Protein AF-A0A937R742-F1 (afdb_monomer_lite)

pLDDT: mean 76.21, std 18.95, range [26.08, 96.06]

Radius of gyration: 34.23 Å; chains: 1; bounding box: 95×90×106 Å

Structure (mmCIF, N/CA/C/O backbone):
data_AF-A0A937R742-F1
#
_entry.id   AF-A0A937R742-F1
#
loop_
_atom_site.group_PDB
_atom_site.id
_atom_site.type_symbol
_atom_site.label_atom_id
_atom_site.label_alt_id
_atom_site.label_comp_id
_atom_site.label_asym_id
_atom_site.label_entity_id
_atom_site.label_seq_id
_atom_site.pdbx_PDB_ins_code
_atom_site.Cartn_x
_atom_site.Cartn_y
_atom_site.Cartn_z
_atom_site.occupancy
_atom_site.B_iso_or_equiv
_atom_site.auth_seq_id
_atom_site.auth_comp_id
_atom_site.auth_asym_id
_atom_site.auth_atom_id
_atom_site.pdbx_PDB_model_num
ATOM 1 N N . MET A 1 1 ? -9.918 13.976 -41.987 1.00 37.66 1 MET A N 1
ATOM 2 C CA . MET A 1 1 ? -10.717 15.186 -41.681 1.00 37.66 1 MET A CA 1
ATOM 3 C C . MET A 1 1 ? -12.105 15.243 -42.333 1.00 37.66 1 MET A C 1
ATOM 5 O O . MET A 1 1 ? -12.996 15.773 -41.698 1.00 37.66 1 MET A O 1
ATOM 9 N N . ARG A 1 2 ? -12.382 14.630 -43.497 1.00 26.80 2 ARG A N 1
ATOM 10 C CA . ARG A 1 2 ? -13.751 14.606 -44.082 1.00 26.80 2 ARG A CA 1
ATOM 11 C C . ARG A 1 2 ? -14.716 13.515 -43.561 1.00 26.80 2 ARG A C 1
ATOM 13 O O . ARG A 1 2 ? -15.845 13.448 -44.015 1.00 26.80 2 ARG A O 1
ATOM 20 N N . ARG A 1 3 ? -14.312 12.686 -42.587 1.00 28.09 3 ARG A N 1
ATOM 21 C CA . ARG A 1 3 ? -15.181 11.678 -41.927 1.00 28.09 3 ARG A CA 1
ATOM 22 C C . ARG A 1 3 ? -15.670 12.070 -40.521 1.00 28.09 3 ARG A C 1
ATOM 24 O O . ARG A 1 3 ? -16.435 11.325 -39.934 1.00 28.09 3 ARG A O 1
ATOM 31 N N . TRP A 1 4 ? -15.267 13.237 -40.007 1.00 27.22 4 TRP A N 1
ATOM 32 C CA . TRP A 1 4 ? -15.706 13.757 -38.699 1.00 27.22 4 TRP A CA 1
ATOM 33 C C . TRP A 1 4 ? -16.820 14.815 -38.794 1.00 27.22 4 TRP A C 1
ATOM 35 O O . TRP A 1 4 ? -17.465 15.107 -37.797 1.00 27.22 4 TRP A O 1
ATOM 45 N N . LEU A 1 5 ? -17.112 15.333 -39.993 1.00 29.02 5 LEU A N 1
ATOM 46 C CA . LEU A 1 5 ? -18.201 16.296 -40.221 1.00 29.02 5 LEU A CA 1
ATOM 47 C C . LEU A 1 5 ? -19.585 15.644 -40.401 1.00 29.02 5 LEU A C 1
ATOM 49 O O . LEU A 1 5 ? -20.592 16.334 -40.327 1.00 29.02 5 LEU A O 1
ATOM 53 N N . LEU A 1 6 ? -19.658 14.323 -40.589 1.00 27.22 6 LEU A N 1
ATOM 54 C CA . LEU A 1 6 ? -20.922 13.611 -40.834 1.00 27.22 6 LEU A CA 1
ATOM 55 C C . LEU A 1 6 ? -21.632 13.131 -39.556 1.00 27.22 6 LEU A C 1
ATOM 57 O O . LEU A 1 6 ? -22.800 12.772 -39.619 1.00 27.22 6 LEU A O 1
ATOM 61 N N . VAL A 1 7 ? -20.963 13.162 -38.398 1.00 31.94 7 VAL A N 1
ATOM 62 C CA . VAL A 1 7 ? -21.567 12.776 -37.105 1.00 31.94 7 VAL A CA 1
ATOM 63 C C . VAL A 1 7 ? -22.202 13.980 -36.393 1.00 31.94 7 VAL A C 1
ATOM 65 O O . VAL A 1 7 ? -23.193 13.821 -35.693 1.00 31.94 7 VAL A O 1
ATOM 68 N N . LEU A 1 8 ? -21.714 15.201 -36.640 1.00 28.89 8 LEU A N 1
ATOM 69 C CA . LEU A 1 8 ? -22.290 16.437 -36.086 1.00 28.89 8 LEU A CA 1
ATOM 70 C C . LEU A 1 8 ? -23.495 16.975 -36.881 1.00 28.89 8 LEU A C 1
ATOM 72 O O . LEU A 1 8 ? -24.247 17.788 -36.359 1.00 28.89 8 LEU A O 1
ATOM 76 N N . ALA A 1 9 ? -23.731 16.485 -38.102 1.00 28.53 9 ALA A N 1
ATOM 77 C CA . ALA A 1 9 ? -24.897 16.860 -38.908 1.00 28.53 9 ALA A CA 1
ATOM 78 C C . ALA A 1 9 ? -26.170 16.042 -38.590 1.00 28.53 9 ALA A C 1
ATOM 80 O O . ALA A 1 9 ? -27.233 16.353 -39.112 1.00 28.53 9 ALA A O 1
ATOM 81 N N . LEU A 1 10 ? -26.086 15.018 -37.728 1.00 26.80 10 LEU A N 1
ATOM 82 C CA . LEU A 1 10 ? -27.216 14.140 -37.377 1.00 26.80 10 LEU A CA 1
ATOM 83 C C . LEU A 1 10 ? -27.915 14.494 -36.050 1.00 26.80 10 LEU A C 1
ATOM 85 O O . LEU A 1 10 ? -28.899 13.852 -35.704 1.00 26.80 10 LEU A O 1
ATOM 89 N N . VAL A 1 11 ? -27.461 15.528 -35.329 1.00 32.56 11 VAL A N 1
ATOM 90 C CA . VAL A 1 11 ? -28.091 15.995 -34.070 1.00 32.56 11 VAL A CA 1
ATOM 91 C C . VAL A 1 11 ? -28.817 17.344 -34.243 1.00 32.56 11 VAL A C 1
ATOM 93 O O . VAL A 1 11 ? -29.517 17.800 -33.348 1.00 32.56 11 VAL A O 1
ATOM 96 N N . GLY A 1 12 ? -28.734 17.970 -35.421 1.00 29.66 12 GLY A N 1
ATOM 97 C CA . GLY A 1 12 ? -29.291 19.300 -35.686 1.00 29.66 12 GLY A CA 1
ATOM 98 C C . GLY A 1 12 ? -30.338 19.348 -36.798 1.00 29.66 12 GLY A C 1
ATOM 99 O O . GLY A 1 12 ? -30.166 20.142 -37.711 1.00 29.66 12 GLY A O 1
ATOM 100 N N . ALA A 1 13 ? -31.378 18.507 -36.766 1.00 28.59 13 ALA A N 1
ATOM 101 C CA . ALA A 1 13 ? -32.622 18.717 -37.529 1.00 28.59 13 ALA A CA 1
ATOM 102 C C . ALA A 1 13 ? -33.703 17.698 -37.120 1.00 28.59 13 ALA A C 1
ATOM 104 O O . ALA A 1 13 ? -33.840 16.643 -37.732 1.00 28.59 13 ALA A O 1
ATOM 105 N N . ALA A 1 14 ? -34.495 18.014 -36.095 1.00 28.28 14 ALA A N 1
ATOM 106 C CA . ALA A 1 14 ? -35.741 17.302 -35.803 1.00 28.28 14 ALA A CA 1
ATOM 107 C C . ALA A 1 14 ? -36.816 18.288 -35.320 1.00 28.28 14 ALA A C 1
ATOM 109 O O . ALA A 1 14 ? -37.217 18.281 -34.163 1.00 28.28 14 ALA A O 1
ATOM 110 N N . CYS A 1 15 ? -37.256 19.164 -36.224 1.00 30.73 15 CYS A N 1
ATOM 111 C CA . CYS A 1 15 ? -38.536 19.871 -36.168 1.00 30.73 15 CYS A CA 1
ATOM 112 C C . CYS A 1 15 ? -38.937 20.199 -37.612 1.00 30.73 15 CYS A C 1
ATOM 114 O O . CYS A 1 15 ? -38.324 21.070 -38.217 1.00 30.73 15 CYS A O 1
ATOM 116 N N . VAL A 1 16 ? -39.899 19.442 -38.150 1.00 31.03 16 VAL A N 1
ATOM 117 C CA . VAL A 1 16 ? -40.893 19.742 -39.211 1.00 31.03 16 VAL A CA 1
ATOM 118 C C . VAL A 1 16 ? -41.292 18.397 -39.836 1.00 31.03 16 VAL A C 1
ATOM 120 O O . VAL A 1 16 ? -40.445 17.613 -40.254 1.00 31.03 16 VAL A O 1
ATOM 123 N N . GLY A 1 17 ? -42.590 18.094 -39.798 1.00 30.52 17 GLY A N 1
ATOM 124 C CA . GLY A 1 17 ? -43.136 16.777 -40.117 1.00 30.52 17 GLY A CA 1
ATOM 125 C C . GLY A 1 17 ? -43.253 16.460 -41.608 1.00 30.52 17 GLY A C 1
ATOM 126 O O . GLY A 1 17 ? -43.447 17.347 -42.431 1.00 30.52 17 GLY A O 1
ATOM 127 N N . ALA A 1 18 ? -43.213 15.164 -41.919 1.00 26.92 18 ALA A N 1
ATOM 128 C CA . ALA A 1 18 ? -43.940 14.514 -43.009 1.00 26.92 18 ALA A CA 1
ATOM 129 C C . ALA A 1 18 ? -43.877 12.988 -42.806 1.00 26.92 18 ALA A C 1
ATOM 131 O O . ALA A 1 18 ? -42.857 12.448 -42.383 1.00 26.92 18 ALA A O 1
ATOM 132 N N . ALA A 1 19 ? -44.993 12.310 -43.065 1.00 30.44 19 ALA A N 1
ATOM 133 C CA . ALA A 1 19 ? -45.182 10.871 -42.903 1.00 30.44 19 ALA A CA 1
ATOM 134 C C . ALA A 1 19 ? -44.621 10.043 -44.082 1.00 30.44 19 ALA A C 1
ATOM 136 O O . ALA A 1 19 ? -44.631 10.536 -45.207 1.00 30.44 19 ALA A O 1
ATOM 137 N N . ALA A 1 20 ? -44.240 8.780 -43.794 1.00 26.09 20 ALA A N 1
ATOM 138 C CA . ALA A 1 20 ? -44.189 7.544 -44.628 1.00 26.09 20 ALA A CA 1
ATOM 139 C C . ALA A 1 20 ? -42.884 6.710 -44.388 1.00 26.09 20 ALA A C 1
ATOM 141 O O . ALA A 1 20 ? -41.939 7.241 -43.812 1.00 26.09 20 ALA A O 1
ATOM 142 N N . PRO A 1 21 ? -42.824 5.389 -44.691 1.00 33.28 21 PRO A N 1
ATOM 143 C CA . PRO A 1 21 ? -42.993 4.328 -43.692 1.00 33.28 21 PRO A CA 1
ATOM 144 C C . PRO A 1 21 ? -41.783 3.375 -43.529 1.00 33.28 21 PRO A C 1
ATOM 146 O O . PRO A 1 21 ? -40.788 3.423 -44.244 1.00 33.28 21 PRO A O 1
ATOM 149 N N . ALA A 1 22 ? -41.922 2.491 -42.539 1.00 38.88 22 ALA A N 1
ATOM 150 C CA . ALA A 1 22 ? -40.945 1.570 -41.969 1.00 38.88 22 ALA A CA 1
ATOM 151 C C . ALA A 1 22 ? -40.401 0.458 -42.885 1.00 38.88 22 ALA A C 1
ATOM 153 O O . ALA A 1 22 ? -41.186 -0.324 -43.404 1.00 38.88 22 ALA A O 1
ATOM 154 N N . TRP A 1 23 ? -39.069 0.308 -42.905 1.00 29.38 23 TRP A N 1
ATOM 155 C CA . TRP A 1 23 ? -38.256 -0.925 -43.020 1.00 29.38 23 TRP A CA 1
ATOM 156 C C . TRP A 1 23 ? -36.959 -0.603 -42.240 1.00 29.38 23 TRP A C 1
ATOM 158 O O . TRP A 1 23 ? -36.432 0.488 -42.408 1.00 29.38 23 TRP A O 1
ATOM 168 N N . GLY A 1 24 ? -36.343 -1.364 -41.339 1.00 28.34 24 GLY A N 1
ATOM 169 C CA . GLY A 1 24 ? -36.371 -2.761 -40.933 1.00 28.34 24 GLY A CA 1
ATOM 170 C C . GLY A 1 24 ? -34.975 -3.034 -40.331 1.00 28.34 24 GLY A C 1
ATOM 171 O O . GLY A 1 24 ? -33.977 -2.796 -40.999 1.00 28.34 24 GLY A O 1
ATOM 172 N N . MET A 1 25 ? -34.912 -3.489 -39.073 1.00 33.88 25 MET A N 1
ATOM 173 C CA . MET A 1 25 ? -33.708 -3.923 -38.327 1.00 33.88 25 MET A CA 1
ATOM 174 C C . MET A 1 25 ? -32.633 -2.861 -38.003 1.00 33.88 25 MET A C 1
ATOM 176 O O . MET A 1 25 ? -31.505 -2.912 -38.487 1.00 33.88 25 MET A O 1
ATOM 180 N N . GLY A 1 26 ? -32.944 -1.955 -37.073 1.00 26.08 26 GLY A N 1
ATOM 181 C CA . GLY A 1 26 ? -31.935 -1.263 -36.264 1.00 26.08 26 GLY A CA 1
ATOM 182 C C . GLY A 1 26 ? -31.900 -1.878 -34.867 1.00 26.08 26 GLY A C 1
ATOM 183 O O . GLY A 1 26 ? -32.935 -1.935 -34.207 1.00 26.08 26 GLY A O 1
ATOM 184 N N . ALA A 1 27 ? -30.739 -2.363 -34.419 1.00 33.19 27 ALA A N 1
ATOM 185 C CA . ALA A 1 27 ? -30.536 -2.716 -33.016 1.00 33.19 27 ALA A CA 1
ATOM 186 C C . ALA A 1 27 ? -30.941 -1.517 -32.142 1.00 33.19 27 ALA A C 1
ATOM 188 O O . ALA A 1 27 ? -30.514 -0.395 -32.421 1.00 33.19 27 ALA A O 1
ATOM 189 N N . ALA A 1 28 ? -31.788 -1.744 -31.133 1.00 31.45 28 ALA A N 1
ATOM 190 C CA . ALA A 1 28 ? -32.217 -0.691 -30.219 1.00 31.45 28 ALA A CA 1
ATOM 191 C C . ALA A 1 28 ? -30.983 0.050 -29.663 1.00 31.45 28 ALA A C 1
ATOM 193 O O . ALA A 1 28 ? -29.990 -0.612 -29.332 1.00 31.45 28 ALA A O 1
ATOM 194 N N . PRO A 1 29 ? -30.999 1.396 -29.581 1.00 41.56 29 PRO A N 1
ATOM 195 C CA . PRO A 1 29 ? -29.907 2.130 -28.957 1.00 41.56 29 PRO A CA 1
ATOM 196 C C . PRO A 1 29 ? -29.682 1.577 -27.540 1.00 41.56 29 PRO A C 1
ATOM 198 O O . PRO A 1 29 ? -30.660 1.256 -26.859 1.00 41.56 29 PRO A O 1
ATOM 201 N N . PRO A 1 30 ? -28.423 1.400 -27.098 1.00 49.69 30 PRO A N 1
ATOM 202 C CA . PRO A 1 30 ? -28.147 0.867 -25.771 1.00 49.69 30 PRO A CA 1
ATOM 203 C C . PRO A 1 30 ? -28.841 1.730 -24.714 1.00 49.69 30 PRO A C 1
ATOM 205 O O . PRO A 1 30 ? -28.742 2.956 -24.750 1.00 49.69 30 PRO A O 1
ATOM 208 N N . ASP A 1 31 ? -29.543 1.073 -23.790 1.00 66.12 31 ASP A N 1
ATOM 209 C CA . ASP A 1 31 ? -30.261 1.720 -22.695 1.00 66.12 31 ASP A CA 1
ATOM 210 C C . ASP A 1 31 ? -29.327 2.684 -21.940 1.00 66.12 31 ASP A C 1
ATOM 212 O O . ASP A 1 31 ? -28.230 2.319 -21.499 1.00 66.12 31 ASP A O 1
ATOM 216 N N . ARG A 1 32 ? -29.753 3.941 -21.804 1.00 63.38 32 ARG A N 1
ATOM 217 C CA . ARG A 1 32 ? -28.995 5.015 -21.154 1.00 63.38 32 ARG A CA 1
ATOM 218 C C . ARG A 1 32 ? -28.602 4.645 -19.722 1.00 63.38 32 ARG A C 1
ATOM 220 O O . ARG A 1 32 ? -27.481 4.936 -19.299 1.00 63.38 32 ARG A O 1
ATOM 227 N N . ALA A 1 33 ? -29.475 3.941 -18.999 1.00 60.88 33 ALA A N 1
ATOM 228 C CA . ALA A 1 33 ? -29.186 3.452 -17.652 1.00 60.88 33 ALA A CA 1
ATOM 229 C C . ALA A 1 33 ? -28.018 2.448 -17.642 1.00 60.88 33 ALA A C 1
ATOM 231 O O . ALA A 1 33 ? -27.174 2.465 -16.737 1.00 60.88 33 ALA A O 1
ATOM 232 N N . ALA A 1 34 ? -27.907 1.621 -18.685 1.00 64.88 34 ALA A N 1
ATOM 233 C CA . ALA A 1 34 ? -26.808 0.674 -18.845 1.00 64.88 34 ALA A CA 1
ATOM 234 C C . ALA A 1 34 ? -25.476 1.382 -19.147 1.00 64.88 34 ALA A C 1
ATOM 236 O O . ALA A 1 34 ? -24.439 0.983 -18.611 1.00 64.88 34 ALA A O 1
ATOM 237 N N . LEU A 1 35 ? -25.492 2.462 -19.938 1.00 66.00 35 LEU A N 1
ATOM 238 C CA . LEU A 1 35 ? -24.303 3.285 -20.208 1.00 66.00 35 LEU A CA 1
ATOM 239 C C . LEU A 1 35 ? -23.790 3.993 -18.946 1.00 66.00 35 LEU A C 1
ATOM 241 O O . LEU A 1 35 ? -22.591 3.947 -18.669 1.00 66.00 35 LEU A O 1
ATOM 245 N N . VAL A 1 36 ? -24.686 4.577 -18.143 1.00 64.56 36 VAL A N 1
ATOM 246 C CA . VAL A 1 36 ? -24.331 5.219 -16.863 1.00 64.56 36 VAL A CA 1
ATOM 247 C C . VAL A 1 36 ? -23.769 4.194 -15.877 1.00 64.56 36 VAL A C 1
ATOM 249 O O . VAL A 1 36 ? -22.709 4.418 -15.296 1.00 64.56 36 VAL A O 1
ATOM 252 N N . THR A 1 37 ? -24.418 3.035 -15.737 1.00 66.25 37 THR A N 1
ATOM 253 C CA . THR A 1 37 ? -23.949 1.939 -14.867 1.00 66.25 37 THR A CA 1
ATOM 254 C C . THR A 1 37 ? -22.572 1.425 -15.288 1.00 66.25 37 THR A C 1
ATOM 256 O O . THR A 1 37 ? -21.715 1.150 -14.445 1.00 66.25 37 THR A O 1
ATOM 259 N N . ARG A 1 38 ? -22.329 1.329 -16.599 1.00 68.38 38 ARG A N 1
ATOM 260 C CA . ARG A 1 38 ? -21.024 0.961 -17.148 1.00 68.38 38 ARG A CA 1
ATOM 261 C C . ARG A 1 38 ? -19.962 2.017 -16.837 1.00 68.38 38 ARG A C 1
ATOM 263 O O . ARG A 1 38 ? -18.897 1.651 -16.353 1.00 68.38 38 ARG A O 1
ATOM 270 N N . ALA A 1 39 ? -20.253 3.299 -17.046 1.00 64.12 39 ALA A N 1
ATOM 271 C CA . ALA A 1 39 ? -19.323 4.386 -16.740 1.00 64.12 39 ALA A CA 1
ATOM 272 C C . ALA A 1 39 ? -18.992 4.473 -15.239 1.00 64.12 39 ALA A C 1
ATOM 274 O O . ALA A 1 39 ? -17.840 4.690 -14.878 1.00 64.12 39 ALA A O 1
ATOM 275 N N . LEU A 1 40 ? -19.977 4.238 -14.368 1.00 64.50 40 LEU A N 1
ATOM 276 C CA . LEU A 1 40 ? -19.817 4.098 -12.916 1.00 64.50 40 LEU A CA 1
ATOM 277 C C . LEU A 1 40 ? -18.870 2.965 -12.536 1.00 64.50 40 LEU A C 1
ATOM 279 O O . LEU A 1 40 ? -17.970 3.156 -11.718 1.00 64.50 40 LEU A O 1
ATOM 283 N N . ARG A 1 41 ? -19.081 1.789 -13.133 1.00 66.06 41 ARG A N 1
ATOM 284 C CA . ARG A 1 41 ? -18.238 0.614 -12.922 1.00 66.06 41 ARG A CA 1
ATOM 285 C C . ARG A 1 41 ? -16.810 0.892 -13.378 1.00 66.06 41 ARG A C 1
ATOM 287 O O . ARG A 1 41 ? -15.897 0.758 -12.576 1.00 66.06 41 ARG A O 1
ATOM 294 N N . GLU A 1 42 ? -16.635 1.373 -14.606 1.00 63.66 42 GLU A N 1
ATOM 295 C CA . GLU A 1 42 ? -15.324 1.716 -15.170 1.00 63.66 42 GLU A CA 1
ATOM 296 C C . GLU A 1 42 ? -14.625 2.840 -14.382 1.00 63.66 42 GLU A C 1
ATOM 298 O O . GLU A 1 42 ? -13.402 2.847 -14.256 1.00 63.66 42 GLU A O 1
ATOM 303 N N . ALA A 1 43 ? -15.371 3.807 -13.840 1.00 59.06 43 ALA A N 1
ATOM 304 C CA . ALA A 1 43 ? -14.817 4.863 -13.001 1.00 59.06 43 ALA A CA 1
ATOM 305 C C . ALA A 1 43 ? -14.335 4.305 -11.658 1.00 59.06 43 ALA A C 1
ATOM 307 O O . ALA A 1 43 ? -13.176 4.521 -11.314 1.00 59.06 43 ALA A O 1
ATOM 308 N N . LEU A 1 44 ? -15.163 3.530 -10.952 1.00 59.28 44 LEU A N 1
ATOM 309 C CA . LEU A 1 44 ? -14.781 2.858 -9.706 1.00 59.28 44 LEU A CA 1
ATOM 310 C C . LEU A 1 44 ? -13.608 1.884 -9.897 1.00 59.28 44 LEU A C 1
ATOM 312 O O . LEU A 1 44 ? -12.706 1.872 -9.064 1.00 59.28 44 LEU A O 1
ATOM 316 N N . GLU A 1 45 ? -13.574 1.151 -11.011 1.00 57.50 45 GLU A N 1
ATOM 317 C CA . GLU A 1 45 ? -12.460 0.280 -11.427 1.00 57.50 45 GLU A CA 1
ATOM 318 C C . GLU A 1 45 ? -11.201 1.054 -11.853 1.00 57.50 45 GLU A C 1
ATOM 320 O O . GLU A 1 45 ? -10.110 0.492 -11.881 1.00 57.50 45 GLU A O 1
ATOM 325 N N . SER A 1 46 ? -11.329 2.340 -12.200 1.00 49.75 46 SER A N 1
ATOM 326 C CA . SER A 1 46 ? -10.192 3.218 -12.519 1.00 49.75 46 SER A CA 1
ATOM 327 C C . SER A 1 46 ? -9.673 4.026 -11.325 1.00 49.75 46 SER A C 1
ATOM 329 O O . SER A 1 46 ? -8.615 4.636 -11.429 1.00 49.75 46 SER A O 1
ATOM 331 N N . ILE A 1 47 ? -10.437 4.064 -10.230 1.00 51.22 47 ILE A N 1
ATOM 332 C CA . ILE A 1 47 ? -10.170 4.817 -8.990 1.00 51.22 47 ILE A CA 1
ATOM 333 C C . ILE A 1 47 ? -9.599 3.903 -7.907 1.00 51.22 47 ILE A C 1
ATOM 335 O O . ILE A 1 47 ? -8.799 4.310 -7.072 1.00 51.22 47 ILE A O 1
ATOM 339 N N . VAL A 1 48 ? -10.054 2.661 -7.916 1.00 45.62 48 VAL A N 1
ATOM 340 C CA . VAL A 1 48 ? -9.433 1.546 -7.231 1.00 45.62 48 VAL A CA 1
ATOM 341 C C . VAL A 1 48 ? -9.053 0.634 -8.378 1.00 45.62 48 VAL A C 1
ATOM 343 O O . VAL A 1 48 ? -9.975 0.205 -9.076 1.00 45.62 48 VAL A O 1
ATOM 346 N N . PRO A 1 49 ? -7.772 0.304 -8.612 1.00 40.09 49 PRO A N 1
ATOM 347 C CA . PRO A 1 49 ? -7.490 -0.935 -9.300 1.00 40.09 49 PRO A CA 1
ATOM 348 C C . PRO A 1 49 ? -8.101 -2.010 -8.407 1.00 40.09 49 PRO A C 1
ATOM 350 O O . PRO A 1 49 ? -7.502 -2.474 -7.442 1.00 40.09 49 PRO A O 1
ATOM 353 N N . VAL A 1 50 ? -9.367 -2.346 -8.668 1.00 38.44 50 VAL A N 1
ATOM 354 C CA . VAL A 1 50 ? -9.998 -3.510 -8.076 1.00 38.44 50 VAL A CA 1
ATOM 355 C C . VAL A 1 50 ? -9.008 -4.629 -8.346 1.00 38.44 50 VAL A C 1
ATOM 357 O O . VAL A 1 50 ? -8.404 -4.683 -9.423 1.00 38.44 50 VAL A O 1
ATOM 360 N N . ALA A 1 51 ? -8.896 -5.549 -7.402 1.00 36.34 51 ALA A N 1
ATOM 361 C CA . ALA A 1 51 ? -8.294 -6.866 -7.567 1.00 36.34 51 ALA A CA 1
ATOM 362 C C . ALA A 1 51 ? -8.601 -7.574 -8.912 1.00 36.34 51 ALA A C 1
ATOM 364 O O . ALA A 1 51 ? -8.050 -8.622 -9.184 1.00 36.34 51 ALA A O 1
ATOM 365 N N . SER A 1 52 ? -9.494 -7.036 -9.748 1.00 36.19 52 SER A N 1
ATOM 366 C CA . SER A 1 52 ? -9.805 -7.440 -11.112 1.00 36.19 52 SER A CA 1
ATOM 367 C C . SER A 1 52 ? -8.820 -6.959 -12.195 1.00 36.19 52 SER A C 1
ATOM 369 O O . SER A 1 52 ? -8.794 -7.576 -13.257 1.00 36.19 52 SER A O 1
ATOM 371 N N . ALA A 1 53 ? -8.057 -5.870 -12.014 1.00 34.94 53 ALA A N 1
ATOM 372 C CA . ALA A 1 53 ? -7.088 -5.410 -13.030 1.00 34.94 53 ALA A CA 1
ATOM 373 C C . ALA A 1 53 ? -5.760 -6.185 -12.958 1.00 34.94 53 ALA A C 1
ATOM 375 O O . ALA A 1 53 ? -5.057 -6.353 -13.958 1.00 34.94 53 ALA A O 1
ATOM 376 N N . LEU A 1 54 ? -5.439 -6.680 -11.765 1.00 43.34 54 LEU A N 1
ATOM 377 C CA . LEU A 1 54 ? -4.406 -7.670 -11.522 1.00 43.34 54 LEU A CA 1
ATOM 378 C C . LEU A 1 54 ? -5.085 -9.028 -11.541 1.00 43.34 54 LEU A C 1
ATOM 380 O O . LEU A 1 54 ? -5.886 -9.301 -10.665 1.00 43.34 54 LEU A O 1
ATOM 384 N N . ALA A 1 55 ? -4.806 -9.881 -12.527 1.00 46.75 55 ALA A N 1
ATOM 385 C CA . ALA A 1 55 ? -5.249 -11.265 -12.411 1.00 46.75 55 ALA A CA 1
ATOM 386 C C . ALA A 1 55 ? -4.653 -11.822 -11.103 1.00 46.75 55 ALA A C 1
ATOM 388 O O . ALA A 1 55 ? -3.421 -11.820 -10.995 1.00 46.75 55 ALA A O 1
ATOM 389 N N . PRO A 1 56 ? -5.477 -12.223 -10.113 1.00 57.62 56 PRO A N 1
ATOM 390 C CA . PRO A 1 56 ? -4.961 -12.687 -8.837 1.00 57.62 56 PRO A CA 1
ATOM 391 C C . PRO A 1 56 ? -3.996 -13.834 -9.101 1.00 57.62 56 PRO A C 1
ATOM 393 O O . PRO A 1 56 ? -4.273 -14.732 -9.909 1.00 57.62 56 PRO A O 1
ATOM 396 N N . GLN A 1 57 ? -2.826 -13.772 -8.470 1.00 65.31 57 GLN A N 1
ATOM 397 C CA . GLN A 1 57 ? -1.867 -14.855 -8.583 1.00 65.31 57 GLN A CA 1
ATOM 398 C C . GLN A 1 57 ? -2.513 -16.140 -8.052 1.00 65.31 57 GLN A C 1
ATOM 400 O O . GLN A 1 57 ? -3.200 -16.119 -7.033 1.00 65.31 57 GLN A O 1
ATOM 405 N N . SER A 1 58 ? -2.290 -17.268 -8.735 1.00 57.59 58 SER A N 1
ATOM 406 C CA . SER A 1 58 ? -2.754 -18.568 -8.248 1.00 57.59 58 SER A CA 1
ATOM 407 C C . SER A 1 58 ? -2.243 -18.789 -6.827 1.00 57.59 58 SER A C 1
ATOM 409 O O . SER A 1 58 ? -1.025 -18.777 -6.609 1.00 57.59 58 SER A O 1
ATOM 411 N N . GLU A 1 59 ? -3.165 -18.976 -5.882 1.00 62.31 59 GLU A N 1
ATOM 412 C CA . GLU A 1 59 ? -2.796 -19.182 -4.489 1.00 62.31 59 GLU A CA 1
ATOM 413 C C . GLU A 1 59 ? -1.895 -20.424 -4.358 1.00 62.31 59 GLU A C 1
ATOM 415 O O . GLU A 1 59 ? -2.128 -21.438 -5.023 1.00 62.31 59 GLU A O 1
ATOM 420 N N . PRO A 1 60 ? -0.842 -20.369 -3.529 1.00 62.12 60 PRO A N 1
ATOM 421 C CA . PRO A 1 60 ? 0.072 -21.489 -3.369 1.00 62.12 60 PRO A CA 1
ATOM 422 C C . PRO A 1 60 ? -0.640 -22.646 -2.670 1.00 62.12 60 PRO A C 1
ATOM 424 O O . PRO A 1 60 ? -1.220 -22.466 -1.597 1.00 62.12 60 PRO A O 1
ATOM 427 N N . THR A 1 61 ? -0.539 -23.842 -3.243 1.00 54.94 61 THR A N 1
ATOM 428 C CA . THR A 1 61 ? -0.994 -25.087 -2.615 1.00 54.94 61 THR A CA 1
ATOM 429 C C . THR A 1 61 ? -0.031 -25.486 -1.495 1.00 54.94 61 THR A C 1
ATOM 431 O O . THR A 1 61 ? 1.162 -25.649 -1.753 1.00 54.94 61 THR A O 1
ATOM 434 N N . GLY A 1 62 ? -0.528 -25.647 -0.269 1.00 56.03 62 GLY A N 1
ATOM 435 C CA . GLY A 1 62 ? 0.250 -26.096 0.890 1.00 56.03 62 GLY A CA 1
ATOM 436 C C . GLY A 1 62 ? -0.564 -26.028 2.182 1.00 56.03 62 GLY A C 1
ATOM 437 O O . GLY A 1 62 ? -1.617 -25.389 2.204 1.00 56.03 62 GLY A O 1
ATOM 438 N N . ASP A 1 63 ? -0.071 -26.680 3.234 1.00 55.75 63 ASP A N 1
ATOM 439 C CA . ASP A 1 63 ? -0.713 -26.672 4.550 1.00 55.75 63 ASP A CA 1
ATOM 440 C C . ASP A 1 63 ? -0.717 -25.259 5.149 1.00 55.75 63 ASP A C 1
ATOM 442 O O . ASP A 1 63 ? 0.278 -24.530 5.094 1.00 55.75 63 ASP A O 1
ATOM 446 N N . VAL A 1 64 ? -1.855 -24.878 5.723 1.00 64.81 64 VAL A N 1
ATOM 447 C CA . VAL A 1 64 ? -2.044 -23.628 6.468 1.00 64.81 64 VAL A CA 1
ATOM 448 C C . VAL A 1 64 ? -1.932 -23.918 7.962 1.00 64.81 64 VAL A C 1
ATOM 450 O O . VAL A 1 64 ? -2.361 -24.970 8.425 1.00 64.81 64 VAL A O 1
ATOM 453 N N . SER A 1 65 ? -1.344 -22.998 8.731 1.00 61.97 65 SER A N 1
ATOM 454 C CA . SER A 1 65 ? -1.160 -23.179 10.180 1.00 61.97 65 SER A CA 1
ATOM 455 C C . SER A 1 65 ? -2.475 -23.160 10.963 1.00 61.97 65 SER A C 1
ATOM 457 O O . SER A 1 65 ? -2.534 -23.734 12.048 1.00 61.97 65 SER A O 1
ATOM 459 N N . VAL A 1 66 ? -3.499 -22.496 10.420 1.00 72.06 66 VAL A N 1
ATOM 460 C CA . VAL A 1 66 ? -4.836 -22.352 10.999 1.00 72.06 66 VAL A CA 1
ATOM 461 C C . VAL A 1 66 ? -5.867 -22.731 9.938 1.00 72.06 66 VAL A C 1
ATOM 463 O O . VAL A 1 66 ? -5.905 -22.130 8.857 1.00 72.06 66 VAL A O 1
ATOM 466 N N . ASP A 1 67 ? -6.707 -23.715 10.256 1.00 74.75 67 ASP A N 1
ATOM 467 C CA . ASP A 1 67 ? -7.884 -24.065 9.464 1.00 74.75 67 ASP A CA 1
ATOM 468 C C . ASP A 1 67 ? -9.157 -23.846 10.282 1.00 74.75 67 ASP A C 1
ATOM 470 O O . ASP A 1 67 ? -9.420 -24.543 11.258 1.00 74.75 67 ASP A O 1
ATOM 474 N N . TYR A 1 68 ? -9.953 -22.855 9.881 1.00 78.81 68 TYR A N 1
ATOM 475 C CA . TYR A 1 68 ? -11.241 -22.570 10.515 1.00 78.81 68 TYR A CA 1
ATOM 476 C C . TYR A 1 68 ? -12.348 -23.539 10.085 1.00 78.81 68 TYR A C 1
ATOM 478 O O . TYR A 1 68 ? -13.449 -23.473 10.627 1.00 78.81 68 TYR A O 1
ATOM 486 N N . ALA A 1 69 ? -12.093 -24.393 9.088 1.00 69.69 69 ALA A N 1
ATOM 487 C CA . ALA A 1 69 ? -13.112 -25.224 8.461 1.00 69.69 69 ALA A CA 1
ATOM 488 C C . ALA A 1 69 ? -13.234 -26.647 9.044 1.00 69.69 69 ALA A C 1
ATOM 490 O O . ALA A 1 69 ? -14.089 -27.417 8.606 1.00 69.69 69 ALA A O 1
ATOM 491 N N . GLU A 1 70 ? -12.415 -27.034 10.022 1.00 68.75 70 GLU A N 1
ATOM 492 C CA . GLU A 1 70 ? -12.464 -28.390 10.578 1.00 68.75 70 GLU A CA 1
ATOM 493 C C . GLU A 1 70 ? -13.614 -28.582 11.586 1.00 68.75 70 GLU A C 1
ATOM 495 O O . GLU A 1 70 ? -13.819 -27.786 12.499 1.00 68.75 70 GLU A O 1
ATOM 500 N N . GLY A 1 71 ? -14.369 -29.681 11.448 1.00 66.81 71 GLY A N 1
ATOM 501 C CA . GLY A 1 71 ? -15.309 -30.162 12.475 1.00 66.81 71 GLY A CA 1
ATOM 502 C C . GLY A 1 71 ? -16.636 -29.399 12.627 1.00 66.81 71 GLY A C 1
ATOM 503 O O . GLY A 1 71 ? -17.406 -29.700 13.542 1.00 66.81 71 GLY A O 1
ATOM 504 N N . SER A 1 72 ? -16.947 -28.443 11.748 1.00 79.56 72 SER A N 1
ATOM 505 C CA . SER A 1 72 ? -18.176 -27.642 11.840 1.00 79.56 72 SER A CA 1
ATOM 506 C C . SER A 1 72 ? -19.417 -28.330 11.249 1.00 79.56 72 SER A C 1
ATOM 508 O O . SER A 1 72 ? -19.442 -28.750 10.091 1.00 79.56 72 SER A O 1
ATOM 510 N N . LYS A 1 73 ? -20.517 -28.333 12.018 1.00 84.94 73 LYS A N 1
ATOM 511 C CA . LYS A 1 73 ? -21.850 -28.742 11.535 1.00 84.94 73 LYS A CA 1
ATOM 512 C C . LYS A 1 73 ? -22.426 -27.773 10.497 1.00 84.94 73 LYS A C 1
ATOM 514 O O . LYS A 1 73 ? -23.125 -28.215 9.590 1.00 84.94 73 LYS A O 1
ATOM 519 N N . ALA A 1 74 ? -22.147 -26.473 10.615 1.00 86.88 74 ALA A N 1
ATOM 520 C CA . ALA A 1 74 ? -22.631 -25.470 9.667 1.00 86.88 74 ALA A CA 1
ATOM 521 C C . ALA A 1 74 ? -22.009 -25.672 8.278 1.00 86.88 74 ALA A C 1
ATOM 523 O O . ALA A 1 74 ? -22.676 -25.481 7.263 1.00 86.88 74 ALA A O 1
ATOM 524 N N . LEU A 1 75 ? -20.761 -26.141 8.220 1.00 87.12 75 LEU A N 1
ATOM 525 C CA . LEU A 1 75 ? -20.092 -26.441 6.955 1.00 87.12 75 LEU A CA 1
ATOM 526 C C . LEU A 1 75 ? -20.678 -27.665 6.249 1.00 87.12 75 LEU A C 1
ATOM 528 O O . LEU A 1 75 ? -20.814 -27.638 5.032 1.00 87.12 75 LEU A O 1
ATOM 532 N N . ALA A 1 76 ? -21.147 -28.677 6.985 1.00 89.25 76 ALA A N 1
ATOM 533 C CA . ALA A 1 76 ? -21.885 -29.789 6.379 1.00 89.25 76 ALA A CA 1
ATOM 534 C C . ALA A 1 76 ? -23.198 -29.321 5.717 1.00 89.25 76 ALA A C 1
ATOM 536 O O . ALA A 1 76 ? -23.555 -29.780 4.632 1.00 89.25 76 ALA A O 1
ATOM 537 N N . VAL A 1 77 ? -23.902 -28.370 6.343 1.00 92.56 77 VAL A N 1
ATOM 538 C CA . VAL A 1 77 ? -25.096 -27.735 5.755 1.00 92.56 77 VAL A CA 1
ATOM 539 C C . VAL A 1 77 ? -24.719 -26.885 4.537 1.00 92.56 77 VAL A C 1
ATOM 541 O O . VAL A 1 77 ? -25.443 -26.889 3.542 1.00 92.56 77 VAL A O 1
ATOM 544 N N . LEU A 1 78 ? -23.580 -26.187 4.579 1.00 93.12 78 LEU A N 1
ATOM 545 C CA . LEU A 1 78 ? -23.062 -25.415 3.447 1.00 93.12 78 LEU A CA 1
ATOM 546 C C . LEU A 1 78 ? -22.713 -26.315 2.253 1.00 93.12 78 LEU A C 1
ATOM 548 O O . LEU A 1 78 ? -23.042 -25.974 1.117 1.00 93.12 78 LEU A O 1
ATOM 552 N N . ASP A 1 79 ? -22.104 -27.473 2.503 1.00 92.19 79 ASP A N 1
ATOM 553 C CA . ASP A 1 79 ? -21.795 -28.473 1.480 1.00 92.19 79 ASP A CA 1
ATOM 554 C C . ASP A 1 79 ? -23.060 -29.025 0.819 1.00 92.19 79 ASP A C 1
ATOM 556 O O . ASP A 1 79 ? -23.108 -29.156 -0.409 1.00 92.19 79 ASP A O 1
ATOM 560 N N . GLU A 1 80 ? -24.109 -29.286 1.603 1.00 95.12 80 GLU A N 1
ATOM 561 C CA . GLU A 1 80 ? -25.410 -29.686 1.062 1.00 95.12 80 GLU A CA 1
ATOM 562 C C . GLU A 1 80 ? -26.070 -28.546 0.269 1.00 95.12 80 GLU A C 1
ATOM 564 O O . GLU A 1 80 ? -26.583 -28.780 -0.824 1.00 95.12 80 GLU A O 1
ATOM 569 N N . ALA A 1 81 ? -25.989 -27.295 0.737 1.00 94.94 81 ALA A N 1
ATOM 570 C CA . ALA A 1 81 ? -26.487 -26.135 -0.008 1.00 94.94 81 ALA A CA 1
ATOM 571 C C . ALA A 1 81 ? -25.803 -26.005 -1.381 1.00 94.94 81 ALA A C 1
ATOM 573 O O . ALA A 1 81 ? -26.468 -25.819 -2.403 1.00 94.94 81 ALA A O 1
ATOM 574 N N . MET A 1 82 ? -24.476 -26.176 -1.419 1.00 94.25 82 MET A N 1
ATOM 575 C CA . MET A 1 82 ? -23.695 -26.178 -2.660 1.00 94.25 82 MET A CA 1
ATOM 576 C C . MET A 1 82 ? -24.023 -27.371 -3.563 1.00 94.25 82 MET A C 1
ATOM 578 O O . MET A 1 82 ? -23.972 -27.245 -4.788 1.00 94.25 82 MET A O 1
ATOM 582 N N . ARG A 1 83 ? -24.350 -28.534 -2.992 1.00 95.88 83 ARG A N 1
ATOM 583 C CA . ARG A 1 83 ? -24.804 -29.703 -3.755 1.00 95.88 83 ARG A CA 1
ATOM 584 C C . ARG A 1 83 ? -26.146 -29.424 -4.432 1.00 95.88 83 ARG A C 1
ATOM 586 O O . ARG A 1 83 ? -26.235 -29.578 -5.648 1.00 95.88 83 ARG A O 1
ATOM 593 N N . CYS A 1 84 ? -27.129 -28.916 -3.685 1.00 95.44 84 CYS A N 1
ATOM 594 C CA . CYS A 1 84 ? -28.425 -28.487 -4.221 1.00 95.44 84 CYS A CA 1
ATOM 595 C C . CYS A 1 84 ? -28.270 -27.451 -5.346 1.00 95.44 84 CYS A C 1
ATOM 597 O O . CYS A 1 84 ? -28.943 -27.552 -6.372 1.00 95.44 84 CYS A O 1
ATOM 599 N N . GLU A 1 85 ? -27.354 -26.486 -5.190 1.00 94.69 85 GLU A N 1
ATOM 600 C CA . GLU A 1 85 ? -27.035 -25.496 -6.228 1.00 94.69 85 GLU A CA 1
ATOM 601 C C . GLU A 1 85 ? -26.532 -26.167 -7.519 1.00 94.69 85 GLU A C 1
ATOM 603 O O . GLU A 1 85 ? -27.028 -25.870 -8.606 1.00 94.69 85 GLU A O 1
ATOM 608 N N . ARG A 1 86 ? -25.578 -27.106 -7.414 1.00 94.25 86 ARG A N 1
ATOM 609 C CA . ARG A 1 86 ? -25.014 -27.831 -8.572 1.00 94.25 86 ARG A CA 1
ATOM 610 C C . ARG A 1 86 ? -26.043 -28.713 -9.278 1.00 94.25 86 ARG A C 1
ATOM 612 O O . ARG A 1 86 ? -25.954 -28.895 -10.488 1.00 94.25 86 ARG A O 1
ATOM 619 N N . GLU A 1 87 ? -27.007 -29.240 -8.532 1.00 95.06 87 GLU A N 1
ATOM 620 C CA . GLU A 1 87 ? -28.117 -30.050 -9.049 1.00 95.06 87 GLU A CA 1
ATOM 621 C C . GLU A 1 87 ? -29.264 -29.204 -9.631 1.00 95.06 87 GLU A C 1
ATOM 623 O O . GLU A 1 87 ? -30.208 -29.751 -10.198 1.00 95.06 87 GLU A O 1
ATOM 628 N N . GLY A 1 88 ? -29.208 -27.872 -9.505 1.00 92.94 88 GLY A N 1
ATOM 629 C CA . GLY A 1 88 ? -30.257 -26.966 -9.978 1.00 92.94 88 GLY A CA 1
ATOM 630 C C . GLY A 1 88 ? -31.511 -26.929 -9.095 1.00 92.94 88 GLY A C 1
ATOM 631 O O . GLY A 1 88 ? -32.547 -26.420 -9.527 1.00 92.94 88 GLY A O 1
ATOM 632 N N . ARG A 1 89 ? -31.435 -27.436 -7.856 1.00 95.75 89 ARG A N 1
ATOM 633 C CA . ARG A 1 89 ? -32.502 -27.358 -6.841 1.00 95.75 89 ARG A CA 1
ATOM 634 C C . ARG A 1 89 ? -32.449 -26.008 -6.116 1.00 95.75 89 ARG A C 1
ATOM 636 O O . ARG A 1 89 ? -32.101 -25.925 -4.938 1.00 95.75 89 ARG A O 1
ATOM 643 N N . TRP A 1 90 ? -32.765 -24.932 -6.840 1.00 93.88 90 TRP A N 1
ATOM 644 C CA . TRP A 1 90 ? -32.566 -23.551 -6.375 1.00 93.88 90 TRP A CA 1
ATOM 645 C C . TRP A 1 90 ? -33.315 -23.220 -5.080 1.00 93.88 90 TRP A C 1
ATOM 647 O O . TRP A 1 90 ? -32.719 -22.630 -4.184 1.00 93.88 90 TRP A O 1
ATOM 657 N N . GLY A 1 91 ? -34.578 -23.630 -4.943 1.00 93.25 91 GLY A N 1
ATOM 658 C CA . GLY A 1 91 ? -35.369 -23.402 -3.735 1.00 93.25 91 GLY A CA 1
ATOM 659 C C . GLY A 1 91 ? -34.803 -24.080 -2.484 1.00 93.25 91 GLY A C 1
ATOM 660 O O . GLY A 1 91 ? -34.816 -23.473 -1.413 1.00 93.25 91 GLY A O 1
ATOM 661 N N . ASP A 1 92 ? -34.261 -25.296 -2.607 1.00 95.00 92 ASP A N 1
ATOM 662 C CA . ASP A 1 92 ? -33.586 -26.002 -1.506 1.00 95.00 92 ASP A CA 1
ATOM 663 C C . ASP A 1 92 ? -32.277 -25.303 -1.135 1.00 95.00 92 ASP A C 1
ATOM 665 O O . ASP A 1 92 ? -32.037 -25.015 0.038 1.00 95.00 92 ASP A O 1
ATOM 669 N N . ALA A 1 93 ? -31.463 -24.965 -2.141 1.00 95.88 93 ALA A N 1
ATOM 670 C CA . ALA A 1 93 ? -30.212 -24.243 -1.940 1.00 95.88 93 ALA A CA 1
ATOM 671 C C . ALA A 1 93 ? -30.453 -22.884 -1.258 1.00 95.88 93 ALA A C 1
ATOM 673 O O . ALA A 1 93 ? -29.782 -22.558 -0.281 1.00 95.88 93 ALA A O 1
ATOM 674 N N . ALA A 1 94 ? -31.451 -22.121 -1.718 1.00 94.12 94 ALA A N 1
ATOM 675 C CA . ALA A 1 94 ? -31.849 -20.839 -1.140 1.00 94.12 94 ALA A CA 1
ATOM 676 C C . ALA A 1 94 ? -32.257 -20.965 0.337 1.00 94.12 94 ALA A C 1
ATOM 678 O O . ALA A 1 94 ? -31.789 -20.177 1.161 1.00 94.12 94 ALA A O 1
ATOM 679 N N . ARG A 1 95 ? -33.057 -21.987 0.682 1.00 95.69 95 ARG A N 1
ATOM 680 C CA . ARG A 1 95 ? -33.464 -22.263 2.071 1.00 95.69 95 ARG A CA 1
ATOM 681 C C . ARG A 1 95 ? -32.271 -22.566 2.966 1.00 95.69 95 ARG A C 1
ATOM 683 O O . ARG A 1 95 ? -32.178 -22.011 4.057 1.00 95.69 95 ARG A O 1
ATOM 690 N N . LEU A 1 96 ? -31.355 -23.418 2.507 1.00 96.00 96 LEU A N 1
ATOM 691 C CA . LEU A 1 96 ? -30.167 -23.792 3.277 1.00 96.00 96 LEU A CA 1
ATOM 692 C C . LEU A 1 96 ? -29.210 -22.605 3.451 1.00 96.00 96 LEU A C 1
ATOM 694 O O . LEU A 1 96 ? -28.725 -22.373 4.557 1.00 96.00 96 LEU A O 1
ATOM 698 N N . TYR A 1 97 ? -28.991 -21.803 2.404 1.00 95.12 97 TYR A N 1
ATOM 699 C CA . TYR A 1 97 ? -28.197 -20.577 2.512 1.00 95.12 97 TYR A CA 1
ATOM 700 C C . TYR A 1 97 ? -28.820 -19.561 3.476 1.00 95.12 97 TYR A C 1
ATOM 702 O O . TYR A 1 97 ? -28.097 -18.985 4.285 1.00 95.12 97 TYR A O 1
ATOM 710 N N . GLN A 1 98 ? -30.141 -19.358 3.439 1.00 94.94 98 GLN A N 1
ATOM 711 C CA . GLN A 1 98 ? -30.813 -18.451 4.374 1.00 94.94 98 GLN A CA 1
ATOM 712 C C . GLN A 1 98 ? -30.772 -18.979 5.815 1.00 94.94 98 GLN A C 1
ATOM 714 O O . GLN A 1 98 ? -30.497 -18.212 6.731 1.00 94.94 98 GLN A O 1
ATOM 719 N N . HIS A 1 99 ? -30.958 -20.286 6.021 1.00 94.69 99 HIS A N 1
ATOM 720 C CA . HIS A 1 99 ? -30.821 -20.915 7.337 1.00 94.69 99 HIS A CA 1
ATOM 721 C C . HIS A 1 99 ? -29.421 -20.699 7.930 1.00 94.69 99 HIS A C 1
ATOM 723 O O . HIS A 1 99 ? -29.279 -20.349 9.098 1.00 94.69 99 HIS A O 1
ATOM 729 N N . LEU A 1 100 ? -28.381 -20.830 7.106 1.00 93.94 100 LEU A N 1
ATOM 730 C CA . LEU A 1 100 ? -27.005 -20.548 7.506 1.00 93.94 100 LEU A CA 1
ATOM 731 C C . LEU A 1 100 ? -26.768 -19.073 7.863 1.00 93.94 100 LEU A C 1
ATOM 733 O O . LEU A 1 100 ? -26.046 -18.784 8.820 1.00 93.94 100 LEU A O 1
ATOM 737 N N . ILE A 1 101 ? -27.373 -18.145 7.114 1.00 92.75 101 ILE A N 1
ATOM 738 C CA . ILE A 1 101 ? -27.337 -16.705 7.412 1.00 92.75 101 ILE A CA 1
ATOM 739 C C . ILE A 1 101 ? -28.024 -16.405 8.752 1.00 92.75 101 ILE A C 1
ATOM 741 O O . ILE A 1 101 ? -27.551 -15.541 9.489 1.00 92.75 101 ILE A O 1
ATOM 745 N N . ASP A 1 102 ? -29.100 -17.115 9.077 1.00 91.81 102 ASP A N 1
ATOM 746 C CA . ASP A 1 102 ? -29.871 -16.893 10.299 1.00 91.81 102 ASP A CA 1
ATOM 747 C C . ASP A 1 102 ? -29.184 -17.493 11.540 1.00 91.81 102 ASP A C 1
ATOM 749 O O . ASP A 1 102 ? -29.067 -16.821 12.564 1.00 91.81 102 ASP A O 1
ATOM 753 N N . GLU A 1 103 ? -28.675 -18.725 11.447 1.00 91.62 103 GLU A N 1
ATOM 754 C CA . GLU A 1 103 ? -28.158 -19.469 12.606 1.00 91.62 103 GLU A CA 1
ATOM 755 C C . GLU A 1 103 ? -26.668 -19.230 12.890 1.00 91.62 103 GLU A C 1
ATOM 757 O O . GLU A 1 103 ? -26.246 -19.159 14.047 1.00 91.62 103 GLU A O 1
ATOM 762 N N . ARG A 1 104 ? -25.831 -19.158 11.843 1.00 90.44 104 ARG A N 1
ATOM 763 C CA . ARG A 1 104 ? -24.358 -19.129 11.965 1.00 90.44 104 ARG A CA 1
ATOM 764 C C . ARG A 1 104 ? -23.693 -18.128 11.000 1.00 90.44 104 ARG A C 1
ATOM 766 O O . ARG A 1 104 ? -22.711 -18.467 10.339 1.00 90.44 104 ARG A O 1
ATOM 773 N N . PRO A 1 105 ? -24.134 -16.854 10.937 1.00 88.81 105 PRO A N 1
ATOM 774 C CA . PRO A 1 105 ? -23.665 -15.900 9.924 1.00 88.81 105 PRO A CA 1
ATOM 775 C C . PRO A 1 105 ? -22.173 -15.548 9.997 1.00 88.81 105 PRO A C 1
ATOM 777 O O . PRO A 1 105 ? -21.594 -15.134 8.989 1.00 88.81 105 PRO A O 1
ATOM 780 N N . ASN A 1 106 ? -21.576 -15.634 11.188 1.00 88.19 106 ASN A N 1
ATOM 781 C CA . ASN A 1 106 ? -20.207 -15.185 11.461 1.00 88.19 106 ASN A CA 1
ATOM 782 C C . ASN A 1 106 ? -19.195 -16.335 11.535 1.00 88.19 106 ASN A C 1
ATOM 784 O O . ASN A 1 106 ? -18.005 -16.077 11.694 1.00 88.19 106 ASN A O 1
ATOM 788 N N . GLU A 1 107 ? -19.655 -17.582 11.442 1.00 89.75 107 GLU A N 1
ATOM 789 C CA . GLU A 1 107 ? -18.764 -18.735 11.368 1.00 89.75 107 GLU A CA 1
ATOM 790 C C . GLU A 1 107 ? -17.987 -18.686 10.049 1.00 89.75 107 GLU A C 1
ATOM 792 O O . GLU A 1 107 ? -18.528 -18.268 9.024 1.00 89.75 107 GLU A O 1
ATOM 797 N N . LEU A 1 108 ? -16.700 -19.022 10.078 1.00 90.50 108 LEU A N 1
ATOM 798 C CA . LEU A 1 108 ? -15.836 -18.915 8.908 1.00 90.50 108 LEU A CA 1
ATOM 799 C C . LEU A 1 108 ? -15.908 -20.183 8.063 1.00 90.50 108 LEU A C 1
ATOM 801 O O . LEU A 1 108 ? -15.920 -21.297 8.573 1.00 90.50 108 LEU A O 1
ATOM 805 N N . CYS A 1 109 ? -15.901 -19.998 6.750 1.00 90.25 109 CYS A N 1
ATOM 806 C CA . CYS A 1 109 ? -15.811 -21.066 5.770 1.00 90.25 109 CYS A CA 1
ATOM 807 C C . CYS A 1 109 ? -14.674 -20.783 4.790 1.00 90.25 109 CYS A C 1
ATOM 809 O O . CYS A 1 109 ? -14.302 -19.632 4.536 1.00 90.25 109 CYS A O 1
ATOM 811 N N . ARG A 1 110 ? -14.109 -21.854 4.241 1.00 88.62 110 ARG A N 1
ATOM 812 C CA . ARG A 1 110 ? -13.015 -21.786 3.277 1.00 88.62 110 ARG A CA 1
ATOM 813 C C . ARG A 1 110 ? -13.558 -21.335 1.912 1.00 88.62 110 ARG A C 1
ATOM 815 O O . ARG A 1 110 ? -14.391 -22.016 1.321 1.00 88.62 110 ARG A O 1
ATOM 822 N N . HIS A 1 111 ? -13.089 -20.190 1.409 1.00 88.06 111 HIS A N 1
ATOM 823 C CA . HIS A 1 111 ? -13.429 -19.668 0.073 1.00 88.06 111 HIS A CA 1
ATOM 824 C C . HIS A 1 111 ? -12.355 -20.007 -0.967 1.00 88.06 111 HIS A C 1
ATOM 826 O O . HIS A 1 111 ? -12.687 -20.371 -2.095 1.00 88.06 111 HIS A O 1
ATOM 832 N N . GLY A 1 112 ? -11.081 -19.970 -0.562 1.00 82.88 112 GLY A N 1
ATOM 833 C CA . GLY A 1 112 ? -9.923 -20.379 -1.363 1.00 82.88 112 GLY A CA 1
ATOM 834 C C . GLY A 1 112 ? -8.927 -21.227 -0.560 1.00 82.88 112 GLY A C 1
ATOM 835 O O . GLY A 1 112 ? -9.191 -21.562 0.597 1.00 82.88 112 GLY A O 1
ATOM 836 N N . PRO A 1 113 ? -7.768 -21.592 -1.138 1.00 80.94 113 PRO A N 1
ATOM 837 C CA . PRO A 1 113 ? -6.695 -22.271 -0.406 1.00 80.94 113 PRO A CA 1
ATOM 838 C C . PRO A 1 113 ? -6.287 -21.575 0.898 1.00 80.94 113 PRO A C 1
ATOM 840 O O . PRO A 1 113 ? -5.923 -22.256 1.857 1.00 80.94 113 PRO A O 1
ATOM 843 N N . ARG A 1 114 ? -6.355 -20.240 0.948 1.00 84.75 114 ARG A N 1
ATOM 844 C CA . ARG A 1 114 ? -5.929 -19.442 2.110 1.00 84.75 114 ARG A CA 1
ATOM 845 C C . ARG A 1 114 ? -6.937 -18.404 2.579 1.00 84.75 114 ARG A C 1
ATOM 847 O O . ARG A 1 114 ? -6.779 -17.879 3.677 1.00 84.75 114 ARG A O 1
ATOM 854 N N . LEU A 1 115 ? -7.945 -18.098 1.770 1.00 91.00 115 LEU A N 1
ATOM 855 C CA . LEU A 1 115 ? -8.987 -17.135 2.105 1.00 91.00 115 LEU A CA 1
ATOM 856 C C . LEU A 1 115 ? -10.163 -17.812 2.817 1.00 91.00 115 LEU A C 1
ATOM 858 O O . LEU A 1 115 ? -10.783 -18.736 2.282 1.00 91.00 115 LEU A O 1
ATOM 862 N N . TYR A 1 116 ? -10.512 -17.279 3.983 1.00 92.19 116 TYR A N 1
ATOM 863 C CA . TYR A 1 116 ? -11.696 -17.624 4.756 1.00 92.19 116 TYR A CA 1
ATOM 864 C C . TYR A 1 116 ? -12.646 -16.433 4.821 1.00 92.19 116 TYR A C 1
ATOM 866 O O . TYR A 1 116 ? -12.237 -15.301 5.095 1.00 92.19 116 TYR A O 1
ATOM 874 N N . LEU A 1 117 ? -13.929 -16.704 4.605 1.00 93.06 117 LEU A N 1
ATOM 875 C CA . LEU A 1 117 ? -15.000 -15.715 4.672 1.00 93.06 117 LEU A CA 1
ATOM 876 C C . LEU A 1 117 ? -16.055 -16.155 5.690 1.00 93.06 117 LEU A C 1
ATOM 878 O O . LEU A 1 117 ? -16.297 -17.355 5.831 1.00 93.06 117 LEU A O 1
ATOM 882 N N . PRO A 1 118 ? -16.747 -15.216 6.356 1.00 92.75 118 PRO A N 1
ATOM 883 C CA . PRO A 1 118 ? -17.957 -15.538 7.098 1.00 92.75 118 PRO A CA 1
ATOM 884 C C . PRO A 1 118 ? -18.973 -16.227 6.185 1.00 92.75 118 PRO A C 1
ATOM 886 O O . PRO A 1 118 ? -19.175 -15.784 5.048 1.00 92.75 118 PRO A O 1
ATOM 889 N N . ILE A 1 119 ? -19.661 -17.251 6.691 1.00 92.50 119 ILE A N 1
ATOM 890 C CA . ILE A 1 119 ? -20.680 -18.008 5.953 1.00 92.50 119 ILE A CA 1
ATOM 891 C C . ILE A 1 119 ? -21.709 -17.068 5.326 1.00 92.50 119 ILE A C 1
ATOM 893 O O . ILE A 1 119 ? -22.078 -17.265 4.172 1.00 92.50 119 ILE A O 1
ATOM 897 N N . ARG A 1 120 ? -22.113 -15.992 6.018 1.00 91.25 120 ARG A N 1
ATOM 898 C CA . ARG A 1 120 ? -23.009 -14.979 5.442 1.00 91.25 120 ARG A CA 1
ATOM 899 C C . ARG A 1 120 ? -22.450 -14.380 4.152 1.00 91.25 120 ARG A C 1
ATOM 901 O O . ARG A 1 120 ? -23.168 -14.284 3.165 1.00 91.25 120 ARG A O 1
ATOM 908 N N . ALA A 1 121 ? -21.189 -13.950 4.152 1.00 88.44 121 ALA A N 1
ATOM 909 C CA . ALA A 1 121 ? -20.574 -13.339 2.976 1.00 88.44 121 ALA A CA 1
ATOM 910 C C . ALA A 1 121 ? -20.482 -14.345 1.819 1.00 88.44 121 ALA A C 1
ATOM 912 O O . ALA A 1 121 ? -20.839 -14.008 0.690 1.00 88.44 121 ALA A O 1
ATOM 913 N N . TYR A 1 122 ? -20.094 -15.587 2.125 1.00 90.38 122 TYR A N 1
ATOM 914 C CA . TYR A 1 122 ? -20.037 -16.675 1.154 1.00 90.38 122 TYR A CA 1
ATOM 915 C C . TYR A 1 122 ? -21.420 -16.982 0.562 1.00 90.38 122 TYR A C 1
ATOM 917 O O . TYR A 1 122 ? -21.594 -16.944 -0.652 1.00 90.38 122 TYR A O 1
ATOM 925 N N . ALA A 1 123 ? -22.428 -17.214 1.406 1.00 91.81 123 ALA A N 1
ATOM 926 C CA . ALA A 1 123 ? -23.798 -17.519 0.998 1.00 91.81 123 ALA A CA 1
ATOM 927 C C . ALA A 1 123 ? -24.397 -16.408 0.126 1.00 91.81 123 ALA A C 1
ATOM 929 O O . ALA A 1 123 ? -24.986 -16.693 -0.913 1.00 91.81 123 ALA A O 1
ATOM 930 N N . VAL A 1 124 ? -24.186 -15.140 0.488 1.00 88.62 124 VAL A N 1
ATOM 931 C CA . VAL A 1 124 ? -24.639 -13.994 -0.317 1.00 88.62 124 VAL A CA 1
ATOM 932 C C . VAL A 1 124 ? -23.946 -13.951 -1.677 1.00 88.62 124 VAL A C 1
ATOM 934 O O . VAL A 1 124 ? -24.605 -13.681 -2.679 1.00 88.62 124 VAL A O 1
ATOM 937 N N . GLU A 1 125 ? -22.645 -14.247 -1.746 1.00 86.50 125 GLU A N 1
ATOM 938 C CA . GLU A 1 125 ? -21.927 -14.346 -3.022 1.00 86.50 125 GLU A CA 1
ATOM 939 C C . GLU A 1 125 ? -22.501 -15.460 -3.912 1.00 86.50 125 GLU A C 1
ATOM 941 O O . GLU A 1 125 ? -22.648 -15.264 -5.121 1.00 86.50 125 GLU A O 1
ATOM 946 N N . ARG A 1 126 ? -22.852 -16.617 -3.330 1.00 90.69 126 ARG A N 1
ATOM 947 C CA . ARG A 1 126 ? -23.480 -17.737 -4.053 1.00 90.69 126 ARG A CA 1
ATOM 948 C C . ARG A 1 126 ? -24.884 -17.383 -4.535 1.00 90.69 126 ARG A C 1
ATOM 950 O O . ARG A 1 126 ? -25.161 -17.518 -5.723 1.00 90.69 126 ARG A O 1
ATOM 957 N N . LEU A 1 127 ? -25.733 -16.861 -3.648 1.00 89.12 127 LEU A N 1
ATOM 958 C CA . LEU A 1 127 ? -27.096 -16.431 -3.975 1.00 89.12 127 LEU A CA 1
ATOM 959 C C . LEU A 1 127 ? -27.101 -15.373 -5.086 1.00 89.12 127 LEU A C 1
ATOM 961 O O . LEU A 1 127 ? -27.905 -15.456 -6.007 1.00 89.12 127 LEU A O 1
ATOM 965 N N . ALA A 1 128 ? -26.164 -14.420 -5.065 1.00 84.69 128 ALA A N 1
ATOM 966 C CA . ALA A 1 128 ? -26.044 -13.399 -6.108 1.00 84.69 128 ALA A CA 1
ATOM 967 C C . ALA A 1 128 ? -25.677 -13.970 -7.494 1.00 84.69 128 ALA A C 1
ATOM 969 O O . ALA A 1 128 ? -25.902 -13.307 -8.505 1.00 84.69 128 ALA A O 1
ATOM 970 N N . LYS A 1 129 ? -25.112 -15.184 -7.553 1.00 86.56 129 LYS A N 1
ATOM 971 C CA . LYS A 1 129 ? -24.761 -15.894 -8.795 1.00 86.56 129 LYS A CA 1
ATOM 972 C C . LYS A 1 129 ? -25.882 -16.806 -9.305 1.00 86.56 129 LYS A C 1
ATOM 974 O O . LYS A 1 129 ? -25.712 -17.426 -10.355 1.00 86.56 129 LYS A O 1
ATOM 979 N N . PHE A 1 130 ? -27.010 -16.904 -8.595 1.00 88.88 130 PHE A N 1
ATOM 980 C CA . PHE A 1 130 ? -28.144 -17.706 -9.047 1.00 88.88 130 PHE A CA 1
ATOM 981 C C . PHE A 1 130 ? -28.701 -17.175 -10.377 1.00 88.88 130 PHE A C 1
ATOM 983 O O . PHE A 1 130 ? -28.708 -15.964 -10.617 1.00 88.88 130 PHE A O 1
ATOM 990 N N . PRO A 1 131 ? -29.224 -18.058 -11.247 1.00 87.31 131 PRO A N 1
ATOM 991 C CA . PRO A 1 131 ? -29.968 -17.616 -12.417 1.00 87.31 131 PRO A CA 1
ATOM 992 C C . PRO A 1 131 ? -31.243 -16.865 -11.989 1.00 87.31 131 PRO A C 1
ATOM 994 O O . PRO A 1 131 ? -31.735 -17.082 -10.877 1.00 87.31 131 PRO A O 1
ATOM 997 N N . PRO A 1 132 ? -31.857 -16.051 -12.872 1.00 86.00 132 PRO A N 1
ATOM 998 C CA . PRO A 1 132 ? -33.047 -15.260 -12.540 1.00 86.00 132 PRO A CA 1
ATOM 999 C C . PRO A 1 132 ? -34.183 -16.067 -11.893 1.00 86.00 132 PRO A C 1
ATOM 1001 O O . PRO A 1 132 ? -34.820 -15.599 -10.954 1.00 86.00 132 PRO A O 1
ATOM 1004 N N . ARG A 1 133 ? -34.390 -17.315 -12.338 1.00 87.56 133 ARG A N 1
ATOM 1005 C CA . ARG A 1 133 ? -35.362 -18.240 -11.736 1.00 87.56 133 ARG A CA 1
ATOM 1006 C C . ARG A 1 133 ? -35.023 -18.588 -10.281 1.00 87.56 133 ARG A C 1
ATOM 1008 O O . ARG A 1 133 ? -35.911 -18.574 -9.439 1.00 87.56 133 ARG A O 1
ATOM 1015 N N . GLY A 1 134 ? -33.757 -18.874 -9.981 1.00 88.81 134 GLY A N 1
ATOM 1016 C CA . GLY A 1 134 ? -33.322 -19.198 -8.621 1.00 88.81 134 GLY A CA 1
ATOM 1017 C C . GLY A 1 134 ? -33.422 -17.999 -7.676 1.00 88.81 134 GLY A C 1
ATOM 1018 O O . GLY A 1 134 ? -33.858 -18.149 -6.538 1.00 88.81 134 GLY A O 1
ATOM 1019 N N . LEU A 1 135 ? -33.100 -16.794 -8.159 1.00 86.94 135 LEU A N 1
ATOM 1020 C CA . LEU A 1 135 ? -33.308 -15.557 -7.396 1.00 86.94 135 LEU A CA 1
ATOM 1021 C C . LEU A 1 135 ? -34.792 -15.290 -7.110 1.00 86.94 135 LEU A C 1
ATOM 1023 O O . LEU A 1 135 ? -35.123 -14.837 -6.016 1.00 86.94 135 LEU A O 1
ATOM 1027 N N . ALA A 1 136 ? -35.689 -15.590 -8.055 1.00 87.44 136 ALA A N 1
ATOM 1028 C CA . ALA A 1 136 ? -37.129 -15.484 -7.827 1.00 87.44 136 ALA A CA 1
ATOM 1029 C C . ALA A 1 136 ? -37.606 -16.455 -6.732 1.00 87.44 136 ALA A C 1
ATOM 1031 O O . ALA A 1 136 ? -38.362 -16.054 -5.850 1.00 87.44 136 ALA A O 1
ATOM 1032 N N . GLU A 1 137 ? -37.117 -17.700 -6.735 1.00 90.88 137 GLU A N 1
ATOM 1033 C CA . GLU A 1 137 ? -37.413 -18.682 -5.681 1.00 90.88 137 GLU A CA 1
ATOM 1034 C C . GLU A 1 137 ? -36.891 -18.238 -4.305 1.00 90.88 137 GLU A C 1
ATOM 1036 O O . GLU A 1 137 ? -37.599 -18.404 -3.314 1.00 90.88 137 GLU A O 1
ATOM 1041 N N . TYR A 1 138 ? -35.708 -17.617 -4.233 1.00 91.00 138 TYR A N 1
ATOM 1042 C CA . TYR A 1 138 ? -35.201 -17.006 -2.997 1.00 91.00 138 TYR A CA 1
ATOM 1043 C C . TYR A 1 138 ? -36.104 -15.860 -2.512 1.00 91.00 138 TYR A C 1
ATOM 1045 O O . TYR A 1 138 ? -36.528 -15.849 -1.357 1.00 91.00 138 TYR A O 1
ATOM 1053 N N . ARG A 1 139 ? -36.458 -14.919 -3.396 1.00 90.88 139 ARG A N 1
ATOM 1054 C CA . ARG A 1 139 ? -37.307 -13.760 -3.062 1.00 90.88 139 ARG A CA 1
ATOM 1055 C C . ARG A 1 139 ? -38.694 -14.168 -2.569 1.00 90.88 139 ARG A C 1
ATOM 1057 O O . ARG A 1 139 ? -39.173 -13.598 -1.593 1.00 90.88 139 ARG A O 1
ATOM 1064 N N . LEU A 1 140 ? -39.292 -15.211 -3.151 1.00 91.44 140 LEU A N 1
ATOM 1065 C CA . LEU A 1 140 ? -40.561 -15.779 -2.673 1.00 91.44 140 LEU A CA 1
ATOM 1066 C C . LEU A 1 140 ? -40.499 -16.241 -1.208 1.00 91.44 140 LEU A C 1
ATOM 1068 O O . LEU A 1 140 ? -41.518 -16.209 -0.520 1.00 91.44 140 LEU A O 1
ATOM 1072 N N . GLN A 1 141 ? -39.325 -16.660 -0.729 1.00 91.62 141 GLN A N 1
ATOM 1073 C CA . GLN A 1 141 ? -39.137 -17.122 0.647 1.00 91.62 141 GLN A CA 1
ATOM 1074 C C . GLN A 1 141 ? -38.939 -15.962 1.632 1.00 91.62 141 GLN A C 1
ATOM 1076 O O . GLN A 1 141 ? -39.430 -16.044 2.755 1.00 91.62 141 GLN A O 1
ATOM 1081 N N . VAL A 1 142 ? -38.242 -14.890 1.232 1.00 93.50 142 VAL A N 1
ATOM 1082 C CA . VAL A 1 142 ? -37.758 -13.854 2.169 1.00 93.50 142 VAL A CA 1
ATOM 1083 C C . VAL A 1 142 ? -38.471 -12.500 2.080 1.00 93.50 142 VAL A C 1
ATOM 1085 O O . VAL A 1 142 ? -38.483 -11.752 3.059 1.00 93.50 142 VAL A O 1
ATOM 1088 N N . ASP A 1 143 ? -39.091 -12.157 0.944 1.00 91.56 143 ASP A N 1
ATOM 1089 C CA . ASP A 1 143 ? -39.568 -10.786 0.693 1.00 91.56 143 ASP A CA 1
ATOM 1090 C C . ASP A 1 143 ? -40.695 -10.354 1.639 1.00 91.56 143 ASP A C 1
ATOM 1092 O O . ASP A 1 143 ? -40.790 -9.177 1.986 1.00 91.56 143 ASP A O 1
ATOM 1096 N N . LYS A 1 144 ? -41.522 -11.294 2.118 1.00 93.12 144 LYS A N 1
ATOM 1097 C CA . LYS A 1 144 ? -42.585 -10.990 3.088 1.00 93.12 144 LYS A CA 1
ATOM 1098 C C . LYS A 1 144 ? -42.014 -10.432 4.397 1.00 93.12 144 LYS A C 1
ATOM 1100 O O . LYS A 1 144 ? -42.543 -9.455 4.927 1.00 93.12 144 LYS A O 1
ATOM 1105 N N . GLU A 1 145 ? -40.949 -11.042 4.915 1.00 92.88 145 GLU A N 1
ATOM 1106 C CA . GLU A 1 145 ? -40.273 -10.570 6.130 1.00 92.88 145 GLU A CA 1
ATOM 1107 C C . GLU A 1 145 ? -39.471 -9.290 5.864 1.00 92.88 145 GLU A C 1
ATOM 1109 O O . GLU A 1 145 ? -39.522 -8.354 6.666 1.00 92.88 145 GLU A O 1
ATOM 1114 N N . ALA A 1 146 ? -38.784 -9.209 4.720 1.00 90.94 146 ALA A N 1
ATOM 1115 C CA . ALA A 1 146 ? -38.017 -8.025 4.339 1.00 90.94 146 ALA A CA 1
ATOM 1116 C C . ALA A 1 146 ? -38.904 -6.773 4.200 1.00 90.94 146 ALA A C 1
ATOM 1118 O O . ALA A 1 146 ? -38.568 -5.716 4.732 1.00 90.94 146 ALA A O 1
ATOM 1119 N N . GLU A 1 147 ? -40.071 -6.886 3.561 1.00 91.44 147 GLU A N 1
ATOM 1120 C CA . GLU A 1 147 ? -41.035 -5.787 3.422 1.00 91.44 147 GLU A CA 1
ATOM 1121 C C . GLU A 1 147 ? -41.597 -5.344 4.786 1.00 91.44 147 GLU A C 1
ATOM 1123 O O . GLU A 1 147 ? -41.785 -4.149 5.026 1.00 91.44 147 GLU A O 1
ATOM 1128 N N . ALA A 1 148 ? -41.817 -6.278 5.719 1.00 90.25 148 ALA A N 1
ATOM 1129 C CA . ALA A 1 148 ? -42.250 -5.943 7.076 1.00 90.25 148 ALA A CA 1
ATOM 1130 C C . ALA A 1 148 ? -41.182 -5.140 7.843 1.00 90.25 148 ALA A C 1
ATOM 1132 O O . ALA A 1 148 ? -41.507 -4.146 8.501 1.00 90.25 148 ALA A O 1
ATOM 1133 N N . LEU A 1 149 ? -39.906 -5.530 7.726 1.00 90.50 149 LEU A N 1
ATOM 1134 C CA . LEU A 1 149 ? -38.779 -4.786 8.301 1.00 90.50 149 LEU A CA 1
ATOM 1135 C C . LEU A 1 149 ? -38.625 -3.403 7.656 1.00 90.50 149 LEU A C 1
ATOM 1137 O O . LEU A 1 149 ? -38.435 -2.415 8.368 1.00 90.50 149 LEU A O 1
ATOM 1141 N N . TRP A 1 150 ? -38.769 -3.315 6.331 1.00 88.31 150 TRP A N 1
ATOM 1142 C CA . TRP A 1 150 ? -38.718 -2.052 5.597 1.00 88.31 150 TRP A CA 1
ATOM 1143 C C . TRP A 1 150 ? -39.789 -1.074 6.084 1.00 88.31 150 TRP A C 1
ATOM 1145 O O . TRP A 1 150 ? -39.460 0.061 6.416 1.00 88.31 150 TRP A O 1
ATOM 1155 N N . ARG A 1 151 ? -41.046 -1.519 6.222 1.00 87.25 151 ARG A N 1
ATOM 1156 C CA . ARG A 1 151 ? -42.152 -0.661 6.687 1.00 87.25 151 ARG A CA 1
ATOM 1157 C C . ARG A 1 151 ? -41.938 -0.127 8.101 1.00 87.25 151 ARG A C 1
ATOM 1159 O O . ARG A 1 151 ? -42.161 1.060 8.339 1.00 87.25 151 ARG A O 1
ATOM 1166 N N . ARG A 1 152 ? -41.476 -0.978 9.027 1.00 85.56 152 ARG A N 1
ATOM 1167 C CA . ARG A 1 152 ? -41.136 -0.572 10.407 1.00 85.56 152 ARG A CA 1
ATOM 1168 C C . ARG A 1 152 ? -40.041 0.493 10.425 1.00 85.56 152 ARG A C 1
ATOM 1170 O O . ARG A 1 152 ? -40.114 1.458 11.186 1.00 85.56 152 ARG A O 1
ATOM 1177 N N . ALA A 1 153 ? -39.044 0.336 9.562 1.00 82.50 153 ALA A N 1
ATOM 1178 C CA . ALA A 1 153 ? -37.956 1.287 9.433 1.00 82.50 153 ALA A CA 1
ATOM 1179 C C . ALA A 1 153 ? -38.371 2.609 8.774 1.00 82.50 153 ALA A C 1
ATOM 1181 O O . ALA A 1 153 ? -38.049 3.681 9.288 1.00 82.50 153 ALA A O 1
ATOM 1182 N N . SER A 1 154 ? -39.077 2.551 7.642 1.00 73.31 154 SER A N 1
ATOM 1183 C CA . SER A 1 154 ? -39.467 3.728 6.860 1.00 73.31 154 SER A CA 1
ATOM 1184 C C . SER A 1 154 ? -40.492 4.596 7.589 1.00 73.31 154 SER A C 1
ATOM 1186 O O . SER A 1 154 ? -40.505 5.808 7.402 1.00 73.31 154 SER A O 1
ATOM 1188 N N . ALA A 1 155 ? -41.314 3.997 8.457 1.00 76.62 155 ALA A N 1
ATOM 1189 C CA . ALA A 1 155 ? -42.229 4.711 9.347 1.00 76.62 155 ALA A CA 1
ATOM 1190 C C . ALA A 1 155 ? -41.525 5.376 10.552 1.00 76.62 155 ALA A C 1
ATOM 1192 O O . ALA A 1 155 ? -42.189 5.981 11.389 1.00 76.62 155 ALA A O 1
ATOM 1193 N N . GLY A 1 156 ? -40.196 5.245 10.675 1.00 72.81 156 GLY A N 1
ATOM 1194 C CA . GLY A 1 156 ? -39.412 5.798 11.783 1.00 72.81 156 GLY A CA 1
ATOM 1195 C C . GLY A 1 156 ? -39.586 5.066 13.118 1.00 72.81 156 GLY A C 1
ATOM 1196 O O . GLY A 1 156 ? -39.050 5.525 14.122 1.00 72.81 156 GLY A O 1
ATOM 1197 N N . GLN A 1 157 ? -40.308 3.939 13.141 1.00 69.19 157 GLN A N 1
ATOM 1198 C CA . GLN A 1 157 ? -40.626 3.190 14.361 1.00 69.19 157 GLN A CA 1
ATOM 1199 C C . GLN A 1 157 ? -39.432 2.383 14.878 1.00 69.19 157 GLN A C 1
ATOM 1201 O O . GLN A 1 157 ? -39.257 2.250 16.085 1.00 69.19 157 GLN A O 1
ATOM 1206 N N . ASP A 1 158 ? -38.609 1.844 13.973 1.00 77.62 158 ASP A N 1
ATOM 1207 C CA . ASP A 1 158 ? -37.459 1.015 14.336 1.00 77.62 158 ASP A CA 1
ATOM 1208 C C . ASP A 1 158 ? -36.289 1.196 13.352 1.00 77.62 158 ASP A C 1
ATOM 1210 O O . ASP A 1 158 ? -36.216 0.528 12.317 1.00 77.62 158 ASP A O 1
ATOM 1214 N N . PRO A 1 159 ? -35.336 2.091 13.657 1.00 73.12 159 PRO A N 1
ATOM 1215 C CA . PRO A 1 159 ? -34.160 2.295 12.820 1.00 73.12 159 PRO A CA 1
ATOM 1216 C C . PRO A 1 159 ? -33.231 1.072 12.711 1.00 73.12 159 PRO A C 1
ATOM 1218 O O . PRO A 1 159 ? -32.477 0.998 11.741 1.00 73.12 159 PRO A O 1
ATOM 1221 N N . ALA A 1 160 ? -33.263 0.136 13.672 1.00 81.44 160 ALA A N 1
ATOM 1222 C CA . ALA A 1 160 ? -32.430 -1.074 13.669 1.00 81.44 160 ALA A CA 1
ATOM 1223 C C . ALA A 1 160 ? -32.983 -2.166 12.733 1.00 81.44 160 ALA A C 1
ATOM 1225 O O . ALA A 1 160 ? -32.247 -3.062 12.300 1.00 81.44 160 ALA A O 1
ATOM 1226 N N . ALA A 1 161 ? -34.259 -2.060 12.344 1.00 85.62 161 ALA A N 1
ATOM 1227 C CA . ALA A 1 161 ? -34.877 -2.957 11.373 1.00 85.62 161 ALA A CA 1
ATOM 1228 C C . ALA A 1 161 ? -34.171 -2.920 10.002 1.00 85.62 161 ALA A C 1
ATOM 1230 O O . ALA A 1 161 ? -34.121 -3.944 9.325 1.00 85.62 161 ALA A O 1
ATOM 1231 N N . LEU A 1 162 ? -33.554 -1.794 9.614 1.00 84.88 162 LEU A N 1
ATOM 1232 C CA . LEU A 1 162 ? -32.778 -1.698 8.367 1.00 84.88 162 LEU A CA 1
ATOM 1233 C C . LEU A 1 162 ? -31.476 -2.489 8.415 1.00 84.88 162 LEU A C 1
ATOM 1235 O O . LEU A 1 162 ? -31.159 -3.187 7.455 1.00 84.88 162 LEU A O 1
ATOM 1239 N N . ASP A 1 163 ? -30.722 -2.392 9.514 1.00 83.62 163 ASP A N 1
ATOM 1240 C CA . ASP A 1 163 ? -29.493 -3.176 9.688 1.00 83.62 163 ASP A CA 1
ATOM 1241 C C . ASP A 1 163 ? -29.822 -4.678 9.682 1.00 83.62 163 ASP A C 1
ATOM 1243 O O . ASP A 1 163 ? -29.099 -5.476 9.080 1.00 83.62 163 ASP A O 1
ATOM 1247 N N . THR A 1 164 ? -30.955 -5.061 10.281 1.00 88.00 164 THR A N 1
ATOM 1248 C CA . THR A 1 164 ? -31.467 -6.441 10.252 1.00 88.00 164 THR A CA 1
ATOM 1249 C C . THR A 1 164 ? -31.840 -6.871 8.833 1.00 88.00 164 THR A C 1
ATOM 1251 O O . THR A 1 164 ? -31.409 -7.929 8.387 1.00 88.00 164 THR A O 1
ATOM 1254 N N . LEU A 1 165 ? -32.571 -6.041 8.084 1.00 90.38 165 LEU A N 1
ATOM 1255 C CA . LEU A 1 165 ? -32.956 -6.330 6.700 1.00 90.38 165 LEU A CA 1
ATOM 1256 C C . LEU A 1 165 ? -31.721 -6.523 5.811 1.00 90.38 165 LEU A C 1
ATOM 1258 O O . LEU A 1 165 ? -31.611 -7.526 5.113 1.00 90.38 165 LEU A O 1
ATOM 1262 N N . VAL A 1 166 ? -30.753 -5.606 5.878 1.00 87.19 166 VAL A N 1
ATOM 1263 C CA . VAL A 1 166 ? -29.541 -5.657 5.047 1.00 87.19 166 VAL A CA 1
ATOM 1264 C C . VAL A 1 166 ? -28.624 -6.823 5.418 1.00 87.19 166 VAL A C 1
ATOM 1266 O O . VAL A 1 166 ? -27.964 -7.378 4.537 1.00 87.19 166 VAL A O 1
ATOM 1269 N N . SER A 1 167 ? -28.550 -7.191 6.699 1.00 84.75 167 SER A N 1
ATOM 1270 C CA . SER A 1 167 ? -27.711 -8.308 7.150 1.00 84.75 167 SER A CA 1
ATOM 1271 C C . SER A 1 167 ? -28.349 -9.672 6.894 1.00 84.75 167 SER A C 1
ATOM 1273 O O . SER A 1 167 ? -27.640 -10.586 6.475 1.00 84.75 167 SER A O 1
ATOM 1275 N N . ARG A 1 168 ? -29.663 -9.801 7.106 1.00 89.56 168 ARG A N 1
ATOM 1276 C CA . ARG A 1 168 ? -30.395 -11.071 7.035 1.00 89.56 168 ARG A CA 1
ATOM 1277 C C . ARG A 1 168 ? -30.971 -11.355 5.648 1.00 89.56 168 ARG A C 1
ATOM 1279 O O . ARG A 1 168 ? -30.888 -12.487 5.188 1.00 89.56 168 ARG A O 1
ATOM 1286 N N . PHE A 1 169 ? -31.474 -10.333 4.948 1.00 90.44 169 PHE A N 1
ATOM 1287 C CA . PHE A 1 169 ? -32.112 -10.448 3.623 1.00 90.44 169 PHE A CA 1
ATOM 1288 C C . PHE A 1 169 ? -31.471 -9.541 2.552 1.00 90.44 169 PHE A C 1
ATOM 1290 O O . PHE A 1 169 ? -32.158 -8.748 1.894 1.00 90.44 169 PHE A O 1
ATOM 1297 N N . PRO A 1 170 ? -30.147 -9.650 2.339 1.00 81.88 170 PRO A N 1
ATOM 1298 C CA . PRO A 1 170 ? -29.370 -8.730 1.513 1.00 81.88 170 PRO A CA 1
ATOM 1299 C C . PRO A 1 170 ? -29.774 -8.670 0.034 1.00 81.88 170 PRO A C 1
ATOM 1301 O O . PRO A 1 170 ? -29.435 -7.678 -0.602 1.00 81.88 170 PRO A O 1
ATOM 1304 N N . LEU A 1 171 ? -30.414 -9.707 -0.520 1.00 85.31 171 LEU A N 1
ATOM 1305 C CA . LEU A 1 171 ? -30.802 -9.808 -1.942 1.00 85.31 171 LEU A CA 1
ATOM 1306 C C . LEU A 1 171 ? -32.333 -9.817 -2.148 1.00 85.31 171 LEU A C 1
ATOM 1308 O O . LEU A 1 171 ? -32.823 -10.162 -3.228 1.00 85.31 171 LEU A O 1
ATOM 1312 N N . SER A 1 172 ? -33.084 -9.467 -1.098 1.00 88.75 172 SER A N 1
ATOM 1313 C CA . SER A 1 172 ? -34.533 -9.246 -1.175 1.00 88.75 172 SER A CA 1
ATOM 1314 C C . SER A 1 172 ? -34.864 -8.052 -2.070 1.00 88.75 172 SER A C 1
ATOM 1316 O O . SER A 1 172 ? -34.008 -7.202 -2.329 1.00 88.75 172 SER A O 1
ATOM 1318 N N . SER A 1 173 ? -36.125 -7.937 -2.485 1.00 84.69 173 SER A N 1
ATOM 1319 C CA . SER A 1 173 ? -36.586 -6.805 -3.306 1.00 84.69 173 SER A CA 1
ATOM 1320 C C . SER A 1 173 ? -36.436 -5.440 -2.608 1.00 84.69 173 SER A C 1
ATOM 1322 O O . SER A 1 173 ? -36.389 -4.416 -3.273 1.00 84.69 173 SER A O 1
ATOM 1324 N N . ARG A 1 174 ? -36.312 -5.404 -1.271 1.00 86.69 174 ARG A N 1
ATOM 1325 C CA . ARG A 1 174 ? -36.057 -4.180 -0.477 1.00 86.69 174 ARG A CA 1
ATOM 1326 C C . ARG A 1 174 ? -34.623 -4.055 0.044 1.00 86.69 174 ARG A C 1
ATOM 1328 O O . ARG A 1 174 ? -34.302 -3.081 0.726 1.00 86.69 174 ARG A O 1
ATOM 1335 N N . GLY A 1 175 ? -33.762 -5.034 -0.240 1.00 85.06 175 GLY A N 1
ATOM 1336 C CA . GLY A 1 175 ? -32.391 -5.087 0.273 1.00 85.06 175 GLY A CA 1
ATOM 1337 C C . GLY A 1 175 ? -31.552 -3.889 -0.162 1.00 85.06 175 GLY A C 1
ATOM 1338 O O . GLY A 1 175 ? -30.849 -3.285 0.653 1.00 85.06 175 GLY A O 1
ATOM 1339 N N . ASP A 1 176 ? -31.677 -3.513 -1.431 1.00 83.56 176 ASP A N 1
ATOM 1340 C CA . ASP A 1 176 ? -30.901 -2.435 -2.037 1.00 83.56 176 ASP A CA 1
ATOM 1341 C C . ASP A 1 176 ? -31.354 -1.051 -1.562 1.00 83.56 176 ASP A C 1
ATOM 1343 O O . ASP A 1 176 ? -30.514 -0.223 -1.198 1.00 83.56 176 ASP A O 1
ATOM 1347 N N . ASP A 1 177 ? -32.669 -0.832 -1.472 1.00 83.38 177 ASP A N 1
ATOM 1348 C CA . ASP A 1 177 ? -33.267 0.379 -0.900 1.00 83.38 177 ASP A CA 1
ATOM 1349 C C . ASP A 1 177 ? -32.792 0.598 0.545 1.00 83.38 177 ASP A C 1
ATOM 1351 O O . ASP A 1 177 ? -32.345 1.690 0.919 1.00 83.38 177 ASP A O 1
ATOM 1355 N N . ALA A 1 178 ? -32.832 -0.462 1.359 1.00 86.81 178 ALA A N 1
ATOM 1356 C CA . ALA A 1 178 ? -32.375 -0.434 2.743 1.00 86.81 178 ALA A CA 1
ATOM 1357 C C . ALA A 1 178 ? -30.877 -0.139 2.855 1.00 86.81 178 ALA A C 1
ATOM 1359 O O . ALA A 1 178 ? -30.470 0.691 3.676 1.00 86.81 178 ALA A O 1
ATOM 1360 N N . LEU A 1 179 ? -30.056 -0.753 2.000 1.00 86.44 179 LEU A N 1
ATOM 1361 C CA . LEU A 1 179 ? -28.617 -0.512 1.967 1.00 86.44 179 LEU A CA 1
ATOM 1362 C C . LEU A 1 179 ? -28.291 0.927 1.543 1.00 86.44 179 LEU A C 1
ATOM 1364 O O . LEU A 1 179 ? -27.451 1.572 2.174 1.00 86.44 179 LEU A O 1
ATOM 1368 N N . ALA A 1 180 ? -28.974 1.458 0.527 1.00 84.06 180 ALA A N 1
ATOM 1369 C CA . ALA A 1 180 ? -28.804 2.839 0.078 1.00 84.06 180 ALA A CA 1
ATOM 1370 C C . ALA A 1 180 ? -29.234 3.851 1.151 1.00 84.06 180 ALA A C 1
ATOM 1372 O O . ALA A 1 180 ? -28.583 4.889 1.348 1.00 84.06 180 ALA A O 1
ATOM 1373 N N . TYR A 1 181 ? -30.311 3.559 1.880 1.00 85.19 181 TYR A N 1
ATOM 1374 C CA . TYR A 1 181 ? -30.755 4.399 2.986 1.00 85.19 181 TYR A CA 1
ATOM 1375 C C . TYR A 1 181 ? -29.735 4.401 4.136 1.00 85.19 181 TYR A C 1
ATOM 1377 O O . TYR A 1 181 ? -29.325 5.475 4.591 1.00 85.19 181 TYR A O 1
ATOM 1385 N N . LEU A 1 182 ? -29.258 3.225 4.561 1.00 86.00 182 LEU A N 1
ATOM 1386 C CA . LEU A 1 182 ? -28.220 3.105 5.592 1.00 86.00 182 LEU A CA 1
ATOM 1387 C C . LEU A 1 182 ? -26.928 3.818 5.192 1.00 86.00 182 LEU A C 1
ATOM 1389 O O . LEU A 1 182 ? -26.418 4.627 5.965 1.00 86.00 182 LEU A O 1
ATOM 1393 N N . ALA A 1 183 ? -26.447 3.609 3.966 1.00 85.81 183 ALA A N 1
ATOM 1394 C CA . ALA A 1 183 ? -25.236 4.253 3.467 1.00 85.81 183 ALA A CA 1
ATOM 1395 C C . ALA A 1 183 ? -25.348 5.786 3.457 1.00 85.81 183 ALA A C 1
ATOM 1397 O O . ALA A 1 183 ? -24.384 6.492 3.766 1.00 85.81 183 ALA A O 1
ATOM 1398 N N . SER A 1 184 ? -26.542 6.320 3.188 1.00 84.25 184 SER A N 1
ATOM 1399 C CA . SER A 1 184 ? -26.805 7.761 3.283 1.00 84.25 184 SER A CA 1
ATOM 1400 C C . SER A 1 184 ? -26.737 8.264 4.731 1.00 84.25 184 SER A C 1
ATOM 1402 O O . SER A 1 184 ? -26.189 9.338 4.977 1.00 84.25 184 SER A O 1
ATOM 1404 N N . ARG A 1 185 ? -27.234 7.487 5.705 1.00 84.44 185 ARG A N 1
ATOM 1405 C CA . ARG A 1 185 ? -27.119 7.822 7.137 1.00 84.44 185 ARG A CA 1
ATOM 1406 C C . ARG A 1 185 ? -25.687 7.723 7.651 1.00 84.44 185 ARG A C 1
ATOM 1408 O O . ARG A 1 185 ? -25.274 8.593 8.411 1.00 84.44 185 ARG A O 1
ATOM 1415 N N . TRP A 1 186 ? -24.936 6.707 7.232 1.00 84.44 186 TRP A N 1
ATOM 1416 C CA . TRP A 1 186 ? -23.511 6.573 7.548 1.00 84.44 186 TRP A CA 1
ATOM 1417 C C . TRP A 1 186 ? -22.726 7.771 7.012 1.00 84.44 186 TRP A C 1
ATOM 1419 O O . TRP A 1 186 ? -21.992 8.404 7.763 1.00 84.44 186 TRP A O 1
ATOM 1429 N N . THR A 1 187 ? -22.989 8.179 5.767 1.00 82.94 187 THR A N 1
ATOM 1430 C CA . THR A 1 187 ? -22.406 9.401 5.182 1.00 82.94 187 THR A CA 1
ATOM 1431 C C . THR A 1 187 ? -22.719 10.636 6.034 1.00 82.94 187 THR A C 1
ATOM 1433 O O . THR A 1 187 ? -21.821 11.410 6.342 1.00 82.94 187 THR A O 1
ATOM 1436 N N . ALA A 1 188 ? -23.969 10.797 6.484 1.00 81.62 188 ALA A N 1
ATOM 1437 C CA . ALA A 1 188 ? -24.373 11.921 7.336 1.00 81.62 188 ALA A CA 1
ATOM 1438 C C . ALA A 1 188 ? -23.720 11.918 8.735 1.00 81.62 188 ALA A C 1
ATOM 1440 O O . ALA A 1 188 ? -23.663 12.958 9.382 1.00 81.62 188 ALA A O 1
ATOM 1441 N N . ARG A 1 189 ? -23.231 10.764 9.207 1.00 79.75 189 ARG A N 1
ATOM 1442 C CA . ARG A 1 189 ? -22.495 10.613 10.475 1.00 79.75 189 ARG A CA 1
ATOM 1443 C C . ARG A 1 189 ? -20.975 10.740 10.320 1.00 79.75 189 ARG A C 1
ATOM 1445 O O . ARG A 1 189 ? -20.274 10.655 11.323 1.00 79.75 189 ARG A O 1
ATOM 1452 N N . GLY A 1 190 ? -20.473 10.909 9.094 1.00 76.56 190 GLY A N 1
ATOM 1453 C CA . GLY A 1 190 ? -19.039 10.901 8.792 1.00 76.56 190 GLY A CA 1
ATOM 1454 C C . GLY A 1 190 ? -18.430 9.501 8.620 1.00 76.56 190 GLY A C 1
ATOM 1455 O O . GLY A 1 190 ? -17.219 9.368 8.479 1.00 76.56 190 GLY A O 1
ATOM 1456 N N . GLU A 1 191 ? -19.240 8.439 8.584 1.00 78.44 191 GLU A N 1
ATOM 1457 C CA . GLU A 1 191 ? -18.796 7.051 8.372 1.00 78.44 191 GLU A CA 1
ATOM 1458 C C . GLU A 1 191 ? -18.575 6.762 6.866 1.00 78.44 191 GLU A C 1
ATOM 1460 O O . GLU A 1 191 ? -19.166 5.848 6.279 1.00 78.44 191 GLU A O 1
ATOM 1465 N N . TYR A 1 192 ? -17.737 7.567 6.201 1.00 79.88 192 TYR A N 1
ATOM 1466 C CA . TYR A 1 192 ? -17.581 7.554 4.738 1.00 79.88 192 TYR A CA 1
ATOM 1467 C C . TYR A 1 192 ? -17.035 6.235 4.186 1.00 79.88 192 TYR A C 1
ATOM 1469 O O . TYR A 1 192 ? -17.463 5.800 3.120 1.00 79.88 192 TYR A O 1
ATOM 1477 N N . GLY A 1 193 ? -16.137 5.567 4.914 1.00 75.69 193 GLY A N 1
ATOM 1478 C CA . GLY A 1 193 ? -15.591 4.267 4.516 1.00 75.69 193 GLY A CA 1
ATOM 1479 C C . GLY A 1 193 ? -16.652 3.164 4.487 1.00 75.69 193 GLY A C 1
ATOM 1480 O O . GLY A 1 193 ? -16.807 2.447 3.498 1.00 75.69 193 GLY A O 1
ATOM 1481 N N . ARG A 1 194 ? -17.472 3.094 5.542 1.00 79.25 194 ARG A N 1
ATOM 1482 C CA . ARG A 1 194 ? -18.590 2.147 5.631 1.00 79.25 194 ARG A CA 1
ATOM 1483 C C . ARG A 1 194 ? -19.631 2.412 4.542 1.00 79.25 194 ARG A C 1
ATOM 1485 O O . ARG A 1 194 ? -20.074 1.475 3.874 1.00 79.25 194 ARG A O 1
ATOM 1492 N N . ALA A 1 195 ? -19.956 3.685 4.307 1.00 84.06 195 ALA A N 1
ATOM 1493 C CA . ALA A 1 195 ? -20.819 4.103 3.206 1.00 84.06 195 ALA A CA 1
ATOM 1494 C C . ALA A 1 195 ? -20.236 3.721 1.834 1.00 84.06 195 ALA A C 1
ATOM 1496 O O . ALA A 1 195 ? -20.947 3.143 1.015 1.00 84.06 195 ALA A O 1
ATOM 1497 N N . MET A 1 196 ? -18.940 3.955 1.601 1.00 80.19 196 MET A N 1
ATOM 1498 C CA . MET A 1 196 ? -18.239 3.604 0.360 1.00 80.19 196 MET A CA 1
ATOM 1499 C C . MET A 1 196 ? -18.378 2.116 0.023 1.00 80.19 196 MET A C 1
ATOM 1501 O O . MET A 1 196 ? -18.720 1.774 -1.110 1.00 80.19 196 MET A O 1
ATOM 1505 N N . ARG A 1 197 ? -18.188 1.218 1.000 1.00 78.69 197 ARG A N 1
ATOM 1506 C CA . ARG A 1 197 ? -18.354 -0.233 0.782 1.00 78.69 197 ARG A CA 1
ATOM 1507 C C . ARG A 1 197 ? -19.783 -0.600 0.374 1.00 78.69 197 ARG A C 1
ATOM 1509 O O . ARG A 1 197 ? -19.974 -1.434 -0.514 1.00 78.69 197 ARG A O 1
ATOM 1516 N N . ALA A 1 198 ? -20.783 0.038 0.979 1.00 81.38 198 ALA A N 1
ATOM 1517 C CA . ALA A 1 198 ? -22.183 -0.162 0.613 1.00 81.38 198 ALA A CA 1
ATOM 1518 C C . ALA A 1 198 ? -22.502 0.355 -0.793 1.00 81.38 198 ALA A C 1
ATOM 1520 O O . ALA A 1 198 ? -23.115 -0.366 -1.580 1.00 81.38 198 ALA A O 1
ATOM 1521 N N . TRP A 1 199 ? -22.008 1.543 -1.154 1.00 81.75 199 TRP A N 1
ATOM 1522 C CA . TRP A 1 199 ? -22.158 2.077 -2.507 1.00 81.75 199 TRP A CA 1
ATOM 1523 C C . TRP A 1 199 ? -21.493 1.179 -3.554 1.00 81.75 199 TRP A C 1
ATOM 1525 O O . TRP A 1 199 ? -22.115 0.857 -4.565 1.00 81.75 199 TRP A O 1
ATOM 1535 N N . ARG A 1 200 ? -20.277 0.678 -3.292 1.00 77.06 200 ARG A N 1
ATOM 1536 C CA . ARG A 1 200 ? -19.592 -0.290 -4.171 1.00 77.06 200 ARG A CA 1
ATOM 1537 C C . ARG A 1 200 ? -20.394 -1.575 -4.366 1.00 77.06 200 ARG A C 1
ATOM 1539 O O . ARG A 1 200 ? -20.368 -2.157 -5.450 1.00 77.06 200 ARG A O 1
ATOM 1546 N N . ARG A 1 201 ? -21.085 -2.051 -3.327 1.00 75.94 201 ARG A N 1
ATOM 1547 C CA . ARG A 1 201 ? -21.960 -3.225 -3.434 1.00 75.94 201 ARG A CA 1
ATOM 1548 C C . ARG A 1 201 ? -23.145 -2.948 -4.364 1.00 75.94 201 ARG A C 1
ATOM 1550 O O . ARG A 1 201 ? -23.379 -3.758 -5.254 1.00 75.94 201 ARG A O 1
ATOM 1557 N N . LEU A 1 202 ? -23.812 -1.803 -4.221 1.00 76.62 202 LEU A N 1
ATOM 1558 C CA . LEU A 1 202 ? -24.917 -1.407 -5.106 1.00 76.62 202 LEU A CA 1
ATOM 1559 C C . LEU A 1 202 ? -24.465 -1.271 -6.569 1.00 76.62 202 LEU A C 1
ATOM 1561 O O . LEU A 1 202 ? -25.127 -1.779 -7.468 1.00 76.62 202 LEU A O 1
ATOM 1565 N N . VAL A 1 203 ? -23.283 -0.697 -6.827 1.00 71.75 203 VAL A N 1
ATOM 1566 C CA . VAL A 1 203 ? -22.749 -0.618 -8.203 1.00 71.75 203 VAL A CA 1
ATOM 1567 C C . VAL A 1 203 ? -22.466 -2.002 -8.803 1.00 71.75 203 VAL A C 1
ATOM 1569 O O . VAL A 1 203 ? -22.694 -2.209 -9.997 1.00 71.75 203 VAL A O 1
ATOM 1572 N N . ARG A 1 204 ? -21.997 -2.971 -8.001 1.00 66.94 204 ARG A N 1
ATOM 1573 C CA . ARG A 1 204 ? -21.785 -4.354 -8.470 1.00 66.94 204 ARG A CA 1
ATOM 1574 C C . ARG A 1 204 ? -23.089 -5.034 -8.891 1.00 66.94 204 ARG A C 1
ATOM 1576 O O . ARG A 1 204 ? -23.069 -5.792 -9.858 1.00 66.94 204 ARG A O 1
ATOM 1583 N N . LEU A 1 205 ? -24.196 -4.735 -8.211 1.00 63.56 205 LEU A N 1
ATOM 1584 C CA . LEU A 1 205 ? -25.529 -5.246 -8.548 1.00 63.56 205 LEU A CA 1
ATOM 1585 C C . LEU A 1 205 ? -26.086 -4.607 -9.838 1.00 63.56 205 LEU A C 1
ATOM 1587 O O . LEU A 1 205 ? -26.811 -5.258 -10.594 1.00 63.56 205 LEU A O 1
ATOM 1591 N N . GLY A 1 206 ? -25.672 -3.379 -10.167 1.00 61.38 206 GLY A N 1
ATOM 1592 C CA . GLY A 1 206 ? -25.944 -2.742 -11.460 1.00 61.38 206 GLY A CA 1
ATOM 1593 C C . GLY A 1 206 ? -27.441 -2.590 -11.757 1.00 61.38 206 GLY A C 1
ATOM 1594 O O . GLY A 1 206 ? -28.198 -2.170 -10.893 1.00 61.38 206 GLY A O 1
ATOM 1595 N N . ALA A 1 207 ? -27.871 -2.964 -12.970 1.00 49.16 207 ALA A N 1
ATOM 1596 C CA . ALA A 1 207 ? -29.260 -2.842 -13.447 1.00 49.16 207 ALA A CA 1
ATOM 1597 C C . ALA A 1 207 ? -30.292 -3.718 -12.702 1.00 49.16 207 ALA A C 1
ATOM 1599 O O . ALA A 1 207 ? -31.475 -3.654 -13.012 1.00 49.16 207 ALA A O 1
ATOM 1600 N N . SER A 1 208 ? -29.856 -4.554 -11.753 1.00 57.06 208 SER A N 1
ATOM 1601 C CA . SER A 1 208 ? -30.758 -5.313 -10.875 1.00 57.06 208 SER A CA 1
ATOM 1602 C C . SER A 1 208 ? -31.188 -4.541 -9.622 1.00 57.06 208 SER A C 1
ATOM 1604 O O . SER A 1 208 ? -32.017 -5.048 -8.870 1.00 57.06 208 SER A O 1
ATOM 1606 N N . SER A 1 209 ? -30.625 -3.344 -9.413 1.00 67.06 209 SER A N 1
ATOM 1607 C CA . SER A 1 209 ? -30.944 -2.455 -8.301 1.00 67.06 209 SER A CA 1
ATOM 1608 C C . SER A 1 209 ? -31.959 -1.393 -8.714 1.00 67.06 209 SER A C 1
ATOM 1610 O O . SER A 1 209 ? -31.788 -0.742 -9.745 1.00 67.06 209 SER A O 1
ATOM 1612 N N . ASP A 1 210 ? -32.955 -1.150 -7.863 1.00 67.56 210 ASP A N 1
ATOM 1613 C CA . ASP A 1 210 ? -33.956 -0.091 -8.064 1.00 67.56 210 ASP A CA 1
ATOM 1614 C C . ASP A 1 210 ? -33.414 1.314 -7.716 1.00 67.56 210 ASP A C 1
ATOM 1616 O O . ASP A 1 210 ? -34.068 2.334 -7.948 1.00 67.56 210 ASP A O 1
ATOM 1620 N N . VAL A 1 211 ? -32.188 1.398 -7.183 1.00 71.00 211 VAL A N 1
ATOM 1621 C CA . VAL A 1 211 ? -31.544 2.660 -6.805 1.00 71.00 211 VAL A CA 1
ATOM 1622 C C . VAL A 1 211 ? -30.930 3.333 -8.043 1.00 71.00 211 VAL A C 1
ATOM 1624 O O . VAL A 1 211 ? -30.053 2.745 -8.682 1.00 71.00 211 VAL A O 1
ATOM 1627 N N . PRO A 1 212 ? -31.283 4.597 -8.365 1.00 72.25 212 PRO A N 1
ATOM 1628 C CA . PRO A 1 212 ? -30.759 5.273 -9.549 1.00 72.25 212 PRO A CA 1
ATOM 1629 C C . PRO A 1 212 ? -29.228 5.349 -9.561 1.00 72.25 212 PRO A C 1
ATOM 1631 O O . PRO A 1 212 ? -28.607 5.903 -8.647 1.00 72.25 212 PRO A O 1
ATOM 1634 N N . ALA A 1 213 ? -28.620 4.856 -10.641 1.00 70.88 213 ALA A N 1
ATOM 1635 C CA . ALA A 1 213 ? -27.171 4.802 -10.815 1.00 70.88 213 ALA A CA 1
ATOM 1636 C C . ALA A 1 213 ? -26.513 6.190 -10.662 1.00 70.88 213 ALA A C 1
ATOM 1638 O O . ALA A 1 213 ? -25.509 6.325 -9.963 1.00 70.88 213 ALA A O 1
ATOM 1639 N N . THR A 1 214 ? -27.128 7.243 -11.213 1.00 69.81 214 THR A N 1
ATOM 1640 C CA . THR A 1 214 ? -26.690 8.646 -11.067 1.00 69.81 214 THR A CA 1
ATOM 1641 C C . THR A 1 214 ? -26.648 9.102 -9.605 1.00 69.81 214 THR A C 1
ATOM 1643 O O . THR A 1 214 ? -25.693 9.759 -9.186 1.00 69.81 214 THR A O 1
ATOM 1646 N N . SER A 1 215 ? -27.627 8.691 -8.788 1.00 74.62 215 SER A N 1
ATOM 1647 C CA . SER A 1 215 ? -27.636 8.993 -7.355 1.00 74.62 215 SER A CA 1
ATOM 1648 C C . SER A 1 215 ? -26.521 8.270 -6.605 1.00 74.62 215 SER A C 1
ATOM 1650 O O . SER A 1 215 ? -25.964 8.850 -5.672 1.00 74.62 215 SER A O 1
ATOM 1652 N N . VAL A 1 216 ? -26.210 7.021 -6.961 1.00 77.62 216 VAL A N 1
ATOM 1653 C CA . VAL A 1 216 ? -25.091 6.281 -6.353 1.00 77.62 216 VAL A CA 1
ATOM 1654 C C . VAL A 1 216 ? -23.770 6.965 -6.701 1.00 77.62 216 VAL A C 1
ATOM 1656 O O . VAL A 1 216 ? -22.934 7.174 -5.828 1.00 77.62 216 VAL A O 1
ATOM 1659 N N . ALA A 1 217 ? -23.619 7.393 -7.952 1.00 74.31 217 ALA A N 1
ATOM 1660 C CA . ALA A 1 217 ? -22.416 8.021 -8.485 1.00 74.31 217 ALA A CA 1
ATOM 1661 C C . ALA A 1 217 ? -22.015 9.303 -7.739 1.00 74.31 217 ALA A C 1
ATOM 1663 O O . ALA A 1 217 ? -20.879 9.441 -7.287 1.00 74.31 217 ALA A O 1
ATOM 1664 N N . ALA A 1 218 ? -22.972 10.207 -7.531 1.00 75.94 218 ALA A N 1
ATOM 1665 C CA . ALA A 1 218 ? -22.748 11.435 -6.774 1.00 75.94 218 ALA A CA 1
ATOM 1666 C C . ALA A 1 218 ? -22.397 11.163 -5.301 1.00 75.94 218 ALA A C 1
ATOM 1668 O O . ALA A 1 218 ? -21.504 11.801 -4.746 1.00 75.94 218 ALA A O 1
ATOM 1669 N N . LYS A 1 219 ? -23.051 10.183 -4.662 1.00 83.50 219 LYS A N 1
ATOM 1670 C CA . LYS A 1 219 ? -22.750 9.813 -3.268 1.00 83.50 219 LYS A CA 1
ATOM 1671 C C . LYS A 1 219 ? -21.366 9.177 -3.131 1.00 83.50 219 LYS A C 1
ATOM 1673 O O . LYS A 1 219 ? -20.651 9.483 -2.181 1.00 83.50 219 LYS A O 1
ATOM 1678 N N . VAL A 1 220 ? -20.957 8.363 -4.106 1.00 80.69 220 VAL A N 1
ATOM 1679 C CA . VAL A 1 220 ? -19.586 7.845 -4.205 1.00 80.69 220 VAL A CA 1
ATOM 1680 C C . VAL A 1 220 ? -18.587 8.993 -4.329 1.00 80.69 220 VAL A C 1
ATOM 1682 O O . VAL A 1 220 ? -17.599 8.984 -3.605 1.00 80.69 220 VAL A O 1
ATOM 1685 N N . ALA A 1 221 ? -18.841 9.993 -5.178 1.00 79.56 221 ALA A N 1
ATOM 1686 C CA . ALA A 1 221 ? -17.944 11.140 -5.331 1.00 79.56 221 ALA A CA 1
ATOM 1687 C C . ALA A 1 221 ? -17.754 11.913 -4.013 1.00 79.56 221 ALA A C 1
ATOM 1689 O O . ALA A 1 221 ? -16.621 12.219 -3.645 1.00 79.56 221 ALA A O 1
ATOM 1690 N N . VAL A 1 222 ? -18.834 12.144 -3.254 1.00 83.00 222 VAL A N 1
ATOM 1691 C CA . VAL A 1 222 ? -18.758 12.765 -1.917 1.00 83.00 222 VAL A CA 1
ATOM 1692 C C . VAL A 1 222 ? -17.902 11.925 -0.969 1.00 83.00 222 VAL A C 1
ATOM 1694 O O . VAL A 1 222 ? -17.007 12.455 -0.315 1.00 83.00 222 VAL A O 1
ATOM 1697 N N . CYS A 1 223 ? -18.138 10.613 -0.904 1.00 81.62 223 CYS A N 1
ATOM 1698 C CA . CYS A 1 223 ? -17.342 9.739 -0.048 1.00 81.62 223 CYS A CA 1
ATOM 1699 C C . CYS A 1 223 ? -15.867 9.685 -0.486 1.00 81.62 223 CYS A C 1
ATOM 1701 O O . CYS A 1 223 ? -14.998 9.701 0.374 1.00 81.62 223 CYS A O 1
ATOM 1703 N N . LEU A 1 224 ? -15.564 9.654 -1.791 1.00 77.19 224 LEU A N 1
ATOM 1704 C CA . LEU A 1 224 ? -14.188 9.680 -2.306 1.00 77.19 224 LEU A CA 1
ATOM 1705 C C . LEU A 1 224 ? -13.464 10.962 -1.898 1.00 77.19 224 LEU A C 1
ATOM 1707 O O . LEU A 1 224 ? -12.345 10.887 -1.401 1.00 77.19 224 LEU A O 1
ATOM 1711 N N . HIS A 1 225 ? -14.114 12.115 -2.054 1.00 78.88 225 HIS A N 1
ATOM 1712 C CA . HIS A 1 225 ? -13.555 13.397 -1.637 1.00 78.88 225 HIS A CA 1
ATOM 1713 C C . HIS A 1 225 ? -13.239 13.408 -0.136 1.00 78.88 225 HIS A C 1
ATOM 1715 O O . HIS A 1 225 ? -12.134 13.751 0.268 1.00 78.88 225 HIS A O 1
ATOM 1721 N N . GLN A 1 226 ? -14.189 12.972 0.696 1.00 80.50 226 GLN A N 1
ATOM 1722 C CA . GLN A 1 226 ? -14.016 12.937 2.154 1.00 80.50 226 GLN A CA 1
ATOM 1723 C C . GLN A 1 226 ? -12.985 11.900 2.625 1.00 80.50 226 GLN A C 1
ATOM 1725 O O . GLN A 1 226 ? -12.418 12.036 3.702 1.00 80.50 226 GLN A O 1
ATOM 1730 N N . LEU A 1 227 ? -12.713 10.876 1.813 1.00 74.38 227 LEU A N 1
ATOM 1731 C CA . LEU A 1 227 ? -11.647 9.898 2.043 1.00 74.38 227 LEU A CA 1
ATOM 1732 C C . LEU A 1 227 ? -10.282 10.362 1.488 1.00 74.38 227 LEU A C 1
ATOM 1734 O O . LEU A 1 227 ? -9.373 9.542 1.379 1.00 74.38 227 LEU A O 1
ATOM 1738 N N . GLY A 1 228 ? -10.132 11.640 1.107 1.00 72.00 228 GLY A N 1
ATOM 1739 C CA . GLY A 1 228 ? -8.879 12.203 0.583 1.00 72.00 228 GLY A CA 1
ATOM 1740 C C . GLY A 1 228 ? -8.542 11.759 -0.845 1.00 72.00 228 GLY A C 1
ATOM 1741 O O . GLY A 1 228 ? -7.383 11.765 -1.248 1.00 72.00 228 GLY A O 1
ATOM 1742 N N . ARG A 1 229 ? -9.544 11.317 -1.617 1.00 74.06 229 ARG A N 1
ATOM 1743 C CA . ARG A 1 229 ? -9.406 10.886 -3.019 1.00 74.06 229 ARG A CA 1
ATOM 1744 C C . ARG A 1 229 ? -10.094 11.886 -3.954 1.00 74.06 229 ARG A C 1
ATOM 1746 O O . ARG A 1 229 ? -10.955 11.516 -4.757 1.00 74.06 229 ARG A O 1
ATOM 1753 N N . ALA A 1 230 ? -9.739 13.165 -3.838 1.00 72.81 230 ALA A N 1
ATOM 1754 C CA . ALA A 1 230 ? -10.386 14.258 -4.569 1.00 72.81 230 ALA A CA 1
ATOM 1755 C C . ALA A 1 230 ? -10.258 14.128 -6.101 1.00 72.81 230 ALA A C 1
ATOM 1757 O O . ALA A 1 230 ? -11.237 14.321 -6.822 1.00 72.81 230 ALA A O 1
ATOM 1758 N N . ASP A 1 231 ? -9.094 13.716 -6.614 1.00 68.69 231 ASP A N 1
ATOM 1759 C CA . ASP A 1 231 ? -8.880 13.531 -8.061 1.00 68.69 231 ASP A CA 1
ATOM 1760 C C . ASP A 1 231 ? -9.785 12.436 -8.650 1.00 68.69 231 ASP A C 1
ATOM 1762 O O . ASP A 1 231 ? -10.348 12.578 -9.740 1.00 68.69 231 ASP A O 1
ATOM 1766 N N . ALA A 1 232 ? -9.981 11.355 -7.894 1.00 71.50 232 ALA A N 1
ATOM 1767 C CA . ALA A 1 232 ? -10.903 10.286 -8.242 1.00 71.50 232 ALA A CA 1
ATOM 1768 C C . ALA A 1 232 ? -12.362 10.762 -8.243 1.00 71.50 232 ALA A C 1
ATOM 1770 O O . ALA A 1 232 ? -13.118 10.432 -9.160 1.00 71.50 232 ALA A O 1
ATOM 1771 N N . ALA A 1 233 ? -12.746 11.560 -7.242 1.00 76.06 233 ALA A N 1
ATOM 1772 C CA . ALA A 1 233 ? -14.069 12.169 -7.173 1.00 76.06 233 ALA A CA 1
ATOM 1773 C C . ALA A 1 233 ? -14.333 13.074 -8.389 1.00 76.06 233 ALA A C 1
ATOM 1775 O O . ALA A 1 233 ? -15.381 12.943 -9.024 1.00 76.06 233 ALA A O 1
ATOM 1776 N N . ARG A 1 234 ? -13.362 13.919 -8.773 1.00 75.12 234 ARG A N 1
ATOM 1777 C CA . ARG A 1 234 ? -13.465 14.806 -9.944 1.00 75.12 234 ARG A CA 1
ATOM 1778 C C . ARG A 1 234 ? -13.613 14.014 -11.242 1.00 75.12 234 ARG A C 1
ATOM 1780 O O . ARG A 1 234 ? -14.562 14.239 -11.988 1.00 75.12 234 ARG A O 1
ATOM 1787 N N . SER A 1 235 ? -12.742 13.026 -11.477 1.00 73.31 235 SER A N 1
ATOM 1788 C CA . SER A 1 235 ? -12.813 12.200 -12.694 1.00 73.31 235 SER A CA 1
ATOM 1789 C C . SER A 1 235 ? -14.136 11.437 -12.810 1.00 73.31 235 SER A C 1
ATOM 1791 O O . SER A 1 235 ? -14.630 11.228 -13.919 1.00 73.31 235 SER A O 1
ATOM 1793 N N . LEU A 1 236 ? -14.713 11.005 -11.684 1.00 74.88 236 LEU A N 1
ATOM 1794 C CA . LEU A 1 236 ? -16.023 10.359 -11.661 1.00 74.88 236 LEU A CA 1
ATOM 1795 C C . LEU A 1 236 ? -17.129 11.345 -12.071 1.00 74.88 236 LEU A C 1
ATOM 1797 O O . LEU A 1 236 ? -17.929 11.016 -12.948 1.00 74.88 236 LEU A O 1
ATOM 1801 N N . LEU A 1 237 ? -17.147 12.548 -11.490 1.00 74.06 237 LEU A N 1
ATOM 1802 C CA . LEU A 1 237 ? -18.154 13.576 -11.777 1.00 74.06 237 LEU A CA 1
ATOM 1803 C C . LEU A 1 237 ? -18.108 14.064 -13.228 1.00 74.06 237 LEU A C 1
ATOM 1805 O O . LEU A 1 237 ? -19.160 14.149 -13.854 1.00 74.06 237 LEU A O 1
ATOM 1809 N N . GLU A 1 238 ? -16.919 14.289 -13.794 1.00 72.94 238 GLU A N 1
ATOM 1810 C CA . GLU A 1 238 ? -16.755 14.670 -15.208 1.00 72.94 238 GLU A CA 1
ATOM 1811 C C . GLU A 1 238 ? -17.381 13.636 -16.160 1.00 72.94 238 GLU A C 1
ATOM 1813 O O . GLU A 1 238 ? -18.079 13.987 -17.113 1.00 72.94 238 GLU A O 1
ATOM 1818 N N . ARG A 1 239 ? -17.170 12.340 -15.892 1.00 70.25 239 ARG A N 1
ATOM 1819 C CA . ARG A 1 239 ? -17.718 11.255 -16.725 1.00 70.25 239 ARG A CA 1
ATOM 1820 C C . ARG A 1 239 ? -19.232 11.138 -16.607 1.00 70.25 239 ARG A C 1
ATOM 1822 O O . ARG A 1 239 ? -19.883 10.827 -17.599 1.00 70.25 239 ARG A O 1
ATOM 1829 N N . ILE A 1 240 ? -19.782 11.355 -15.412 1.00 68.31 240 ILE A N 1
ATOM 1830 C CA . ILE A 1 240 ? -21.233 11.338 -15.190 1.00 68.31 240 ILE A CA 1
ATOM 1831 C C . ILE A 1 240 ? -21.874 12.553 -15.860 1.00 68.31 240 ILE A C 1
ATOM 1833 O O . ILE A 1 240 ? -22.869 12.386 -16.553 1.00 68.31 240 ILE A O 1
ATOM 1837 N N . GLY A 1 241 ? -21.285 13.744 -15.717 1.00 66.12 241 GLY A N 1
ATOM 1838 C CA . GLY A 1 241 ? -21.784 14.972 -16.342 1.00 66.12 241 GLY A CA 1
ATOM 1839 C C . GLY A 1 241 ? -21.901 14.862 -17.865 1.00 66.12 241 GLY A C 1
ATOM 1840 O O . GLY A 1 241 ? -22.848 15.375 -18.444 1.00 66.12 241 GLY A O 1
ATOM 1841 N N . ALA A 1 242 ? -21.014 14.102 -18.516 1.00 65.81 242 ALA A N 1
ATOM 1842 C CA . ALA A 1 242 ? -21.088 13.834 -19.955 1.00 65.81 242 ALA A CA 1
ATOM 1843 C C . ALA A 1 242 ? -22.237 12.889 -20.386 1.00 65.81 242 ALA A C 1
ATOM 1845 O O . ALA A 1 242 ? -22.469 12.724 -21.583 1.00 65.81 242 ALA A O 1
ATOM 1846 N N . LEU A 1 243 ? -22.925 12.229 -19.446 1.00 62.72 243 LEU A N 1
ATOM 1847 C CA . LEU A 1 243 ? -23.957 11.208 -19.703 1.00 62.72 243 LEU A CA 1
ATOM 1848 C C . LEU A 1 243 ? -25.368 11.632 -19.246 1.00 62.72 243 LEU A C 1
ATOM 1850 O O . LEU A 1 243 ? -26.345 10.896 -19.438 1.00 62.72 243 LEU A O 1
ATOM 1854 N N . VAL A 1 244 ? -25.483 12.798 -18.616 1.00 61.06 244 VAL A N 1
ATOM 1855 C CA . VAL A 1 244 ? -26.627 13.227 -17.805 1.00 61.06 244 VAL A CA 1
ATOM 1856 C C . VAL A 1 244 ? -27.213 14.537 -18.370 1.00 61.06 244 VAL A C 1
ATOM 1858 O O . VAL A 1 244 ? -26.460 15.349 -18.898 1.00 61.06 244 VAL A O 1
ATOM 1861 N N . GLU A 1 245 ? -28.546 14.711 -18.356 1.00 57.16 245 GLU A N 1
ATOM 1862 C CA . GLU A 1 245 ? -29.179 15.950 -18.865 1.00 57.16 245 GLU A CA 1
ATOM 1863 C C . GLU A 1 245 ? -28.998 17.106 -17.859 1.00 57.16 245 GLU A C 1
ATOM 1865 O O . GLU A 1 245 ? -28.857 16.842 -16.664 1.00 57.16 245 GLU A O 1
ATOM 1870 N N . PRO A 1 246 ? -29.084 18.380 -18.285 1.00 53.56 246 PRO A N 1
ATOM 1871 C CA . PRO A 1 246 ? -28.947 19.546 -17.399 1.00 53.56 246 PRO A CA 1
ATOM 1872 C C . PRO A 1 246 ? -29.903 19.584 -16.185 1.00 53.56 246 PRO A C 1
ATOM 1874 O O . PRO A 1 246 ? -29.590 20.227 -15.189 1.00 53.56 246 PRO A O 1
ATOM 1877 N N . ASP A 1 247 ? -31.048 18.892 -16.238 1.00 55.00 247 ASP A N 1
ATOM 1878 C CA . ASP A 1 247 ? -32.073 18.882 -15.172 1.00 55.00 247 ASP A CA 1
ATOM 1879 C C . ASP A 1 247 ? -31.962 17.711 -14.171 1.00 55.00 247 ASP A C 1
ATOM 1881 O O . ASP A 1 247 ? -32.732 17.615 -13.196 1.00 55.00 247 ASP A O 1
ATOM 1885 N N . ASP A 1 248 ? -31.015 16.798 -14.387 1.00 60.38 248 ASP A N 1
ATOM 1886 C CA . ASP A 1 248 ? -30.796 15.658 -13.502 1.00 60.38 248 ASP A CA 1
ATOM 1887 C C . ASP A 1 248 ? -30.091 16.116 -12.213 1.00 60.38 248 ASP A C 1
ATOM 1889 O O . ASP A 1 248 ? -28.940 16.552 -12.193 1.00 60.38 248 ASP A O 1
ATOM 1893 N N . ALA A 1 249 ? -30.797 15.990 -11.088 1.00 64.56 249 ALA A N 1
ATOM 1894 C CA . ALA A 1 249 ? -30.329 16.438 -9.782 1.00 64.56 249 ALA A CA 1
ATOM 1895 C C . ALA A 1 249 ? -30.328 15.294 -8.768 1.00 64.56 249 ALA A C 1
ATOM 1897 O O . ALA A 1 249 ? -31.244 14.469 -8.723 1.00 64.56 249 ALA A O 1
ATOM 1898 N N . VAL A 1 250 ? -29.326 15.279 -7.890 1.00 66.25 250 VAL A N 1
ATOM 1899 C CA . VAL A 1 250 ? -29.175 14.255 -6.853 1.00 66.25 250 VAL A CA 1
ATOM 1900 C C . VAL A 1 250 ? -29.569 14.817 -5.494 1.00 66.25 250 VAL A C 1
ATOM 1902 O O . VAL A 1 250 ? -29.347 15.987 -5.193 1.00 66.25 250 VAL A O 1
ATOM 1905 N N . ARG A 1 251 ? -30.157 13.978 -4.633 1.00 64.62 251 ARG A N 1
ATOM 1906 C CA . ARG A 1 251 ? -30.386 14.343 -3.234 1.00 64.62 251 ARG A CA 1
ATOM 1907 C C . ARG A 1 251 ? -29.113 14.173 -2.403 1.00 64.62 251 ARG A C 1
ATOM 1909 O O . ARG A 1 251 ? -28.729 13.044 -2.092 1.00 64.62 251 ARG A O 1
ATOM 1916 N N . VAL A 1 252 ? -28.517 15.284 -1.980 1.00 61.06 252 VAL A N 1
ATOM 1917 C CA . VAL A 1 252 ? -27.386 15.328 -1.039 1.00 61.06 252 VAL A CA 1
ATOM 1918 C C . VAL A 1 252 ? -27.860 16.002 0.249 1.00 61.06 252 VAL A C 1
ATOM 1920 O O . VAL A 1 252 ? -28.427 17.090 0.215 1.00 61.06 252 VAL A O 1
ATOM 1923 N N . ALA A 1 253 ? -27.707 15.322 1.393 1.00 56.75 253 ALA A N 1
ATOM 1924 C CA . ALA A 1 253 ? -28.212 15.787 2.695 1.00 56.75 253 ALA A CA 1
ATOM 1925 C C . ALA A 1 253 ? -29.702 16.215 2.674 1.00 56.75 253 ALA A C 1
ATOM 1927 O O . ALA A 1 253 ? -30.105 17.188 3.306 1.00 56.75 253 ALA A O 1
ATOM 1928 N N . GLY A 1 254 ? -30.530 15.504 1.900 1.00 59.19 254 GLY A N 1
ATOM 1929 C CA . GLY A 1 254 ? -31.968 15.767 1.773 1.00 59.19 254 GLY A CA 1
ATOM 1930 C C . GLY A 1 254 ? -32.358 16.856 0.763 1.00 59.19 254 GLY A C 1
ATOM 1931 O O . GLY A 1 254 ? -33.533 16.912 0.396 1.00 59.19 254 GLY A O 1
ATOM 1932 N N . LYS A 1 255 ? -31.408 17.652 0.252 1.00 66.38 255 LYS A N 1
ATOM 1933 C CA . LYS A 1 255 ? -31.640 18.706 -0.754 1.00 66.38 255 LYS A CA 1
ATOM 1934 C C . LYS A 1 255 ? -31.381 18.194 -2.168 1.00 66.38 255 LYS A C 1
ATOM 1936 O O . LYS A 1 255 ? -30.438 17.441 -2.374 1.00 66.38 255 LYS A O 1
ATOM 1941 N N . ARG A 1 256 ? -32.216 18.599 -3.129 1.00 75.50 256 ARG A N 1
ATOM 1942 C CA . ARG A 1 256 ? -32.017 18.334 -4.563 1.00 75.50 256 ARG A CA 1
ATOM 1943 C C . ARG A 1 256 ? -30.932 19.288 -5.078 1.00 75.50 256 ARG A C 1
ATOM 1945 O O . ARG A 1 256 ? -31.106 20.495 -4.961 1.00 75.50 256 ARG A O 1
ATOM 1952 N N . THR A 1 257 ? -29.835 18.745 -5.595 1.00 74.00 257 THR A N 1
ATOM 1953 C CA . THR A 1 257 ? -28.656 19.499 -6.044 1.00 74.00 257 THR A CA 1
ATOM 1954 C C . THR A 1 257 ? -28.276 19.048 -7.459 1.00 74.00 257 THR A C 1
ATOM 1956 O O . THR A 1 257 ? -28.077 17.843 -7.653 1.00 74.00 257 THR A O 1
ATOM 1959 N N . PRO A 1 258 ? -28.207 19.963 -8.443 1.00 78.00 258 PRO A N 1
ATOM 1960 C CA . PRO A 1 258 ? -27.656 19.680 -9.771 1.00 78.00 258 PRO A CA 1
ATOM 1961 C C . PRO A 1 258 ? -26.215 19.149 -9.687 1.00 78.00 258 PRO A C 1
ATOM 1963 O O . PRO A 1 258 ? -25.469 19.487 -8.764 1.00 78.00 258 PRO A O 1
ATOM 1966 N N . LEU A 1 259 ? -25.817 18.280 -10.616 1.00 70.00 259 LEU A N 1
ATOM 1967 C CA . LEU A 1 259 ? -24.501 17.614 -10.591 1.00 70.00 259 LEU A CA 1
ATOM 1968 C C . LEU A 1 259 ? -23.324 18.582 -10.781 1.00 70.00 259 LEU A C 1
ATOM 1970 O O . LEU A 1 259 ? -22.271 18.413 -10.171 1.00 70.00 259 LEU A O 1
ATOM 1974 N N . ASP A 1 260 ? -23.527 19.602 -11.596 1.00 71.00 260 ASP A N 1
ATOM 1975 C CA . ASP A 1 260 ? -22.649 20.735 -11.862 1.00 71.00 260 ASP A CA 1
ATOM 1976 C C . ASP A 1 260 ? -22.463 21.622 -10.619 1.00 71.00 260 ASP A C 1
ATOM 1978 O O . ASP A 1 260 ? -21.327 21.947 -10.265 1.00 71.00 260 ASP A O 1
ATOM 1982 N N . GLU A 1 261 ? -23.534 21.904 -9.865 1.00 78.44 261 GLU A N 1
ATOM 1983 C CA . GLU A 1 261 ? -23.417 22.576 -8.560 1.00 78.44 261 GLU A CA 1
ATOM 1984 C C . GLU A 1 261 ? -22.641 21.706 -7.553 1.00 78.44 261 GLU A C 1
ATOM 1986 O O . GLU A 1 261 ? -21.806 22.207 -6.795 1.00 78.44 261 GLU A O 1
ATOM 1991 N N . LEU A 1 262 ? -22.883 20.390 -7.542 1.00 73.81 262 LEU A N 1
ATOM 1992 C CA . LEU A 1 262 ? -22.170 19.456 -6.668 1.00 73.81 262 LEU A CA 1
ATOM 1993 C C . LEU A 1 262 ? -20.668 19.403 -6.987 1.00 73.81 262 LEU A C 1
ATOM 1995 O O . LEU A 1 262 ? -19.856 19.398 -6.060 1.00 73.81 262 LEU A O 1
ATOM 1999 N N . ALA A 1 263 ? -20.300 19.379 -8.270 1.00 70.25 263 ALA A N 1
ATOM 2000 C CA . ALA A 1 263 ? -18.908 19.393 -8.708 1.00 70.25 263 ALA A CA 1
ATOM 2001 C C . ALA A 1 263 ? -18.199 20.682 -8.272 1.00 70.25 263 ALA A C 1
ATOM 2003 O O . ALA A 1 263 ? -17.162 20.605 -7.614 1.00 70.25 263 ALA A O 1
ATOM 2004 N N . ALA A 1 264 ? -18.807 21.847 -8.521 1.00 76.06 264 ALA A N 1
ATOM 2005 C CA . ALA A 1 264 ? -18.256 23.136 -8.100 1.00 76.06 264 ALA A CA 1
ATOM 2006 C C . ALA A 1 264 ? -18.087 23.230 -6.572 1.00 76.06 264 ALA A C 1
ATOM 2008 O O . ALA A 1 264 ? -17.070 23.718 -6.076 1.00 76.06 264 ALA A O 1
ATOM 2009 N N . ARG A 1 265 ? -19.054 22.711 -5.800 1.00 77.81 265 ARG A N 1
ATOM 2010 C CA . ARG A 1 265 ? -18.953 22.654 -4.333 1.00 77.81 265 ARG A CA 1
ATOM 2011 C C . ARG A 1 265 ? -17.813 21.762 -3.861 1.00 77.81 265 ARG A C 1
ATOM 2013 O O . ARG A 1 265 ? -17.095 22.163 -2.950 1.00 77.81 265 ARG A O 1
ATOM 2020 N N . LEU A 1 266 ? -17.640 20.580 -4.450 1.00 72.44 266 LEU A N 1
ATOM 2021 C CA . LEU A 1 266 ? -16.545 19.680 -4.080 1.00 72.44 266 LEU A CA 1
ATOM 2022 C C . LEU A 1 266 ? -15.180 20.289 -4.418 1.00 72.44 266 LEU A C 1
ATOM 2024 O O . LEU A 1 266 ? -14.262 20.160 -3.624 1.00 72.44 266 LEU A O 1
ATOM 2028 N N . GLU A 1 267 ? -15.053 21.020 -5.526 1.00 70.56 267 GLU A N 1
ATOM 2029 C CA . GLU A 1 267 ? -13.807 21.727 -5.860 1.00 70.56 267 GLU A CA 1
ATOM 2030 C C . GLU A 1 267 ? -13.482 22.888 -4.916 1.00 70.56 267 GLU A C 1
ATOM 2032 O O . GLU A 1 267 ? -12.313 23.222 -4.738 1.00 70.56 267 GLU A O 1
ATOM 2037 N N . SER A 1 268 ? -14.500 23.494 -4.300 1.00 73.00 268 SER A N 1
ATOM 2038 C CA . SER A 1 268 ? -14.312 24.568 -3.318 1.00 73.00 268 SER A CA 1
ATOM 2039 C C . SER A 1 268 ? -13.892 24.075 -1.927 1.00 73.00 268 SER A C 1
ATOM 2041 O O . SER A 1 268 ? -13.472 24.883 -1.098 1.00 73.00 268 SER A O 1
ATOM 2043 N N . LEU A 1 269 ? -14.022 22.773 -1.649 1.00 67.69 269 LEU A N 1
ATOM 2044 C CA . LEU A 1 269 ? -13.646 22.203 -0.360 1.00 67.69 269 LEU A CA 1
ATOM 2045 C C . LEU A 1 269 ? -12.135 21.923 -0.317 1.00 67.69 269 LEU A C 1
ATOM 2047 O O . LEU A 1 269 ? -11.573 21.436 -1.299 1.00 67.69 269 LEU A O 1
ATOM 2051 N N . PRO A 1 270 ? -11.464 22.196 0.816 1.00 60.22 270 PRO A N 1
ATOM 2052 C CA . PRO A 1 270 ? -10.078 21.793 0.996 1.00 60.22 270 PRO A CA 1
ATOM 2053 C C . PRO A 1 270 ? -9.957 20.266 0.912 1.00 60.22 270 PRO A C 1
ATOM 2055 O O . PRO A 1 270 ? -10.793 19.525 1.436 1.00 60.22 270 PRO A O 1
ATOM 2058 N N . ASP A 1 271 ? -8.912 19.801 0.229 1.00 57.84 271 ASP A N 1
ATOM 2059 C CA . ASP A 1 271 ? -8.622 18.378 0.100 1.00 57.84 271 ASP A CA 1
ATOM 2060 C C . ASP A 1 271 ? -8.173 17.828 1.459 1.00 57.84 271 ASP A C 1
ATOM 2062 O O . ASP A 1 271 ? -7.124 18.217 1.980 1.00 57.84 271 ASP A O 1
ATOM 2066 N N . ALA A 1 272 ? -8.961 16.913 2.029 1.00 50.81 272 ALA A N 1
ATOM 2067 C CA . ALA A 1 272 ? -8.705 16.333 3.346 1.00 50.81 272 ALA A CA 1
ATOM 2068 C C . ALA A 1 272 ? -7.330 15.640 3.437 1.00 50.81 272 ALA A C 1
ATOM 2070 O O . ALA A 1 272 ? -6.781 15.502 4.531 1.00 50.81 272 ALA A O 1
ATOM 2071 N N . SER A 1 273 ? -6.732 15.236 2.304 1.00 50.09 273 SER A N 1
ATOM 2072 C CA . SER A 1 273 ? -5.384 14.656 2.290 1.00 50.09 273 SER A CA 1
ATOM 2073 C C . SER A 1 273 ? -4.268 15.672 2.566 1.00 50.09 273 SER A C 1
ATOM 2075 O O . SER A 1 273 ? -3.185 15.273 2.987 1.00 50.09 273 SER A O 1
ATOM 2077 N N . GLN A 1 274 ? -4.493 16.973 2.328 1.00 41.31 274 GLN A N 1
ATOM 2078 C CA . GLN A 1 274 ? -3.455 18.000 2.504 1.00 41.31 274 GLN A CA 1
ATOM 2079 C C . GLN A 1 274 ? -3.211 18.378 3.969 1.00 41.31 274 GLN A C 1
ATOM 2081 O O . GLN A 1 274 ? -2.133 18.871 4.290 1.00 41.31 274 GLN A O 1
ATOM 2086 N N . GLU A 1 275 ? -4.165 18.126 4.868 1.00 40.06 275 GLU A N 1
ATOM 2087 C CA . GLU A 1 275 ? -4.060 18.569 6.266 1.00 40.06 275 GLU A CA 1
ATOM 2088 C C . GLU A 1 275 ? -3.112 17.711 7.130 1.00 40.06 275 GLU A C 1
ATOM 2090 O O . GLU A 1 275 ? -2.745 18.139 8.221 1.00 40.06 275 GLU A O 1
ATOM 2095 N N . HIS A 1 276 ? -2.682 16.525 6.667 1.00 48.81 276 HIS A N 1
ATOM 2096 C CA . HIS A 1 276 ? -2.043 15.525 7.542 1.00 48.81 276 HIS A CA 1
ATOM 2097 C C . HIS A 1 276 ? -0.739 14.890 7.026 1.00 48.81 276 HIS A C 1
ATOM 2099 O O . HIS A 1 276 ? -0.178 14.042 7.726 1.00 48.81 276 HIS A O 1
ATOM 2105 N N . GLU A 1 277 ? -0.215 15.249 5.847 1.00 57.19 277 GLU A N 1
ATOM 2106 C CA . GLU A 1 277 ? 1.071 14.681 5.415 1.00 57.19 277 GLU A CA 1
ATOM 2107 C C . GLU A 1 277 ? 2.240 15.273 6.224 1.00 57.19 277 GLU A C 1
ATOM 2109 O O . GLU A 1 277 ? 2.446 16.491 6.213 1.00 57.19 277 GLU A O 1
ATOM 2114 N N . PRO A 1 278 ? 3.043 14.442 6.918 1.00 64.19 278 PRO A N 1
ATOM 2115 C CA . PRO A 1 278 ? 4.199 14.934 7.649 1.00 64.19 278 PRO A CA 1
ATOM 2116 C C . PRO A 1 278 ? 5.199 15.553 6.674 1.00 64.19 278 PRO A C 1
ATOM 2118 O O . PRO A 1 278 ? 5.520 14.972 5.638 1.00 64.19 278 PRO A O 1
ATOM 2121 N N . VAL A 1 279 ? 5.707 16.734 7.014 1.00 76.06 279 VAL A N 1
ATOM 2122 C CA . VAL A 1 279 ? 6.702 17.450 6.209 1.00 76.06 279 VAL A CA 1
ATOM 2123 C C . VAL A 1 279 ? 8.043 16.713 6.278 1.00 76.06 279 VAL A C 1
ATOM 2125 O O . VAL A 1 279 ? 8.398 16.147 7.309 1.00 76.06 279 VAL A O 1
ATOM 2128 N N . ALA A 1 280 ? 8.808 16.712 5.186 1.00 82.81 280 ALA A N 1
ATOM 2129 C CA . ALA A 1 280 ? 10.169 16.183 5.191 1.00 82.81 280 ALA A CA 1
ATOM 2130 C C . ALA A 1 280 ? 11.074 17.023 6.113 1.00 82.81 280 ALA A C 1
ATOM 2132 O O . ALA A 1 280 ? 11.161 18.243 5.948 1.00 82.81 280 ALA A O 1
ATOM 2133 N N . VAL A 1 281 ? 11.786 16.388 7.052 1.00 84.06 281 VAL A N 1
ATOM 2134 C CA . VAL A 1 281 ? 12.655 17.088 8.013 1.00 84.06 281 VAL A CA 1
ATOM 2135 C C . VAL A 1 281 ? 14.082 16.558 7.930 1.00 84.06 281 VAL A C 1
ATOM 2137 O O . VAL A 1 281 ? 14.386 15.425 8.302 1.00 84.06 281 VAL A O 1
ATOM 2140 N N . ARG A 1 282 ? 14.996 17.428 7.497 1.00 85.19 282 ARG A N 1
ATOM 2141 C CA . ARG A 1 282 ? 16.439 17.198 7.609 1.00 85.19 282 ARG A CA 1
ATOM 2142 C C . ARG A 1 282 ? 16.908 17.546 9.030 1.00 85.19 282 ARG A C 1
ATOM 2144 O O . ARG A 1 282 ? 16.563 18.638 9.492 1.00 85.19 282 ARG A O 1
ATOM 2151 N N . PRO A 1 283 ? 17.710 16.688 9.697 1.00 86.44 283 PRO A N 1
ATOM 2152 C CA . PRO A 1 283 ? 18.177 16.940 11.055 1.00 86.44 283 PRO A CA 1
ATOM 2153 C C . PRO A 1 283 ? 19.004 18.220 11.109 1.00 86.44 283 PRO A C 1
ATOM 2155 O O . PRO A 1 283 ? 20.024 18.350 10.428 1.00 86.44 283 PRO A O 1
ATOM 2158 N N . GLY A 1 284 ? 18.530 19.155 11.922 1.00 85.75 284 GLY A N 1
ATOM 2159 C CA . GLY A 1 284 ? 19.223 20.367 12.295 1.00 85.75 284 GLY A CA 1
ATOM 2160 C C . GLY A 1 284 ? 20.016 20.206 13.579 1.00 85.75 284 GLY A C 1
ATOM 2161 O O . GLY A 1 284 ? 20.698 19.199 13.780 1.00 85.75 284 GLY A O 1
ATOM 2162 N N . ARG A 1 285 ? 19.932 21.208 14.452 1.00 86.38 285 ARG A N 1
ATOM 2163 C CA . ARG A 1 285 ? 20.508 21.143 15.794 1.00 86.38 285 ARG A CA 1
ATOM 2164 C C . ARG A 1 285 ? 19.765 20.106 16.644 1.00 86.38 285 ARG A C 1
ATOM 2166 O O . ARG A 1 285 ? 18.547 19.959 16.536 1.00 86.38 285 ARG A O 1
ATOM 2173 N N . LEU A 1 286 ? 20.485 19.422 17.532 1.00 88.25 286 LEU A N 1
ATOM 2174 C CA . LEU A 1 286 ? 19.865 18.618 18.587 1.00 88.25 286 LEU A CA 1
ATOM 2175 C C . LEU A 1 286 ? 19.239 19.564 19.623 1.00 88.25 286 LEU A C 1
ATOM 2177 O O . LEU A 1 286 ? 19.944 20.359 20.248 1.00 88.25 286 LEU A O 1
ATOM 2181 N N . VAL A 1 287 ? 17.918 19.499 19.780 1.00 88.56 287 VAL A N 1
ATOM 2182 C CA . VAL A 1 287 ? 17.156 20.344 20.711 1.00 88.56 287 VAL A CA 1
ATOM 2183 C C . VAL A 1 287 ? 17.326 19.820 22.133 1.00 88.56 287 VAL A C 1
ATOM 2185 O O . VAL A 1 287 ? 17.717 20.564 23.031 1.00 88.56 287 VAL A O 1
ATOM 2188 N N . TRP A 1 288 ? 17.061 18.529 22.330 1.00 89.44 288 TRP A N 1
ATOM 2189 C CA . TRP A 1 288 ? 17.247 17.823 23.594 1.00 89.44 288 TRP A CA 1
ATOM 2190 C C . TRP A 1 288 ? 17.366 16.314 23.352 1.00 89.44 288 TRP A C 1
ATOM 2192 O O . TRP A 1 288 ? 16.972 15.799 22.303 1.00 89.44 288 TRP A O 1
ATOM 2202 N N . SER A 1 289 ? 17.921 15.617 24.341 1.00 86.69 289 SER A N 1
ATOM 2203 C CA . SER A 1 289 ? 18.004 14.160 24.396 1.00 86.69 289 SER A CA 1
ATOM 2204 C C . SER A 1 289 ? 17.510 13.693 25.758 1.00 86.69 289 SER A C 1
ATOM 2206 O O . SER A 1 289 ? 17.753 14.369 26.759 1.00 86.69 289 SER A O 1
ATOM 2208 N N . ASP A 1 290 ? 16.855 12.538 25.801 1.00 83.06 290 ASP A N 1
ATOM 2209 C CA . ASP A 1 290 ? 16.542 11.839 27.047 1.00 83.06 290 ASP A CA 1
ATOM 2210 C C . ASP A 1 290 ? 17.138 10.430 27.020 1.00 83.06 290 ASP A C 1
ATOM 2212 O O . ASP A 1 290 ? 17.192 9.786 25.967 1.00 83.06 290 ASP A O 1
ATOM 2216 N N . SER A 1 291 ? 17.607 9.964 28.172 1.00 76.00 291 SER A N 1
ATOM 2217 C CA . SER A 1 291 ? 18.157 8.619 28.311 1.00 76.00 291 SER A CA 1
ATOM 2218 C C . SER A 1 291 ? 17.011 7.645 28.545 1.00 76.00 291 SER A C 1
ATOM 2220 O O . SER A 1 291 ? 16.250 7.789 29.500 1.00 76.00 291 SER A O 1
ATOM 2222 N N . LEU A 1 292 ? 16.897 6.634 27.690 1.00 71.69 292 LEU A N 1
ATOM 2223 C CA . LEU A 1 292 ? 15.944 5.542 27.819 1.00 71.69 292 LEU A CA 1
ATOM 2224 C C . LEU A 1 292 ? 16.624 4.394 28.597 1.00 71.69 292 LEU A C 1
ATOM 2226 O O . LEU A 1 292 ? 17.584 3.797 28.117 1.00 71.69 292 LEU A O 1
ATOM 2230 N N . PRO A 1 293 ? 16.184 4.078 29.827 1.00 53.44 293 PRO A N 1
ATOM 2231 C CA . PRO A 1 293 ? 16.883 3.170 30.749 1.00 53.44 293 PRO A CA 1
ATOM 2232 C C . PRO A 1 293 ? 16.748 1.663 30.425 1.00 53.44 293 PRO A C 1
ATOM 2234 O O . PRO A 1 293 ? 16.558 0.832 31.322 1.00 53.44 293 PRO A O 1
ATOM 2237 N N . THR A 1 294 ? 16.874 1.269 29.156 1.00 51.88 294 THR A N 1
ATOM 2238 C CA . THR A 1 294 ? 16.826 -0.139 28.712 1.00 51.88 294 THR A CA 1
ATOM 2239 C C . THR A 1 294 ? 18.040 -0.983 29.123 1.00 51.88 294 THR A C 1
ATOM 2241 O O . THR A 1 294 ? 18.026 -2.172 28.839 1.00 51.88 294 THR A O 1
ATOM 2244 N N . SER A 1 295 ? 19.046 -0.473 29.859 1.00 44.81 295 SER A N 1
ATOM 2245 C CA . SER A 1 295 ? 20.004 -1.346 30.568 1.00 44.81 295 SER A CA 1
ATOM 2246 C C . SER A 1 295 ? 20.782 -0.666 31.707 1.00 44.81 295 SER A C 1
ATOM 2248 O O . SER A 1 295 ? 21.645 0.168 31.460 1.00 44.81 295 SER A O 1
ATOM 2250 N N . ALA A 1 296 ? 20.592 -1.123 32.949 1.00 33.50 296 ALA A N 1
ATOM 2251 C CA . ALA A 1 296 ? 21.633 -1.059 33.991 1.00 33.50 296 ALA A CA 1
ATOM 2252 C C . ALA A 1 296 ? 22.396 -2.400 34.122 1.00 33.50 296 ALA A C 1
ATOM 2254 O O . ALA A 1 296 ? 23.241 -2.559 34.997 1.00 33.50 296 ALA A O 1
ATOM 2255 N N . ALA A 1 297 ? 22.117 -3.376 33.246 1.00 36.03 297 ALA A N 1
ATOM 2256 C CA . ALA A 1 297 ? 22.811 -4.666 33.206 1.00 36.03 297 ALA A CA 1
ATOM 2257 C C . ALA A 1 297 ? 24.125 -4.641 32.397 1.00 36.03 297 ALA A C 1
ATOM 2259 O O . ALA A 1 297 ? 24.837 -5.640 32.370 1.00 36.03 297 ALA A O 1
ATOM 2260 N N . VAL A 1 298 ? 24.511 -3.498 31.813 1.00 38.88 298 VAL A N 1
ATOM 2261 C CA . VAL A 1 298 ? 25.880 -3.264 31.315 1.00 38.88 298 VAL A CA 1
ATOM 2262 C C . VAL A 1 298 ? 26.708 -2.597 32.418 1.00 38.88 298 VAL A C 1
ATOM 2264 O O . VAL A 1 298 ? 27.299 -1.539 32.251 1.00 38.88 298 VAL A O 1
ATOM 2267 N N . HIS A 1 299 ? 26.759 -3.228 33.588 1.00 33.59 299 HIS A N 1
ATOM 2268 C CA . HIS A 1 299 ? 27.867 -3.024 34.515 1.00 33.59 299 HIS A CA 1
ATOM 2269 C C . HIS A 1 299 ? 28.684 -4.306 34.560 1.00 33.59 299 HIS A C 1
ATOM 2271 O O . HIS A 1 299 ? 28.511 -5.143 35.442 1.00 33.59 299 HIS A O 1
ATOM 2277 N N . ARG A 1 300 ? 29.551 -4.438 33.552 1.00 28.50 300 ARG A N 1
ATOM 2278 C CA . ARG A 1 300 ? 30.900 -5.021 33.604 1.00 28.50 300 ARG A CA 1
ATOM 2279 C C . ARG A 1 300 ? 31.510 -4.874 32.208 1.00 28.50 300 ARG A C 1
ATOM 2281 O O . ARG A 1 300 ? 31.301 -5.714 31.349 1.00 28.50 300 ARG A O 1
ATOM 2288 N N . SER A 1 301 ? 32.238 -3.772 32.024 1.00 30.75 301 SER A N 1
ATOM 2289 C CA . SER A 1 301 ? 33.409 -3.683 31.142 1.00 30.75 301 SER A CA 1
ATOM 2290 C C . SER A 1 301 ? 33.176 -3.987 29.647 1.00 30.75 301 SER A C 1
ATOM 2292 O O . SER A 1 301 ? 33.182 -5.146 29.258 1.00 30.75 301 SER A O 1
ATOM 2294 N N . HIS A 1 302 ? 33.144 -2.937 28.811 1.00 34.22 302 HIS A N 1
ATOM 2295 C CA . HIS A 1 302 ? 33.083 -2.923 27.327 1.00 34.22 302 HIS A CA 1
ATOM 2296 C C . HIS A 1 302 ? 31.689 -2.807 26.679 1.00 34.22 302 HIS A C 1
ATOM 2298 O O . HIS A 1 302 ? 31.155 -3.774 26.150 1.00 34.22 302 HIS A O 1
ATOM 2304 N N . VAL A 1 303 ? 31.198 -1.573 26.526 1.00 39.12 303 VAL A N 1
ATOM 2305 C CA . VAL A 1 303 ? 30.606 -1.154 25.238 1.00 39.12 303 VAL A CA 1
ATOM 2306 C C . VAL A 1 303 ? 31.408 0.056 24.741 1.00 39.12 303 VAL A C 1
ATOM 2308 O O . VAL A 1 303 ? 31.173 1.173 25.199 1.00 39.12 303 VAL A O 1
ATOM 2311 N N . PRO A 1 304 ? 32.446 -0.167 23.909 1.00 32.25 304 PRO A N 1
ATOM 2312 C CA . PRO A 1 304 ? 33.292 0.889 23.358 1.00 32.25 304 PRO A CA 1
ATOM 2313 C C . PRO A 1 304 ? 32.650 1.630 22.158 1.00 32.25 304 PRO A C 1
ATOM 2315 O O . PRO A 1 304 ? 31.684 1.158 21.564 1.00 32.25 304 PRO A O 1
ATOM 2318 N N . PRO A 1 305 ? 33.215 2.786 21.765 1.00 36.47 305 PRO A N 1
ATOM 2319 C CA . PRO A 1 305 ? 32.513 3.966 21.229 1.00 36.47 305 PRO A CA 1
ATOM 2320 C C . PRO A 1 305 ? 32.114 3.952 19.732 1.00 36.47 305 PRO A C 1
ATOM 2322 O O . PRO A 1 305 ? 31.878 5.003 19.140 1.00 36.47 305 PRO A O 1
ATOM 2325 N N . SER A 1 306 ? 32.021 2.783 19.099 1.00 35.69 306 SER A N 1
ATOM 2326 C CA . SER A 1 306 ? 31.620 2.616 17.683 1.00 35.69 306 SER A CA 1
ATOM 2327 C C . SER A 1 306 ? 31.090 1.205 17.371 1.00 35.69 306 SER A C 1
ATOM 2329 O O . SER A 1 306 ? 31.058 0.772 16.220 1.00 35.69 306 SER A O 1
ATOM 2331 N N . VAL A 1 307 ? 30.693 0.465 18.405 1.00 40.91 307 VAL A N 1
ATOM 2332 C CA . VAL A 1 307 ? 30.632 -1.001 18.423 1.00 40.91 307 VAL A CA 1
ATOM 2333 C C . VAL A 1 307 ? 29.268 -1.433 18.948 1.00 40.91 307 VAL A C 1
ATOM 2335 O O . VAL A 1 307 ? 28.749 -0.869 19.898 1.00 40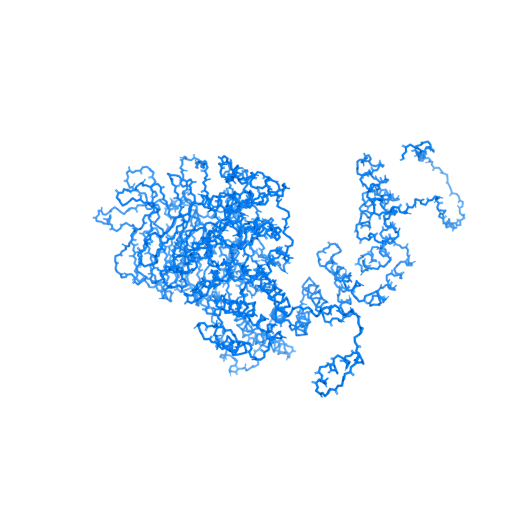.91 307 VAL A O 1
ATOM 2338 N N . SER A 1 308 ? 28.636 -2.472 18.441 1.00 37.28 308 SER A N 1
ATOM 2339 C CA . SER A 1 308 ? 28.917 -3.269 17.258 1.00 37.28 308 SER A CA 1
ATOM 2340 C C . SER A 1 308 ? 27.695 -4.096 17.072 1.00 37.28 308 SER A C 1
ATOM 2342 O O . SER A 1 308 ? 27.293 -4.740 18.030 1.00 37.28 308 SER A O 1
ATOM 2344 N N . LEU A 1 309 ? 27.198 -4.125 15.844 1.00 39.19 309 LEU A N 1
ATOM 2345 C CA . LEU A 1 309 ? 26.260 -5.124 15.375 1.00 39.19 309 LEU A CA 1
ATOM 2346 C C . LEU A 1 309 ? 26.601 -5.677 14.015 1.00 39.19 309 LEU A C 1
ATOM 2348 O O . LEU A 1 309 ? 25.759 -6.056 13.214 1.00 39.19 309 LEU A O 1
ATOM 2352 N N . TRP A 1 310 ? 27.907 -5.770 13.838 1.00 43.28 310 TRP A N 1
ATOM 2353 C CA . TRP A 1 310 ? 28.555 -6.591 12.852 1.00 43.28 310 TRP A CA 1
ATOM 2354 C C . TRP A 1 310 ? 29.693 -7.291 13.583 1.00 43.28 310 TRP A C 1
ATOM 2356 O O . TRP A 1 310 ? 30.830 -6.836 13.591 1.00 43.28 310 TRP A O 1
ATOM 2366 N N . GLN A 1 311 ? 29.351 -8.367 14.285 1.00 33.59 311 GLN A N 1
ATOM 2367 C CA . GLN A 1 311 ? 30.307 -9.424 14.586 1.00 33.59 311 GLN A CA 1
ATOM 2368 C C . GLN A 1 311 ? 29.802 -10.639 13.802 1.00 33.59 311 GLN A C 1
ATOM 2370 O O . GLN A 1 311 ? 28.688 -11.106 14.046 1.00 33.59 311 GLN A O 1
ATOM 2375 N N . ASP A 1 312 ? 30.543 -11.055 12.775 1.00 38.06 312 ASP A N 1
ATOM 2376 C CA . ASP A 1 312 ? 30.185 -12.167 11.879 1.00 38.06 312 ASP A CA 1
ATOM 2377 C C . ASP A 1 312 ? 28.790 -12.047 11.216 1.00 38.06 312 ASP A C 1
ATOM 2379 O O . ASP A 1 312 ? 27.968 -12.965 11.316 1.00 38.06 312 ASP A O 1
ATOM 2383 N N . ASP A 1 313 ? 28.485 -10.908 10.575 1.00 38.28 313 ASP A N 1
ATOM 2384 C CA . ASP A 1 313 ? 27.179 -10.626 9.938 1.00 38.28 313 ASP A CA 1
ATOM 2385 C C . ASP A 1 313 ? 25.963 -10.629 10.896 1.00 38.28 313 ASP A C 1
ATOM 2387 O O . ASP A 1 313 ? 24.830 -10.919 10.495 1.00 38.28 313 ASP A O 1
ATOM 2391 N N . ARG A 1 314 ? 26.153 -10.331 12.194 1.00 35.81 314 ARG A N 1
ATOM 2392 C CA . ARG A 1 314 ? 25.052 -10.317 13.179 1.00 35.81 314 ARG A CA 1
ATOM 2393 C C . ARG A 1 314 ? 24.858 -8.978 13.882 1.00 35.81 314 ARG A C 1
ATOM 2395 O O . ARG A 1 314 ? 25.716 -8.529 14.636 1.00 35.81 314 ARG A O 1
ATOM 2402 N N . VAL A 1 315 ? 23.638 -8.461 13.736 1.00 43.69 315 VAL A N 1
ATOM 2403 C CA . VAL A 1 315 ? 23.027 -7.370 14.501 1.00 43.69 315 VAL A CA 1
ATOM 2404 C C . VAL A 1 315 ? 22.295 -7.903 15.784 1.00 43.69 315 VAL A C 1
ATOM 2406 O O . VAL A 1 315 ? 21.722 -8.982 15.788 1.00 43.69 315 VAL A O 1
ATOM 2409 N N . TYR A 1 316 ? 22.337 -7.215 16.924 1.00 41.84 316 TYR A N 1
ATOM 2410 C CA . TYR A 1 316 ? 21.604 -7.406 18.189 1.00 41.84 316 TYR A CA 1
ATOM 2411 C C . TYR A 1 316 ? 20.777 -6.141 18.335 1.00 41.84 316 TYR A C 1
ATOM 2413 O O . TYR A 1 316 ? 21.133 -5.205 19.050 1.00 41.84 316 TYR A O 1
ATOM 2421 N N . MET A 1 317 ? 19.629 -6.101 17.689 1.00 45.91 317 MET A N 1
ATOM 2422 C CA . MET A 1 317 ? 18.645 -5.157 18.187 1.00 45.91 317 MET A CA 1
ATOM 2423 C C . MET A 1 317 ? 18.287 -5.578 19.623 1.00 45.91 317 MET A C 1
ATOM 2425 O O . MET A 1 317 ? 18.144 -6.784 19.871 1.00 45.91 317 MET A O 1
ATOM 2429 N N . PRO A 1 318 ? 18.215 -4.652 20.588 1.00 46.53 318 PRO A N 1
ATOM 2430 C CA . PRO A 1 318 ? 17.732 -4.961 21.924 1.00 46.53 318 PRO A CA 1
ATOM 2431 C C . PRO A 1 318 ? 16.249 -5.301 21.883 1.00 46.53 318 PRO A C 1
ATOM 2433 O O . PRO A 1 318 ? 15.581 -5.212 20.856 1.00 46.53 318 PRO A O 1
ATOM 2436 N N . THR A 1 319 ? 15.752 -5.838 22.985 1.00 48.19 319 THR A N 1
ATOM 2437 C CA . THR A 1 319 ? 14.547 -6.661 22.977 1.00 48.19 319 THR A CA 1
ATOM 2438 C C . THR A 1 319 ? 13.234 -5.898 22.772 1.00 48.19 319 THR A C 1
ATOM 2440 O O . THR A 1 319 ? 12.304 -6.483 22.224 1.00 48.19 319 THR A O 1
ATOM 2443 N N . VAL A 1 320 ? 13.185 -4.595 23.072 1.00 55.66 320 VAL A N 1
ATOM 2444 C CA . VAL A 1 320 ? 12.003 -3.733 22.888 1.00 55.66 320 VAL A CA 1
ATOM 2445 C C . VAL A 1 320 ? 12.398 -2.361 22.342 1.00 55.66 320 VAL A C 1
ATOM 2447 O O . VAL A 1 320 ? 13.300 -1.728 22.893 1.00 55.66 320 VAL A O 1
ATOM 2450 N N . ASP A 1 321 ? 11.660 -1.884 21.336 1.00 66.88 321 ASP A N 1
ATOM 2451 C CA . ASP A 1 321 ? 11.788 -0.529 20.784 1.00 66.88 321 ASP A CA 1
ATOM 2452 C C . ASP A 1 321 ? 10.713 0.397 21.372 1.00 66.88 321 ASP A C 1
ATOM 2454 O O . ASP A 1 321 ? 9.527 0.053 21.401 1.00 66.88 321 ASP A O 1
ATOM 2458 N N . ILE A 1 322 ? 11.114 1.582 21.841 1.00 76.38 322 ILE A N 1
ATOM 2459 C CA . ILE A 1 322 ? 10.190 2.608 22.343 1.00 76.38 322 ILE A CA 1
ATOM 2460 C C . ILE A 1 322 ? 9.712 3.460 21.173 1.00 76.38 322 ILE A C 1
ATOM 2462 O O . ILE A 1 322 ? 10.501 3.874 20.327 1.00 76.38 322 ILE A O 1
ATOM 2466 N N . ALA A 1 323 ? 8.418 3.762 21.142 1.00 80.19 323 ALA A N 1
ATOM 2467 C CA . ALA A 1 323 ? 7.857 4.677 20.164 1.00 80.19 323 ALA A CA 1
ATOM 2468 C C . ALA A 1 323 ? 7.045 5.802 20.810 1.00 80.19 323 ALA A C 1
ATOM 2470 O O . ALA A 1 323 ? 5.980 5.542 21.381 1.00 80.19 323 ALA A O 1
ATOM 2471 N N . PRO A 1 324 ? 7.530 7.048 20.698 1.00 86.94 324 PRO A N 1
ATOM 2472 C CA . PRO A 1 324 ? 6.815 8.198 21.208 1.00 86.94 324 PRO A CA 1
ATOM 2473 C C . PRO A 1 324 ? 5.531 8.500 20.421 1.00 86.94 324 PRO A C 1
ATOM 2475 O O . PRO A 1 324 ? 5.407 8.230 19.226 1.00 86.94 324 PRO A O 1
ATOM 2478 N N . SER A 1 325 ? 4.591 9.158 21.091 1.00 88.88 325 SER A N 1
ATOM 2479 C CA . SER A 1 325 ? 3.468 9.865 20.476 1.00 88.88 325 SER A CA 1
ATOM 2480 C C . SER A 1 325 ? 3.610 11.369 20.659 1.00 88.88 325 SER A C 1
ATOM 2482 O O . SER A 1 325 ? 4.215 11.834 21.622 1.00 88.88 325 SER A O 1
ATOM 2484 N N . VAL A 1 326 ? 3.018 12.141 19.750 1.00 86.81 326 VAL A N 1
ATOM 2485 C CA . VAL A 1 326 ? 3.039 13.607 19.789 1.00 86.81 326 VAL A CA 1
ATOM 2486 C C . VAL A 1 326 ? 1.609 14.114 19.887 1.00 86.81 326 VAL A C 1
ATOM 2488 O O . VAL A 1 326 ? 0.765 13.708 19.094 1.00 86.81 326 VAL A O 1
ATOM 2491 N N . ALA A 1 327 ? 1.347 15.007 20.838 1.00 83.62 327 ALA A N 1
ATOM 2492 C CA . ALA A 1 327 ? 0.061 15.681 20.985 1.00 83.62 327 ALA A CA 1
ATOM 2493 C C . ALA A 1 327 ? 0.229 17.043 21.659 1.00 83.62 327 ALA A C 1
ATOM 2495 O O . ALA A 1 327 ? 1.023 17.178 22.589 1.00 83.62 327 ALA A O 1
ATOM 2496 N N . ASP A 1 328 ? -0.504 18.053 21.186 1.00 81.31 328 ASP A N 1
ATOM 2497 C CA . ASP A 1 328 ? -0.498 19.421 21.729 1.00 81.31 328 ASP A CA 1
ATOM 2498 C C . ASP A 1 328 ? 0.916 20.002 21.927 1.00 81.31 328 ASP A C 1
ATOM 2500 O O . ASP A 1 328 ? 1.249 20.569 22.970 1.00 81.31 328 ASP A O 1
ATOM 2504 N N . GLY A 1 329 ? 1.799 19.788 20.944 1.00 85.69 329 GLY A N 1
ATOM 2505 C CA . GLY A 1 329 ? 3.196 20.234 21.004 1.00 85.69 329 GLY A CA 1
ATOM 2506 C C . GLY A 1 329 ? 4.055 19.515 22.054 1.00 85.69 329 GLY A C 1
ATOM 2507 O O . GLY A 1 329 ? 5.170 19.957 22.339 1.00 85.69 329 GLY A O 1
ATOM 2508 N N . CYS A 1 330 ? 3.565 18.419 22.634 1.00 89.00 330 CYS A N 1
ATOM 2509 C CA . CYS A 1 330 ? 4.269 17.593 23.608 1.00 89.00 330 CYS A CA 1
ATOM 2510 C C . CYS A 1 330 ? 4.580 16.210 23.042 1.00 89.00 330 CYS A C 1
ATOM 2512 O O . CYS A 1 330 ? 3.767 15.604 22.348 1.00 89.00 330 CYS A O 1
ATOM 2514 N N . MET A 1 331 ? 5.753 15.701 23.394 1.00 91.12 331 MET A N 1
ATOM 2515 C CA . MET A 1 331 ? 6.124 14.308 23.215 1.00 91.12 331 MET A CA 1
ATOM 2516 C C . MET A 1 331 ? 5.669 13.514 24.433 1.00 91.12 331 MET A C 1
ATOM 2518 O O . MET A 1 331 ? 5.929 13.933 25.560 1.00 91.12 331 MET A O 1
ATOM 2522 N N . VAL A 1 332 ? 5.044 12.364 24.214 1.00 91.62 332 VAL A N 1
ATOM 2523 C CA . VAL A 1 332 ? 4.654 11.411 25.253 1.00 91.62 332 VAL A CA 1
ATOM 2524 C C . VAL A 1 332 ? 5.281 10.063 24.935 1.00 91.62 332 VAL A C 1
ATOM 2526 O O . VAL A 1 332 ? 5.151 9.578 23.815 1.00 91.62 332 VAL A O 1
ATOM 2529 N N . TYR A 1 333 ? 5.970 9.453 25.892 1.00 88.38 333 TYR A N 1
ATOM 2530 C CA . TYR A 1 333 ? 6.631 8.165 25.679 1.00 88.38 333 TYR A CA 1
ATOM 2531 C C . TYR A 1 333 ? 6.773 7.374 26.979 1.00 88.38 333 TYR A C 1
ATOM 2533 O O . TYR A 1 333 ? 6.942 7.959 28.055 1.00 88.38 333 TYR A O 1
ATOM 2541 N N . PRO A 1 334 ? 6.698 6.036 26.899 1.00 82.75 334 PRO A N 1
ATOM 2542 C CA . PRO A 1 334 ? 6.977 5.187 28.040 1.00 82.75 334 PRO A CA 1
ATOM 2543 C C . PRO A 1 334 ? 8.479 5.159 28.364 1.00 82.75 334 PRO A C 1
ATOM 2545 O O . PRO A 1 334 ? 9.328 5.106 27.476 1.00 82.75 334 PRO A O 1
ATOM 2548 N N . SER A 1 335 ? 8.802 5.159 29.655 1.00 76.81 335 SER A N 1
ATOM 2549 C CA . SER A 1 335 ? 10.138 4.925 30.212 1.00 76.81 335 SER A CA 1
ATOM 2550 C C . SER A 1 335 ? 10.122 3.694 31.130 1.00 76.81 335 SER A C 1
ATOM 2552 O O . SER A 1 335 ? 9.067 3.126 31.415 1.00 76.81 335 SER A O 1
ATOM 2554 N N . ARG A 1 336 ? 11.282 3.279 31.663 1.00 70.00 336 ARG A N 1
ATOM 2555 C CA . ARG A 1 336 ? 11.354 2.154 32.622 1.00 70.00 336 ARG A CA 1
ATOM 2556 C C . ARG A 1 336 ? 10.594 2.416 33.918 1.00 70.00 336 ARG A C 1
ATOM 2558 O O . ARG A 1 336 ? 10.245 1.459 34.587 1.00 70.00 336 ARG A O 1
ATOM 2565 N N . THR A 1 337 ? 10.399 3.661 34.330 1.00 71.19 337 THR A N 1
ATOM 2566 C CA . THR A 1 337 ? 9.822 3.983 35.649 1.00 71.19 337 THR A CA 1
ATOM 2567 C C . THR A 1 337 ? 8.462 4.653 35.549 1.00 71.19 337 THR A C 1
ATOM 2569 O O . THR A 1 337 ? 7.679 4.598 36.498 1.00 71.19 337 THR A O 1
ATOM 2572 N N . SER A 1 338 ? 8.165 5.253 34.401 1.00 79.56 338 SER A N 1
ATOM 2573 C CA . SER A 1 338 ? 7.012 6.127 34.232 1.00 79.56 338 SER A CA 1
ATOM 2574 C C . SER A 1 338 ? 6.611 6.312 32.772 1.00 79.56 338 SER A C 1
ATOM 2576 O O . SER A 1 338 ? 7.387 6.061 31.853 1.00 79.56 338 SER A O 1
ATOM 2578 N N . LEU A 1 339 ? 5.400 6.811 32.560 1.00 86.19 339 LEU A N 1
ATOM 2579 C CA . LEU A 1 339 ? 4.978 7.456 31.328 1.00 86.19 339 LEU A CA 1
ATOM 2580 C C . LEU A 1 339 ? 5.309 8.949 31.427 1.00 86.19 339 LEU A C 1
ATOM 2582 O O . LEU A 1 339 ? 4.873 9.619 32.366 1.00 86.19 339 LEU A O 1
ATOM 2586 N N . ILE A 1 340 ? 6.095 9.466 30.486 1.00 89.31 340 ILE A N 1
ATOM 2587 C CA . ILE A 1 340 ? 6.647 10.824 30.544 1.00 89.31 340 ILE A CA 1
ATOM 2588 C C . ILE A 1 340 ? 6.030 11.679 29.439 1.00 89.31 340 ILE A C 1
ATOM 2590 O O . ILE A 1 340 ? 5.882 11.213 28.308 1.00 89.31 340 ILE A O 1
ATOM 2594 N N . SER A 1 341 ? 5.730 12.944 29.751 1.00 92.19 341 SER A N 1
ATOM 2595 C CA . SER A 1 341 ? 5.422 13.978 28.762 1.00 92.19 341 SER A CA 1
ATOM 2596 C C . SER A 1 341 ? 6.384 15.161 28.855 1.00 92.19 341 SER A C 1
ATOM 2598 O O . SER A 1 341 ? 6.606 15.714 29.936 1.00 92.19 341 SER A O 1
ATOM 2600 N N . ARG A 1 342 ? 6.936 15.586 27.715 1.00 92.38 342 ARG A N 1
ATOM 2601 C CA . ARG A 1 342 ? 7.841 16.742 27.590 1.00 92.38 342 ARG A CA 1
ATOM 2602 C C . ARG A 1 342 ? 7.411 17.657 26.453 1.00 92.38 342 ARG A C 1
ATOM 2604 O O . ARG A 1 342 ? 6.934 17.192 25.423 1.00 92.38 342 ARG A O 1
ATOM 2611 N N . TRP A 1 343 ? 7.649 18.956 26.596 1.00 91.44 343 TRP A N 1
ATOM 2612 C CA . TRP A 1 343 ? 7.449 19.920 25.513 1.00 91.44 343 TRP A CA 1
ATOM 2613 C C . TRP A 1 343 ? 8.408 19.647 24.358 1.00 91.44 343 TRP A C 1
ATOM 2615 O O . TRP A 1 343 ? 9.623 19.692 24.546 1.00 91.44 343 TRP A O 1
ATOM 2625 N N . LEU A 1 344 ? 7.878 19.428 23.155 1.00 89.88 344 LEU A N 1
ATOM 2626 C CA . LEU A 1 344 ? 8.676 19.072 21.983 1.00 89.88 344 LEU A CA 1
ATOM 2627 C C . LEU A 1 344 ? 9.768 20.116 21.662 1.00 89.88 344 LEU A C 1
ATOM 2629 O O . LEU A 1 344 ? 10.916 19.703 21.504 1.00 89.88 344 LEU A O 1
ATOM 2633 N N . PRO A 1 345 ? 9.497 21.441 21.679 1.00 89.31 345 PRO A N 1
ATOM 2634 C CA . PRO A 1 345 ? 10.505 22.439 21.306 1.00 89.31 345 PRO A CA 1
ATOM 2635 C C . PRO A 1 345 ? 11.581 22.700 22.369 1.00 89.31 345 PRO A C 1
ATOM 2637 O O . PRO A 1 345 ? 12.560 23.379 22.083 1.00 89.31 345 PRO A O 1
ATOM 2640 N N . THR A 1 346 ? 11.395 22.249 23.617 1.00 90.00 346 THR A N 1
ATOM 2641 C CA . THR A 1 346 ? 12.297 22.621 24.732 1.00 90.00 346 THR A CA 1
ATOM 2642 C C . THR A 1 346 ? 12.799 21.449 25.566 1.00 90.00 346 THR A C 1
ATOM 2644 O O . THR A 1 346 ? 13.736 21.621 26.339 1.00 90.00 346 THR A O 1
ATOM 2647 N N . GLY A 1 347 ? 12.158 20.283 25.488 1.00 89.50 347 GLY A N 1
ATOM 2648 C CA . GLY A 1 347 ? 12.450 19.123 26.332 1.00 89.50 347 GLY A CA 1
ATOM 2649 C C . GLY A 1 347 ? 12.031 19.283 27.796 1.00 89.50 347 GLY A C 1
ATOM 2650 O O . GLY A 1 347 ? 12.250 18.375 28.604 1.00 89.50 347 GLY A O 1
ATOM 2651 N N . LYS A 1 348 ? 11.413 20.412 28.175 1.00 92.75 348 LYS A N 1
ATOM 2652 C CA . LYS A 1 348 ? 10.948 20.638 29.549 1.00 92.75 348 LYS A CA 1
ATOM 2653 C C . LYS A 1 348 ? 9.878 19.615 29.920 1.00 92.75 348 LYS A C 1
ATOM 2655 O O . LYS A 1 348 ? 8.923 19.420 29.167 1.00 92.75 348 LYS A O 1
ATOM 2660 N N . LEU A 1 349 ? 10.042 18.988 31.085 1.00 91.81 349 LEU A N 1
ATOM 2661 C CA . LEU A 1 349 ? 9.071 18.051 31.647 1.00 91.81 349 LEU A CA 1
ATOM 2662 C C . LEU A 1 349 ? 7.728 18.758 31.856 1.00 91.81 349 LEU A C 1
ATOM 2664 O O . LEU A 1 349 ? 7.680 19.820 32.476 1.00 91.81 349 LEU A O 1
ATOM 2668 N N . ARG A 1 350 ? 6.655 18.172 31.322 1.00 90.50 350 ARG A N 1
ATOM 2669 C CA . ARG A 1 350 ? 5.277 18.635 31.521 1.00 90.50 350 ARG A CA 1
ATOM 2670 C C . ARG A 1 350 ? 4.627 17.874 32.670 1.00 90.50 350 ARG A C 1
ATOM 2672 O O . ARG A 1 350 ? 4.096 18.494 33.584 1.00 90.50 350 ARG A O 1
ATOM 2679 N N . TRP A 1 351 ? 4.694 16.548 32.621 1.00 90.75 351 TRP A N 1
ATOM 2680 C CA . TRP A 1 351 ? 4.232 15.656 33.679 1.00 90.75 351 TRP A CA 1
ATOM 2681 C C . TRP A 1 351 ? 4.919 14.293 33.558 1.00 90.75 351 TRP A C 1
ATOM 2683 O O . TRP A 1 351 ? 5.437 13.924 32.502 1.00 90.75 351 TRP A O 1
ATOM 2693 N N . GLU A 1 352 ? 4.913 13.545 34.656 1.00 88.56 352 GLU A N 1
ATOM 2694 C CA . GLU A 1 352 ? 5.423 12.181 34.746 1.00 88.56 352 GLU A CA 1
ATOM 2695 C C . GLU A 1 352 ? 4.434 11.343 35.558 1.00 88.56 352 GLU A C 1
ATOM 2697 O O . GLU A 1 352 ? 4.062 11.723 36.670 1.00 88.56 352 GLU A O 1
ATOM 2702 N N . TRP A 1 353 ? 4.016 10.201 35.012 1.00 85.69 353 TRP A N 1
ATOM 2703 C CA . TRP A 1 353 ? 3.130 9.262 35.689 1.00 85.69 353 TRP A CA 1
ATOM 2704 C C . TRP A 1 353 ? 3.866 7.942 35.971 1.00 85.69 353 TRP A C 1
ATOM 2706 O O . TRP A 1 353 ? 4.187 7.223 35.026 1.00 85.69 353 TRP A O 1
ATOM 2716 N N . PRO A 1 354 ? 4.188 7.605 37.232 1.00 80.19 354 PRO A N 1
ATOM 2717 C CA . PRO A 1 354 ? 4.926 6.385 37.553 1.00 80.19 354 PRO A CA 1
ATOM 2718 C C . PRO A 1 354 ? 4.058 5.139 37.345 1.00 80.19 354 PRO A C 1
ATOM 2720 O O . PRO A 1 354 ? 2.889 5.144 37.714 1.00 80.19 354 PRO A O 1
ATOM 2723 N N . TRP A 1 355 ? 4.639 4.044 36.841 1.00 74.62 355 TRP A N 1
ATOM 2724 C CA . TRP A 1 355 ? 3.891 2.799 36.579 1.00 74.62 355 TRP A CA 1
ATOM 2725 C C . TRP A 1 355 ? 3.289 2.153 37.839 1.00 74.62 355 TRP A C 1
ATOM 2727 O O . TRP A 1 355 ? 2.322 1.405 37.743 1.00 74.62 355 TRP A O 1
ATOM 2737 N N . ALA A 1 356 ? 3.845 2.446 39.019 1.00 67.69 356 ALA A N 1
ATOM 2738 C CA . ALA A 1 356 ? 3.380 1.943 40.312 1.00 67.69 356 ALA A CA 1
ATOM 2739 C C . ALA A 1 356 ? 3.304 3.080 41.351 1.00 67.69 356 ALA A C 1
ATOM 2741 O O . ALA A 1 356 ? 4.192 3.209 42.201 1.00 67.69 356 ALA A O 1
ATOM 2742 N N . PRO A 1 357 ? 2.271 3.936 41.283 1.00 60.59 357 PRO A N 1
ATOM 2743 C CA . PRO A 1 357 ? 2.160 5.113 42.143 1.00 60.59 357 PRO A CA 1
ATOM 2744 C C . PRO A 1 357 ? 1.966 4.753 43.626 1.00 60.59 357 PRO A C 1
ATOM 2746 O O . PRO A 1 357 ? 2.463 5.466 44.493 1.00 60.59 357 PRO A O 1
ATOM 2749 N N . GLU A 1 358 ? 1.302 3.631 43.916 1.00 57.09 358 GLU A N 1
ATOM 2750 C CA . GLU A 1 358 ? 0.926 3.198 45.273 1.00 57.09 358 GLU A CA 1
ATOM 2751 C C . GLU A 1 358 ? 2.108 2.650 46.097 1.00 57.09 358 GLU A C 1
ATOM 2753 O O . GLU A 1 358 ? 2.118 2.764 47.316 1.00 57.09 358 GLU A O 1
ATOM 2758 N N . GLN A 1 359 ? 3.146 2.106 45.450 1.00 53.62 359 GLN A N 1
ATOM 2759 C CA . GLN A 1 359 ? 4.297 1.479 46.127 1.00 53.62 359 GLN A CA 1
ATOM 2760 C C . GLN A 1 359 ? 5.448 2.454 46.433 1.00 53.62 359 GLN A C 1
ATOM 2762 O O . GLN A 1 359 ? 6.481 2.058 46.971 1.00 53.62 359 GLN A O 1
ATOM 2767 N N . ARG A 1 360 ? 5.288 3.749 46.118 1.00 47.19 360 ARG A N 1
ATOM 2768 C CA . ARG A 1 360 ? 6.282 4.788 46.446 1.00 47.19 360 ARG A CA 1
ATOM 2769 C C . ARG A 1 360 ? 6.402 5.047 47.956 1.00 47.19 360 ARG A C 1
ATOM 2771 O O . ARG A 1 360 ? 7.420 5.588 48.374 1.00 47.19 360 ARG A O 1
ATOM 2778 N N . ALA A 1 361 ? 5.399 4.658 48.749 1.00 44.00 361 ALA A N 1
ATOM 2779 C CA . ALA A 1 361 ? 5.347 4.897 50.193 1.00 44.00 361 ALA A CA 1
ATOM 2780 C C . ALA A 1 361 ? 6.415 4.122 50.995 1.00 44.00 361 ALA A C 1
ATOM 2782 O O . ALA A 1 361 ? 6.857 4.613 52.029 1.00 44.00 361 ALA A O 1
ATOM 2783 N N . ASP A 1 362 ? 6.901 2.982 50.487 1.00 42.44 362 ASP A N 1
ATOM 2784 C CA . ASP A 1 362 ? 7.782 2.073 51.241 1.00 42.44 362 ASP A CA 1
ATOM 2785 C C . ASP A 1 362 ? 9.268 2.126 50.828 1.00 42.44 362 ASP A C 1
ATOM 2787 O O . ASP A 1 362 ? 10.034 1.220 51.147 1.00 42.44 362 ASP A O 1
ATOM 2791 N N . ASN A 1 363 ? 9.724 3.158 50.102 1.00 41.41 363 ASN A N 1
ATOM 2792 C CA . ASN A 1 363 ? 11.113 3.275 49.603 1.00 41.41 363 ASN A CA 1
ATOM 2793 C C . ASN A 1 363 ? 11.616 2.082 48.748 1.00 41.41 363 ASN A C 1
ATOM 2795 O O . ASN A 1 363 ? 12.808 1.983 48.443 1.00 41.41 363 ASN A O 1
ATOM 2799 N N . VAL A 1 364 ? 10.729 1.189 48.298 1.00 43.22 364 VAL A N 1
ATOM 2800 C CA . VAL A 1 364 ? 11.060 0.045 47.436 1.00 43.22 364 VAL A CA 1
ATOM 2801 C C . VAL A 1 364 ? 10.401 0.247 46.072 1.00 43.22 364 VAL A C 1
ATOM 2803 O O . VAL A 1 364 ? 9.269 -0.161 45.844 1.00 43.22 364 VAL A O 1
ATOM 2806 N N . ALA A 1 365 ? 11.112 0.886 45.138 1.00 42.19 365 ALA A N 1
ATOM 2807 C CA . ALA A 1 365 ? 10.622 1.052 43.770 1.00 42.19 365 ALA A CA 1
ATOM 2808 C C . ALA A 1 365 ? 10.490 -0.320 43.067 1.00 42.19 365 ALA A C 1
ATOM 2810 O O . ALA A 1 365 ? 11.457 -1.095 43.074 1.00 42.19 365 ALA A O 1
ATOM 2811 N N . PRO A 1 366 ? 9.344 -0.645 42.436 1.00 45.03 366 PRO A N 1
ATOM 2812 C CA . PRO A 1 366 ? 9.212 -1.870 41.661 1.00 45.03 366 PRO A CA 1
ATOM 2813 C C . PRO A 1 366 ? 10.224 -1.880 40.520 1.00 45.03 366 PRO A C 1
ATOM 2815 O O . PRO A 1 366 ? 10.404 -0.901 39.792 1.00 45.03 366 PRO A O 1
ATOM 2818 N N . GLN A 1 367 ? 10.903 -3.012 40.360 1.00 49.03 367 GLN A N 1
ATOM 2819 C CA . GLN A 1 367 ? 11.799 -3.208 39.236 1.00 49.03 367 GLN A CA 1
ATOM 2820 C C . GLN A 1 367 ? 10.956 -3.696 38.066 1.00 49.03 367 GLN A C 1
ATOM 2822 O O . GLN A 1 367 ? 10.533 -4.847 38.031 1.00 49.03 367 GLN A O 1
ATOM 2827 N N . ILE A 1 368 ? 10.722 -2.839 37.076 1.00 50.97 368 ILE A N 1
ATOM 2828 C CA . ILE A 1 368 ? 10.297 -3.331 35.766 1.00 50.97 368 ILE A CA 1
ATOM 2829 C C . ILE A 1 368 ? 11.426 -4.243 35.277 1.00 50.97 368 ILE A C 1
ATOM 2831 O O . ILE A 1 368 ? 12.555 -3.792 35.050 1.00 50.97 368 ILE A O 1
ATOM 2835 N N . SER A 1 369 ? 11.154 -5.556 35.244 1.00 47.12 369 SER A N 1
ATOM 2836 C CA . SER A 1 369 ? 12.037 -6.500 34.566 1.00 47.12 369 SER A CA 1
ATOM 2837 C C . SER A 1 369 ? 12.073 -6.018 33.138 1.00 47.12 369 SER A C 1
ATOM 2839 O O . SER A 1 369 ? 11.023 -5.889 32.513 1.00 47.12 369 SER A O 1
ATOM 2841 N N . MET A 1 370 ? 13.267 -5.735 32.632 1.00 46.03 370 MET A N 1
ATOM 2842 C CA . MET A 1 370 ? 13.419 -5.534 31.206 1.00 46.03 370 MET A CA 1
ATOM 2843 C C . MET A 1 370 ? 12.698 -6.665 30.478 1.00 46.03 370 MET A C 1
ATOM 2845 O O . MET A 1 370 ? 12.808 -7.833 30.863 1.00 46.03 370 MET A O 1
ATOM 2849 N N . ALA A 1 371 ? 11.954 -6.292 29.450 1.00 42.72 371 ALA A N 1
ATOM 2850 C CA . ALA A 1 371 ? 12.291 -6.525 28.055 1.00 42.72 371 ALA A CA 1
ATOM 2851 C C . ALA A 1 371 ? 13.127 -7.764 27.674 1.00 42.72 371 ALA A C 1
ATOM 2853 O O . ALA A 1 371 ? 12.979 -8.216 26.556 1.00 42.72 371 ALA A O 1
ATOM 2854 N N . GLU A 1 372 ? 13.995 -8.355 28.501 1.00 40.97 372 GLU A N 1
ATOM 2855 C CA . GLU A 1 372 ? 14.813 -9.530 28.142 1.00 40.97 372 GLU A CA 1
ATOM 2856 C C . GLU A 1 372 ? 13.967 -10.723 27.655 1.00 40.97 372 GLU A C 1
ATOM 2858 O O . GLU A 1 372 ? 14.445 -11.537 26.864 1.00 40.97 372 GLU A O 1
ATOM 2863 N N . ASN A 1 373 ? 12.698 -10.776 28.082 1.00 43.44 373 ASN A N 1
ATOM 2864 C CA . ASN A 1 373 ? 11.716 -11.789 27.701 1.00 43.44 373 ASN A CA 1
ATOM 2865 C C . ASN A 1 373 ? 10.502 -11.225 26.933 1.00 43.44 373 ASN A C 1
ATOM 2867 O O . ASN A 1 373 ? 9.507 -11.931 26.820 1.00 43.44 373 ASN A O 1
ATOM 2871 N N . THR A 1 374 ? 10.534 -9.987 26.432 1.00 49.38 374 THR A N 1
ATOM 2872 C CA . THR A 1 374 ? 9.450 -9.448 25.587 1.00 49.38 374 THR A CA 1
ATOM 2873 C C . THR A 1 374 ? 10.005 -9.015 24.248 1.00 49.38 374 THR A C 1
ATOM 2875 O O . THR A 1 374 ? 11.062 -8.394 24.198 1.00 49.38 374 THR A O 1
ATOM 2878 N N . ASP A 1 375 ? 9.269 -9.294 23.184 1.00 53.03 375 ASP A N 1
ATOM 2879 C CA . ASP A 1 375 ? 9.634 -8.904 21.828 1.00 53.03 375 ASP A CA 1
ATOM 2880 C C . ASP A 1 375 ? 8.618 -7.880 21.314 1.00 53.03 375 ASP A C 1
ATOM 2882 O O . ASP A 1 375 ? 7.420 -8.076 21.498 1.00 53.03 375 ASP A O 1
ATOM 2886 N N . GLY A 1 376 ? 9.077 -6.788 20.692 1.00 62.09 376 GLY A N 1
ATOM 2887 C CA . GLY A 1 376 ? 8.199 -5.865 19.966 1.00 62.09 376 GLY A CA 1
ATOM 2888 C C . GLY A 1 376 ? 8.321 -4.385 20.324 1.00 62.09 376 GLY A C 1
ATOM 2889 O O . GLY A 1 376 ? 9.322 -3.936 20.880 1.00 62.09 376 GLY A O 1
ATOM 2890 N N . ARG A 1 377 ? 7.294 -3.610 19.959 1.00 72.56 377 ARG A N 1
ATOM 2891 C CA . ARG A 1 377 ? 7.283 -2.140 20.047 1.00 72.56 377 ARG A CA 1
ATOM 2892 C C . ARG A 1 377 ? 6.415 -1.666 21.210 1.00 72.56 377 ARG A C 1
ATOM 2894 O O . ARG A 1 377 ? 5.199 -1.845 21.182 1.00 72.56 377 ARG A O 1
ATOM 2901 N N . TRP A 1 378 ? 7.012 -0.984 22.184 1.00 78.62 378 TRP A N 1
ATOM 2902 C CA . TRP A 1 378 ? 6.266 -0.353 23.269 1.00 78.62 378 TRP A CA 1
ATOM 2903 C C . TRP A 1 378 ? 5.971 1.110 22.938 1.00 78.62 378 TRP A C 1
ATOM 2905 O O . TRP A 1 378 ? 6.865 1.948 22.821 1.00 78.62 378 TRP A O 1
ATOM 2915 N N . ALA A 1 379 ? 4.691 1.410 22.756 1.00 82.06 379 ALA A N 1
ATOM 2916 C CA . ALA A 1 379 ? 4.215 2.708 22.308 1.00 82.06 379 ALA A CA 1
ATOM 2917 C C . ALA A 1 379 ? 2.992 3.148 23.115 1.00 82.06 379 ALA A C 1
ATOM 2919 O O . ALA A 1 379 ? 2.310 2.334 23.737 1.00 82.06 379 ALA A O 1
ATOM 2920 N N . CYS A 1 380 ? 2.687 4.436 23.041 1.00 88.12 380 CYS A N 1
ATOM 2921 C CA . CYS A 1 380 ? 1.402 4.991 23.448 1.00 88.12 380 CYS A CA 1
ATOM 2922 C C . CYS A 1 380 ? 0.664 5.546 22.226 1.00 88.12 380 CYS A C 1
ATOM 2924 O O . CYS A 1 380 ? 1.237 5.666 21.144 1.00 88.12 380 CYS A O 1
ATOM 2926 N N . THR A 1 381 ? -0.611 5.879 22.383 1.00 89.12 381 THR A N 1
ATOM 2927 C CA . THR A 1 381 ? -1.402 6.609 21.387 1.00 89.12 381 THR A CA 1
ATOM 2928 C C . THR A 1 381 ? -2.117 7.759 22.067 1.00 89.12 381 THR A C 1
ATOM 2930 O O . THR A 1 381 ? -2.584 7.610 23.194 1.00 89.12 381 THR A O 1
ATOM 2933 N N . VAL A 1 382 ? -2.193 8.909 21.399 1.00 87.88 382 VAL A N 1
ATOM 2934 C CA . VAL A 1 382 ? -3.000 10.036 21.868 1.00 87.88 382 VAL A CA 1
ATOM 2935 C C . VAL A 1 382 ? -4.225 10.180 20.981 1.00 87.88 382 VAL A C 1
ATOM 2937 O O . VAL A 1 382 ? -4.096 10.291 19.765 1.00 87.88 382 VAL A O 1
ATOM 2940 N N . ALA A 1 383 ? -5.406 10.151 21.590 1.00 84.94 383 ALA A N 1
ATOM 2941 C CA . ALA A 1 383 ? -6.685 10.267 20.902 1.00 84.94 383 ALA A CA 1
ATOM 2942 C C . ALA A 1 383 ? -7.709 10.955 21.811 1.00 84.94 383 ALA A C 1
ATOM 2944 O O . ALA A 1 383 ? -7.764 10.654 23.003 1.00 84.94 383 ALA A O 1
ATOM 2945 N N . GLU A 1 384 ? -8.506 11.873 21.250 1.00 80.56 384 GLU A N 1
ATOM 2946 C CA . GLU A 1 384 ? -9.553 12.624 21.973 1.00 80.56 384 GLU A CA 1
ATOM 2947 C C . GLU A 1 384 ? -9.035 13.306 23.258 1.00 80.56 384 GLU A C 1
ATOM 2949 O O . GLU A 1 384 ? -9.674 13.280 24.308 1.00 80.56 384 GLU A O 1
ATOM 2954 N N . GLY A 1 385 ? -7.823 13.872 23.203 1.00 81.69 385 GLY A N 1
ATOM 2955 C CA . GLY A 1 385 ? -7.187 14.522 24.354 1.00 81.69 385 GLY A CA 1
ATOM 2956 C C . GLY A 1 385 ? -6.706 13.561 25.448 1.00 81.69 385 GLY A C 1
ATOM 2957 O O . GLY A 1 385 ? -6.365 14.011 26.538 1.00 81.69 385 GLY A O 1
ATOM 2958 N N . GLN A 1 386 ? -6.649 12.252 25.187 1.00 87.38 386 GLN A N 1
ATOM 2959 C CA . GLN A 1 386 ? -6.199 11.244 26.147 1.00 87.38 386 GLN A CA 1
ATOM 2960 C C . GLN A 1 386 ? -5.029 10.417 25.627 1.00 87.38 386 GLN A C 1
ATOM 2962 O O . GLN A 1 386 ? -4.983 10.046 24.457 1.00 87.38 386 GLN A O 1
ATOM 2967 N N . VAL A 1 387 ? -4.097 10.095 26.519 1.00 90.06 387 VAL A N 1
ATOM 2968 C CA . VAL A 1 387 ? -2.965 9.200 26.290 1.00 90.06 387 VAL A CA 1
ATOM 2969 C C . VAL A 1 387 ? -3.349 7.789 26.716 1.00 90.06 387 VAL A C 1
ATOM 2971 O O . VAL A 1 387 ? -3.702 7.562 27.871 1.00 90.06 387 VAL A O 1
ATOM 2974 N N . TRP A 1 388 ? -3.191 6.842 25.802 1.00 90.12 388 TRP A N 1
ATOM 2975 C CA . TRP A 1 388 ? -3.453 5.421 25.981 1.00 90.12 388 TRP A CA 1
ATOM 2976 C C . TRP A 1 388 ? -2.145 4.649 25.867 1.00 90.12 388 TRP A C 1
ATOM 2978 O O . TRP A 1 388 ? -1.459 4.742 24.847 1.00 90.12 388 TRP A O 1
ATOM 2988 N N . CYS A 1 389 ? -1.772 3.899 26.899 1.00 88.38 389 CYS A N 1
ATOM 2989 C CA . CYS A 1 389 ? -0.521 3.145 26.909 1.00 88.38 389 CYS A CA 1
ATOM 2990 C C . CYS A 1 389 ? -0.703 1.789 27.608 1.00 88.38 389 CYS A C 1
ATOM 2992 O O . CYS A 1 389 ? -1.179 1.759 28.744 1.00 88.38 389 CYS A O 1
ATOM 2994 N N . PRO A 1 390 ? -0.343 0.659 26.977 1.00 84.31 390 PRO A N 1
ATOM 2995 C CA . PRO A 1 390 ? -0.262 -0.624 27.665 1.00 84.31 390 PRO A CA 1
ATOM 2996 C C . PRO A 1 390 ? 0.729 -0.546 28.831 1.00 84.31 390 PRO A C 1
ATOM 2998 O O . PRO A 1 390 ? 1.848 -0.041 28.671 1.00 84.31 390 PRO A O 1
ATOM 3001 N N . VAL A 1 391 ? 0.317 -1.035 30.001 1.00 77.44 391 VAL A N 1
ATOM 3002 C CA . VAL A 1 391 ? 1.183 -1.114 31.180 1.00 77.44 391 VAL A CA 1
ATOM 3003 C C . VAL A 1 391 ? 2.226 -2.216 30.935 1.00 77.44 391 VAL A C 1
ATOM 3005 O O . VAL A 1 391 ? 1.885 -3.284 30.424 1.00 77.44 391 VAL A O 1
ATOM 3008 N N . PRO A 1 392 ? 3.514 -1.974 31.231 1.00 66.50 392 PRO A N 1
ATOM 3009 C CA . PRO A 1 392 ? 4.567 -2.951 30.978 1.00 66.50 392 PRO A CA 1
ATOM 3010 C C . PRO A 1 392 ? 4.520 -4.092 32.004 1.00 66.50 392 PRO A C 1
ATOM 3012 O O . PRO A 1 392 ? 3.916 -3.975 33.069 1.00 66.50 392 PRO A O 1
ATOM 3015 N N . MET A 1 393 ? 5.236 -5.188 31.733 1.00 62.88 393 MET A N 1
ATOM 3016 C CA . MET A 1 393 ? 5.431 -6.245 32.732 1.00 62.88 393 MET A CA 1
ATOM 3017 C C . MET A 1 393 ? 6.144 -5.714 33.981 1.00 62.88 393 MET A C 1
ATOM 3019 O O . MET A 1 393 ? 7.188 -5.061 33.886 1.00 62.88 393 MET A O 1
ATOM 3023 N N . VAL A 1 394 ? 5.650 -6.082 35.165 1.00 55.34 394 VAL A N 1
ATOM 3024 C CA . VAL A 1 394 ? 6.235 -5.660 36.446 1.00 55.34 394 VAL A CA 1
ATOM 3025 C C . VAL A 1 394 ? 6.845 -6.867 37.164 1.00 55.34 394 VAL A C 1
ATOM 3027 O O . VAL A 1 394 ? 6.216 -7.919 37.305 1.00 55.34 394 VAL A O 1
ATOM 3030 N N . ARG A 1 395 ? 8.092 -6.735 37.646 1.00 51.22 395 ARG A N 1
ATOM 3031 C CA . ARG A 1 395 ? 8.707 -7.721 38.547 1.00 51.22 395 ARG A CA 1
ATOM 3032 C C . ARG A 1 395 ? 8.508 -7.263 39.985 1.00 51.22 395 ARG A C 1
ATOM 3034 O O . ARG A 1 395 ? 9.128 -6.304 40.438 1.00 51.22 395 ARG A O 1
ATOM 3041 N N . LEU A 1 396 ? 7.650 -7.969 40.711 1.00 48.91 396 LEU A N 1
ATOM 3042 C CA . LEU A 1 396 ? 7.455 -7.738 42.139 1.00 48.91 396 LEU A CA 1
ATOM 3043 C C . LEU A 1 396 ? 8.567 -8.438 42.936 1.00 48.91 396 LEU A C 1
ATOM 3045 O O . LEU A 1 396 ? 8.901 -9.597 42.678 1.00 48.91 396 LEU A O 1
ATOM 3049 N N . ARG A 1 397 ? 9.164 -7.733 43.904 1.00 40.94 397 ARG A N 1
ATOM 3050 C CA . ARG A 1 397 ? 10.241 -8.266 44.756 1.00 40.94 397 ARG A CA 1
ATOM 3051 C C . ARG A 1 397 ? 9.698 -9.431 45.607 1.00 40.94 397 ARG A C 1
ATOM 3053 O O . ARG A 1 397 ? 8.613 -9.322 46.162 1.00 40.94 397 ARG A O 1
ATOM 3060 N N . GLY A 1 398 ? 10.433 -10.546 45.690 1.00 46.16 398 GLY A N 1
ATOM 3061 C CA . GLY A 1 398 ? 10.025 -11.765 46.421 1.00 46.16 398 GLY A CA 1
ATOM 3062 C C . GLY A 1 398 ? 9.374 -12.859 45.561 1.00 46.16 398 GLY A C 1
ATOM 3063 O O . GLY A 1 398 ? 9.233 -13.990 46.019 1.00 46.16 398 GLY A O 1
ATOM 3064 N N . ARG A 1 399 ? 9.042 -12.571 44.295 1.00 47.44 399 ARG A N 1
ATOM 3065 C CA . ARG A 1 399 ? 8.609 -13.573 43.307 1.00 47.44 399 ARG A CA 1
ATOM 3066 C C . ARG A 1 399 ? 9.707 -13.806 42.269 1.00 47.44 399 ARG A C 1
ATOM 3068 O O . ARG A 1 399 ? 10.310 -12.860 41.769 1.00 47.44 399 ARG A O 1
ATOM 3075 N N . GLN A 1 400 ? 9.969 -15.070 41.929 1.00 47.84 400 GLN A N 1
ATOM 3076 C CA . GLN A 1 400 ? 11.021 -15.415 40.962 1.00 47.84 400 GLN A CA 1
ATOM 3077 C C . GLN A 1 400 ? 10.657 -15.016 39.516 1.00 47.84 400 GLN A C 1
ATOM 3079 O O . GLN A 1 400 ? 11.550 -14.642 38.748 1.00 47.84 400 GLN A O 1
ATOM 3084 N N . SER A 1 401 ? 9.360 -15.004 39.173 1.00 51.34 401 SER A N 1
ATOM 3085 C CA . SER A 1 401 ? 8.863 -14.761 37.809 1.00 51.34 401 SER A CA 1
ATOM 3086 C C . SER A 1 401 ? 8.180 -13.389 37.655 1.00 51.34 401 SER A C 1
ATOM 3088 O O . SER A 1 401 ? 7.378 -13.026 38.521 1.00 51.34 401 SER A O 1
ATOM 3090 N N . PRO A 1 402 ? 8.468 -12.620 36.582 1.00 54.22 402 PRO A N 1
ATOM 3091 C CA . PRO A 1 402 ? 7.708 -11.415 36.242 1.00 54.22 402 PRO A CA 1
ATOM 3092 C C . PRO A 1 402 ? 6.237 -11.760 35.965 1.00 54.22 402 PRO A C 1
ATOM 3094 O O . PRO A 1 402 ? 5.945 -12.843 35.457 1.00 54.22 402 PRO A O 1
ATOM 3097 N N . GLN A 1 403 ? 5.318 -10.849 36.299 1.00 54.62 403 GLN A N 1
ATOM 3098 C CA . GLN A 1 403 ? 3.895 -10.990 35.978 1.00 54.62 403 GLN A CA 1
ATOM 3099 C C . GLN A 1 403 ? 3.496 -9.972 34.908 1.00 54.62 403 GLN A C 1
ATOM 3101 O O . GLN A 1 403 ? 3.938 -8.820 34.926 1.00 54.62 403 GLN A O 1
ATOM 3106 N N . LEU A 1 404 ? 2.680 -10.427 33.958 1.00 56.66 404 LEU A N 1
ATOM 3107 C CA . LEU A 1 404 ? 2.048 -9.573 32.963 1.00 56.66 404 LEU A CA 1
ATOM 3108 C C . LEU A 1 404 ? 0.988 -8.717 33.652 1.00 56.66 404 LEU A C 1
ATOM 3110 O O . LEU A 1 404 ? 0.016 -9.254 34.178 1.00 56.66 404 LEU A O 1
ATOM 3114 N N . ASP A 1 405 ? 1.175 -7.397 33.638 1.00 62.94 405 ASP A N 1
ATOM 3115 C CA . ASP A 1 405 ? 0.097 -6.468 33.952 1.00 62.94 405 ASP A CA 1
ATOM 3116 C C . ASP A 1 405 ? -0.705 -6.255 32.667 1.00 62.94 405 ASP A C 1
ATOM 3118 O O . ASP A 1 405 ? -0.30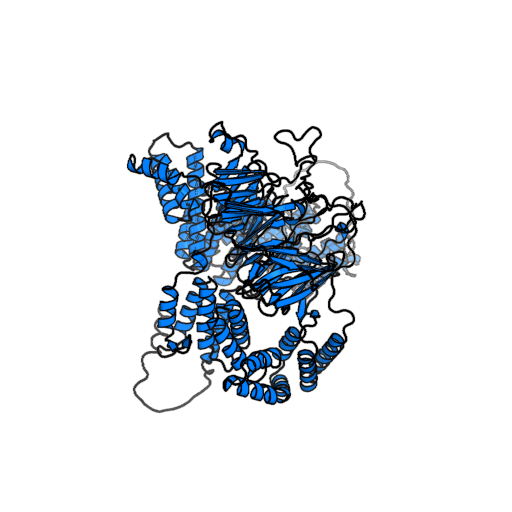5 -5.520 31.770 1.00 62.94 405 ASP A O 1
ATOM 3122 N N . GLY A 1 406 ? -1.820 -6.972 32.547 1.00 71.62 406 GLY A N 1
ATOM 3123 C CA . GLY A 1 406 ? -2.685 -6.935 31.371 1.00 71.62 406 GLY A CA 1
ATOM 3124 C C . GLY A 1 406 ? -3.462 -5.632 31.187 1.00 71.62 406 GLY A C 1
ATOM 3125 O O . GLY A 1 406 ? -4.409 -5.600 30.401 1.00 71.62 406 GLY A O 1
ATOM 3126 N N . ARG A 1 407 ? -3.144 -4.580 31.947 1.00 80.06 407 ARG A N 1
ATOM 3127 C CA . ARG A 1 407 ? -3.902 -3.332 31.947 1.00 80.06 407 ARG A CA 1
ATOM 3128 C C . ARG A 1 407 ? -3.370 -2.336 30.924 1.00 80.06 407 ARG A C 1
ATOM 3130 O O . ARG A 1 407 ? -2.204 -2.336 30.541 1.00 80.06 407 ARG A O 1
ATOM 3137 N N . MET A 1 408 ? -4.243 -1.434 30.510 1.00 86.00 408 MET A N 1
ATOM 3138 C CA . MET A 1 408 ? -3.911 -0.245 29.742 1.00 86.00 408 MET A CA 1
ATOM 3139 C C . MET A 1 408 ? -4.216 0.987 30.583 1.00 86.00 408 MET A C 1
ATOM 3141 O O . MET A 1 408 ? -5.296 1.089 31.169 1.00 86.00 408 MET A O 1
ATOM 3145 N N . VAL A 1 409 ? -3.268 1.921 30.639 1.00 87.19 409 VAL A N 1
ATOM 3146 C CA . VAL A 1 409 ? -3.475 3.214 31.283 1.00 87.19 409 VAL A CA 1
ATOM 3147 C C . VAL A 1 409 ? -4.073 4.204 30.286 1.00 87.19 409 VAL A C 1
ATOM 3149 O O . VAL A 1 409 ? -3.606 4.309 29.152 1.00 87.19 409 VAL A O 1
ATOM 3152 N N . ALA A 1 410 ? -5.106 4.921 30.723 1.00 89.19 410 ALA A N 1
ATOM 3153 C CA . ALA A 1 410 ? -5.702 6.053 30.030 1.00 89.19 410 ALA A CA 1
ATOM 3154 C C . ALA A 1 410 ? -5.588 7.302 30.915 1.00 89.19 410 ALA A C 1
ATOM 3156 O O . ALA A 1 410 ? -6.094 7.327 32.041 1.00 89.19 410 ALA A O 1
ATOM 3157 N N . LEU A 1 411 ? -4.907 8.326 30.410 1.00 87.94 411 LEU A N 1
ATOM 3158 C CA . LEU A 1 411 ? -4.604 9.576 31.110 1.00 87.94 411 LEU A CA 1
ATOM 3159 C C . LEU A 1 411 ? -5.040 10.765 30.264 1.00 87.94 411 LEU A C 1
ATOM 3161 O O . LEU A 1 411 ? -5.000 10.702 29.041 1.00 87.94 411 LEU A O 1
ATOM 3165 N N . ASP A 1 412 ? -5.398 11.870 30.902 1.00 85.31 412 ASP A N 1
ATOM 3166 C CA . ASP A 1 412 ? -5.544 13.148 30.208 1.00 85.31 412 ASP A CA 1
ATOM 3167 C C . ASP A 1 412 ? -4.199 13.583 29.599 1.00 85.31 412 ASP A C 1
ATOM 3169 O O . ASP A 1 412 ? -3.163 13.539 30.269 1.00 85.31 412 ASP A O 1
ATOM 3173 N N . ALA A 1 413 ? -4.194 14.025 28.340 1.00 82.88 413 ALA A N 1
ATOM 3174 C CA . ALA A 1 413 ? -2.973 14.441 27.650 1.00 82.88 413 ALA A CA 1
ATOM 3175 C C . ALA A 1 413 ? -2.337 15.683 28.289 1.00 82.88 413 ALA A C 1
ATOM 3177 O O . ALA A 1 413 ? -1.111 15.847 28.255 1.00 82.88 413 ALA A O 1
ATOM 3178 N N . ALA A 1 414 ? -3.138 16.532 28.945 1.00 80.00 414 ALA A N 1
ATOM 3179 C CA . ALA A 1 414 ? -2.612 17.643 29.724 1.00 80.00 414 ALA A CA 1
ATOM 3180 C C . ALA A 1 414 ? -2.062 17.237 31.100 1.00 80.00 414 ALA A C 1
ATOM 3182 O O . ALA A 1 414 ? -1.453 18.080 31.765 1.00 80.00 414 ALA A O 1
ATOM 3183 N N . GLY A 1 415 ? -2.200 15.965 31.487 1.00 73.19 415 GLY A N 1
ATOM 3184 C CA . GLY A 1 415 ? -1.754 15.424 32.769 1.00 73.19 415 GLY A CA 1
ATOM 3185 C C . GLY A 1 415 ? -2.647 15.830 33.938 1.00 73.19 415 GLY A C 1
ATOM 3186 O O . GLY A 1 415 ? -2.204 15.780 35.085 1.00 73.19 415 GLY A O 1
ATOM 3187 N N . LYS A 1 416 ? -3.879 16.283 33.669 1.00 69.00 416 LYS A N 1
ATOM 3188 C CA . LYS A 1 416 ? -4.834 16.701 34.698 1.00 69.00 416 LYS A CA 1
ATOM 3189 C C . LYS A 1 416 ? -5.825 15.572 34.987 1.00 69.00 416 LYS A C 1
ATOM 3191 O O . LYS A 1 416 ? -6.520 15.101 34.098 1.00 69.00 416 LYS A O 1
ATOM 3196 N N . GLY A 1 417 ? -5.950 15.184 36.255 1.00 69.19 417 GLY A N 1
ATOM 3197 C CA . GLY A 1 417 ? -6.928 14.185 36.703 1.00 69.19 417 GLY A CA 1
ATOM 3198 C C . GLY A 1 417 ? -6.334 12.805 36.991 1.00 69.19 417 GLY A C 1
ATOM 3199 O O . GLY A 1 417 ? -5.131 12.583 36.870 1.00 69.19 417 GLY A O 1
ATOM 3200 N N . ALA A 1 418 ? -7.188 11.885 37.444 1.00 73.88 418 ALA A N 1
ATOM 3201 C CA . ALA A 1 418 ? -6.778 10.542 37.840 1.00 73.88 418 ALA A CA 1
ATOM 3202 C C . ALA A 1 418 ? -6.566 9.631 36.621 1.00 73.88 418 ALA A C 1
ATOM 3204 O O . ALA A 1 418 ? -7.365 9.625 35.683 1.00 73.88 418 ALA A O 1
ATOM 3205 N N . ALA A 1 419 ? -5.504 8.828 36.665 1.00 79.56 419 ALA A N 1
ATOM 3206 C CA . ALA A 1 419 ? -5.263 7.775 35.687 1.00 79.56 419 ALA A CA 1
ATOM 3207 C C . ALA A 1 419 ? -6.356 6.707 35.768 1.00 79.56 419 ALA A C 1
ATOM 3209 O O . ALA A 1 419 ? -6.739 6.287 36.862 1.00 79.56 419 ALA A O 1
ATOM 3210 N N . ARG A 1 420 ? -6.817 6.227 34.615 1.00 83.69 420 ARG A N 1
ATOM 3211 C CA . ARG A 1 420 ? -7.738 5.090 34.530 1.00 83.69 420 ARG A CA 1
ATOM 3212 C C . ARG A 1 420 ? -6.973 3.858 34.085 1.00 83.69 420 ARG A C 1
ATOM 3214 O O . ARG A 1 420 ? -6.182 3.933 33.150 1.00 83.69 420 ARG A O 1
ATOM 3221 N N . LEU A 1 421 ? -7.220 2.733 34.746 1.00 81.25 421 LEU A N 1
ATOM 3222 C CA . LEU A 1 421 ? -6.619 1.447 34.409 1.00 81.25 421 LEU A CA 1
ATOM 3223 C C . LEU A 1 421 ? -7.705 0.516 33.873 1.00 81.25 421 LEU A C 1
ATOM 3225 O O . LEU A 1 421 ? -8.693 0.251 34.553 1.00 81.25 421 LEU A O 1
ATOM 3229 N N . LEU A 1 422 ? -7.515 0.036 32.649 1.00 79.12 422 LEU A N 1
ATOM 3230 C CA . LEU A 1 422 ? -8.466 -0.805 31.925 1.00 79.12 422 LEU A CA 1
ATOM 3231 C C . LEU A 1 422 ? -7.882 -2.203 31.778 1.00 79.12 422 LEU A C 1
ATOM 3233 O O . LEU A 1 422 ? -6.776 -2.336 31.269 1.00 79.12 422 LEU A O 1
ATOM 3237 N N . ALA A 1 423 ? -8.597 -3.239 32.206 1.00 73.12 423 ALA A N 1
ATOM 3238 C CA . ALA A 1 423 ? -8.140 -4.620 32.072 1.00 73.12 423 ALA A CA 1
ATOM 3239 C C . ALA A 1 423 ? -8.364 -5.162 30.647 1.00 73.12 423 ALA A C 1
ATOM 3241 O O . ALA A 1 423 ? -9.375 -4.863 30.012 1.00 73.12 423 ALA A O 1
ATOM 3242 N N . ALA A 1 424 ? -7.429 -5.980 30.153 1.00 63.47 424 ALA A N 1
ATOM 3243 C CA . ALA A 1 424 ? -7.562 -6.684 28.875 1.00 63.47 424 ALA A CA 1
ATOM 3244 C C . ALA A 1 424 ? -8.673 -7.757 28.883 1.00 63.47 424 ALA A C 1
ATOM 3246 O O . ALA A 1 424 ? -9.325 -7.979 27.860 1.00 63.47 424 ALA A O 1
ATOM 3247 N N . ALA A 1 425 ? -8.906 -8.402 30.031 1.00 62.84 425 ALA A N 1
ATOM 3248 C CA . ALA A 1 425 ? -9.950 -9.404 30.252 1.00 62.84 425 ALA A CA 1
ATOM 3249 C C . ALA A 1 425 ? -11.024 -8.892 31.235 1.00 62.84 425 ALA A C 1
ATOM 3251 O O . ALA A 1 425 ? -10.766 -7.983 32.024 1.00 62.84 425 ALA A O 1
ATOM 3252 N N . ASP A 1 426 ? -12.241 -9.446 31.167 1.00 56.03 426 ASP A N 1
ATOM 3253 C CA . ASP A 1 426 ? -13.315 -9.109 32.112 1.00 56.03 426 ASP A CA 1
ATOM 3254 C C . ASP A 1 426 ? -13.064 -9.725 33.478 1.00 56.03 426 ASP A C 1
ATOM 3256 O O . ASP A 1 426 ? -12.911 -10.934 33.588 1.00 56.03 426 ASP A O 1
ATOM 3260 N N . GLY A 1 427 ? -13.075 -8.882 34.506 1.00 46.16 427 GLY A N 1
ATOM 3261 C CA . GLY A 1 427 ? -12.822 -9.279 35.885 1.00 46.16 427 GLY A CA 1
ATOM 3262 C C . GLY A 1 427 ? -12.409 -8.066 36.705 1.00 46.16 427 GLY A C 1
ATOM 3263 O O . GLY A 1 427 ? -11.231 -7.847 36.981 1.00 46.16 427 GLY A O 1
ATOM 3264 N N . LEU A 1 428 ? -13.377 -7.224 37.075 1.00 34.03 428 LEU A N 1
ATOM 3265 C CA . LEU A 1 428 ? -13.167 -6.260 38.155 1.00 34.03 428 LEU A CA 1
ATOM 3266 C C . LEU A 1 428 ? -12.873 -7.077 39.429 1.00 34.03 428 LEU A C 1
ATOM 3268 O O . LEU A 1 428 ? -13.796 -7.670 39.974 1.00 34.03 428 LEU A O 1
ATOM 3272 N N . ALA A 1 429 ? -11.606 -7.084 39.869 1.00 31.62 429 ALA A N 1
ATOM 3273 C CA . ALA A 1 429 ? -11.101 -7.551 41.177 1.00 31.62 429 ALA A CA 1
ATOM 3274 C C . ALA A 1 429 ? -10.267 -8.858 41.280 1.00 31.62 429 ALA A C 1
ATOM 3276 O O . ALA A 1 429 ? -10.244 -9.462 42.351 1.00 31.62 429 ALA A O 1
ATOM 3277 N N . ALA A 1 430 ? -9.460 -9.239 40.278 1.00 31.02 430 ALA A N 1
ATOM 3278 C CA . ALA A 1 430 ? -8.332 -10.162 40.515 1.00 31.02 430 ALA A CA 1
ATOM 3279 C C . ALA A 1 430 ? -7.087 -9.817 39.662 1.00 31.02 430 ALA A C 1
ATOM 3281 O O . ALA A 1 430 ? -7.238 -9.538 38.475 1.00 31.02 430 ALA A O 1
ATOM 3282 N N . PRO A 1 431 ? -5.842 -9.851 40.190 1.00 39.16 431 PRO A N 1
ATOM 3283 C CA . PRO A 1 431 ? -4.651 -9.435 39.432 1.00 39.16 431 PRO A CA 1
ATOM 3284 C C . PRO A 1 431 ? -4.189 -10.398 38.318 1.00 39.16 431 PRO A C 1
ATOM 3286 O O . PRO A 1 431 ? -3.076 -10.229 37.827 1.00 39.16 431 PRO A O 1
ATOM 3289 N N . LEU A 1 432 ? -4.945 -11.448 37.969 1.00 48.69 432 LEU A N 1
ATOM 3290 C CA . LEU A 1 432 ? -4.416 -12.591 37.207 1.00 48.69 432 LEU A CA 1
ATOM 3291 C C . LEU A 1 432 ? -5.417 -13.307 36.274 1.00 48.69 432 LEU A C 1
ATOM 3293 O O . LEU A 1 432 ? -5.170 -14.460 35.933 1.00 48.69 432 LEU A O 1
ATOM 3297 N N . ASP A 1 433 ? -6.473 -12.655 35.779 1.00 46.38 433 ASP A N 1
ATOM 3298 C CA . ASP A 1 433 ? -7.256 -13.217 34.659 1.00 46.38 433 ASP A CA 1
ATOM 3299 C C . ASP A 1 433 ? -6.550 -12.955 33.306 1.00 46.38 433 ASP A C 1
ATOM 3301 O O . ASP A 1 433 ? -6.862 -12.048 32.542 1.00 46.38 433 ASP A O 1
ATOM 3305 N N . GLU A 1 434 ? -5.489 -13.741 33.100 1.00 66.62 434 GLU A N 1
ATOM 3306 C CA . GLU A 1 434 ? -4.920 -14.314 31.868 1.00 66.62 434 GLU A CA 1
ATOM 3307 C C . GLU A 1 434 ? -5.087 -13.568 30.515 1.00 66.62 434 GLU A C 1
ATOM 3309 O O . GLU A 1 434 ? -5.491 -14.169 29.524 1.00 66.62 434 GLU A O 1
ATOM 3314 N N . GLY A 1 435 ? -4.732 -12.283 30.401 1.00 73.69 435 GLY A N 1
ATOM 3315 C CA . GLY A 1 435 ? -4.611 -11.607 29.097 1.00 73.69 435 GLY A CA 1
ATOM 3316 C C . GLY A 1 435 ? -3.893 -10.256 29.156 1.00 73.69 435 GLY A C 1
ATOM 3317 O O . GLY A 1 435 ? -3.739 -9.695 30.235 1.00 73.69 435 GLY A O 1
ATOM 3318 N N . TYR A 1 436 ? -3.432 -9.726 28.018 1.00 78.81 436 TYR A N 1
ATOM 3319 C CA . TYR A 1 436 ? -2.733 -8.435 27.933 1.00 78.81 436 TYR A CA 1
ATOM 3320 C C . TYR A 1 436 ? -2.990 -7.691 26.613 1.00 78.81 436 TYR A C 1
ATOM 3322 O O . TYR A 1 436 ? -3.249 -8.302 25.576 1.00 78.81 436 TYR A O 1
ATOM 3330 N N . PHE A 1 437 ? -2.896 -6.358 26.641 1.00 83.38 437 PHE A N 1
ATOM 3331 C CA . PHE A 1 437 ? -2.904 -5.533 25.429 1.00 83.38 437 PHE A CA 1
ATOM 3332 C C . PHE A 1 437 ? -1.568 -5.672 24.697 1.00 83.38 437 PHE A C 1
ATOM 3334 O O . PHE A 1 437 ? -0.523 -5.306 25.233 1.00 83.38 437 PHE A O 1
ATOM 3341 N N . ALA A 1 438 ? -1.598 -6.186 23.468 1.00 80.00 438 ALA A N 1
ATOM 3342 C CA . ALA A 1 438 ? -0.396 -6.407 22.666 1.00 80.00 438 ALA A CA 1
ATOM 3343 C C . ALA A 1 438 ? 0.105 -5.122 21.984 1.00 80.00 438 ALA A C 1
ATOM 3345 O O . ALA A 1 438 ? 1.247 -5.068 21.544 1.00 80.00 438 ALA A O 1
ATOM 3346 N N . CYS A 1 439 ? -0.722 -4.078 21.910 1.00 84.38 439 CYS A N 1
ATOM 3347 C CA . CYS A 1 439 ? -0.370 -2.783 21.334 1.00 84.38 439 CYS A CA 1
ATOM 3348 C C . CYS A 1 439 ? -1.212 -1.658 21.973 1.00 84.38 439 CYS A C 1
ATOM 3350 O O . CYS A 1 439 ? -2.269 -1.947 22.546 1.00 84.38 439 CYS A O 1
ATOM 3352 N N . PRO A 1 440 ? -0.807 -0.374 21.885 1.00 89.12 440 PRO A N 1
ATOM 3353 C CA . PRO A 1 440 ? -1.729 0.720 22.176 1.00 89.12 440 PRO A CA 1
ATOM 3354 C C . PRO A 1 440 ? -2.883 0.742 21.154 1.00 89.12 440 PRO A C 1
ATOM 3356 O O . PRO A 1 440 ? -2.742 0.212 20.046 1.00 89.12 440 PRO A O 1
ATOM 3359 N N . PRO A 1 441 ? -4.035 1.331 21.507 1.00 91.12 441 PRO A N 1
ATOM 3360 C CA . PRO A 1 441 ? -5.185 1.377 20.624 1.00 91.12 441 PRO A CA 1
ATOM 3361 C C . PRO A 1 441 ? -4.960 2.352 19.473 1.00 91.12 441 PRO A C 1
ATOM 3363 O O . PRO A 1 441 ? -4.374 3.411 19.656 1.00 91.12 441 PRO A O 1
ATOM 3366 N N . VAL A 1 442 ? -5.514 2.038 18.308 1.00 91.00 442 VAL A N 1
ATOM 3367 C CA . VAL A 1 442 ? -5.533 2.907 17.129 1.00 91.00 442 VAL A CA 1
ATOM 3368 C C . VAL A 1 442 ? -6.924 3.516 16.971 1.00 91.00 442 VAL A C 1
ATOM 3370 O O . VAL A 1 442 ? -7.934 2.844 17.192 1.00 91.00 442 VAL A O 1
ATOM 3373 N N . ALA A 1 443 ? -6.994 4.790 16.585 1.00 87.31 443 ALA A N 1
ATOM 3374 C CA . ALA A 1 443 ? -8.263 5.461 16.325 1.00 87.31 443 ALA A CA 1
ATOM 3375 C C . ALA A 1 443 ? -8.950 4.891 15.072 1.00 87.31 443 ALA A C 1
ATOM 3377 O O . ALA A 1 443 ? -8.356 4.818 13.997 1.00 87.31 443 ALA A O 1
ATOM 3378 N N . ALA A 1 444 ? -10.218 4.505 15.214 1.00 83.94 444 ALA A N 1
ATOM 3379 C CA . ALA A 1 444 ? -11.057 3.967 14.154 1.00 83.94 444 ALA A CA 1
ATOM 3380 C C . ALA A 1 444 ? -12.438 4.636 14.175 1.00 83.94 444 ALA A C 1
ATOM 3382 O O . ALA A 1 444 ? -13.376 4.169 14.824 1.00 83.94 444 ALA A O 1
ATOM 3383 N N . GLY A 1 445 ? -12.561 5.767 13.475 1.00 73.44 445 GLY A N 1
ATOM 3384 C CA . GLY A 1 445 ? -13.765 6.594 13.532 1.00 73.44 445 GLY A CA 1
ATOM 3385 C C . GLY A 1 445 ? -13.976 7.133 14.946 1.00 73.44 445 GLY A C 1
ATOM 3386 O O . GLY A 1 445 ? -13.172 7.917 15.432 1.00 73.44 445 GLY A O 1
ATOM 3387 N N . ARG A 1 446 ? -15.044 6.688 15.617 1.00 74.69 446 ARG A N 1
ATOM 3388 C CA . ARG A 1 446 ? -15.391 7.095 16.996 1.00 74.69 446 ARG A CA 1
ATOM 3389 C C . ARG A 1 446 ? -14.882 6.129 18.073 1.00 74.69 446 ARG A C 1
ATOM 3391 O O . ARG A 1 446 ? -15.203 6.290 19.252 1.00 74.69 446 ARG A O 1
ATOM 3398 N N . HIS A 1 447 ? -14.148 5.099 17.667 1.00 84.62 447 HIS A N 1
ATOM 3399 C CA . HIS A 1 447 ? -13.716 3.996 18.516 1.00 84.62 447 HIS A CA 1
ATOM 3400 C C . HIS A 1 447 ? -12.190 3.927 18.590 1.00 84.62 447 HIS A C 1
ATOM 3402 O O . HIS A 1 447 ? -11.486 4.409 17.705 1.00 84.62 447 HIS A O 1
ATOM 3408 N N . LEU A 1 448 ? -11.685 3.294 19.641 1.00 90.94 448 LEU A N 1
ATOM 3409 C CA . LEU A 1 448 ? -10.279 2.954 19.826 1.00 90.94 448 LEU A CA 1
ATOM 3410 C C . LEU A 1 448 ? -10.129 1.442 19.729 1.00 90.94 448 LEU A C 1
ATOM 3412 O O . LEU A 1 448 ? -10.752 0.732 20.510 1.00 90.94 448 LEU A O 1
ATOM 3416 N N . VAL A 1 449 ? -9.329 0.938 18.793 1.00 92.81 449 VAL A N 1
ATOM 3417 C CA . VAL A 1 449 ? -9.193 -0.508 18.562 1.00 92.81 449 VAL A CA 1
ATOM 3418 C C . VAL A 1 449 ? -7.786 -0.979 18.892 1.00 92.81 449 VAL A C 1
ATOM 3420 O O . VAL A 1 449 ? -6.817 -0.440 18.368 1.00 92.81 449 VAL A O 1
ATOM 3423 N N . ALA A 1 450 ? -7.672 -1.995 19.746 1.00 91.38 450 ALA A N 1
ATOM 3424 C CA . ALA A 1 450 ? -6.400 -2.576 20.167 1.00 91.38 450 ALA A CA 1
ATOM 3425 C C . ALA A 1 450 ? -6.371 -4.093 19.948 1.00 91.38 450 ALA A C 1
ATOM 3427 O O . ALA A 1 450 ? -7.403 -4.767 20.004 1.00 91.38 450 ALA A O 1
ATOM 3428 N N . ALA A 1 451 ? -5.168 -4.623 19.741 1.00 89.44 451 ALA A N 1
ATOM 3429 C CA . ALA A 1 451 ? -4.906 -6.052 19.787 1.00 89.44 451 ALA A CA 1
ATOM 3430 C C . ALA A 1 451 ? -4.768 -6.527 21.239 1.00 89.44 451 ALA A C 1
ATOM 3432 O O . ALA A 1 451 ? -4.104 -5.886 22.061 1.00 89.44 451 ALA A O 1
ATOM 3433 N N . VAL A 1 452 ? -5.389 -7.662 21.551 1.00 87.44 452 VAL A N 1
ATOM 3434 C CA . VAL A 1 452 ? -5.384 -8.279 22.878 1.00 87.44 452 VAL A CA 1
ATOM 3435 C C . VAL A 1 452 ? -5.029 -9.751 22.748 1.00 87.44 452 VAL A C 1
ATOM 3437 O O . VAL A 1 452 ? -5.601 -10.473 21.934 1.00 87.44 452 VAL A O 1
ATOM 3440 N N . ARG A 1 453 ? -4.109 -10.198 23.596 1.00 82.56 453 ARG A N 1
ATOM 3441 C CA . ARG A 1 453 ? -3.739 -11.601 23.751 1.00 82.56 453 ARG A CA 1
ATOM 3442 C C . ARG A 1 453 ? -4.404 -12.164 24.994 1.00 82.56 453 ARG A C 1
ATOM 3444 O O . ARG A 1 453 ? -4.318 -11.548 26.053 1.00 82.56 453 ARG A O 1
ATOM 3451 N N . VAL A 1 454 ? -5.072 -13.308 24.872 1.00 80.25 454 VAL A N 1
ATOM 3452 C CA . VAL A 1 454 ? -5.808 -13.950 25.977 1.00 80.25 454 VAL A CA 1
ATOM 3453 C C . VAL A 1 454 ? -5.363 -15.396 26.176 1.00 80.25 454 VAL A C 1
ATOM 3455 O O . VAL A 1 454 ? -4.860 -16.038 25.256 1.00 80.25 454 VAL A O 1
ATOM 3458 N N . GLY A 1 455 ? -5.488 -15.870 27.411 1.00 72.38 455 GLY A N 1
ATOM 3459 C CA . GLY A 1 455 ? -4.918 -17.097 27.944 1.00 72.38 455 GLY A CA 1
ATOM 3460 C C . GLY A 1 455 ? -3.636 -16.826 28.735 1.00 72.38 455 GLY A C 1
ATOM 3461 O O . GLY A 1 455 ? -2.922 -15.847 28.500 1.00 72.38 455 GLY A O 1
ATOM 3462 N N . ARG A 1 456 ? -3.301 -17.742 29.651 1.00 63.94 456 ARG A N 1
ATOM 3463 C CA . ARG A 1 456 ? -2.088 -17.746 30.496 1.00 63.94 456 ARG A CA 1
ATOM 3464 C C . ARG A 1 456 ? -0.797 -17.443 29.727 1.00 63.94 456 ARG A C 1
ATOM 3466 O O . ARG A 1 456 ? 0.172 -16.940 30.292 1.00 63.94 456 ARG A O 1
ATOM 3473 N N . ARG A 1 457 ? -0.794 -17.803 28.441 1.00 64.19 457 ARG A N 1
ATOM 3474 C CA . ARG A 1 457 ? 0.308 -17.703 27.479 1.00 64.19 457 ARG A CA 1
ATOM 3475 C C . ARG A 1 457 ? -0.079 -16.913 26.216 1.00 64.19 457 ARG A C 1
ATOM 3477 O O . ARG A 1 457 ? 0.535 -17.088 25.175 1.00 64.19 457 ARG A O 1
ATOM 3484 N N . GLY A 1 458 ? -1.118 -16.075 26.251 1.00 70.25 458 GLY A N 1
ATOM 3485 C CA . GLY A 1 458 ? -1.552 -15.335 25.055 1.00 70.25 458 GLY A CA 1
ATOM 3486 C C . GLY A 1 458 ? -1.835 -16.254 23.857 1.00 70.25 458 GLY A C 1
ATOM 3487 O O . GLY A 1 458 ? -1.398 -15.995 22.736 1.00 70.25 458 GLY A O 1
ATOM 3488 N N . GLU A 1 459 ? -2.494 -17.379 24.117 1.00 75.50 459 GLU A N 1
ATOM 3489 C CA . GLU A 1 459 ? -2.776 -18.425 23.129 1.00 75.50 459 GLU A CA 1
ATOM 3490 C C . GLU A 1 459 ? -3.795 -17.951 22.094 1.00 75.50 459 GLU A C 1
ATOM 3492 O O . GLU A 1 459 ? -3.807 -18.439 20.971 1.00 75.50 459 GLU A O 1
ATOM 3497 N N . GLU A 1 460 ? -4.612 -16.959 22.434 1.00 83.12 460 GLU A N 1
ATOM 3498 C CA . GLU A 1 460 ? -5.614 -16.399 21.539 1.00 83.12 460 GLU A CA 1
ATOM 3499 C C . GLU A 1 460 ? -5.303 -14.946 21.194 1.00 83.12 460 GLU A C 1
ATOM 3501 O O . GLU A 1 460 ? -5.049 -14.127 22.081 1.00 83.12 460 GLU A O 1
ATOM 3506 N N . PHE A 1 461 ? -5.398 -14.611 19.910 1.00 86.56 461 PHE A N 1
ATOM 3507 C CA . PHE A 1 461 ? -5.340 -13.249 19.398 1.00 86.56 461 PHE A CA 1
ATOM 3508 C C . PHE A 1 461 ? -6.754 -12.714 19.156 1.00 86.56 461 PHE A C 1
ATOM 3510 O O . PHE A 1 461 ? -7.562 -13.304 18.430 1.00 86.56 461 PHE A O 1
ATOM 3517 N N . HIS A 1 462 ? -7.046 -11.566 19.761 1.00 90.50 462 HIS A N 1
ATOM 3518 C CA . HIS A 1 462 ? -8.323 -10.869 19.672 1.00 90.50 462 HIS A CA 1
ATOM 3519 C C . HIS A 1 462 ? -8.112 -9.415 19.261 1.00 90.50 462 HIS A C 1
ATOM 3521 O O . HIS A 1 462 ? -7.112 -8.791 19.612 1.00 90.50 462 HIS A O 1
ATOM 3527 N N . LEU A 1 463 ? -9.110 -8.837 18.598 1.00 92.94 463 LEU A N 1
ATOM 3528 C CA . LEU A 1 463 ? -9.252 -7.386 18.496 1.00 92.94 463 LEU A CA 1
ATOM 3529 C C . LEU A 1 463 ? -10.339 -6.921 19.460 1.00 92.94 463 LEU A C 1
ATOM 3531 O O . LEU A 1 463 ? -11.361 -7.589 19.619 1.00 92.94 463 LEU A O 1
ATOM 3535 N N . THR A 1 464 ? -10.129 -5.773 20.095 1.00 92.44 464 THR A N 1
ATOM 3536 C CA . THR A 1 464 ? -11.102 -5.158 21.001 1.00 92.44 464 THR A CA 1
ATOM 3537 C C . THR A 1 464 ? -11.317 -3.702 20.628 1.00 92.44 464 THR A C 1
ATOM 3539 O O . THR A 1 464 ? -10.343 -2.991 20.376 1.00 92.44 464 THR A O 1
ATOM 3542 N N . ALA A 1 465 ? -12.569 -3.246 20.621 1.00 92.69 465 ALA A N 1
ATOM 3543 C CA . ALA A 1 465 ? -12.880 -1.824 20.544 1.00 92.69 465 ALA A CA 1
ATOM 3544 C C . ALA A 1 465 ? -13.273 -1.273 21.901 1.00 92.69 465 ALA A C 1
ATOM 3546 O O . ALA A 1 465 ? -14.055 -1.866 22.645 1.00 92.69 465 ALA A O 1
ATOM 3547 N N . LEU A 1 466 ? -12.781 -0.077 22.166 1.00 89.81 466 LEU A N 1
ATOM 3548 C CA . LEU A 1 466 ? -13.014 0.705 23.356 1.00 89.81 466 LEU A CA 1
ATOM 3549 C C . LEU A 1 466 ? -13.634 2.035 22.939 1.00 89.81 466 LEU A C 1
ATOM 3551 O O . LEU A 1 466 ? -13.292 2.614 21.903 1.00 89.81 466 LEU A O 1
ATOM 3555 N N . ARG A 1 467 ? -14.547 2.545 23.755 1.00 86.25 467 ARG A N 1
ATOM 3556 C CA . ARG A 1 467 ? -15.048 3.905 23.596 1.00 86.25 467 ARG A CA 1
ATOM 3557 C C . ARG A 1 467 ? -13.968 4.886 24.047 1.00 86.25 467 ARG A C 1
ATOM 3559 O O . ARG A 1 467 ? -13.453 4.776 25.155 1.00 86.25 467 ARG A O 1
ATOM 3566 N N . ALA A 1 468 ? -13.661 5.874 23.210 1.00 80.94 468 ALA A N 1
ATOM 3567 C CA . ALA A 1 468 ? -12.585 6.831 23.472 1.00 80.94 468 ALA A CA 1
ATOM 3568 C C . ALA A 1 468 ? -12.801 7.697 24.730 1.00 80.94 468 ALA A C 1
ATOM 3570 O O . ALA A 1 468 ? -11.846 8.189 25.311 1.00 80.94 468 ALA A O 1
ATOM 3571 N N . THR A 1 469 ? -14.041 7.889 25.186 1.00 79.81 469 THR A N 1
ATOM 3572 C CA . THR A 1 469 ? -14.337 8.766 26.331 1.00 79.81 469 THR A CA 1
ATOM 3573 C C . THR A 1 469 ? -14.037 8.111 27.679 1.00 79.81 469 THR A C 1
ATOM 3575 O O . THR A 1 469 ? -13.469 8.736 28.577 1.00 79.81 469 THR A O 1
ATOM 3578 N N . ASP A 1 470 ? -14.426 6.848 27.847 1.00 77.56 470 ASP A N 1
ATOM 3579 C CA . ASP A 1 470 ? -14.423 6.132 29.129 1.00 77.56 470 ASP A CA 1
ATOM 3580 C C . ASP A 1 470 ? -13.608 4.833 29.122 1.00 77.56 470 ASP A C 1
ATOM 3582 O O . ASP A 1 470 ? -13.342 4.278 30.185 1.00 77.56 470 ASP A O 1
ATOM 3586 N N . GLY A 1 471 ? -13.167 4.371 27.950 1.00 81.44 471 GLY A N 1
ATOM 3587 C CA . GLY A 1 471 ? -12.493 3.087 27.796 1.00 81.44 471 GLY A CA 1
ATOM 3588 C C . GLY A 1 471 ? -13.433 1.887 27.899 1.00 81.44 471 GLY A C 1
ATOM 3589 O O . GLY A 1 471 ? -12.947 0.759 27.953 1.00 81.44 471 GLY A O 1
ATOM 3590 N N . GLN A 1 472 ? -14.759 2.090 27.916 1.00 85.62 472 GLN A N 1
ATOM 3591 C CA . GLN A 1 472 ? -15.718 0.989 27.950 1.00 85.62 472 GLN A CA 1
ATOM 3592 C C . GLN A 1 472 ? -15.537 0.121 26.706 1.00 85.62 472 GLN A C 1
ATOM 3594 O O . GLN A 1 472 ? -15.568 0.620 25.577 1.00 85.62 472 GLN A O 1
ATOM 3599 N N . ARG A 1 473 ? -15.391 -1.190 26.905 1.00 88.81 473 ARG A N 1
ATOM 3600 C CA . ARG A 1 473 ? -15.318 -2.135 25.796 1.00 88.81 473 ARG A CA 1
ATOM 3601 C C . ARG A 1 473 ? -16.662 -2.226 25.079 1.00 88.81 473 ARG A C 1
ATOM 3603 O O . ARG A 1 473 ? -17.692 -2.460 25.705 1.00 88.81 473 ARG A O 1
ATOM 3610 N N . LEU A 1 474 ? -16.626 -2.040 23.766 1.00 90.12 474 LEU A N 1
ATOM 3611 C CA . LEU A 1 474 ? -17.790 -2.070 22.884 1.00 90.12 474 LEU A CA 1
ATOM 3612 C C . LEU A 1 474 ? -17.974 -3.449 22.260 1.00 90.12 474 LEU A C 1
ATOM 3614 O O . LEU A 1 474 ? -19.084 -3.971 22.225 1.00 90.12 474 LEU A O 1
ATOM 3618 N N . TRP A 1 475 ? -16.880 -4.046 21.793 1.00 91.19 475 TRP A N 1
ATOM 3619 C CA . TRP A 1 475 ? -16.864 -5.392 21.237 1.00 91.19 475 TRP A CA 1
ATOM 3620 C C . TRP A 1 475 ? -15.484 -6.023 21.406 1.00 91.19 475 TRP A C 1
ATOM 3622 O O . TRP A 1 475 ? -14.482 -5.330 21.594 1.00 91.19 475 TRP A O 1
ATOM 3632 N N . ARG A 1 476 ? -15.449 -7.354 21.319 1.00 91.50 476 ARG A N 1
ATOM 3633 C CA . ARG A 1 476 ? -14.233 -8.162 21.249 1.00 91.50 476 ARG A CA 1
ATOM 3634 C C . ARG A 1 476 ? -14.442 -9.276 20.232 1.00 91.50 476 ARG A C 1
ATOM 3636 O O . ARG A 1 476 ? -15.458 -9.965 20.285 1.00 91.50 476 ARG A O 1
ATOM 3643 N N . THR A 1 477 ? -13.470 -9.459 19.350 1.00 91.50 477 THR A N 1
ATOM 3644 C CA . THR A 1 477 ? -13.539 -10.421 18.250 1.00 91.50 477 THR A CA 1
ATOM 3645 C C . THR A 1 477 ? -12.338 -11.344 18.298 1.00 91.50 477 THR A C 1
ATOM 3647 O O . THR A 1 477 ? -11.201 -10.883 18.194 1.00 91.50 477 THR A O 1
ATOM 3650 N N . TYR A 1 478 ? -12.606 -12.644 18.423 1.00 90.31 478 TYR A N 1
ATOM 3651 C CA . TYR A 1 478 ? -11.604 -13.690 18.244 1.00 90.31 478 TYR A CA 1
ATOM 3652 C C . TYR A 1 478 ? -11.148 -13.716 16.787 1.00 90.31 478 TYR A C 1
ATOM 3654 O O . TYR A 1 478 ? -11.979 -13.746 15.877 1.00 90.31 478 TYR A O 1
ATOM 3662 N N . ILE A 1 479 ? -9.836 -13.708 16.574 1.00 89.81 479 ILE A N 1
ATOM 3663 C CA . ILE A 1 479 ? -9.247 -13.818 15.242 1.00 89.81 479 ILE A CA 1
ATOM 3664 C C . ILE A 1 479 ? -8.677 -15.215 15.073 1.00 89.81 479 ILE A C 1
ATOM 3666 O O . ILE A 1 479 ? -9.184 -15.971 14.255 1.00 89.81 479 ILE A O 1
ATOM 3670 N N . CYS A 1 480 ? -7.659 -15.581 15.846 1.00 85.25 480 CYS A N 1
ATOM 3671 C CA . CYS A 1 480 ? -7.021 -16.889 15.768 1.00 85.25 480 CYS A CA 1
ATOM 3672 C C . CYS A 1 480 ? -6.487 -17.312 17.133 1.00 85.25 480 CYS A C 1
ATOM 3674 O O . CYS A 1 480 ? -6.293 -16.491 18.029 1.00 85.25 480 CYS A O 1
ATOM 3676 N N . GLY A 1 481 ? -6.233 -18.605 17.274 1.00 75.81 481 GLY A N 1
ATOM 3677 C CA . GLY A 1 481 ? -5.605 -19.195 18.441 1.00 75.81 481 GLY A CA 1
ATOM 3678 C C . GLY A 1 481 ? -4.491 -20.130 18.005 1.00 75.81 481 GLY A C 1
ATOM 3679 O O . GLY A 1 481 ? -4.546 -20.717 16.924 1.00 75.81 481 GLY A O 1
ATOM 3680 N N . ARG A 1 482 ? -3.473 -20.247 18.846 1.00 68.62 482 ARG A N 1
ATOM 3681 C CA . ARG A 1 482 ? -2.303 -21.094 18.633 1.00 68.62 482 ARG A CA 1
ATOM 3682 C C . ARG A 1 482 ? -2.220 -22.161 19.717 1.00 68.62 482 ARG A C 1
ATOM 3684 O O . ARG A 1 482 ? -2.639 -21.945 20.850 1.00 68.62 482 ARG A O 1
ATOM 3691 N N . GLY A 1 483 ? -1.624 -23.303 19.378 1.00 55.41 483 GLY A N 1
ATOM 3692 C CA . GLY A 1 483 ? -1.126 -24.236 20.391 1.00 55.41 483 GLY A CA 1
ATOM 3693 C C . GLY A 1 483 ? 0.008 -23.597 21.211 1.00 55.41 483 GLY A C 1
ATOM 3694 O O . GLY A 1 483 ? 0.577 -22.593 20.779 1.00 55.41 483 GLY A O 1
ATOM 3695 N N . PRO A 1 484 ? 0.368 -24.156 22.377 1.00 50.34 484 PRO A N 1
ATOM 3696 C CA . PRO A 1 484 ? 1.380 -23.565 23.248 1.00 50.34 484 PRO A CA 1
ATOM 3697 C C . PRO A 1 484 ? 2.709 -23.367 22.500 1.00 50.34 484 PRO A C 1
ATOM 3699 O O . PRO A 1 484 ? 3.267 -24.319 21.952 1.00 50.34 484 PRO A O 1
ATOM 3702 N N . GLU A 1 485 ? 3.218 -22.130 22.483 1.00 50.19 485 GLU A N 1
ATOM 3703 C CA . GLU A 1 485 ? 4.544 -21.819 21.939 1.00 50.19 485 GLU A CA 1
ATOM 3704 C C . GLU A 1 485 ? 5.637 -22.635 22.651 1.00 50.19 485 GLU A C 1
ATOM 3706 O O . GLU A 1 485 ? 5.510 -22.929 23.849 1.00 50.19 485 GLU A O 1
ATOM 3711 N N . PRO A 1 486 ? 6.751 -22.962 21.965 1.00 44.69 486 PRO A N 1
ATOM 3712 C CA . PRO A 1 486 ? 7.943 -23.390 22.668 1.00 44.69 486 PRO A CA 1
ATOM 3713 C C . PRO A 1 486 ? 8.382 -22.253 23.593 1.00 44.69 486 PRO A C 1
ATOM 3715 O O . PRO A 1 486 ? 8.662 -21.141 23.151 1.00 44.69 486 PRO A O 1
ATOM 3718 N N . THR A 1 487 ? 8.435 -22.544 24.888 1.00 49.56 487 THR A N 1
ATOM 3719 C CA . THR A 1 487 ? 9.061 -21.674 25.881 1.00 49.56 487 THR A CA 1
ATOM 3720 C C . THR A 1 487 ? 10.492 -21.350 25.465 1.00 49.56 487 THR A C 1
ATOM 3722 O O . THR A 1 487 ? 11.142 -22.155 24.789 1.00 49.56 487 THR A O 1
ATOM 3725 N N . ASP A 1 488 ? 11.026 -20.210 25.904 1.00 48.69 488 ASP A N 1
ATOM 3726 C CA . ASP A 1 488 ? 12.455 -19.959 25.728 1.00 48.69 488 ASP A CA 1
ATOM 3727 C C . ASP A 1 488 ? 13.313 -21.051 26.410 1.00 48.69 488 ASP A C 1
ATOM 3729 O O . ASP A 1 488 ? 12.807 -21.914 27.132 1.00 48.69 488 ASP A O 1
ATOM 3733 N N . LEU A 1 489 ? 14.636 -21.025 26.204 1.00 41.50 489 LEU A N 1
ATOM 3734 C CA . LEU A 1 489 ? 15.572 -21.997 26.804 1.00 41.50 489 LEU A CA 1
ATOM 3735 C C . LEU A 1 489 ? 15.467 -22.110 28.340 1.00 41.50 489 LEU A C 1
ATOM 3737 O O . LEU A 1 489 ? 16.056 -23.018 28.922 1.00 41.50 489 LEU A O 1
ATOM 3741 N N . ARG A 1 490 ? 14.768 -21.179 29.002 1.00 45.53 490 ARG A N 1
ATOM 3742 C CA . ARG A 1 490 ? 14.579 -21.110 30.452 1.00 45.53 490 ARG A CA 1
ATOM 3743 C C . ARG A 1 490 ? 13.143 -21.432 30.887 1.00 45.53 490 ARG A C 1
ATOM 3745 O O . ARG A 1 490 ? 12.839 -21.291 32.068 1.00 45.53 490 ARG A O 1
ATOM 3752 N N . GLY A 1 491 ? 12.273 -21.875 29.977 1.00 47.81 491 GLY A N 1
ATOM 3753 C CA . GLY A 1 491 ? 10.898 -22.259 30.300 1.00 47.81 491 GLY A CA 1
ATOM 3754 C C . GLY A 1 491 ? 9.922 -21.083 30.430 1.00 47.81 491 GLY A C 1
ATOM 3755 O O . GLY A 1 491 ? 8.784 -21.298 30.851 1.00 47.81 491 GLY A O 1
ATOM 3756 N N . TYR A 1 492 ? 10.324 -19.854 30.078 1.00 50.56 492 TYR A N 1
ATOM 3757 C CA . TYR A 1 492 ? 9.457 -18.679 30.185 1.00 50.56 492 TYR A CA 1
ATOM 3758 C C . TYR A 1 492 ? 8.656 -18.442 28.903 1.00 50.56 492 TYR A C 1
ATOM 3760 O O . TYR A 1 492 ? 9.155 -18.592 27.785 1.00 50.56 492 TYR A O 1
ATOM 3768 N N . HIS A 1 493 ? 7.400 -18.033 29.090 1.00 50.91 493 HIS A N 1
ATOM 3769 C CA . HIS A 1 493 ? 6.564 -17.489 28.028 1.00 50.91 493 HIS A CA 1
ATOM 3770 C C . HIS A 1 493 ? 6.974 -16.040 27.738 1.00 50.91 493 HIS A C 1
ATOM 3772 O O . HIS A 1 493 ? 7.160 -15.261 28.677 1.00 50.91 493 HIS A O 1
ATOM 3778 N N . ARG A 1 494 ? 7.094 -15.673 26.458 1.00 54.94 494 ARG A N 1
ATOM 3779 C CA . ARG A 1 494 ? 7.475 -14.322 26.036 1.00 54.94 494 ARG A CA 1
ATOM 3780 C C . ARG A 1 494 ? 6.257 -13.576 25.493 1.00 54.94 494 ARG A C 1
ATOM 3782 O O . ARG A 1 494 ? 5.755 -13.951 24.440 1.00 54.94 494 ARG A O 1
ATOM 3789 N N . PRO A 1 495 ? 5.740 -12.551 26.188 1.00 55.03 495 PRO A N 1
ATOM 3790 C CA . PRO A 1 495 ? 4.693 -11.719 25.622 1.00 55.03 495 PRO A CA 1
ATOM 3791 C C . PRO A 1 495 ? 5.256 -10.921 24.443 1.00 55.03 495 PRO A C 1
ATOM 3793 O O . PRO A 1 495 ? 6.273 -10.232 24.569 1.00 55.03 495 PRO A O 1
ATOM 3796 N N . ALA A 1 496 ? 4.585 -11.032 23.301 1.00 59.91 496 ALA A N 1
ATOM 3797 C CA . ALA A 1 496 ? 4.865 -10.245 22.111 1.00 59.91 496 ALA A CA 1
ATOM 3798 C C . ALA A 1 496 ? 4.044 -8.949 22.153 1.00 59.91 496 ALA A C 1
ATOM 3800 O O . ALA A 1 496 ? 2.812 -8.998 22.214 1.00 59.91 496 ALA A O 1
ATOM 3801 N N . PHE A 1 497 ? 4.724 -7.802 22.135 1.00 62.16 497 PHE A N 1
ATOM 3802 C CA . PHE A 1 497 ? 4.114 -6.538 21.743 1.00 62.16 497 PHE A CA 1
ATOM 3803 C C . PHE A 1 497 ? 4.012 -6.531 20.221 1.00 62.16 497 PHE A C 1
ATOM 3805 O O . PHE A 1 497 ? 5.007 -6.424 19.504 1.00 62.16 497 PHE A O 1
ATOM 3812 N N . GLU A 1 498 ? 2.801 -6.710 19.722 1.00 66.19 498 GLU A N 1
ATOM 3813 C CA . GLU A 1 498 ? 2.561 -6.844 18.297 1.00 66.19 498 GLU A CA 1
ATOM 3814 C C . GLU A 1 498 ? 2.478 -5.492 17.602 1.00 66.19 498 GLU A C 1
ATOM 3816 O O . GLU A 1 498 ? 2.259 -4.434 18.199 1.00 66.19 498 GLU A O 1
ATOM 3821 N N . SER A 1 499 ? 2.671 -5.539 16.293 1.00 71.44 499 SER A N 1
ATOM 3822 C CA . SER A 1 499 ? 2.473 -4.390 15.432 1.00 71.44 499 SER A CA 1
ATOM 3823 C C . SER A 1 499 ? 1.028 -3.882 15.485 1.00 71.44 499 SER A C 1
ATOM 3825 O O . SER A 1 499 ? 0.079 -4.637 15.691 1.00 71.44 499 SER A O 1
ATOM 3827 N N . LEU A 1 500 ? 0.864 -2.575 15.276 1.00 85.25 500 LEU A N 1
ATOM 3828 C CA . LEU A 1 500 ? -0.434 -1.910 15.365 1.00 85.25 500 LEU A CA 1
ATOM 3829 C C . LEU A 1 500 ? -1.403 -2.428 14.285 1.00 85.25 500 LEU A C 1
ATOM 3831 O O . LEU A 1 500 ? -0.973 -2.688 13.157 1.00 85.25 500 LEU A O 1
ATOM 3835 N N . PRO A 1 501 ? -2.715 -2.506 14.569 1.00 91.88 501 PRO A N 1
ATOM 3836 C CA . PRO A 1 501 ? -3.720 -2.631 13.525 1.00 91.88 501 PRO A CA 1
ATOM 3837 C C . PRO A 1 501 ? -3.716 -1.406 12.598 1.00 91.88 501 PRO A C 1
ATOM 3839 O O . PRO A 1 501 ? -3.378 -0.295 13.007 1.00 91.88 501 PRO A O 1
ATOM 3842 N N . ALA A 1 502 ? -4.143 -1.592 11.354 1.00 92.25 502 ALA A N 1
ATOM 3843 C CA . ALA A 1 502 ? -4.330 -0.514 10.390 1.00 92.25 502 ALA A CA 1
ATOM 3844 C C . ALA A 1 502 ? -5.815 -0.274 10.138 1.00 92.25 502 ALA A C 1
ATOM 3846 O O . ALA A 1 502 ? -6.586 -1.224 10.015 1.00 92.25 502 ALA A O 1
ATOM 3847 N N . VAL A 1 503 ? -6.216 0.990 10.028 1.00 89.56 503 VAL A N 1
ATOM 3848 C CA . VAL A 1 503 ? -7.616 1.366 9.821 1.00 89.56 503 VAL A CA 1
ATOM 3849 C C . VAL A 1 503 ? -7.770 2.055 8.474 1.00 89.56 503 VAL A C 1
ATOM 3851 O O . VAL A 1 503 ? -7.056 3.008 8.176 1.00 89.56 503 VAL A O 1
ATOM 3854 N N . SER A 1 504 ? -8.705 1.583 7.654 1.00 85.44 504 SER A N 1
ATOM 3855 C CA . SER A 1 504 ? -9.056 2.229 6.387 1.00 85.44 504 SER A CA 1
ATOM 3856 C C . SER A 1 504 ? -10.448 1.809 5.938 1.00 85.44 504 SER A C 1
ATOM 3858 O O . SER A 1 504 ? -10.873 0.685 6.199 1.00 85.44 504 SER A O 1
ATOM 3860 N N . ASP A 1 505 ? -11.177 2.714 5.284 1.00 77.31 505 ASP A N 1
ATOM 3861 C CA . ASP A 1 505 ? -12.513 2.468 4.730 1.00 77.31 505 ASP A CA 1
ATOM 3862 C C . ASP A 1 505 ? -13.488 1.779 5.724 1.00 77.31 505 ASP A C 1
ATOM 3864 O O . ASP A 1 505 ? -14.343 0.981 5.339 1.00 77.31 505 ASP A O 1
ATOM 3868 N N . GLY A 1 506 ? -13.372 2.080 7.027 1.00 81.81 506 GLY A N 1
ATOM 3869 C CA . GLY A 1 506 ? -14.189 1.497 8.104 1.00 81.81 506 GLY A CA 1
ATOM 3870 C C . GLY A 1 506 ? -13.861 0.036 8.457 1.00 81.81 506 GLY A C 1
ATOM 3871 O O . GLY A 1 506 ? -14.692 -0.647 9.065 1.00 81.81 506 GLY A O 1
ATOM 3872 N N . LEU A 1 507 ? -12.724 -0.491 8.000 1.00 89.50 507 LEU A N 1
ATOM 3873 C CA . LEU A 1 507 ? -12.163 -1.778 8.417 1.00 89.50 507 LEU A CA 1
ATOM 3874 C C . LEU A 1 507 ? -10.943 -1.554 9.299 1.00 89.50 507 LEU A C 1
ATOM 3876 O O . LEU A 1 507 ? -10.163 -0.632 9.068 1.00 89.50 507 LEU A O 1
ATOM 3880 N N . VAL A 1 508 ? -10.773 -2.445 10.268 1.00 94.19 508 VAL A N 1
ATOM 3881 C CA . VAL A 1 508 ? -9.538 -2.615 11.025 1.00 94.19 508 VAL A CA 1
ATOM 3882 C C . VAL A 1 508 ? -8.884 -3.903 10.562 1.00 94.19 508 VAL A C 1
ATOM 3884 O O . VAL A 1 508 ? -9.496 -4.967 10.635 1.00 94.19 508 VAL A O 1
ATOM 3887 N N . VAL A 1 509 ? -7.651 -3.801 10.083 1.00 95.31 509 VAL A N 1
ATOM 3888 C CA . VAL A 1 509 ? -6.846 -4.923 9.608 1.00 95.31 509 VAL A CA 1
ATOM 3889 C C . VAL A 1 509 ? -5.724 -5.186 10.598 1.00 95.31 509 VAL A C 1
ATOM 3891 O O . VAL A 1 509 ? -4.997 -4.264 10.966 1.00 95.31 509 VAL A O 1
ATOM 3894 N N . ALA A 1 510 ? -5.560 -6.438 11.005 1.00 93.19 510 ALA A N 1
ATOM 3895 C CA . ALA A 1 510 ? -4.497 -6.856 11.909 1.00 93.19 510 ALA A CA 1
ATOM 3896 C C . ALA A 1 510 ? -3.742 -8.063 11.348 1.00 93.19 510 ALA A C 1
ATOM 3898 O O . ALA A 1 510 ? -4.337 -8.972 10.765 1.00 93.19 510 ALA A O 1
ATOM 3899 N N . CYS A 1 511 ? -2.426 -8.060 11.545 1.00 90.56 511 CYS A N 1
ATOM 3900 C CA . CYS A 1 511 ? -1.564 -9.212 11.321 1.00 90.56 511 CYS A CA 1
ATOM 3901 C C . CYS A 1 511 ? -1.293 -9.854 12.679 1.00 90.56 511 CYS A C 1
ATOM 3903 O O . CYS A 1 511 ? -0.612 -9.247 13.496 1.00 90.56 511 CYS A O 1
ATOM 3905 N N . ALA A 1 512 ? -1.827 -11.054 12.909 1.00 83.81 512 ALA A N 1
ATOM 3906 C CA . ALA A 1 512 ? -1.785 -11.701 14.220 1.00 83.81 512 ALA A CA 1
ATOM 3907 C C . ALA A 1 512 ? -0.438 -12.376 14.538 1.00 83.81 512 ALA A C 1
ATOM 3909 O O . ALA A 1 512 ? -0.254 -12.891 15.630 1.00 83.81 512 ALA A O 1
ATOM 3910 N N . GLY A 1 513 ? 0.484 -12.483 13.573 1.00 76.62 513 GLY A N 1
ATOM 3911 C CA . GLY A 1 513 ? 1.774 -13.163 13.776 1.00 76.62 513 GLY A CA 1
ATOM 3912 C C . GLY A 1 513 ? 1.695 -14.694 13.913 1.00 76.62 513 GLY A C 1
ATOM 3913 O O . GLY A 1 513 ? 2.724 -15.331 14.103 1.00 76.62 513 GLY A O 1
ATOM 3914 N N . ASP A 1 514 ? 0.500 -15.286 13.789 1.00 75.44 514 ASP A N 1
ATOM 3915 C CA . ASP A 1 514 ? 0.244 -16.733 13.903 1.00 75.44 514 ASP A CA 1
ATOM 3916 C C . ASP A 1 514 ? -0.205 -17.369 12.571 1.00 75.44 514 ASP A C 1
ATOM 3918 O O . ASP A 1 514 ? -0.966 -18.339 12.527 1.00 75.44 514 ASP A O 1
ATOM 3922 N N . GLY A 1 515 ? 0.252 -16.813 11.450 1.00 81.38 515 GLY A N 1
ATOM 3923 C CA . GLY A 1 515 ? -0.129 -17.282 10.117 1.00 81.38 515 GLY A CA 1
ATOM 3924 C C . GLY A 1 515 ? -1.437 -16.696 9.587 1.00 81.38 515 GLY A C 1
ATOM 3925 O O . GLY A 1 515 ? -1.874 -17.124 8.525 1.00 81.38 515 GLY A O 1
ATOM 3926 N N . VAL A 1 516 ? -2.053 -15.726 10.279 1.00 88.56 516 VAL A N 1
ATOM 3927 C CA . VAL A 1 516 ? -3.326 -15.103 9.874 1.00 88.56 516 VAL A CA 1
ATOM 3928 C C . VAL A 1 516 ? -3.233 -13.574 9.794 1.00 88.56 516 VAL A C 1
ATOM 3930 O O . VAL A 1 516 ? -2.745 -12.905 10.707 1.00 88.56 516 VAL A O 1
ATOM 3933 N N . VAL A 1 517 ? -3.770 -13.016 8.706 1.00 93.69 517 VAL A N 1
ATOM 3934 C CA . VAL A 1 517 ? -4.162 -11.603 8.587 1.00 93.69 517 VAL A CA 1
ATOM 3935 C C . VAL A 1 517 ? -5.681 -11.539 8.521 1.00 93.69 517 VAL A C 1
ATOM 3937 O O . VAL A 1 517 ? -6.295 -12.283 7.762 1.00 93.69 517 VAL A O 1
ATOM 3940 N N . ALA A 1 518 ? -6.300 -10.644 9.281 1.00 94.56 518 ALA A N 1
ATOM 3941 C CA . ALA A 1 518 ? -7.752 -10.538 9.345 1.00 94.56 518 ALA A CA 1
ATOM 3942 C C . ALA A 1 518 ? -8.225 -9.090 9.261 1.00 94.56 518 ALA A C 1
ATOM 3944 O O . ALA A 1 518 ? -7.539 -8.180 9.732 1.00 94.56 518 ALA A O 1
ATOM 3945 N N . ALA A 1 519 ? -9.426 -8.894 8.714 1.00 95.44 519 ALA A N 1
ATOM 3946 C CA . ALA A 1 519 ? -10.113 -7.610 8.730 1.00 95.44 519 ALA A CA 1
ATOM 3947 C C . ALA A 1 519 ? -11.467 -7.697 9.428 1.00 95.44 519 ALA A C 1
ATOM 3949 O O . ALA A 1 519 ? -12.301 -8.543 9.099 1.00 95.44 519 ALA A O 1
ATOM 3950 N N . VAL A 1 520 ? -11.711 -6.766 10.346 1.00 94.00 520 VAL A N 1
ATOM 3951 C CA . VAL A 1 520 ? -12.970 -6.618 11.084 1.00 94.00 520 VAL A CA 1
ATOM 3952 C C . VAL A 1 520 ? -13.592 -5.251 10.810 1.00 94.00 520 VAL A C 1
ATOM 3954 O O . VAL A 1 520 ? -12.902 -4.276 10.523 1.00 94.00 520 VAL A O 1
ATOM 3957 N N . GLU A 1 521 ? -14.914 -5.153 10.895 1.00 89.06 521 GLU A N 1
ATOM 3958 C CA . GLU A 1 521 ? -15.609 -3.866 10.837 1.00 89.06 521 GLU A CA 1
ATOM 3959 C C . GLU A 1 521 ? -15.358 -3.066 12.124 1.00 89.06 521 GLU A C 1
ATOM 3961 O O . GLU A 1 521 ? -15.601 -3.571 13.218 1.00 89.06 521 GLU A O 1
ATOM 3966 N N . ALA A 1 522 ? -14.912 -1.811 11.997 1.00 87.81 522 ALA A N 1
ATOM 3967 C CA . ALA A 1 522 ? -14.525 -0.979 13.143 1.00 87.81 522 ALA A CA 1
ATOM 3968 C C . ALA A 1 522 ? -15.661 -0.760 14.161 1.00 87.81 522 ALA A C 1
ATOM 3970 O O . ALA A 1 522 ? -15.421 -0.730 15.366 1.00 87.81 522 ALA A O 1
ATOM 3971 N N . ASP A 1 523 ? -16.903 -0.634 13.688 1.00 83.62 523 ASP A N 1
ATOM 3972 C CA . ASP A 1 523 ? -18.048 -0.311 14.548 1.00 83.62 523 ASP A CA 1
ATOM 3973 C C . ASP A 1 523 ? -18.633 -1.530 15.265 1.00 83.62 523 ASP A C 1
ATOM 3975 O O . ASP A 1 523 ? -19.102 -1.419 16.394 1.00 83.62 523 ASP A O 1
ATOM 3979 N N . SER A 1 524 ? -18.635 -2.693 14.609 1.00 85.19 524 SER A N 1
ATOM 3980 C CA . SER A 1 524 ? -19.339 -3.887 15.101 1.00 85.19 524 SER A CA 1
ATOM 3981 C C . SER A 1 524 ? -18.414 -5.013 15.555 1.00 85.19 524 SER A C 1
ATOM 3983 O O . SER A 1 524 ? -18.886 -5.975 16.156 1.00 85.19 524 SER A O 1
ATOM 3985 N N . GLY A 1 525 ? -17.130 -4.955 15.198 1.00 89.62 525 GLY A N 1
ATOM 3986 C CA . GLY A 1 525 ? -16.183 -6.047 15.397 1.00 89.62 525 GLY A CA 1
ATOM 3987 C C . GLY A 1 525 ? -16.406 -7.238 14.466 1.00 89.62 525 GLY A C 1
ATOM 3988 O O . GLY A 1 525 ? -15.668 -8.217 14.548 1.00 89.62 525 GLY A O 1
ATOM 3989 N N . ARG A 1 526 ? -17.394 -7.200 13.560 1.00 89.56 526 ARG A N 1
ATOM 3990 C CA . ARG A 1 526 ? -17.680 -8.336 12.673 1.00 89.56 526 ARG A CA 1
ATOM 3991 C C . ARG A 1 526 ? -16.518 -8.590 11.721 1.00 89.56 526 ARG A C 1
ATOM 3993 O O . ARG A 1 526 ? -16.191 -7.729 10.900 1.00 89.56 526 ARG A O 1
ATOM 4000 N N . LEU A 1 527 ? -15.968 -9.797 11.793 1.00 92.62 527 LEU A N 1
ATOM 4001 C CA . LEU A 1 527 ? -14.966 -10.303 10.864 1.00 92.62 527 LEU A CA 1
ATOM 4002 C C . LEU A 1 527 ? -15.521 -10.303 9.431 1.00 92.62 527 LEU A C 1
ATOM 4004 O O . LEU A 1 527 ? -16.645 -10.746 9.202 1.00 92.62 527 LEU A O 1
ATOM 4008 N N . GLN A 1 528 ? -14.759 -9.755 8.484 1.00 91.62 528 GLN A N 1
ATOM 4009 C CA . GLN A 1 528 ? -15.116 -9.690 7.061 1.00 91.62 528 GLN A CA 1
ATOM 4010 C C . GLN A 1 528 ? -14.379 -10.746 6.244 1.00 91.62 528 GLN A C 1
ATOM 4012 O O . GLN A 1 528 ? -14.974 -11.357 5.361 1.00 91.62 528 GLN A O 1
ATOM 4017 N N . TRP A 1 529 ? -13.103 -10.962 6.549 1.00 94.12 529 TRP A N 1
ATOM 4018 C CA . TRP A 1 529 ? -12.270 -11.992 5.942 1.00 94.12 529 TRP A CA 1
ATOM 4019 C C . TRP A 1 529 ? -11.081 -12.311 6.853 1.00 94.12 529 TRP A C 1
ATOM 4021 O O . TRP A 1 529 ? -10.652 -11.472 7.652 1.00 94.12 529 TRP A O 1
ATOM 4031 N N . ALA A 1 530 ? -10.544 -13.518 6.698 1.00 93.81 530 ALA A N 1
ATOM 4032 C CA . ALA A 1 530 ? -9.272 -13.945 7.267 1.00 93.81 530 ALA A CA 1
ATOM 4033 C C . ALA A 1 530 ? -8.444 -14.640 6.178 1.00 93.81 530 ALA A C 1
ATOM 4035 O O . ALA A 1 530 ? -8.970 -15.428 5.396 1.00 93.81 530 ALA A O 1
ATOM 4036 N N . VAL A 1 531 ? -7.155 -14.330 6.110 1.00 92.25 531 VAL A N 1
ATOM 4037 C CA . VAL A 1 531 ? -6.221 -14.839 5.104 1.00 92.25 531 VAL A CA 1
ATOM 4038 C C . VAL A 1 531 ? -5.075 -15.535 5.812 1.00 92.25 531 VAL A C 1
ATOM 4040 O O . VAL A 1 531 ? -4.367 -14.915 6.607 1.00 92.25 531 VAL A O 1
ATOM 4043 N N . ALA A 1 532 ? -4.873 -16.809 5.492 1.00 89.19 532 ALA A N 1
ATOM 4044 C CA . ALA A 1 532 ? -3.706 -17.555 5.927 1.00 89.19 532 ALA A CA 1
ATOM 4045 C C . ALA A 1 532 ? -2.473 -17.197 5.075 1.00 89.19 532 ALA A C 1
ATOM 4047 O O . ALA A 1 532 ? -2.560 -17.091 3.849 1.00 89.19 532 ALA A O 1
ATOM 4048 N N . TYR A 1 533 ? -1.306 -17.043 5.695 1.00 86.81 533 TYR A N 1
ATOM 4049 C CA . TYR A 1 533 ? -0.041 -16.776 4.998 1.00 86.81 533 TYR A CA 1
ATOM 4050 C C . TYR A 1 533 ? 1.009 -17.865 5.255 1.00 86.81 533 TYR A C 1
ATOM 4052 O O . TYR A 1 533 ? 0.843 -18.717 6.125 1.00 86.81 533 TYR A O 1
ATOM 4060 N N . ASP A 1 534 ? 2.095 -17.865 4.468 1.00 80.56 534 ASP A N 1
ATOM 4061 C CA . ASP A 1 534 ? 3.182 -18.836 4.634 1.00 80.56 534 ASP A CA 1
ATOM 4062 C C . ASP A 1 534 ? 3.933 -18.573 5.935 1.00 80.56 534 ASP A C 1
ATOM 4064 O O . ASP A 1 534 ? 4.789 -17.684 5.998 1.00 80.56 534 ASP A O 1
ATOM 4068 N N . GLN A 1 535 ? 3.631 -19.363 6.958 1.00 76.94 535 GLN A N 1
ATOM 4069 C CA . GLN A 1 535 ? 4.405 -19.392 8.187 1.00 76.94 535 GLN A CA 1
ATOM 4070 C C . GLN A 1 535 ? 5.603 -20.338 8.016 1.00 76.94 535 GLN A C 1
ATOM 4072 O O . GLN A 1 535 ? 5.467 -21.489 7.596 1.00 76.94 535 GLN A O 1
ATOM 4077 N N . LEU A 1 536 ? 6.806 -19.877 8.353 1.00 67.38 536 LEU A N 1
ATOM 4078 C CA . LEU A 1 536 ? 8.024 -20.677 8.196 1.00 67.38 536 LEU A CA 1
ATOM 4079 C C . LEU A 1 536 ? 8.112 -21.795 9.253 1.00 67.38 536 LEU A C 1
ATOM 4081 O O . LEU A 1 536 ? 8.476 -21.557 10.406 1.00 67.38 536 LEU A O 1
ATOM 4085 N N . ALA A 1 537 ? 7.861 -23.046 8.847 1.00 50.47 537 ALA A N 1
ATOM 4086 C CA . ALA A 1 537 ? 7.885 -24.227 9.725 1.00 50.47 537 ALA A CA 1
ATOM 4087 C C . ALA A 1 537 ? 9.240 -24.465 10.435 1.00 50.47 537 ALA A C 1
ATOM 4089 O O . ALA A 1 537 ? 9.285 -24.924 11.578 1.00 50.47 537 ALA A O 1
ATOM 4090 N N . THR A 1 538 ? 10.360 -24.116 9.793 1.00 44.12 538 THR A N 1
ATOM 4091 C CA . THR A 1 538 ? 11.733 -24.291 10.312 1.00 44.12 538 THR A CA 1
ATOM 4092 C C . THR A 1 538 ? 12.106 -23.328 11.444 1.00 44.12 538 THR A C 1
ATOM 4094 O O . THR A 1 538 ? 13.088 -23.576 12.149 1.00 44.12 538 THR A O 1
ATOM 4097 N N . ARG A 1 539 ? 11.312 -22.275 11.684 1.00 49.84 539 ARG A N 1
ATOM 4098 C CA . ARG A 1 539 ? 11.502 -21.331 12.800 1.00 49.84 539 ARG A CA 1
ATOM 4099 C C . ARG A 1 539 ? 10.980 -21.866 14.142 1.00 49.84 539 ARG A C 1
ATOM 4101 O O . ARG A 1 539 ? 11.378 -21.359 15.182 1.00 49.84 539 ARG A O 1
ATOM 4108 N N . ARG A 1 540 ? 10.192 -22.954 14.145 1.00 45.44 540 ARG A N 1
ATOM 4109 C CA . ARG A 1 540 ? 9.650 -23.590 15.368 1.00 45.44 540 ARG A CA 1
ATOM 4110 C C . ARG A 1 540 ? 10.688 -24.349 16.214 1.00 45.44 540 ARG A C 1
ATOM 4112 O O . ARG A 1 540 ? 10.384 -24.720 17.341 1.00 45.44 540 ARG A O 1
ATOM 4119 N N . ARG A 1 541 ? 11.894 -24.628 15.689 1.00 37.88 541 ARG A N 1
ATOM 4120 C CA . ARG A 1 541 ? 12.917 -25.474 16.357 1.00 37.88 541 ARG A CA 1
ATOM 4121 C C . ARG A 1 541 ? 14.282 -24.811 16.587 1.00 37.88 541 ARG A C 1
ATOM 4123 O O . ARG A 1 541 ? 15.137 -25.414 17.229 1.00 37.88 541 ARG A O 1
ATOM 4130 N N . ARG A 1 542 ? 14.525 -23.602 16.072 1.00 38.69 542 ARG A N 1
ATOM 4131 C CA . ARG A 1 542 ? 15.815 -22.898 16.193 1.00 38.69 542 ARG A CA 1
ATOM 4132 C C . ARG A 1 542 ? 15.590 -21.460 16.645 1.00 38.69 542 ARG A C 1
ATOM 4134 O O . ARG A 1 542 ? 14.810 -20.746 16.029 1.00 38.69 542 ARG A O 1
ATOM 4141 N N . ILE A 1 543 ? 16.343 -21.034 17.660 1.00 42.09 543 ILE A N 1
ATOM 4142 C CA . ILE A 1 543 ? 16.516 -19.623 18.028 1.00 42.09 543 ILE A CA 1
ATOM 4143 C C . ILE A 1 543 ? 17.058 -18.911 16.786 1.00 42.09 543 ILE A C 1
ATOM 4145 O O . ILE A 1 543 ? 18.201 -19.140 16.383 1.00 42.09 543 ILE A O 1
ATOM 4149 N N . LEU A 1 544 ? 16.228 -18.117 16.118 1.00 44.31 544 LEU A N 1
ATOM 4150 C CA . LEU A 1 544 ? 16.662 -17.361 14.952 1.00 44.31 544 LEU A CA 1
ATOM 4151 C C . LEU A 1 544 ? 17.735 -16.349 15.328 1.00 44.31 544 LEU A C 1
ATOM 4153 O O . LEU A 1 544 ? 17.687 -15.700 16.373 1.00 44.31 544 LEU A O 1
ATOM 4157 N N . LYS A 1 545 ? 18.646 -16.130 14.378 1.00 47.06 545 LYS A N 1
ATOM 4158 C CA . LYS A 1 545 ? 19.337 -14.852 14.243 1.00 47.06 545 LYS A CA 1
ATOM 4159 C C . LYS A 1 545 ? 18.265 -13.794 13.933 1.00 47.06 545 LYS A C 1
ATOM 4161 O O . LYS A 1 545 ? 17.785 -13.722 12.808 1.00 47.06 545 LYS A O 1
ATOM 4166 N N . ARG A 1 546 ? 17.898 -12.996 14.939 1.00 51.75 546 ARG A N 1
ATOM 4167 C CA . ARG A 1 546 ? 16.823 -11.975 14.976 1.00 51.75 546 ARG A CA 1
ATOM 4168 C C . ARG A 1 546 ? 16.792 -10.968 13.806 1.00 51.75 546 ARG A C 1
ATOM 4170 O O . ARG A 1 546 ? 15.804 -10.268 13.621 1.00 51.75 546 ARG A O 1
ATOM 4177 N N . ASN A 1 547 ? 17.846 -10.897 12.994 1.00 56.28 547 ASN A N 1
ATOM 4178 C CA . ASN A 1 547 ? 17.975 -9.897 11.927 1.00 56.28 547 ASN A CA 1
ATOM 4179 C C . ASN A 1 547 ? 17.454 -10.332 10.567 1.00 56.28 547 ASN A C 1
ATOM 4181 O O . ASN A 1 547 ? 17.267 -9.469 9.714 1.00 56.28 547 ASN A O 1
ATOM 4185 N N . ASP A 1 548 ? 17.258 -11.632 10.351 1.00 67.56 548 ASP A N 1
ATOM 4186 C CA . ASP A 1 548 ? 16.874 -12.172 9.046 1.00 67.56 548 ASP A CA 1
ATOM 4187 C C . ASP A 1 548 ? 15.351 -12.367 8.952 1.00 67.56 548 ASP A C 1
ATOM 4189 O O . ASP A 1 548 ? 14.833 -13.453 8.700 1.00 67.56 548 ASP A O 1
ATOM 4193 N N . ALA A 1 549 ? 14.609 -11.310 9.277 1.00 74.62 549 ALA A N 1
ATOM 4194 C CA . ALA A 1 549 ? 13.151 -11.269 9.277 1.00 74.62 549 ALA A CA 1
ATOM 4195 C C . ALA A 1 549 ? 12.662 -9.833 9.056 1.00 74.62 549 ALA A C 1
ATOM 4197 O O . ALA A 1 549 ? 13.410 -8.872 9.288 1.00 74.62 549 ALA A O 1
ATOM 4198 N N . TRP A 1 550 ? 11.393 -9.688 8.668 1.00 82.94 550 TRP A N 1
ATOM 4199 C CA . TRP A 1 550 ? 10.702 -8.405 8.768 1.00 82.94 550 TRP A CA 1
ATOM 4200 C C . TRP A 1 550 ? 10.723 -7.907 10.218 1.00 82.94 550 TRP A C 1
ATOM 4202 O O . TRP A 1 550 ? 10.533 -8.688 11.148 1.00 82.94 550 TRP A O 1
ATOM 4212 N N . GLN A 1 551 ? 10.973 -6.613 10.403 1.00 78.62 551 GLN A N 1
ATOM 4213 C CA . GLN A 1 551 ? 11.077 -5.972 11.721 1.00 78.62 551 GLN A CA 1
ATOM 4214 C C . GLN A 1 551 ? 9.777 -5.252 12.130 1.00 78.62 551 GLN A C 1
ATOM 4216 O O . GLN A 1 551 ? 9.664 -4.740 13.239 1.00 78.62 551 GLN A O 1
ATOM 4221 N N . ASP A 1 552 ? 8.790 -5.190 11.234 1.00 79.50 552 ASP A N 1
ATOM 4222 C CA . ASP A 1 552 ? 7.481 -4.588 11.481 1.00 79.50 552 ASP A CA 1
ATOM 4223 C C . ASP A 1 552 ? 6.406 -5.358 10.704 1.00 79.50 552 ASP A C 1
ATOM 4225 O O . ASP A 1 552 ? 6.511 -5.499 9.485 1.00 79.50 552 ASP A O 1
ATOM 4229 N N . ALA A 1 553 ? 5.377 -5.833 11.406 1.00 83.75 553 ALA A N 1
ATOM 4230 C CA . ALA A 1 553 ? 4.204 -6.492 10.835 1.00 83.75 553 ALA A CA 1
ATOM 4231 C C . ALA A 1 553 ? 2.979 -5.562 10.729 1.00 83.75 553 ALA A C 1
ATOM 4233 O O . ALA A 1 553 ? 1.884 -6.035 10.428 1.00 83.75 553 ALA A O 1
ATOM 4234 N N . THR A 1 554 ? 3.138 -4.251 10.973 1.00 88.06 554 THR A N 1
ATOM 4235 C CA . THR A 1 554 ? 2.034 -3.275 10.917 1.00 88.06 554 THR A CA 1
ATOM 4236 C C . THR A 1 554 ? 1.499 -3.233 9.489 1.00 88.06 554 THR A C 1
ATOM 4238 O O . THR A 1 554 ? 2.252 -2.830 8.593 1.00 88.06 554 THR A O 1
ATOM 4241 N N . PRO A 1 555 ? 0.229 -3.605 9.240 1.00 93.00 555 PRO A N 1
ATOM 4242 C CA . PRO A 1 555 ? -0.330 -3.518 7.902 1.00 93.00 555 PRO A CA 1
ATOM 4243 C C . PRO A 1 555 ? -0.276 -2.073 7.389 1.00 93.00 555 PRO A C 1
ATOM 4245 O O . PRO A 1 555 ? -0.507 -1.117 8.133 1.00 93.00 555 PRO A O 1
ATOM 4248 N N . ARG A 1 556 ? 0.029 -1.886 6.106 1.00 91.19 556 ARG A N 1
ATOM 4249 C CA . ARG A 1 556 ? -0.044 -0.578 5.438 1.00 91.19 556 ARG A CA 1
ATOM 4250 C C . ARG A 1 556 ? -1.154 -0.630 4.408 1.00 91.19 556 ARG A C 1
ATOM 4252 O O . ARG A 1 556 ? -1.164 -1.528 3.576 1.00 91.19 556 ARG A O 1
ATOM 4259 N N . ILE A 1 557 ? -2.090 0.310 4.468 1.00 87.62 557 ILE A N 1
ATOM 4260 C CA . ILE A 1 557 ? -3.234 0.336 3.557 1.00 87.62 557 ILE A CA 1
ATOM 4261 C C . ILE A 1 557 ? -3.106 1.549 2.643 1.00 87.62 557 ILE A C 1
ATOM 4263 O O . ILE A 1 557 ? -3.042 2.675 3.130 1.00 87.62 557 ILE A O 1
ATOM 4267 N N . ALA A 1 558 ? -3.089 1.314 1.333 1.00 81.19 558 ALA A N 1
ATOM 4268 C CA . ALA A 1 558 ? -3.136 2.361 0.316 1.00 81.19 558 ALA A CA 1
ATOM 4269 C C . ALA A 1 558 ? -4.052 1.920 -0.830 1.00 81.19 558 ALA A C 1
ATOM 4271 O O . ALA A 1 558 ? -4.019 0.763 -1.246 1.00 81.19 558 ALA A O 1
ATOM 4272 N N . ASP A 1 559 ? -4.925 2.823 -1.280 1.00 73.12 559 ASP A N 1
ATOM 4273 C CA . ASP A 1 559 ? -5.844 2.626 -2.409 1.00 73.12 559 ASP A CA 1
ATOM 4274 C C . ASP A 1 559 ? -6.661 1.324 -2.394 1.00 73.12 559 ASP A C 1
ATOM 4276 O O . ASP A 1 559 ? -6.989 0.754 -3.429 1.00 73.12 559 ASP A O 1
ATOM 4280 N N . GLY A 1 560 ? -7.072 0.865 -1.208 1.00 76.94 560 GLY A N 1
ATOM 4281 C CA . GLY A 1 560 ? -7.861 -0.365 -1.064 1.00 76.94 560 GLY A CA 1
ATOM 4282 C C . GLY A 1 560 ? -7.039 -1.656 -1.150 1.00 76.94 560 GLY A C 1
ATOM 4283 O O . GLY A 1 560 ? -7.618 -2.742 -1.210 1.00 76.94 560 GLY A O 1
ATOM 4284 N N . THR A 1 561 ? -5.711 -1.553 -1.104 1.00 85.75 561 THR A N 1
ATOM 4285 C CA . THR A 1 561 ? -4.789 -2.684 -0.968 1.00 85.75 561 THR A CA 1
ATOM 4286 C C . THR A 1 561 ? -4.121 -2.652 0.403 1.00 85.75 561 THR A C 1
ATOM 4288 O O . THR A 1 561 ? -3.649 -1.612 0.860 1.00 85.75 561 THR A O 1
ATOM 4291 N N . VAL A 1 562 ? -4.094 -3.804 1.064 1.00 92.44 562 VAL A N 1
ATOM 4292 C CA . VAL A 1 562 ? -3.404 -4.053 2.327 1.00 92.44 562 VAL A CA 1
ATOM 4293 C C . VAL A 1 562 ? -2.061 -4.703 2.022 1.00 92.44 562 VAL A C 1
ATOM 4295 O O . VAL A 1 562 ? -2.011 -5.806 1.482 1.00 92.44 562 VAL A O 1
ATOM 4298 N N . TYR A 1 563 ? -0.981 -4.047 2.419 1.00 94.00 563 TYR A N 1
ATOM 4299 C CA . TYR A 1 563 ? 0.373 -4.579 2.363 1.00 94.00 563 TYR A CA 1
ATOM 4300 C C . TYR A 1 563 ? 0.790 -5.070 3.742 1.00 94.00 563 TYR A C 1
ATOM 4302 O O . TYR A 1 563 ? 0.697 -4.324 4.721 1.00 94.00 563 TYR A O 1
ATOM 4310 N N . VAL A 1 564 ? 1.237 -6.322 3.826 1.00 93.56 564 VAL A N 1
ATOM 4311 C CA . VAL A 1 564 ? 1.594 -6.957 5.100 1.00 93.56 564 VAL A CA 1
ATOM 4312 C C . VAL A 1 564 ? 2.937 -7.663 4.993 1.00 93.56 564 VAL A C 1
ATOM 4314 O O . VAL A 1 564 ? 3.190 -8.407 4.042 1.00 93.56 564 VAL A O 1
ATOM 4317 N N . SER A 1 565 ? 3.773 -7.451 6.006 1.00 91.19 565 SER A N 1
ATOM 4318 C CA . SER A 1 565 ? 5.108 -8.030 6.174 1.00 91.19 565 SER A CA 1
ATOM 4319 C C . SER A 1 565 ? 5.197 -8.831 7.483 1.00 91.19 565 SER A C 1
ATOM 4321 O O . SER A 1 565 ? 5.810 -8.357 8.441 1.00 91.19 565 SER A O 1
ATOM 4323 N N . PRO A 1 566 ? 4.562 -10.020 7.580 1.00 87.69 566 PRO A N 1
ATOM 4324 C CA . PRO A 1 566 ? 4.554 -10.794 8.820 1.00 87.69 566 PRO A CA 1
ATOM 4325 C C . PRO A 1 566 ? 5.974 -11.173 9.254 1.00 87.69 566 PRO A C 1
ATOM 4327 O O . PRO A 1 566 ? 6.773 -11.634 8.440 1.00 87.69 566 PRO A O 1
ATOM 4330 N N . THR A 1 567 ? 6.300 -11.012 10.536 1.00 80.69 567 THR A N 1
ATOM 4331 C CA . THR A 1 567 ? 7.651 -11.278 11.071 1.00 80.69 567 THR A CA 1
ATOM 4332 C C . THR A 1 567 ? 8.042 -12.763 11.024 1.00 80.69 567 THR A C 1
ATOM 4334 O O . THR A 1 567 ? 9.229 -13.105 10.994 1.00 80.69 567 THR A O 1
ATOM 4337 N N . ASP A 1 568 ? 7.055 -13.654 10.958 1.00 78.25 568 ASP A N 1
ATOM 4338 C CA . ASP A 1 568 ? 7.174 -15.110 10.856 1.00 78.25 568 ASP A CA 1
ATOM 4339 C C . ASP A 1 568 ? 7.064 -15.644 9.408 1.00 78.25 568 ASP A C 1
ATOM 4341 O O . ASP A 1 568 ? 6.986 -16.860 9.197 1.00 78.25 568 ASP A O 1
ATOM 4345 N N . SER A 1 569 ? 7.129 -14.755 8.405 1.00 83.06 569 SER A N 1
ATOM 4346 C CA . SER A 1 569 ? 7.099 -15.083 6.973 1.00 83.06 569 SER A CA 1
ATOM 4347 C C . SER A 1 569 ? 8.285 -14.478 6.205 1.00 83.06 569 SER A C 1
ATOM 4349 O O . SER A 1 569 ? 8.797 -13.416 6.553 1.00 83.06 569 SER A O 1
ATOM 4351 N N . ASP A 1 570 ? 8.701 -15.127 5.112 1.00 84.44 570 ASP A N 1
ATOM 4352 C CA . ASP A 1 570 ? 9.732 -14.625 4.180 1.00 84.44 570 ASP A CA 1
ATOM 4353 C C . ASP A 1 570 ? 9.123 -13.904 2.964 1.00 84.44 570 ASP A C 1
ATOM 4355 O O . ASP A 1 570 ? 9.770 -13.748 1.929 1.00 84.44 570 ASP A O 1
ATOM 4359 N N . PHE A 1 571 ? 7.871 -13.457 3.066 1.00 89.25 571 PHE A N 1
ATOM 4360 C CA . PHE A 1 571 ? 7.149 -12.816 1.970 1.00 89.25 571 PHE A CA 1
ATOM 4361 C C . PHE A 1 571 ? 6.541 -11.472 2.385 1.00 89.25 571 PHE A C 1
ATOM 4363 O O . PHE A 1 571 ? 6.198 -11.257 3.547 1.00 89.25 571 PHE A O 1
ATOM 4370 N N . LEU A 1 572 ? 6.415 -10.575 1.407 1.00 93.19 572 LEU A N 1
ATOM 4371 C CA . LEU A 1 572 ? 5.518 -9.421 1.416 1.00 93.19 572 LEU A CA 1
ATOM 4372 C C . LEU A 1 572 ? 4.227 -9.818 0.692 1.00 93.19 572 LEU A C 1
ATOM 4374 O O . LEU A 1 572 ? 4.287 -10.391 -0.400 1.00 93.19 572 LEU A O 1
ATOM 4378 N N . TYR A 1 573 ? 3.080 -9.481 1.273 1.00 92.56 573 TYR A N 1
ATOM 4379 C CA . TYR A 1 573 ? 1.763 -9.795 0.718 1.00 92.56 573 TYR A CA 1
ATOM 4380 C C . TYR A 1 573 ? 1.006 -8.519 0.373 1.00 92.56 573 TYR A C 1
ATOM 4382 O O . TYR A 1 573 ? 1.019 -7.574 1.160 1.00 92.56 573 TYR A O 1
ATOM 4390 N N . ALA A 1 574 ? 0.310 -8.528 -0.763 1.00 92.94 574 ALA A N 1
ATOM 4391 C CA . ALA A 1 574 ? -0.690 -7.530 -1.120 1.00 92.94 574 ALA A CA 1
ATOM 4392 C C . ALA A 1 574 ? -2.070 -8.186 -1.185 1.00 92.94 574 ALA A C 1
ATOM 4394 O O . ALA A 1 574 ? -2.290 -9.125 -1.952 1.00 92.94 574 ALA A O 1
ATOM 4395 N N . ILE A 1 575 ? -2.994 -7.699 -0.364 1.00 91.44 575 ILE A N 1
ATOM 4396 C CA . ILE A 1 575 ? -4.323 -8.274 -0.155 1.00 91.44 575 ILE A CA 1
ATOM 4397 C C . ILE A 1 575 ? -5.373 -7.203 -0.447 1.00 91.44 575 ILE A C 1
ATOM 4399 O O . ILE A 1 575 ? -5.257 -6.066 0.001 1.00 91.44 575 ILE A O 1
ATOM 4403 N N . ALA A 1 576 ? -6.427 -7.550 -1.177 1.00 86.94 576 ALA A N 1
ATOM 4404 C CA . ALA A 1 576 ? -7.535 -6.638 -1.428 1.00 86.94 576 ALA A CA 1
ATOM 4405 C C . ALA A 1 576 ? -8.313 -6.349 -0.131 1.00 86.94 576 ALA A C 1
ATOM 4407 O O . ALA A 1 576 ? -8.895 -7.261 0.459 1.00 86.94 576 ALA A O 1
ATOM 4408 N N . LEU A 1 577 ? -8.394 -5.077 0.272 1.00 86.44 577 LEU A N 1
ATOM 4409 C CA . LEU A 1 577 ? -9.016 -4.646 1.532 1.00 86.44 577 LEU A CA 1
ATOM 4410 C C . LEU A 1 577 ? -10.472 -5.112 1.673 1.00 86.44 577 LEU A C 1
ATOM 4412 O O . LEU A 1 577 ? -10.883 -5.530 2.749 1.00 86.44 577 LEU A O 1
ATOM 4416 N N . ASP A 1 578 ? -11.250 -5.070 0.590 1.00 81.31 578 ASP A N 1
ATOM 4417 C CA . ASP A 1 578 ? -12.687 -5.371 0.631 1.00 81.31 578 ASP A CA 1
ATOM 4418 C C . ASP A 1 578 ? -13.012 -6.874 0.626 1.00 81.31 578 ASP A C 1
ATOM 4420 O O . ASP A 1 578 ? -14.111 -7.256 1.023 1.00 81.31 578 ASP A O 1
ATOM 4424 N N . SER A 1 579 ? -12.112 -7.726 0.123 1.00 81.81 579 SER A N 1
ATOM 4425 C CA . SER A 1 579 ? -12.423 -9.142 -0.153 1.00 81.81 579 SER A CA 1
ATOM 4426 C C . SER A 1 579 ? -11.479 -10.143 0.500 1.00 81.81 579 SER A C 1
ATOM 4428 O O . SER A 1 579 ? -11.809 -11.323 0.543 1.00 81.81 579 SER A O 1
ATOM 4430 N N . GLY A 1 580 ? -10.307 -9.707 0.963 1.00 89.00 580 GLY A N 1
ATOM 4431 C CA . GLY A 1 580 ? -9.260 -10.604 1.442 1.00 89.00 580 GLY A CA 1
ATOM 4432 C C . GLY A 1 580 ? -8.542 -11.371 0.326 1.00 89.00 580 GLY A C 1
ATOM 4433 O O . GLY A 1 580 ? -7.679 -12.189 0.616 1.00 89.00 580 GLY A O 1
ATOM 4434 N N . GLN A 1 581 ? -8.850 -11.128 -0.953 1.00 87.56 581 GLN A N 1
ATOM 4435 C CA . GLN A 1 581 ? -8.164 -11.812 -2.052 1.00 87.56 581 GLN A CA 1
ATOM 4436 C C . GLN A 1 581 ? -6.680 -11.442 -2.097 1.00 87.56 581 GLN A C 1
ATOM 4438 O O . GLN A 1 581 ? -6.326 -10.260 -2.080 1.00 87.56 581 GLN A O 1
ATOM 4443 N N . LEU A 1 582 ? -5.819 -12.454 -2.205 1.00 88.25 582 LEU A N 1
ATOM 4444 C CA . LEU A 1 582 ? -4.397 -12.263 -2.455 1.00 88.25 582 LEU A CA 1
ATOM 4445 C C . LEU A 1 582 ? -4.197 -11.726 -3.881 1.00 88.25 582 LEU A C 1
ATOM 4447 O O . LEU A 1 582 ? -4.498 -12.411 -4.858 1.00 88.25 582 LEU A O 1
ATOM 4451 N N . LEU A 1 583 ? -3.673 -10.506 -4.000 1.00 86.00 583 LEU A N 1
ATOM 4452 C CA . LEU A 1 583 ? -3.351 -9.893 -5.290 1.00 86.00 583 LEU A CA 1
ATOM 4453 C C . LEU A 1 583 ? -2.038 -10.458 -5.828 1.00 86.00 583 LEU A C 1
ATOM 4455 O O . LEU A 1 583 ? -1.973 -10.982 -6.941 1.00 86.00 583 LEU A O 1
ATOM 4459 N N . TRP A 1 584 ? -0.999 -10.371 -5.003 1.00 87.75 584 TRP A N 1
ATOM 4460 C CA . TRP A 1 584 ? 0.334 -10.882 -5.282 1.00 87.75 584 TRP A CA 1
ATOM 4461 C C . TRP A 1 584 ? 1.091 -11.118 -3.975 1.00 87.75 584 TRP A C 1
ATOM 4463 O O . TRP A 1 584 ? 0.773 -10.550 -2.925 1.00 87.75 584 TRP A O 1
ATOM 4473 N N . ARG A 1 585 ? 2.129 -11.952 -4.051 1.00 89.94 585 ARG A N 1
ATOM 4474 C CA . ARG A 1 585 ? 3.132 -12.095 -2.991 1.00 89.94 585 ARG A CA 1
ATOM 4475 C C . ARG A 1 585 ? 4.531 -12.012 -3.581 1.00 89.94 585 ARG A C 1
ATOM 4477 O O . ARG A 1 585 ? 4.765 -12.471 -4.700 1.00 89.94 585 ARG A O 1
ATOM 4484 N N . ARG A 1 586 ? 5.475 -11.492 -2.804 1.00 88.75 586 ARG A N 1
ATOM 4485 C CA . ARG A 1 586 ? 6.870 -11.353 -3.225 1.00 88.75 586 ARG A CA 1
ATOM 4486 C C . ARG A 1 586 ? 7.822 -11.857 -2.144 1.00 88.75 586 ARG A C 1
ATOM 4488 O O . ARG A 1 586 ? 7.582 -11.555 -0.976 1.00 88.75 586 ARG A O 1
ATOM 4495 N N . PRO A 1 587 ? 8.890 -12.598 -2.492 1.00 89.69 587 PRO A N 1
ATOM 4496 C CA . PRO A 1 587 ? 9.953 -12.900 -1.541 1.00 89.69 587 PRO A CA 1
ATOM 4497 C C . PRO A 1 587 ? 10.504 -11.617 -0.910 1.00 89.69 587 PRO A C 1
ATOM 4499 O O . PRO A 1 587 ? 10.702 -10.615 -1.595 1.00 89.69 587 PRO A O 1
ATOM 4502 N N . ARG A 1 588 ? 10.758 -11.658 0.397 1.00 88.12 588 ARG A N 1
ATOM 4503 C CA . ARG A 1 588 ? 11.334 -10.550 1.168 1.00 88.12 588 ARG A CA 1
ATOM 4504 C C . ARG A 1 588 ? 12.716 -10.153 0.652 1.00 88.12 588 ARG A C 1
ATOM 4506 O O . ARG A 1 588 ? 13.050 -8.971 0.677 1.00 88.12 588 ARG A O 1
ATOM 4513 N N . GLU A 1 589 ? 13.491 -11.127 0.174 1.00 86.88 589 GLU A N 1
ATOM 4514 C CA . GLU A 1 589 ? 14.911 -10.951 -0.150 1.00 86.88 589 GLU A CA 1
ATOM 4515 C C . GLU A 1 589 ? 15.659 -10.389 1.078 1.00 86.88 589 GLU A C 1
ATOM 4517 O O . GLU A 1 589 ? 15.495 -10.913 2.180 1.00 86.88 589 GLU A O 1
ATOM 4522 N N . ASP A 1 590 ? 16.453 -9.327 0.924 1.00 83.56 590 ASP A N 1
ATOM 4523 C CA . ASP A 1 590 ? 17.178 -8.688 2.031 1.00 83.56 590 ASP A CA 1
ATOM 4524 C C . ASP A 1 590 ? 16.376 -7.603 2.772 1.00 83.56 590 ASP A C 1
ATOM 4526 O O . ASP A 1 590 ? 16.888 -6.987 3.715 1.00 83.56 590 ASP A O 1
ATOM 4530 N N . ASN A 1 591 ? 15.130 -7.350 2.354 1.00 87.88 591 ASN A N 1
ATOM 4531 C CA . ASN A 1 591 ? 14.322 -6.286 2.933 1.00 87.88 591 ASN A CA 1
ATOM 4532 C C . ASN A 1 591 ? 14.012 -6.590 4.402 1.00 87.88 591 ASN A C 1
ATOM 4534 O O . ASN A 1 591 ? 13.792 -7.738 4.802 1.00 87.88 591 ASN A O 1
ATOM 4538 N N . ARG A 1 592 ? 14.001 -5.534 5.217 1.00 85.94 592 ARG A N 1
ATOM 4539 C CA . ARG A 1 592 ? 13.781 -5.598 6.669 1.00 85.94 592 ARG A CA 1
ATOM 4540 C C . ARG A 1 592 ? 12.549 -4.811 7.104 1.00 85.94 592 ARG A C 1
ATOM 4542 O O . ARG A 1 592 ? 11.932 -5.169 8.103 1.00 85.94 592 ARG A O 1
ATOM 4549 N N . PHE A 1 593 ? 12.171 -3.778 6.351 1.00 88.19 593 PHE A N 1
ATOM 4550 C CA . PHE A 1 593 ? 11.069 -2.878 6.685 1.00 88.19 593 PHE A CA 1
ATOM 4551 C C . PHE A 1 593 ? 10.135 -2.648 5.498 1.00 88.19 593 PHE A C 1
ATOM 4553 O O . PHE A 1 593 ? 10.588 -2.352 4.390 1.00 88.19 593 PHE A O 1
ATOM 4560 N N . LEU A 1 594 ? 8.831 -2.710 5.765 1.00 92.25 594 LEU A N 1
ATOM 4561 C CA . LEU A 1 594 ? 7.793 -2.091 4.947 1.00 92.25 594 LEU A CA 1
ATOM 4562 C C . LEU A 1 594 ? 7.656 -0.631 5.400 1.00 92.25 594 LEU A C 1
ATOM 4564 O O . LEU A 1 594 ? 7.054 -0.345 6.436 1.00 92.25 594 LEU A O 1
ATOM 4568 N N . VAL A 1 595 ? 8.275 0.285 4.656 1.00 91.44 595 VAL A N 1
ATOM 4569 C CA . VAL A 1 595 ? 8.443 1.690 5.057 1.00 91.44 595 VAL A CA 1
ATOM 4570 C C . VAL A 1 595 ? 7.113 2.433 5.041 1.00 91.44 595 VAL A C 1
ATOM 4572 O O . VAL A 1 595 ? 6.709 3.019 6.041 1.00 91.44 595 VAL A O 1
ATOM 4575 N N . ALA A 1 596 ? 6.431 2.411 3.900 1.00 90.19 596 ALA A N 1
ATOM 4576 C CA . ALA A 1 596 ? 5.153 3.079 3.703 1.00 90.19 596 ALA A CA 1
ATOM 4577 C C . ALA A 1 596 ? 4.429 2.481 2.493 1.00 90.19 596 ALA A C 1
ATOM 4579 O O . ALA A 1 596 ? 5.063 1.936 1.590 1.00 90.19 596 ALA A O 1
ATOM 4580 N N . ALA A 1 597 ? 3.111 2.639 2.460 1.00 87.56 597 ALA A N 1
ATOM 4581 C CA . ALA A 1 597 ? 2.314 2.493 1.251 1.00 87.56 597 ALA A CA 1
ATOM 4582 C C . ALA A 1 597 ? 1.619 3.833 1.014 1.00 87.56 597 ALA A C 1
ATOM 4584 O O . ALA A 1 597 ? 0.967 4.354 1.919 1.00 87.56 597 ALA A O 1
ATOM 4585 N N . HIS A 1 598 ? 1.816 4.419 -0.160 1.00 78.31 598 HIS A N 1
ATOM 4586 C CA . HIS A 1 598 ? 1.221 5.697 -0.524 1.00 78.31 598 HIS A CA 1
ATOM 4587 C C . HIS A 1 598 ? 0.852 5.666 -2.000 1.00 78.31 598 HIS A C 1
ATOM 4589 O O . HIS A 1 598 ? 1.719 5.465 -2.853 1.00 78.31 598 HIS A O 1
ATOM 4595 N N . ARG A 1 599 ? -0.430 5.899 -2.285 1.00 72.75 599 ARG A N 1
ATOM 4596 C CA . ARG A 1 599 ? -1.026 5.714 -3.611 1.00 72.75 599 ARG A CA 1
ATOM 4597 C C . ARG A 1 599 ? -0.774 4.286 -4.145 1.00 72.75 599 ARG A C 1
ATOM 4599 O O . ARG A 1 599 ? -0.697 3.337 -3.365 1.00 72.75 599 ARG A O 1
ATOM 4606 N N . ASP A 1 600 ? -0.505 4.154 -5.442 1.00 70.69 600 ASP A N 1
ATOM 4607 C CA . ASP A 1 600 ? -0.088 2.919 -6.118 1.00 70.69 600 ASP A CA 1
ATOM 4608 C C . ASP A 1 600 ? 1.381 2.514 -5.850 1.00 70.69 600 ASP A C 1
ATOM 4610 O O . ASP A 1 600 ? 1.959 1.757 -6.629 1.00 70.69 600 ASP A O 1
ATOM 4614 N N . CYS A 1 601 ? 2.031 3.044 -4.806 1.00 82.62 601 CYS A N 1
ATOM 4615 C CA . CYS A 1 601 ? 3.441 2.783 -4.503 1.00 82.62 601 CYS A CA 1
ATOM 4616 C C . CYS A 1 601 ? 3.641 2.205 -3.097 1.00 82.62 601 CYS A C 1
ATOM 4618 O O . CYS A 1 601 ? 3.133 2.728 -2.101 1.00 82.62 601 CYS A O 1
ATOM 4620 N N . VAL A 1 602 ? 4.467 1.165 -3.010 1.00 91.75 602 VAL A N 1
ATOM 4621 C CA . VAL A 1 602 ? 4.891 0.530 -1.758 1.00 91.75 602 VAL A CA 1
ATOM 4622 C C . VAL A 1 602 ? 6.395 0.627 -1.619 1.00 91.75 602 VAL A C 1
ATOM 4624 O O . VAL A 1 602 ? 7.140 0.247 -2.517 1.00 91.75 602 VAL A O 1
ATOM 4627 N N . TYR A 1 603 ? 6.852 1.097 -0.467 1.00 94.31 603 TYR A N 1
ATOM 4628 C CA . TYR A 1 603 ? 8.264 1.309 -0.197 1.00 94.31 603 TYR A CA 1
ATOM 4629 C C . TYR A 1 603 ? 8.789 0.249 0.761 1.00 94.31 603 TYR A C 1
ATOM 4631 O O . TYR A 1 603 ? 8.263 0.081 1.863 1.00 94.31 603 TYR A O 1
ATOM 4639 N N . VAL A 1 604 ? 9.856 -0.435 0.359 1.00 94.94 604 VAL A N 1
ATOM 4640 C CA . VAL A 1 604 ? 10.559 -1.427 1.182 1.00 94.94 604 VAL A CA 1
ATOM 4641 C C . VAL A 1 604 ? 12.025 -1.050 1.328 1.00 94.94 604 VAL A C 1
ATOM 4643 O O . VAL A 1 604 ? 12.598 -0.404 0.445 1.00 94.94 604 VAL A O 1
ATOM 4646 N N . ALA A 1 605 ? 12.625 -1.416 2.461 1.00 92.81 605 ALA A N 1
ATOM 4647 C CA . ALA A 1 605 ? 14.031 -1.140 2.713 1.00 92.81 605 ALA A CA 1
ATOM 4648 C C . ALA A 1 605 ? 14.743 -2.242 3.518 1.00 92.81 605 ALA A C 1
ATOM 4650 O O . ALA A 1 605 ? 14.190 -2.809 4.463 1.00 92.81 605 ALA A O 1
ATOM 4651 N N . GLY A 1 606 ? 15.998 -2.500 3.153 1.00 88.12 606 GLY A N 1
ATOM 4652 C CA . GLY A 1 606 ? 16.940 -3.448 3.753 1.00 88.12 606 GLY A CA 1
ATOM 4653 C C . GLY A 1 606 ? 18.377 -2.971 3.532 1.00 88.12 606 GLY A C 1
ATOM 4654 O O . GLY A 1 606 ? 18.750 -1.903 4.021 1.00 88.12 606 GLY A O 1
ATOM 4655 N N . THR A 1 607 ? 19.185 -3.717 2.769 1.00 87.38 607 THR A N 1
ATOM 4656 C CA . THR A 1 607 ? 20.467 -3.179 2.240 1.00 87.38 607 THR A CA 1
ATOM 4657 C C . THR A 1 607 ? 20.252 -2.272 1.024 1.00 87.38 607 THR A C 1
ATOM 4659 O O . THR A 1 607 ? 21.114 -1.488 0.620 1.00 87.38 607 THR A O 1
ATOM 4662 N N . ARG A 1 608 ? 19.050 -2.348 0.458 1.00 90.69 608 ARG A N 1
ATOM 4663 C CA . ARG A 1 608 ? 18.566 -1.566 -0.672 1.00 90.69 608 ARG A CA 1
ATOM 4664 C C . ARG A 1 608 ? 17.252 -0.913 -0.263 1.00 90.69 608 ARG A C 1
ATOM 4666 O O . ARG A 1 608 ? 16.575 -1.399 0.635 1.00 90.69 608 ARG A O 1
ATOM 4673 N N . ALA A 1 609 ? 16.894 0.186 -0.905 1.00 94.69 609 ALA A N 1
ATOM 4674 C CA . ALA A 1 609 ? 15.547 0.740 -0.844 1.00 94.69 609 ALA A CA 1
ATOM 4675 C C . ALA A 1 609 ? 14.883 0.553 -2.205 1.00 94.69 609 ALA A C 1
ATOM 4677 O O . ALA A 1 609 ? 15.530 0.769 -3.233 1.00 94.69 609 ALA A O 1
ATOM 4678 N N . ALA A 1 610 ? 13.608 0.186 -2.221 1.00 92.94 610 ALA A N 1
ATOM 4679 C CA . ALA A 1 610 ? 12.848 0.017 -3.450 1.00 92.94 610 ALA A CA 1
ATOM 4680 C C . ALA A 1 610 ? 11.454 0.628 -3.334 1.00 92.94 610 ALA A C 1
ATOM 4682 O O . ALA A 1 610 ? 10.857 0.649 -2.256 1.00 92.94 610 ALA A O 1
ATOM 4683 N N . CYS A 1 611 ? 10.942 1.085 -4.473 1.00 92.88 611 CYS A N 1
ATOM 4684 C CA . CYS A 1 611 ? 9.532 1.381 -4.675 1.00 92.88 611 CYS A CA 1
ATOM 4685 C C . CYS A 1 611 ? 8.942 0.321 -5.599 1.00 92.88 611 CYS A C 1
ATOM 4687 O O . CYS A 1 611 ? 9.490 0.049 -6.673 1.00 92.88 611 CYS A O 1
ATOM 4689 N N . LEU A 1 612 ? 7.845 -0.273 -5.152 1.00 89.81 612 LEU A N 1
ATOM 4690 C CA . LEU A 1 612 ? 7.053 -1.242 -5.884 1.00 89.81 612 LEU A CA 1
ATOM 4691 C C . LEU A 1 612 ? 5.759 -0.576 -6.339 1.00 89.81 612 LEU A C 1
ATOM 4693 O O . LEU A 1 612 ? 5.164 0.171 -5.565 1.00 89.81 612 LEU A O 1
ATOM 4697 N N . ASP A 1 613 ? 5.321 -0.858 -7.560 1.00 82.12 613 ASP A N 1
ATOM 4698 C CA . ASP A 1 613 ? 4.000 -0.440 -8.026 1.00 82.12 613 ASP A CA 1
ATOM 4699 C C . ASP A 1 613 ? 2.875 -1.284 -7.388 1.00 82.12 613 ASP A C 1
ATOM 4701 O O . ASP A 1 613 ? 3.118 -2.248 -6.652 1.00 82.12 613 ASP A O 1
ATOM 4705 N N . ALA A 1 614 ? 1.620 -0.968 -7.719 1.00 76.94 614 ALA A N 1
ATOM 4706 C CA . ALA A 1 614 ? 0.447 -1.719 -7.268 1.00 76.94 614 ALA A CA 1
ATOM 4707 C C . ALA A 1 614 ? 0.477 -3.216 -7.647 1.00 76.94 614 ALA A C 1
ATOM 4709 O O . ALA A 1 614 ? -0.262 -4.010 -7.063 1.00 76.94 614 ALA A O 1
ATOM 4710 N N . LYS A 1 615 ? 1.316 -3.625 -8.609 1.00 77.94 615 LYS A N 1
ATOM 4711 C CA . LYS A 1 615 ? 1.492 -5.016 -9.059 1.00 77.94 615 LYS A CA 1
ATOM 4712 C C . LYS A 1 615 ? 2.638 -5.740 -8.349 1.00 77.94 615 LYS A C 1
ATOM 4714 O O . LYS A 1 615 ? 2.817 -6.934 -8.575 1.00 77.94 615 LYS A O 1
ATOM 4719 N N . GLY A 1 616 ? 3.397 -5.038 -7.506 1.00 82.88 616 GLY A N 1
ATOM 4720 C CA . GLY A 1 616 ? 4.582 -5.560 -6.826 1.00 82.88 616 GLY A CA 1
ATOM 4721 C C . GLY A 1 616 ? 5.863 -5.486 -7.666 1.00 82.88 616 GLY A C 1
ATOM 4722 O O . GLY A 1 616 ? 6.905 -6.004 -7.240 1.00 82.88 616 GLY A O 1
ATOM 4723 N N . GLU A 1 617 ? 5.809 -4.837 -8.832 1.00 82.50 617 GLU A N 1
ATOM 4724 C CA . GLU A 1 617 ? 6.943 -4.678 -9.740 1.00 82.50 617 GLU A CA 1
ATOM 4725 C C . GLU A 1 617 ? 7.815 -3.492 -9.328 1.00 82.50 617 GLU A C 1
ATOM 4727 O O . GLU A 1 617 ? 7.332 -2.467 -8.854 1.00 82.50 617 GLU A O 1
ATOM 4732 N N . VAL A 1 618 ? 9.130 -3.620 -9.506 1.00 84.56 618 VAL A N 1
ATOM 4733 C CA . VAL A 1 618 ? 10.091 -2.591 -9.081 1.00 84.56 618 VAL A CA 1
ATOM 4734 C C . VAL A 1 618 ? 10.052 -1.386 -10.028 1.00 84.56 618 VAL A C 1
ATOM 4736 O O . VAL A 1 618 ? 10.563 -1.449 -11.146 1.00 84.56 618 VAL A O 1
ATOM 4739 N N . GLU A 1 619 ? 9.538 -0.254 -9.549 1.00 82.94 619 GLU A N 1
ATOM 4740 C CA . GLU A 1 619 ? 9.585 1.045 -10.242 1.00 82.94 619 GLU A CA 1
ATOM 4741 C C . GLU A 1 619 ? 10.991 1.655 -10.194 1.00 82.94 619 GLU A C 1
ATOM 4743 O O . GLU A 1 619 ? 11.538 2.165 -11.184 1.00 82.94 619 GLU A O 1
ATOM 4748 N N . TRP A 1 620 ? 11.608 1.591 -9.018 1.00 86.94 620 TRP A N 1
ATOM 4749 C CA . TRP A 1 620 ? 13.003 1.938 -8.821 1.00 86.94 620 TRP A CA 1
ATOM 4750 C C . TRP A 1 620 ? 13.574 1.176 -7.635 1.00 86.94 620 TRP A C 1
ATOM 4752 O O . TRP A 1 620 ? 12.867 0.775 -6.715 1.00 86.94 620 TRP A O 1
ATOM 4762 N N . GLU A 1 621 ? 14.890 1.015 -7.653 1.00 89.25 621 GLU A N 1
ATOM 4763 C CA . GLU A 1 621 ? 15.637 0.415 -6.563 1.00 89.25 621 GLU A CA 1
ATOM 4764 C C . GLU A 1 621 ? 16.990 1.114 -6.431 1.00 89.25 621 GLU A C 1
ATOM 4766 O O . GLU A 1 621 ? 17.621 1.498 -7.426 1.00 89.25 621 GLU A O 1
ATOM 4771 N N . ARG A 1 622 ? 17.429 1.292 -5.188 1.00 90.56 622 ARG A N 1
ATOM 4772 C CA . ARG A 1 622 ? 18.634 2.021 -4.824 1.00 90.56 622 ARG A CA 1
ATOM 4773 C C . ARG A 1 622 ? 19.440 1.217 -3.800 1.00 90.56 622 ARG A C 1
ATOM 4775 O O . ARG A 1 622 ? 18.949 1.033 -2.689 1.00 90.56 622 ARG A O 1
ATOM 4782 N N . PRO A 1 623 ? 20.675 0.777 -4.117 1.00 90.81 623 PRO A N 1
ATOM 4783 C CA . PRO A 1 623 ? 21.588 0.305 -3.079 1.00 90.81 623 PRO A CA 1
ATOM 4784 C C . PRO A 1 623 ? 21.849 1.422 -2.070 1.00 90.81 623 PRO A C 1
ATOM 4786 O O . PRO A 1 623 ? 22.071 2.573 -2.466 1.00 90.81 623 PRO A O 1
ATOM 4789 N N . LEU A 1 624 ? 21.815 1.076 -0.787 1.00 87.62 624 LEU A N 1
ATOM 4790 C CA . LEU A 1 624 ? 22.153 1.985 0.299 1.00 87.62 624 LEU A CA 1
ATOM 4791 C C . LEU A 1 624 ? 23.631 1.809 0.673 1.00 87.62 624 LEU A C 1
ATOM 4793 O O . LEU A 1 624 ? 24.181 0.726 0.482 1.00 87.62 624 LEU A O 1
ATOM 4797 N N . PRO A 1 625 ? 24.289 2.859 1.196 1.00 84.69 625 PRO A N 1
ATOM 4798 C CA . PRO A 1 625 ? 25.675 2.759 1.649 1.00 84.69 625 PRO A CA 1
ATOM 4799 C C . PRO A 1 625 ? 25.839 1.750 2.792 1.00 84.69 625 PRO A C 1
ATOM 4801 O O . PRO A 1 625 ? 26.851 1.068 2.853 1.00 84.69 625 PRO A O 1
ATOM 4804 N N . ASN A 1 626 ? 24.831 1.645 3.661 1.00 82.75 626 ASN A N 1
ATOM 4805 C CA . ASN A 1 626 ? 24.741 0.682 4.752 1.00 82.75 626 ASN A CA 1
ATOM 4806 C C . ASN A 1 626 ? 23.295 0.188 4.870 1.00 82.75 626 ASN A C 1
ATOM 4808 O O . ASN A 1 626 ? 22.360 0.889 4.472 1.00 82.75 626 ASN A O 1
ATOM 4812 N N . ALA A 1 627 ? 23.111 -0.998 5.451 1.00 81.69 627 ALA A N 1
ATOM 4813 C CA . ALA A 1 627 ? 21.783 -1.538 5.713 1.00 81.69 627 ALA A CA 1
ATOM 4814 C C . ALA A 1 627 ? 20.976 -0.638 6.658 1.00 81.69 627 ALA A C 1
ATOM 4816 O O . ALA A 1 627 ? 21.533 0.019 7.544 1.00 81.69 627 ALA A O 1
ATOM 4817 N N . VAL A 1 628 ? 19.656 -0.650 6.483 1.00 84.56 628 VAL A N 1
ATOM 4818 C CA . VAL A 1 628 ? 18.730 0.022 7.391 1.00 84.56 628 VAL A CA 1
ATOM 4819 C C . VAL A 1 628 ? 18.756 -0.654 8.764 1.00 84.56 628 VAL A C 1
ATOM 4821 O O . VAL A 1 628 ? 18.655 -1.883 8.874 1.00 84.56 628 VAL A O 1
ATOM 4824 N N . VAL A 1 629 ? 18.900 0.164 9.810 1.00 78.50 629 VAL A N 1
ATOM 4825 C CA . VAL A 1 629 ? 19.063 -0.273 11.208 1.00 78.50 629 VAL A CA 1
ATOM 4826 C C . VAL A 1 629 ? 17.904 0.126 12.126 1.00 78.50 629 VAL A C 1
ATOM 4828 O O . VAL A 1 629 ? 17.869 -0.332 13.256 1.00 78.50 629 VAL A O 1
ATOM 4831 N N . GLY A 1 630 ? 16.938 0.910 11.651 1.00 80.81 630 GLY A N 1
ATOM 4832 C CA . GLY A 1 630 ? 15.738 1.286 12.408 1.00 80.81 630 GLY A CA 1
ATOM 4833 C C . GLY A 1 630 ? 14.551 1.548 11.486 1.00 80.81 630 GLY A C 1
ATOM 4834 O O . GLY A 1 630 ? 14.699 1.524 10.261 1.00 80.81 630 GLY A O 1
ATOM 4835 N N . ARG A 1 631 ? 13.368 1.798 12.052 1.00 87.31 631 ARG A N 1
ATOM 4836 C CA . ARG A 1 631 ? 12.147 2.048 11.280 1.00 87.31 631 ARG A CA 1
ATOM 4837 C C . ARG A 1 631 ? 12.295 3.325 10.438 1.00 87.31 631 ARG A C 1
ATOM 4839 O O . ARG A 1 631 ? 12.467 4.408 11.004 1.00 87.31 631 ARG A O 1
ATOM 4846 N N . PRO A 1 632 ? 12.206 3.230 9.100 1.00 92.12 632 PRO A N 1
ATOM 4847 C CA . PRO A 1 632 ? 12.227 4.400 8.233 1.00 92.12 632 PRO A CA 1
ATOM 4848 C C . PRO A 1 632 ? 10.878 5.125 8.220 1.00 92.12 632 PRO A C 1
ATOM 4850 O O . PRO A 1 632 ? 9.853 4.544 8.577 1.00 92.12 632 PRO A O 1
ATOM 4853 N N . VAL A 1 633 ? 10.862 6.376 7.757 1.00 90.94 633 VAL A N 1
ATOM 4854 C CA . VAL A 1 633 ? 9.636 7.188 7.665 1.00 90.94 633 VAL A CA 1
ATOM 4855 C C . VAL A 1 633 ? 9.535 7.901 6.315 1.00 90.94 633 VAL A C 1
ATOM 4857 O O . VAL A 1 633 ? 10.535 8.358 5.761 1.00 90.94 633 VAL A O 1
ATOM 4860 N N . LEU A 1 634 ? 8.321 7.983 5.771 1.00 91.06 634 LEU A N 1
ATOM 4861 C CA . LEU A 1 634 ? 7.992 8.781 4.589 1.00 91.06 634 LEU A CA 1
ATOM 4862 C C . LEU A 1 634 ? 7.349 10.099 5.044 1.00 91.06 634 LEU A C 1
ATOM 4864 O O . LEU A 1 634 ? 6.364 10.069 5.777 1.00 91.06 634 LEU A O 1
ATOM 4868 N N . GLY A 1 635 ? 7.878 11.235 4.590 1.00 87.38 635 GLY A N 1
ATOM 4869 C CA . GLY A 1 635 ? 7.273 12.553 4.808 1.00 87.38 635 GLY A CA 1
ATOM 4870 C C . GLY A 1 635 ? 7.619 13.515 3.678 1.00 87.38 635 GLY A C 1
ATOM 4871 O O . GLY A 1 635 ? 8.742 13.488 3.182 1.00 87.38 635 GLY A O 1
ATOM 4872 N N . GLY A 1 636 ? 6.650 14.312 3.222 1.00 80.12 636 GLY A N 1
ATOM 4873 C CA . GLY A 1 636 ? 6.810 15.291 2.141 1.00 80.12 636 GLY A CA 1
ATOM 4874 C C . GLY A 1 636 ? 7.324 14.699 0.825 1.00 80.12 636 GLY A C 1
ATOM 4875 O O . GLY A 1 636 ? 8.077 15.354 0.113 1.00 80.12 636 GLY A O 1
ATOM 4876 N N . GLY A 1 637 ? 7.004 13.433 0.528 1.00 84.94 637 GLY A N 1
ATOM 4877 C CA . GLY A 1 637 ? 7.559 12.718 -0.629 1.00 84.94 637 GLY A CA 1
ATOM 4878 C C . GLY A 1 637 ? 9.033 12.303 -0.487 1.00 84.94 637 GLY A C 1
ATOM 4879 O O . GLY A 1 637 ? 9.650 11.911 -1.478 1.00 84.94 637 GLY A O 1
ATOM 4880 N N . VAL A 1 638 ? 9.601 12.353 0.723 1.00 90.00 638 VAL A N 1
ATOM 4881 C CA . VAL A 1 638 ? 10.988 11.977 1.032 1.00 90.00 638 VAL A CA 1
ATOM 4882 C C . VAL A 1 638 ? 11.028 10.781 1.985 1.00 90.00 638 VAL A C 1
ATOM 4884 O O . VAL A 1 638 ? 10.483 10.816 3.090 1.00 90.00 638 VAL A O 1
ATOM 4887 N N . LEU A 1 639 ? 11.724 9.721 1.579 1.00 93.62 639 LEU A N 1
ATOM 4888 C CA . LEU A 1 639 ? 12.029 8.565 2.420 1.00 93.62 639 LEU A CA 1
ATOM 4889 C C . LEU A 1 639 ? 13.245 8.875 3.291 1.00 93.62 639 LEU A C 1
ATOM 4891 O O . LEU A 1 639 ? 14.340 9.095 2.775 1.00 93.62 639 LEU A O 1
ATOM 4895 N N . HIS A 1 640 ? 13.050 8.856 4.603 1.00 94.19 640 HIS A N 1
ATOM 4896 C CA . HIS A 1 640 ? 14.090 9.025 5.609 1.00 94.19 640 HIS A CA 1
ATOM 4897 C C . HIS A 1 640 ? 14.502 7.633 6.086 1.00 94.19 640 HIS A C 1
ATOM 4899 O O . HIS A 1 640 ? 13.699 6.923 6.693 1.00 94.19 640 HIS A O 1
ATOM 4905 N N . LEU A 1 641 ? 15.730 7.224 5.772 1.00 94.00 641 LEU A N 1
ATOM 4906 C CA . LEU A 1 641 ? 16.240 5.878 6.018 1.00 94.00 641 LEU A CA 1
ATOM 4907 C C . LEU A 1 641 ? 17.364 5.923 7.065 1.00 94.00 641 LEU A C 1
ATOM 4909 O O . LEU A 1 641 ? 18.428 6.483 6.779 1.00 94.00 641 LEU A O 1
ATOM 4913 N N . PRO A 1 642 ? 17.177 5.331 8.257 1.00 90.88 642 PRO A N 1
ATOM 4914 C CA . PRO A 1 642 ? 18.235 5.221 9.249 1.00 90.88 642 PRO A CA 1
ATOM 4915 C C . PRO A 1 642 ? 19.186 4.092 8.859 1.00 90.88 642 PRO A C 1
ATOM 4917 O O . PRO A 1 642 ? 18.827 2.916 8.897 1.00 90.88 642 PRO A O 1
ATOM 4920 N N . VAL A 1 643 ? 20.409 4.446 8.479 1.00 86.81 643 VAL A N 1
ATOM 4921 C CA . VAL A 1 643 ? 21.450 3.495 8.070 1.00 86.81 643 VAL A CA 1
ATOM 4922 C C . VAL A 1 643 ? 22.553 3.439 9.122 1.00 86.81 643 VAL A C 1
ATOM 4924 O O . VAL A 1 643 ? 22.671 4.337 9.956 1.00 86.81 643 VAL A O 1
ATOM 4927 N N . GLY A 1 644 ? 23.385 2.398 9.104 1.00 78.50 644 GLY A N 1
ATOM 4928 C CA . GLY A 1 644 ? 24.556 2.342 9.987 1.00 78.50 644 GLY A CA 1
ATOM 4929 C C . GLY A 1 644 ? 25.409 3.617 9.873 1.00 78.50 644 GLY A C 1
ATOM 4930 O O . GLY A 1 644 ? 25.880 3.942 8.785 1.00 78.50 644 GLY A O 1
ATOM 4931 N N . GLY A 1 645 ? 25.576 4.348 10.982 1.00 77.88 645 GLY A N 1
ATOM 4932 C CA . GLY A 1 645 ? 26.406 5.558 11.051 1.00 77.88 645 GLY A CA 1
ATOM 4933 C C . GLY A 1 645 ? 25.775 6.859 10.531 1.00 77.88 645 GLY A C 1
ATOM 4934 O O . GLY A 1 645 ? 26.478 7.868 10.488 1.00 77.88 645 GLY A O 1
ATOM 4935 N N . GLY A 1 646 ? 24.490 6.875 10.154 1.00 87.62 646 GLY A N 1
ATOM 4936 C CA . GLY A 1 646 ? 23.844 8.095 9.662 1.00 87.62 646 GLY A CA 1
ATOM 4937 C C . GLY A 1 646 ? 22.415 7.939 9.132 1.00 87.62 646 GLY A C 1
ATOM 4938 O O . GLY A 1 646 ? 21.730 6.953 9.402 1.00 87.62 646 GLY A O 1
ATOM 4939 N N . LEU A 1 647 ? 21.975 8.916 8.333 1.00 92.31 647 LEU A N 1
ATOM 4940 C CA . LEU A 1 647 ? 20.676 8.943 7.653 1.00 92.31 647 LEU A CA 1
ATOM 4941 C C . LEU A 1 647 ? 20.841 9.143 6.144 1.00 92.31 647 LEU A C 1
ATOM 4943 O O . LEU A 1 647 ? 21.598 10.008 5.698 1.00 92.31 647 LEU A O 1
ATOM 4947 N N . VAL A 1 648 ? 20.065 8.403 5.356 1.00 94.06 648 VAL A N 1
ATOM 4948 C CA . VAL A 1 648 ? 19.937 8.592 3.905 1.00 94.06 648 VAL A CA 1
ATOM 4949 C C . VAL A 1 648 ? 18.535 9.097 3.587 1.00 94.06 648 VAL A C 1
ATOM 4951 O O . VAL A 1 648 ? 17.549 8.550 4.071 1.00 94.06 648 VAL A O 1
ATOM 4954 N N . PHE A 1 649 ? 18.448 10.118 2.739 1.00 93.81 649 PHE A N 1
ATOM 4955 C CA . PHE A 1 649 ? 17.190 10.707 2.287 1.00 93.81 649 PHE A CA 1
ATOM 4956 C C . PHE A 1 649 ? 17.020 10.435 0.801 1.00 93.81 649 PHE A C 1
ATOM 4958 O O . PHE A 1 649 ? 17.878 10.824 0.000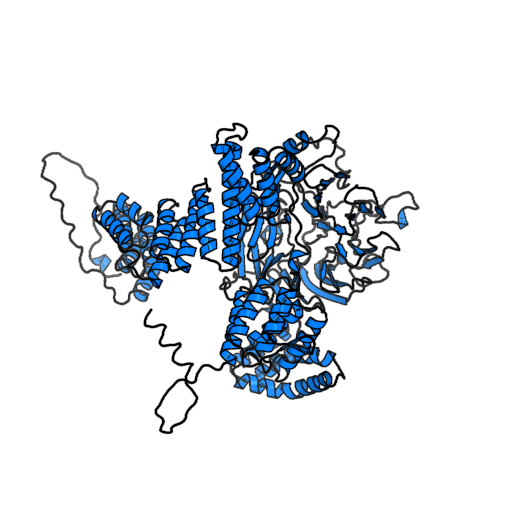 1.00 93.81 649 PHE A O 1
ATOM 4965 N N . LEU A 1 650 ? 15.926 9.777 0.426 1.00 93.12 650 LEU A N 1
ATOM 4966 C CA . LEU A 1 650 ? 15.596 9.491 -0.967 1.00 93.12 650 LEU A CA 1
ATOM 4967 C C . LEU A 1 650 ? 14.326 10.223 -1.376 1.00 93.12 650 LEU A C 1
ATOM 4969 O O . LEU A 1 650 ? 13.368 10.290 -0.614 1.00 93.12 650 LEU A O 1
ATOM 4973 N N . ASP A 1 651 ? 14.292 10.701 -2.609 1.00 89.06 651 ASP A N 1
ATOM 4974 C CA . ASP A 1 651 ? 13.045 11.110 -3.244 1.00 89.06 651 ASP A CA 1
ATOM 4975 C C . ASP A 1 651 ? 12.183 9.861 -3.491 1.00 89.06 651 ASP A C 1
ATOM 4977 O O . ASP A 1 651 ? 12.618 8.927 -4.172 1.00 89.06 651 ASP A O 1
ATOM 4981 N N . ALA A 1 652 ? 10.973 9.825 -2.928 1.00 89.06 652 ALA A N 1
ATOM 4982 C CA . ALA A 1 652 ? 10.093 8.657 -2.995 1.00 89.06 652 ALA A CA 1
ATOM 4983 C C . ALA A 1 652 ? 9.654 8.346 -4.437 1.00 89.06 652 ALA A C 1
ATOM 4985 O O . ALA A 1 652 ? 9.456 7.195 -4.818 1.00 89.06 652 ALA A O 1
ATOM 4986 N N . THR A 1 653 ? 9.576 9.370 -5.282 1.00 85.50 653 THR A N 1
ATOM 4987 C CA . THR A 1 653 ? 9.078 9.254 -6.654 1.00 85.50 653 THR A CA 1
ATOM 4988 C C . THR A 1 653 ? 10.112 8.630 -7.602 1.00 85.50 653 THR A C 1
ATOM 4990 O O . THR A 1 653 ? 9.778 7.857 -8.505 1.00 85.50 653 THR A O 1
ATOM 4993 N N . THR A 1 654 ? 11.389 8.959 -7.412 1.00 83.81 654 THR A N 1
ATOM 4994 C CA . THR A 1 654 ? 12.479 8.636 -8.348 1.00 83.81 654 THR A CA 1
ATOM 4995 C C . THR A 1 654 ? 13.511 7.655 -7.785 1.00 83.81 654 THR A C 1
ATOM 4997 O O . THR A 1 654 ? 14.251 7.038 -8.566 1.00 83.81 654 THR A O 1
ATOM 5000 N N . GLY A 1 655 ? 13.598 7.520 -6.455 1.00 88.00 655 GLY A N 1
ATOM 5001 C CA . GLY A 1 655 ? 14.636 6.753 -5.756 1.00 88.00 655 GLY A CA 1
ATOM 5002 C C . GLY A 1 655 ? 16.017 7.411 -5.779 1.00 88.00 655 GLY A C 1
ATOM 5003 O O . GLY A 1 655 ? 17.042 6.750 -5.556 1.00 88.00 655 GLY A O 1
ATOM 5004 N N . GLY A 1 656 ? 16.080 8.693 -6.151 1.00 85.75 656 GLY A N 1
ATOM 5005 C CA . GLY A 1 656 ? 17.314 9.468 -6.160 1.00 85.75 656 GLY A CA 1
ATOM 5006 C C . GLY A 1 656 ? 17.719 9.879 -4.746 1.00 85.75 656 GLY A C 1
ATOM 5007 O O . GLY A 1 656 ? 16.874 10.272 -3.947 1.00 85.75 656 GLY A O 1
ATOM 5008 N N . ILE A 1 657 ? 19.017 9.795 -4.438 1.00 88.56 657 ILE A N 1
ATOM 5009 C CA . ILE A 1 657 ? 19.553 10.243 -3.147 1.00 88.56 657 ILE A CA 1
ATOM 5010 C C . ILE A 1 657 ? 19.489 11.770 -3.106 1.00 88.56 657 ILE A C 1
ATOM 5012 O O . ILE A 1 657 ? 20.233 12.444 -3.820 1.00 88.56 657 ILE A O 1
ATOM 5016 N N . LEU A 1 658 ? 18.605 12.301 -2.262 1.00 87.50 658 LEU A N 1
ATOM 5017 C CA . LEU A 1 658 ? 18.494 13.729 -1.988 1.00 87.50 658 LEU A CA 1
ATOM 5018 C C . LEU A 1 658 ? 19.592 14.185 -1.041 1.00 87.50 658 LEU A C 1
ATOM 5020 O O . LEU A 1 658 ? 20.127 15.277 -1.218 1.00 87.50 658 LEU A O 1
ATOM 5024 N N . HIS A 1 659 ? 19.928 13.386 -0.032 1.00 86.38 659 HIS A N 1
ATOM 5025 C CA . HIS A 1 659 ? 20.993 13.723 0.902 1.00 86.38 659 HIS A CA 1
ATOM 5026 C C . HIS A 1 659 ? 21.478 12.493 1.680 1.00 86.38 659 HIS A C 1
ATOM 5028 O O . HIS A 1 659 ? 20.765 11.497 1.792 1.00 86.38 659 HIS A O 1
ATOM 5034 N N . HIS A 1 660 ? 22.686 12.575 2.227 1.00 90.31 660 HIS A N 1
ATOM 5035 C CA . HIS A 1 660 ? 23.260 11.590 3.137 1.00 90.31 660 HIS A CA 1
ATOM 5036 C C . HIS A 1 660 ? 23.971 12.355 4.251 1.00 90.31 660 HIS A C 1
ATOM 5038 O O . HIS A 1 660 ? 24.772 13.241 3.961 1.00 90.31 660 HIS A O 1
ATOM 5044 N N . VAL A 1 661 ? 23.634 12.040 5.498 1.00 88.38 661 VAL A N 1
ATOM 5045 C CA . VAL A 1 661 ? 24.225 12.639 6.698 1.00 88.38 661 VAL A CA 1
ATOM 5046 C C . VAL A 1 661 ? 24.899 11.523 7.469 1.00 88.38 661 VAL A C 1
ATOM 5048 O O . VAL A 1 661 ? 24.207 10.596 7.885 1.00 88.38 661 VAL A O 1
ATOM 5051 N N . THR A 1 662 ? 26.209 11.608 7.691 1.00 88.88 662 THR A N 1
ATOM 5052 C CA . THR A 1 662 ? 26.871 10.751 8.682 1.00 88.88 662 THR A CA 1
ATOM 5053 C C . THR A 1 662 ? 26.857 11.431 10.048 1.00 88.88 662 THR A C 1
ATOM 5055 O O . THR A 1 662 ? 26.839 12.661 10.144 1.00 88.88 662 THR A O 1
ATOM 5058 N N . TRP A 1 663 ? 26.863 10.648 11.129 1.00 85.12 663 TRP A N 1
ATOM 5059 C CA . TRP A 1 663 ? 26.929 11.215 12.478 1.00 85.12 663 TRP A CA 1
ATOM 5060 C C . TRP A 1 663 ? 28.247 11.944 12.738 1.00 85.12 663 TRP A C 1
ATOM 5062 O O . TRP A 1 663 ? 28.261 12.876 13.537 1.00 85.12 663 TRP A O 1
ATOM 5072 N N . THR A 1 664 ? 29.326 11.566 12.049 1.00 84.50 664 THR A N 1
ATOM 5073 C CA . THR A 1 664 ? 30.604 12.287 12.076 1.00 84.50 664 THR A CA 1
ATOM 5074 C C . THR A 1 664 ? 30.452 13.674 11.457 1.00 84.50 664 THR A C 1
ATOM 5076 O O . THR A 1 664 ? 30.666 14.662 12.153 1.00 84.50 664 THR A O 1
ATOM 5079 N N . ASP A 1 665 ? 29.960 13.754 10.213 1.00 83.81 665 ASP A N 1
ATOM 5080 C CA . ASP A 1 665 ? 29.757 15.037 9.523 1.00 83.81 665 ASP A CA 1
ATOM 5081 C C . ASP A 1 665 ? 28.806 15.943 10.308 1.00 83.81 665 ASP A C 1
ATOM 5083 O O . ASP A 1 665 ? 29.017 17.148 10.424 1.00 83.81 665 ASP A O 1
ATOM 5087 N N . TRP A 1 666 ? 27.740 15.366 10.871 1.00 85.50 666 TRP A N 1
ATOM 5088 C CA . TRP A 1 666 ? 26.805 16.127 11.686 1.00 85.50 666 TRP A CA 1
ATOM 5089 C C . TRP A 1 666 ? 27.491 16.686 12.937 1.00 85.50 666 TRP A C 1
ATOM 5091 O O . TRP A 1 666 ? 27.369 17.885 13.180 1.00 85.50 666 TRP A O 1
ATOM 5101 N N . LYS A 1 667 ? 28.251 15.876 13.691 1.00 82.12 667 LYS A N 1
ATOM 5102 C CA . LYS A 1 667 ? 28.964 16.323 14.906 1.00 82.12 667 LYS A CA 1
ATOM 5103 C C . LYS A 1 667 ? 29.937 17.466 14.613 1.00 82.12 667 LYS A C 1
ATOM 5105 O O . LYS A 1 667 ? 29.985 18.411 15.395 1.00 82.12 667 LYS A O 1
ATOM 5110 N N . ASP A 1 668 ? 30.622 17.429 13.472 1.00 81.44 668 ASP A N 1
ATOM 5111 C CA . ASP A 1 668 ? 31.549 18.488 13.053 1.00 81.44 668 ASP A CA 1
ATOM 5112 C C . ASP A 1 668 ? 30.845 19.830 12.784 1.00 81.44 668 ASP A C 1
ATOM 5114 O O . ASP A 1 668 ? 31.449 20.894 12.928 1.00 81.44 668 ASP A O 1
ATOM 5118 N N . THR A 1 669 ? 29.551 19.804 12.439 1.00 76.69 669 THR A N 1
ATOM 5119 C CA . THR A 1 669 ? 28.734 21.020 12.259 1.00 76.69 669 THR A CA 1
ATOM 5120 C C . THR A 1 669 ? 28.132 21.566 13.556 1.00 76.69 669 THR A C 1
ATOM 5122 O O . THR A 1 669 ? 27.568 22.662 13.544 1.00 76.69 669 THR A O 1
ATOM 5125 N N . GLN A 1 670 ? 28.223 20.830 14.669 1.00 75.50 670 GLN A N 1
ATOM 5126 C CA . GLN A 1 670 ? 27.626 21.229 15.943 1.00 75.50 670 GLN A CA 1
ATOM 5127 C C . GLN A 1 670 ? 28.636 21.907 16.884 1.00 75.50 670 GLN A C 1
ATOM 5129 O O . GLN A 1 670 ? 29.844 21.681 16.797 1.00 75.50 670 GLN A O 1
ATOM 5134 N N . PRO A 1 671 ? 28.166 22.721 17.849 1.00 68.19 671 PRO A N 1
ATOM 5135 C CA . PRO A 1 671 ? 29.021 23.233 18.914 1.00 68.19 671 PRO A CA 1
ATOM 5136 C C . PRO A 1 671 ? 29.658 22.084 19.715 1.00 68.19 671 PRO A C 1
ATOM 5138 O O . PRO A 1 671 ? 28.975 21.125 20.072 1.00 68.19 671 PRO A O 1
ATOM 5141 N N . ARG A 1 672 ? 30.945 22.216 20.078 1.00 58.31 672 ARG A N 1
ATOM 5142 C CA . ARG A 1 672 ? 31.745 21.200 20.809 1.00 58.31 672 ARG A CA 1
ATOM 5143 C C . ARG A 1 672 ? 31.173 20.750 22.167 1.00 58.31 672 ARG A C 1
ATOM 5145 O O . ARG A 1 672 ? 31.705 19.828 22.770 1.00 58.31 672 ARG A O 1
ATOM 5152 N N . SER A 1 673 ? 30.124 21.393 22.671 1.00 52.44 673 SER A N 1
ATOM 5153 C CA . SER A 1 673 ? 29.516 21.129 23.979 1.00 52.44 673 SER A CA 1
ATOM 5154 C C . SER A 1 673 ? 28.494 19.981 24.004 1.00 52.44 673 SER A C 1
ATOM 5156 O O . SER A 1 673 ? 27.900 19.734 25.052 1.00 52.44 673 SER A O 1
ATOM 5158 N N . PHE A 1 674 ? 28.267 19.266 22.896 1.00 57.22 674 PHE A N 1
ATOM 5159 C CA . PHE A 1 674 ? 27.300 18.164 22.851 1.00 57.22 674 PHE A CA 1
ATOM 5160 C C . PHE A 1 674 ? 27.924 16.803 23.204 1.00 57.22 674 PHE A C 1
ATOM 5162 O O . PHE A 1 674 ? 28.670 16.228 22.419 1.00 57.22 674 PHE A O 1
ATOM 5169 N N . GLY A 1 675 ? 27.565 16.272 24.379 1.00 55.50 675 GLY A N 1
ATOM 5170 C CA . GLY A 1 675 ? 27.966 14.945 24.876 1.00 55.50 675 GLY A CA 1
ATOM 5171 C C . GLY A 1 675 ? 26.901 13.846 24.737 1.00 55.50 675 GLY A C 1
ATOM 5172 O O . GLY A 1 675 ? 26.963 12.860 25.464 1.00 55.50 675 GLY A O 1
ATOM 5173 N N . ALA A 1 676 ? 25.894 14.023 23.873 1.00 61.00 676 ALA A N 1
ATOM 5174 C CA . ALA A 1 676 ? 24.829 13.035 23.676 1.00 61.00 676 ALA A CA 1
ATOM 5175 C C . ALA A 1 676 ? 25.291 11.874 22.777 1.00 61.00 676 ALA A C 1
ATOM 5177 O O . ALA A 1 676 ? 25.949 12.098 21.757 1.00 61.00 676 ALA A O 1
ATOM 5178 N N . ASP A 1 677 ? 24.916 10.642 23.136 1.00 65.06 677 ASP A N 1
ATOM 5179 C CA . ASP A 1 677 ? 25.137 9.469 22.290 1.00 65.06 677 ASP A CA 1
ATOM 5180 C C . ASP A 1 677 ? 24.081 9.416 21.177 1.00 65.06 677 ASP A C 1
ATOM 5182 O O . ASP A 1 677 ? 22.893 9.160 21.409 1.00 65.06 677 ASP A O 1
ATOM 5186 N N . ILE A 1 678 ? 24.530 9.719 19.960 1.00 70.62 678 ILE A N 1
ATOM 5187 C CA . ILE A 1 678 ? 23.697 9.765 18.763 1.00 70.62 678 ILE A CA 1
ATOM 5188 C C . ILE A 1 678 ? 24.049 8.564 17.905 1.00 70.62 678 ILE A C 1
ATOM 5190 O O . ILE A 1 678 ? 25.155 8.461 17.366 1.00 70.62 678 ILE A O 1
ATOM 5194 N N . SER A 1 679 ? 23.067 7.689 17.747 1.00 73.69 679 SER A N 1
ATOM 5195 C CA . SER A 1 679 ? 23.106 6.567 16.825 1.00 73.69 679 SER A CA 1
ATOM 5196 C C . SER A 1 679 ? 21.831 6.533 15.991 1.00 73.69 679 SER A C 1
ATOM 5198 O O . SER A 1 679 ? 20.842 7.212 16.275 1.00 73.69 679 SER A O 1
ATOM 5200 N N . SER A 1 680 ? 21.874 5.768 14.907 1.00 81.56 680 SER A N 1
ATOM 5201 C CA . SER A 1 680 ? 20.710 5.567 14.053 1.00 81.56 680 SER A CA 1
ATOM 5202 C C . SER A 1 680 ? 19.717 4.638 14.749 1.00 81.56 680 SER A C 1
ATOM 5204 O O . SER A 1 680 ? 20.113 3.597 15.268 1.00 81.56 680 SER A O 1
ATOM 5206 N N . GLY A 1 681 ? 18.436 4.998 14.725 1.00 80.56 681 GLY A N 1
ATOM 5207 C CA . GLY A 1 681 ? 17.349 4.236 15.338 1.00 80.56 681 GLY A CA 1
ATOM 5208 C C . GLY A 1 681 ? 16.028 4.449 14.605 1.00 80.56 681 GLY A C 1
ATOM 5209 O O . GLY A 1 681 ? 16.018 4.859 13.442 1.00 80.56 681 GLY A O 1
ATOM 5210 N N . ASP A 1 682 ? 14.920 4.176 15.285 1.00 86.56 682 ASP A N 1
ATOM 5211 C CA . ASP A 1 682 ? 13.571 4.389 14.769 1.00 86.56 682 ASP A CA 1
ATOM 5212 C C . ASP A 1 682 ? 13.313 5.879 14.535 1.00 86.56 682 ASP A C 1
ATOM 5214 O O . ASP A 1 682 ? 13.508 6.710 15.427 1.00 86.56 682 ASP A O 1
ATOM 5218 N N . LEU A 1 683 ? 12.866 6.216 13.323 1.00 90.88 683 LEU A N 1
ATOM 5219 C CA . LEU A 1 683 ? 12.583 7.590 12.929 1.00 90.88 683 LEU A CA 1
ATOM 5220 C C . LEU A 1 683 ? 11.102 7.925 13.088 1.00 90.88 683 LEU A C 1
ATOM 5222 O O . LEU A 1 683 ? 10.221 7.139 12.734 1.00 90.88 683 LEU A O 1
ATOM 5226 N N . GLN A 1 684 ? 10.833 9.146 13.540 1.00 89.62 684 GLN A N 1
ATOM 5227 C CA . GLN A 1 684 ? 9.496 9.728 13.572 1.00 89.62 684 GLN A CA 1
ATOM 5228 C C . GLN A 1 684 ? 9.551 11.218 13.230 1.00 89.62 684 GLN A C 1
ATOM 5230 O O . GLN A 1 684 ? 10.447 11.939 13.667 1.00 89.62 684 GLN A O 1
ATOM 5235 N N . LEU A 1 685 ? 8.579 11.678 12.442 1.00 88.88 685 LEU A N 1
ATOM 5236 C CA . LEU A 1 685 ? 8.403 13.088 12.095 1.00 88.88 685 LEU A CA 1
ATOM 5237 C C . LEU A 1 685 ? 7.324 13.694 12.998 1.00 88.88 685 LEU A C 1
ATOM 5239 O O . LEU A 1 685 ? 6.244 13.122 13.142 1.00 88.88 685 LEU A O 1
ATOM 5243 N N . ALA A 1 686 ? 7.631 14.833 13.617 1.00 86.12 686 ALA A N 1
ATOM 5244 C CA . ALA A 1 686 ? 6.787 15.497 14.607 1.00 86.12 686 ALA A CA 1
ATOM 5245 C C . ALA A 1 686 ? 6.750 17.014 14.355 1.00 86.12 686 ALA A C 1
ATOM 5247 O O . ALA A 1 686 ? 7.549 17.777 14.907 1.00 86.12 686 ALA A O 1
ATOM 5248 N N . GLY A 1 687 ? 5.834 17.463 13.493 1.00 80.31 687 GLY A N 1
ATOM 5249 C CA . GLY A 1 687 ? 5.820 18.850 13.017 1.00 80.31 687 GLY A CA 1
ATOM 5250 C C . GLY A 1 687 ? 7.124 19.179 12.285 1.00 80.31 687 GLY A C 1
ATOM 5251 O O . GLY A 1 687 ? 7.484 18.498 11.331 1.00 80.31 687 GLY A O 1
ATOM 5252 N N . GLU A 1 688 ? 7.862 20.183 12.761 1.00 82.06 688 GLU A N 1
ATOM 5253 C CA . GLU A 1 688 ? 9.187 20.543 12.228 1.00 82.06 688 GLU A CA 1
ATOM 5254 C C . GLU A 1 688 ? 10.362 19.812 12.905 1.00 82.06 688 GLU A C 1
ATOM 5256 O O . GLU A 1 688 ? 11.514 20.217 12.746 1.00 82.06 688 GLU A O 1
ATOM 5261 N N . HIS A 1 689 ? 10.100 18.752 13.674 1.00 89.38 689 HIS A N 1
ATOM 5262 C CA . HIS A 1 689 ? 11.137 18.004 14.382 1.00 89.38 689 HIS A CA 1
ATOM 5263 C C . HIS A 1 689 ? 11.316 16.601 13.803 1.00 89.38 689 HIS A C 1
ATOM 5265 O O . HIS A 1 689 ? 10.342 15.916 13.477 1.00 89.38 689 HIS A O 1
ATOM 5271 N N . LEU A 1 690 ? 12.572 16.159 13.736 1.00 91.94 690 LEU A N 1
ATOM 5272 C CA . LEU A 1 690 ? 12.929 14.765 13.500 1.00 91.94 690 LEU A CA 1
ATOM 5273 C C . LEU A 1 690 ? 13.274 14.124 14.841 1.00 91.94 690 LEU A C 1
ATOM 5275 O O . LEU A 1 690 ? 14.122 14.624 15.579 1.00 91.94 690 LEU A O 1
ATOM 5279 N N . VAL A 1 691 ? 12.636 13.003 15.142 1.00 91.50 691 VAL A N 1
ATOM 5280 C CA . VAL A 1 691 ? 12.862 12.233 16.362 1.00 91.50 691 VAL A CA 1
ATOM 5281 C C . VAL A 1 691 ? 13.575 10.950 15.985 1.00 91.50 691 VAL A C 1
ATOM 5283 O O . VAL A 1 691 ? 13.135 10.239 15.080 1.00 91.50 691 VAL A O 1
ATOM 5286 N N . ILE A 1 692 ? 14.663 10.657 16.688 1.00 89.50 692 ILE A N 1
ATOM 5287 C CA . ILE A 1 692 ? 15.405 9.407 16.550 1.00 89.50 692 ILE A CA 1
ATOM 5288 C C . ILE A 1 692 ? 15.351 8.701 17.889 1.00 89.50 692 ILE A C 1
ATOM 5290 O O . ILE A 1 692 ? 15.954 9.154 18.866 1.00 89.50 692 ILE A O 1
ATOM 5294 N N . THR A 1 693 ? 14.608 7.601 17.919 1.00 85.69 693 THR A N 1
ATOM 5295 C CA . THR A 1 693 ? 14.505 6.757 19.102 1.00 85.69 693 THR A CA 1
ATOM 5296 C C . THR A 1 693 ? 15.409 5.562 18.914 1.00 85.69 693 THR A C 1
ATOM 5298 O O . THR A 1 693 ? 15.209 4.722 18.040 1.00 85.69 693 THR A O 1
ATOM 5301 N N . THR A 1 694 ? 16.445 5.513 19.727 1.00 78.38 694 THR A N 1
ATOM 5302 C CA . THR A 1 694 ? 17.269 4.331 19.890 1.00 78.38 694 THR A CA 1
ATOM 5303 C C . THR A 1 694 ? 16.767 3.596 21.129 1.00 78.38 694 THR A C 1
ATOM 5305 O O . THR A 1 694 ? 15.996 4.136 21.924 1.00 78.38 694 THR A O 1
ATOM 5308 N N . PRO A 1 695 ? 17.227 2.372 21.357 1.00 67.88 695 PRO A N 1
ATOM 5309 C CA . PRO A 1 695 ? 16.924 1.669 22.592 1.00 67.88 695 PRO A CA 1
ATOM 5310 C C . PRO A 1 695 ? 17.363 2.426 23.850 1.00 67.88 695 PRO A C 1
ATOM 5312 O O . PRO A 1 695 ? 16.739 2.277 24.897 1.00 67.88 695 PRO A O 1
ATOM 5315 N N . PHE A 1 696 ? 18.418 3.241 23.752 1.00 71.88 696 PHE A N 1
ATOM 5316 C CA . PHE A 1 696 ? 19.080 3.886 24.890 1.00 71.88 696 PHE A CA 1
ATOM 5317 C C . PHE A 1 696 ? 18.821 5.385 24.985 1.00 71.88 696 PHE A C 1
ATOM 5319 O O . PHE A 1 696 ? 19.007 5.975 26.047 1.00 71.88 696 PHE A O 1
ATOM 5326 N N . THR A 1 697 ? 18.430 6.024 23.888 1.00 78.81 697 THR A N 1
ATOM 5327 C CA . THR A 1 697 ? 18.301 7.477 23.797 1.00 78.81 697 THR A CA 1
ATOM 5328 C C . THR A 1 697 ? 17.128 7.867 22.914 1.00 78.81 697 THR A C 1
ATOM 5330 O O . THR A 1 697 ? 16.896 7.283 21.857 1.00 78.81 697 THR A O 1
ATOM 5333 N N . LEU A 1 698 ? 16.401 8.895 23.336 1.00 86.56 698 LEU A N 1
ATOM 5334 C CA . LEU A 1 698 ? 15.426 9.601 22.516 1.00 86.56 698 LEU A CA 1
ATOM 5335 C C . LEU A 1 698 ? 16.019 10.964 22.176 1.00 86.56 698 LEU A C 1
ATOM 5337 O O . LEU A 1 698 ? 16.204 11.790 23.067 1.00 86.56 698 LEU A O 1
ATOM 5341 N N . ASN A 1 699 ? 16.319 11.192 20.899 1.00 89.06 699 ASN A N 1
ATOM 5342 C CA . ASN A 1 699 ? 16.942 12.419 20.407 1.00 89.06 699 ASN A CA 1
ATOM 5343 C C . ASN A 1 699 ? 15.948 13.216 19.557 1.00 89.06 699 ASN A C 1
ATOM 5345 O O . ASN A 1 699 ? 15.359 12.665 18.625 1.00 89.06 699 ASN A O 1
ATOM 5349 N N . VAL A 1 700 ? 15.789 14.512 19.840 1.00 91.25 700 VAL A N 1
ATOM 5350 C CA . VAL A 1 700 ? 14.898 15.408 19.083 1.00 91.25 700 VAL A CA 1
ATOM 5351 C C . VAL A 1 700 ? 15.706 16.485 18.376 1.00 91.25 700 VAL A C 1
ATOM 5353 O O . VAL A 1 700 ? 16.348 17.317 19.015 1.00 91.25 700 VAL A O 1
ATOM 5356 N N . PHE A 1 701 ? 15.640 16.493 17.050 1.00 90.12 701 PHE A N 1
ATOM 5357 C CA . PHE A 1 701 ? 16.313 17.451 16.181 1.00 90.12 701 PHE A CA 1
ATOM 5358 C C . PHE A 1 701 ? 15.306 18.463 15.644 1.00 90.12 701 PHE A C 1
ATOM 5360 O O . PHE A 1 701 ? 14.204 18.089 15.244 1.00 90.12 701 PHE A O 1
ATOM 5367 N N . GLU A 1 702 ? 15.688 19.736 15.593 1.00 87.31 702 GLU A N 1
ATOM 5368 C CA . GLU A 1 702 ? 14.919 20.744 14.857 1.00 87.31 702 GLU A CA 1
ATOM 5369 C C . GLU A 1 702 ? 15.160 20.610 13.350 1.00 87.31 702 GLU A C 1
ATOM 5371 O O . GLU A 1 702 ? 16.121 19.973 12.911 1.00 87.31 702 GLU A O 1
ATOM 5376 N N . ARG A 1 703 ? 14.315 21.245 12.538 1.00 83.81 703 ARG A N 1
ATOM 5377 C CA . ARG A 1 703 ? 14.534 21.359 11.098 1.00 83.81 703 ARG A CA 1
ATOM 5378 C C . ARG A 1 703 ? 15.793 22.170 10.790 1.00 83.81 703 ARG A C 1
ATOM 5380 O O . ARG A 1 703 ? 15.998 23.269 11.303 1.00 83.81 703 ARG A O 1
ATOM 5387 N N . TRP A 1 704 ? 16.602 21.668 9.863 1.00 77.69 704 TRP A N 1
ATOM 5388 C CA . TRP A 1 704 ? 17.724 22.416 9.299 1.00 77.69 704 TRP A CA 1
ATOM 5389 C C . TRP A 1 704 ? 17.258 23.675 8.534 1.00 77.69 704 TRP A C 1
ATOM 5391 O O . TRP A 1 704 ? 16.437 23.586 7.621 1.00 77.69 704 TRP A O 1
ATOM 5401 N N . ARG A 1 705 ? 17.799 24.855 8.875 1.00 71.56 705 ARG A N 1
ATOM 5402 C CA . ARG A 1 705 ? 17.369 26.167 8.342 1.00 71.56 705 ARG A CA 1
ATOM 5403 C C . ARG A 1 705 ? 18.295 26.712 7.244 1.00 71.56 705 ARG A C 1
ATOM 5405 O O . ARG A 1 705 ? 18.982 27.712 7.433 1.00 71.56 705 ARG A O 1
ATOM 5412 N N . LEU A 1 706 ? 18.315 26.066 6.077 1.00 71.00 706 LEU A N 1
ATOM 5413 C CA . LEU A 1 706 ? 19.096 26.526 4.909 1.00 71.00 706 LEU A CA 1
ATOM 5414 C C . LEU A 1 706 ? 18.435 27.703 4.174 1.00 71.00 706 LEU A C 1
ATOM 5416 O O . LEU A 1 706 ? 19.128 28.583 3.662 1.00 71.00 706 LEU A O 1
ATOM 5420 N N . ARG A 1 707 ? 17.099 27.734 4.153 1.00 74.06 707 ARG A N 1
ATOM 5421 C CA . ARG A 1 707 ? 16.303 28.697 3.382 1.00 74.06 707 ARG A CA 1
ATOM 5422 C C . ARG A 1 707 ? 16.568 30.154 3.755 1.00 74.06 707 ARG A C 1
ATOM 5424 O O . ARG A 1 707 ? 16.917 30.942 2.887 1.00 74.06 707 ARG A O 1
ATOM 5431 N N . GLU A 1 708 ? 16.470 30.510 5.035 1.00 78.12 708 GLU A N 1
ATOM 5432 C CA . GLU A 1 708 ? 16.638 31.903 5.482 1.00 78.12 708 GLU A CA 1
ATOM 5433 C C . GLU A 1 708 ? 18.034 32.463 5.161 1.00 78.12 708 GLU A C 1
ATOM 5435 O O . GLU A 1 708 ? 18.191 33.647 4.858 1.00 78.12 708 GLU A O 1
ATOM 5440 N N . ALA A 1 709 ? 19.068 31.618 5.244 1.00 79.00 709 ALA A N 1
ATOM 5441 C CA . ALA A 1 709 ? 20.435 32.003 4.911 1.00 79.00 709 ALA A CA 1
ATOM 5442 C C . ALA A 1 709 ? 20.602 32.220 3.399 1.00 79.00 709 ALA A C 1
ATOM 5444 O O . ALA A 1 709 ? 21.245 33.187 2.981 1.00 79.00 709 ALA A O 1
ATOM 5445 N N . ALA A 1 710 ? 19.996 31.354 2.581 1.00 83.00 710 ALA A N 1
ATOM 5446 C CA . ALA A 1 710 ? 19.987 31.496 1.130 1.00 83.00 710 ALA A CA 1
ATOM 5447 C C . ALA A 1 710 ? 19.195 32.738 0.680 1.00 83.00 710 ALA A C 1
ATOM 5449 O O . ALA A 1 710 ? 19.694 33.501 -0.143 1.00 83.00 710 ALA A O 1
ATOM 5450 N N . GLU A 1 711 ? 18.028 33.005 1.277 1.00 86.06 711 GLU A N 1
ATOM 5451 C CA . GLU A 1 711 ? 17.205 34.195 1.007 1.00 86.06 711 GLU A CA 1
ATOM 5452 C C . GLU A 1 711 ? 17.960 35.493 1.323 1.00 86.06 711 GLU A C 1
ATOM 5454 O O . GLU A 1 711 ? 18.038 36.383 0.476 1.00 86.06 711 GLU A O 1
ATOM 5459 N N . ARG A 1 712 ? 18.604 35.585 2.497 1.00 86.69 712 ARG A N 1
ATOM 5460 C CA . ARG A 1 712 ? 19.444 36.745 2.857 1.00 86.69 712 ARG A CA 1
ATOM 5461 C C . ARG A 1 712 ? 20.577 36.969 1.857 1.00 86.69 712 ARG A C 1
ATOM 5463 O O . ARG A 1 712 ? 20.882 38.108 1.506 1.00 86.69 712 ARG A O 1
ATOM 5470 N N . ARG A 1 713 ? 21.195 35.886 1.384 1.00 85.62 713 ARG A N 1
ATOM 5471 C CA . ARG A 1 713 ? 22.295 35.950 0.419 1.00 85.62 713 ARG A CA 1
ATOM 5472 C C . ARG A 1 713 ? 21.819 36.355 -0.976 1.00 85.62 713 ARG A C 1
ATOM 5474 O O . ARG A 1 713 ? 22.486 37.164 -1.613 1.00 85.62 713 ARG A O 1
ATOM 5481 N N . LEU A 1 714 ? 20.658 35.870 -1.416 1.00 87.31 714 LEU A N 1
ATOM 5482 C CA . LEU A 1 714 ? 20.034 36.274 -2.681 1.00 87.31 714 LEU A CA 1
ATOM 5483 C C . LEU A 1 714 ? 19.541 37.722 -2.656 1.00 87.31 714 LEU A C 1
ATOM 5485 O O . LEU A 1 714 ? 19.658 38.408 -3.666 1.00 87.31 714 LEU A O 1
ATOM 5489 N N . ALA A 1 715 ? 19.065 38.216 -1.510 1.00 89.69 715 ALA A N 1
ATOM 5490 C CA . ALA A 1 715 ? 18.702 39.625 -1.351 1.00 89.69 715 ALA A CA 1
ATOM 5491 C C . ALA A 1 715 ? 19.908 40.558 -1.568 1.00 89.69 715 ALA A C 1
ATOM 5493 O O . ALA A 1 715 ? 19.769 41.633 -2.142 1.00 89.69 715 ALA A O 1
ATOM 5494 N N . GLN A 1 716 ? 21.103 40.132 -1.149 1.00 89.94 716 GLN A N 1
ATOM 5495 C CA . GLN A 1 716 ? 22.347 40.876 -1.370 1.00 89.94 716 GLN A CA 1
ATOM 5496 C C . GLN A 1 716 ? 22.938 40.637 -2.769 1.00 89.94 716 GLN A C 1
ATOM 5498 O O . GLN A 1 716 ? 23.540 41.535 -3.354 1.00 89.94 716 GLN A O 1
ATOM 5503 N N . ARG A 1 717 ? 22.813 39.412 -3.295 1.00 85.88 717 ARG A N 1
ATOM 5504 C CA . ARG A 1 717 ? 23.378 38.971 -4.578 1.00 85.88 717 ARG A CA 1
ATOM 5505 C C . ARG A 1 717 ? 22.381 38.067 -5.319 1.00 85.88 717 ARG A C 1
ATOM 5507 O O . ARG A 1 717 ? 22.466 36.844 -5.193 1.00 85.88 717 ARG A O 1
ATOM 5514 N N . PRO A 1 718 ? 21.491 38.633 -6.156 1.00 85.88 718 PRO A N 1
ATOM 5515 C CA . PRO A 1 718 ? 20.392 37.883 -6.782 1.00 85.88 718 PRO A CA 1
ATOM 5516 C C . PRO A 1 718 ? 20.805 36.722 -7.696 1.00 85.88 718 PRO A C 1
ATOM 5518 O O . PRO A 1 718 ? 19.998 35.837 -7.962 1.00 85.88 718 PRO A O 1
ATOM 5521 N N . LYS A 1 719 ? 22.048 36.719 -8.193 1.00 84.50 719 LYS A N 1
ATOM 5522 C CA . LYS A 1 719 ? 22.587 35.699 -9.108 1.00 84.50 719 LYS A CA 1
ATOM 5523 C C . LYS A 1 719 ? 23.690 34.838 -8.485 1.00 84.50 719 LYS A C 1
ATOM 5525 O O . LYS A 1 719 ? 24.459 34.225 -9.214 1.00 84.50 719 LYS A O 1
ATOM 5530 N N . ASP A 1 720 ? 23.816 34.810 -7.156 1.00 86.31 720 ASP A N 1
ATOM 5531 C CA . ASP A 1 720 ? 24.825 33.967 -6.505 1.00 86.31 720 ASP A CA 1
ATOM 5532 C C . ASP A 1 720 ? 24.509 32.472 -6.734 1.00 86.31 720 ASP A C 1
ATOM 5534 O O . ASP A 1 720 ? 23.500 31.983 -6.211 1.00 86.31 720 ASP A O 1
ATOM 5538 N N . PRO A 1 721 ? 25.353 31.726 -7.478 1.00 86.88 721 PRO A N 1
ATOM 5539 C CA . PRO A 1 721 ? 25.056 30.346 -7.849 1.00 86.88 721 PRO A CA 1
ATOM 5540 C C . PRO A 1 721 ? 24.972 29.411 -6.634 1.00 86.88 721 PRO A C 1
ATOM 5542 O O . PRO A 1 721 ? 24.167 28.484 -6.633 1.00 86.88 721 PRO A O 1
ATOM 5545 N N . ALA A 1 722 ? 25.726 29.665 -5.558 1.00 84.56 722 ALA A N 1
ATOM 5546 C CA . ALA A 1 722 ? 25.658 28.843 -4.348 1.00 84.56 722 ALA A CA 1
ATOM 5547 C C . ALA A 1 722 ? 24.345 29.063 -3.576 1.00 84.56 722 ALA A C 1
ATOM 5549 O O . ALA A 1 722 ? 23.795 28.122 -2.999 1.00 84.56 722 ALA A O 1
ATOM 5550 N N . ALA A 1 723 ? 23.827 30.295 -3.580 1.00 87.50 723 ALA A N 1
ATOM 5551 C CA . ALA A 1 723 ? 22.560 30.625 -2.931 1.00 87.50 723 ALA A CA 1
ATOM 5552 C C . ALA A 1 723 ? 21.352 30.133 -3.749 1.00 87.50 723 ALA A C 1
ATOM 5554 O O . ALA A 1 723 ? 20.402 29.604 -3.173 1.00 87.50 723 ALA A O 1
ATOM 5555 N N . LEU A 1 724 ? 21.417 30.231 -5.083 1.00 89.19 724 LEU A N 1
ATOM 5556 C CA . LEU A 1 724 ? 20.424 29.646 -5.993 1.00 89.19 724 LEU A CA 1
ATOM 5557 C C . LEU A 1 724 ? 20.376 28.120 -5.871 1.00 89.19 724 LEU A C 1
ATOM 5559 O O . LEU A 1 724 ? 19.289 27.554 -5.758 1.00 89.19 724 LEU A O 1
ATOM 5563 N N . TYR A 1 725 ? 21.541 27.467 -5.802 1.00 89.19 725 TYR A N 1
ATOM 5564 C CA . TYR A 1 725 ? 21.638 26.032 -5.549 1.00 89.19 725 TYR A CA 1
ATOM 5565 C C . TYR A 1 725 ? 20.950 25.661 -4.230 1.00 89.19 725 TYR A C 1
ATOM 5567 O O . TYR A 1 725 ? 20.075 24.797 -4.217 1.00 89.19 725 TYR A O 1
ATOM 5575 N N . ALA A 1 726 ? 21.281 26.359 -3.136 1.00 86.44 726 ALA A N 1
ATOM 5576 C CA . ALA A 1 726 ? 20.671 26.139 -1.826 1.00 86.44 726 ALA A CA 1
ATOM 5577 C C . ALA A 1 726 ? 19.141 26.318 -1.843 1.00 86.44 726 ALA A C 1
ATOM 5579 O O . ALA A 1 726 ? 18.431 25.477 -1.293 1.00 86.44 726 ALA A O 1
ATOM 5580 N N . MET A 1 727 ? 18.619 27.346 -2.522 1.00 88.69 727 MET A N 1
ATOM 5581 C CA . MET A 1 727 ? 17.170 27.514 -2.706 1.00 88.69 727 MET A CA 1
ATOM 5582 C C . MET A 1 727 ? 16.547 26.385 -3.527 1.00 88.69 727 MET A C 1
ATOM 5584 O O . MET A 1 727 ? 15.463 25.911 -3.192 1.00 88.69 727 MET A O 1
ATOM 5588 N N . GLY A 1 728 ? 17.230 25.926 -4.577 1.00 89.56 728 GLY A N 1
ATOM 5589 C CA . GLY A 1 728 ? 16.803 24.774 -5.368 1.00 89.56 728 GLY A CA 1
ATOM 5590 C C . GLY A 1 728 ? 16.659 23.513 -4.517 1.00 89.56 728 GLY A C 1
ATOM 5591 O O . GLY A 1 728 ? 15.668 22.795 -4.655 1.00 89.56 728 GLY A O 1
ATOM 5592 N N . LEU A 1 729 ? 17.591 23.283 -3.582 1.00 86.56 729 LEU A N 1
ATOM 5593 C CA . LEU A 1 729 ? 17.481 22.198 -2.604 1.00 86.56 729 LEU A CA 1
ATOM 5594 C C . LEU A 1 729 ? 16.240 22.365 -1.725 1.00 86.56 729 LEU A C 1
ATOM 5596 O O . LEU A 1 729 ? 15.450 21.433 -1.616 1.00 86.56 729 LEU A O 1
ATOM 5600 N N . GLU A 1 730 ? 16.035 23.541 -1.135 1.00 85.12 730 GLU A N 1
ATOM 5601 C CA . GLU A 1 730 ? 14.891 23.794 -0.248 1.00 85.12 730 GLU A CA 1
ATOM 5602 C C . GLU A 1 730 ? 13.548 23.605 -0.962 1.00 85.12 730 GLU A C 1
ATOM 5604 O O . GLU A 1 730 ? 12.647 22.958 -0.427 1.00 85.12 730 GLU A O 1
ATOM 5609 N N . HIS A 1 731 ? 13.419 24.096 -2.197 1.00 86.75 731 HIS A N 1
ATOM 5610 C CA . HIS A 1 731 ? 12.220 23.875 -3.005 1.00 86.75 731 HIS A CA 1
ATOM 5611 C C . HIS A 1 731 ? 12.014 22.398 -3.353 1.00 86.75 731 HIS A C 1
ATOM 5613 O O . HIS A 1 731 ? 10.876 21.929 -3.347 1.00 86.75 731 HIS A O 1
ATOM 5619 N N . GLN A 1 732 ? 13.090 21.654 -3.628 1.00 85.62 732 GLN A N 1
ATOM 5620 C CA . GLN A 1 732 ? 13.008 20.219 -3.900 1.00 85.62 732 GLN A CA 1
ATOM 5621 C C . GLN A 1 732 ? 12.525 19.453 -2.661 1.00 85.62 732 GLN A C 1
ATOM 5623 O O . GLN A 1 732 ? 11.621 18.630 -2.771 1.00 85.62 732 GLN A O 1
ATOM 5628 N N . TRP A 1 733 ? 13.072 19.768 -1.485 1.00 80.44 733 TRP A N 1
ATOM 5629 C CA . TRP A 1 733 ? 12.648 19.197 -0.203 1.00 80.44 733 TRP A CA 1
ATOM 5630 C C . TRP A 1 733 ? 11.199 19.540 0.155 1.00 80.44 733 TRP A C 1
ATOM 5632 O O . TRP A 1 733 ? 10.497 18.709 0.722 1.00 80.44 733 TRP A O 1
ATOM 5642 N N . ALA A 1 734 ? 10.737 20.740 -0.203 1.00 78.25 734 ALA A N 1
ATOM 5643 C CA . ALA A 1 734 ? 9.346 21.155 -0.035 1.00 78.25 734 ALA A CA 1
ATOM 5644 C C . ALA A 1 734 ? 8.389 20.556 -1.091 1.00 78.25 734 ALA A C 1
ATOM 5646 O O . ALA A 1 734 ? 7.195 20.838 -1.066 1.00 78.25 734 ALA A O 1
ATOM 5647 N N . GLY A 1 735 ? 8.886 19.777 -2.060 1.00 78.25 735 GLY A N 1
ATOM 5648 C CA . GLY A 1 735 ? 8.071 19.221 -3.148 1.00 78.25 735 GLY A CA 1
ATOM 5649 C C . GLY A 1 735 ? 7.606 20.255 -4.188 1.00 78.25 735 GLY A C 1
ATOM 5650 O O . GLY A 1 735 ? 6.737 19.967 -5.024 1.00 78.25 735 GLY A O 1
ATOM 5651 N N . HIS A 1 736 ? 8.184 21.458 -4.174 1.00 85.94 736 HIS A N 1
ATOM 5652 C CA . HIS A 1 736 ? 7.912 22.542 -5.118 1.00 85.94 736 HIS A CA 1
ATOM 5653 C C . HIS A 1 736 ? 8.755 22.375 -6.392 1.00 85.94 736 HIS A C 1
ATOM 5655 O O . HIS A 1 736 ? 9.657 23.161 -6.683 1.00 85.94 736 HIS A O 1
ATOM 5661 N N . LEU A 1 737 ? 8.457 21.321 -7.154 1.00 86.94 737 LEU A N 1
ATOM 5662 C CA . LEU A 1 737 ? 9.282 20.840 -8.270 1.00 86.94 737 LEU A CA 1
ATOM 5663 C C . LEU A 1 737 ? 9.609 21.911 -9.324 1.00 86.94 737 LEU A C 1
ATOM 5665 O O . LEU A 1 737 ? 10.748 21.986 -9.769 1.00 86.94 737 LEU A O 1
ATOM 5669 N N . GLU A 1 738 ? 8.642 22.752 -9.700 1.00 88.44 738 GLU A N 1
ATOM 5670 C CA . GLU A 1 738 ? 8.834 23.800 -10.719 1.00 88.44 738 GLU A CA 1
ATOM 5671 C C . GLU A 1 738 ? 9.785 24.904 -10.236 1.00 88.44 738 GLU A C 1
ATOM 5673 O O . GLU A 1 738 ? 10.687 25.328 -10.956 1.00 88.44 738 GLU A O 1
ATOM 5678 N N . GLN A 1 739 ? 9.622 25.334 -8.983 1.00 90.38 739 GLN A N 1
ATOM 5679 C CA . GLN A 1 739 ? 10.478 26.346 -8.357 1.00 90.38 739 GLN A CA 1
ATOM 5680 C C . GLN A 1 739 ? 11.894 25.795 -8.148 1.00 90.38 739 GLN A C 1
ATOM 5682 O O . GLN A 1 739 ? 12.876 26.495 -8.396 1.00 90.38 739 GLN A O 1
ATOM 5687 N N . ALA A 1 740 ? 11.997 24.518 -7.764 1.00 91.81 740 ALA A N 1
ATOM 5688 C CA . ALA A 1 740 ? 13.264 23.811 -7.638 1.00 91.81 740 ALA A CA 1
ATOM 5689 C C . ALA A 1 740 ? 13.991 23.710 -8.983 1.00 91.81 740 ALA A C 1
ATOM 5691 O O . ALA A 1 740 ? 15.163 24.068 -9.065 1.00 91.81 740 ALA A O 1
ATOM 5692 N N . ALA A 1 741 ? 13.299 23.266 -10.040 1.00 92.94 741 ALA A N 1
ATOM 5693 C CA . ALA A 1 741 ? 13.872 23.145 -11.377 1.00 92.94 741 ALA A CA 1
ATOM 5694 C C . ALA A 1 741 ? 14.401 24.495 -11.877 1.00 92.94 741 ALA A C 1
ATOM 5696 O O . ALA A 1 741 ? 15.577 24.590 -12.217 1.00 92.94 741 ALA A O 1
ATOM 5697 N N . LYS A 1 742 ? 13.591 25.557 -11.781 1.00 93.88 742 LYS A N 1
ATOM 5698 C CA . LYS A 1 742 ? 13.986 26.911 -12.190 1.00 93.88 742 LYS A CA 1
ATOM 5699 C C . LYS A 1 742 ? 15.242 27.408 -11.461 1.00 93.88 742 LYS A C 1
ATOM 5701 O O . LYS A 1 742 ? 16.150 27.958 -12.087 1.00 93.88 742 LYS A O 1
ATOM 5706 N N . ALA A 1 743 ? 15.313 27.216 -10.141 1.00 92.31 743 ALA A N 1
ATOM 5707 C CA . ALA A 1 743 ? 16.475 27.627 -9.352 1.00 92.31 743 ALA A CA 1
ATOM 5708 C C . ALA A 1 743 ? 17.745 26.844 -9.737 1.00 92.31 743 ALA A C 1
ATOM 5710 O O . ALA A 1 743 ? 18.823 27.430 -9.871 1.00 92.31 743 ALA A O 1
ATOM 5711 N N . LEU A 1 744 ? 17.619 25.531 -9.962 1.00 93.00 744 LEU A N 1
ATOM 5712 C CA . LEU A 1 744 ? 18.731 24.661 -10.362 1.00 93.00 744 LEU A CA 1
ATOM 5713 C C . LEU A 1 744 ? 19.196 24.916 -11.809 1.00 93.00 744 LEU A C 1
ATOM 5715 O O . LEU A 1 744 ? 20.392 24.854 -12.077 1.00 93.00 744 LEU A O 1
ATOM 5719 N N . GLU A 1 745 ? 18.296 25.256 -12.732 1.00 93.44 745 GLU A N 1
ATOM 5720 C CA . GLU A 1 745 ? 18.651 25.691 -14.093 1.00 93.44 745 GLU A CA 1
ATOM 5721 C C . GLU A 1 745 ? 19.448 26.983 -14.066 1.00 93.44 745 GLU A C 1
ATOM 5723 O O . GLU A 1 745 ? 20.557 27.035 -14.596 1.00 93.44 745 GLU A O 1
ATOM 5728 N N . THR A 1 746 ? 18.936 27.984 -13.344 1.00 90.69 746 THR A N 1
ATOM 5729 C CA . THR A 1 746 ? 19.628 29.267 -13.186 1.00 90.69 746 THR A CA 1
ATOM 5730 C C . THR A 1 746 ? 21.005 29.057 -12.546 1.00 90.69 746 THR A C 1
ATOM 5732 O O . THR A 1 746 ? 21.980 29.695 -12.931 1.00 90.69 746 THR A O 1
ATOM 5735 N N . THR A 1 747 ? 21.121 28.108 -11.609 1.00 91.25 747 THR A N 1
ATOM 5736 C CA . THR A 1 747 ? 22.408 27.711 -11.017 1.00 91.25 747 THR A CA 1
ATOM 5737 C C . THR A 1 747 ? 23.395 27.221 -12.083 1.00 91.25 747 THR A C 1
ATOM 5739 O O . THR A 1 747 ? 24.543 27.661 -12.089 1.00 91.25 747 THR A O 1
ATOM 5742 N N . LEU A 1 748 ? 22.966 26.341 -12.998 1.00 89.81 748 LEU A N 1
ATOM 5743 C CA . LEU A 1 748 ? 23.820 25.816 -14.073 1.00 89.81 748 LEU A CA 1
ATOM 5744 C C . LEU A 1 748 ? 24.200 26.890 -15.098 1.00 89.81 748 LEU A C 1
ATOM 5746 O O . LEU A 1 748 ? 25.344 26.911 -15.550 1.00 89.81 748 LEU A O 1
ATOM 5750 N N . GLU A 1 749 ? 23.271 27.783 -15.439 1.00 89.25 749 GLU A N 1
ATOM 5751 C CA . GLU A 1 749 ? 23.531 28.913 -16.336 1.00 89.25 749 GLU A CA 1
ATOM 5752 C C . GLU A 1 749 ? 24.604 29.845 -15.764 1.00 89.25 749 GLU A C 1
ATOM 5754 O O . GLU A 1 749 ? 25.558 30.188 -16.461 1.00 89.25 749 GLU A O 1
ATOM 5759 N N . GLN A 1 750 ? 24.491 30.212 -14.480 1.00 86.12 750 GLN A N 1
ATOM 5760 C CA . GLN A 1 750 ? 25.483 31.074 -13.829 1.00 86.12 750 GLN A CA 1
ATOM 5761 C C . GLN A 1 750 ? 26.831 30.357 -13.627 1.00 86.12 750 GLN A C 1
ATOM 5763 O O . GLN A 1 750 ? 27.884 30.984 -13.752 1.00 86.12 750 GLN A O 1
ATOM 5768 N N . ALA A 1 751 ? 26.825 29.040 -13.382 1.00 81.38 751 ALA A N 1
ATOM 5769 C CA . ALA A 1 751 ? 28.048 28.237 -13.290 1.00 81.38 751 ALA A CA 1
ATOM 5770 C C . ALA A 1 751 ? 28.828 28.196 -14.617 1.00 81.38 751 ALA A C 1
ATOM 5772 O O . ALA A 1 751 ? 30.057 28.203 -14.611 1.00 81.38 751 ALA A O 1
ATOM 5773 N N . ALA A 1 752 ? 28.126 28.183 -15.756 1.00 77.69 752 ALA A N 1
ATOM 5774 C CA . ALA A 1 752 ? 28.741 28.174 -17.084 1.00 77.69 752 ALA A CA 1
ATOM 5775 C C . ALA A 1 752 ? 29.406 29.515 -17.457 1.00 77.69 752 ALA A C 1
ATOM 5777 O O . ALA A 1 752 ? 30.283 29.543 -18.316 1.00 77.69 752 ALA A O 1
ATOM 5778 N N . SER A 1 753 ? 29.029 30.620 -16.804 1.00 74.19 753 SER A N 1
ATOM 5779 C CA . SER A 1 753 ? 29.551 31.969 -17.073 1.00 74.19 753 SER A CA 1
ATOM 5780 C C . SER A 1 753 ? 30.858 32.346 -16.336 1.00 74.19 753 SER A C 1
ATOM 5782 O O . SER A 1 753 ? 31.141 33.530 -16.189 1.00 74.19 753 SER A O 1
ATOM 5784 N N . ASN A 1 754 ? 31.688 31.366 -15.938 1.00 53.38 754 ASN A N 1
ATOM 5785 C CA . ASN A 1 754 ? 33.036 31.528 -15.342 1.00 53.38 754 ASN A CA 1
ATOM 5786 C C . ASN A 1 754 ? 33.138 32.047 -13.880 1.00 53.38 754 ASN A C 1
ATOM 5788 O O . ASN A 1 754 ? 34.164 32.628 -13.527 1.00 53.38 754 ASN A O 1
ATOM 5792 N N . ASP A 1 755 ? 32.166 31.810 -12.985 1.00 55.97 755 ASP A N 1
ATOM 5793 C CA . ASP A 1 755 ? 32.375 32.033 -11.531 1.00 55.97 755 ASP A CA 1
ATOM 5794 C C . ASP A 1 755 ? 32.834 30.715 -10.850 1.00 55.97 755 ASP A C 1
ATOM 5796 O O . ASP A 1 755 ? 32.018 29.800 -10.696 1.00 55.97 755 ASP A O 1
ATOM 5800 N N . PRO A 1 756 ? 34.110 30.562 -10.427 1.00 56.19 756 PRO A N 1
ATOM 5801 C CA . PRO A 1 756 ? 34.699 29.302 -9.933 1.00 56.19 756 PRO A CA 1
ATOM 5802 C C . PRO A 1 756 ? 34.215 28.868 -8.533 1.00 56.19 756 PRO A C 1
ATOM 5804 O O . PRO A 1 756 ? 34.918 28.176 -7.799 1.00 56.19 756 PRO A O 1
ATOM 5807 N N . ARG A 1 757 ? 33.018 29.290 -8.113 1.00 66.81 757 ARG A N 1
ATOM 5808 C CA . ARG A 1 757 ? 32.487 29.054 -6.759 1.00 66.81 757 ARG A CA 1
ATOM 5809 C C . ARG A 1 757 ? 31.751 27.729 -6.590 1.00 66.81 757 ARG A C 1
ATOM 5811 O O . ARG A 1 757 ? 31.533 27.322 -5.451 1.00 66.81 757 ARG A O 1
ATOM 5818 N N . LEU A 1 758 ? 31.353 27.072 -7.679 1.00 73.50 758 LEU A N 1
ATOM 5819 C CA . LEU A 1 758 ? 30.778 25.729 -7.628 1.00 73.50 758 LEU A CA 1
ATOM 5820 C C . LEU A 1 758 ? 31.829 24.699 -8.032 1.00 73.50 758 LEU A C 1
ATOM 5822 O O . LEU A 1 758 ? 32.435 24.798 -9.092 1.00 73.50 758 LEU A O 1
ATOM 5826 N N . SER A 1 759 ? 32.008 23.687 -7.190 1.00 81.62 759 SER A N 1
ATOM 5827 C CA . SER A 1 759 ? 32.813 22.512 -7.528 1.00 81.62 759 SER A CA 1
ATOM 5828 C C . SER A 1 759 ? 32.150 21.682 -8.634 1.00 81.62 759 SER A C 1
ATOM 5830 O O . SER A 1 759 ? 30.920 21.639 -8.738 1.00 81.62 759 SER A O 1
ATOM 5832 N N . ASP A 1 760 ? 32.941 20.924 -9.397 1.00 82.94 760 ASP A N 1
ATOM 5833 C CA . ASP A 1 760 ? 32.425 19.969 -10.394 1.00 82.94 760 ASP A CA 1
ATOM 5834 C C . ASP A 1 760 ? 31.420 18.979 -9.785 1.00 82.94 760 ASP A C 1
ATOM 5836 O O . ASP A 1 760 ? 30.426 18.602 -10.412 1.00 82.94 760 ASP A O 1
ATOM 5840 N N . ALA A 1 761 ? 31.630 18.606 -8.518 1.00 83.00 761 ALA A N 1
ATOM 5841 C CA . ALA A 1 761 ? 30.713 17.767 -7.757 1.00 83.00 761 ALA A CA 1
ATOM 5842 C C . ALA A 1 761 ? 29.341 18.434 -7.552 1.00 83.00 761 ALA A C 1
ATOM 5844 O O . ALA A 1 761 ? 28.313 17.766 -7.685 1.00 83.00 761 ALA A O 1
ATOM 5845 N N . GLN A 1 762 ? 29.304 19.742 -7.273 1.00 83.25 762 GLN A N 1
ATOM 5846 C CA . GLN A 1 762 ? 28.055 20.500 -7.144 1.00 83.25 762 GLN A CA 1
ATOM 5847 C C . GLN A 1 762 ? 27.353 20.681 -8.490 1.00 83.25 762 GLN A C 1
ATOM 5849 O O . GLN A 1 762 ? 26.130 20.572 -8.550 1.00 83.25 762 GLN A O 1
ATOM 5854 N N . VAL A 1 763 ? 28.091 20.893 -9.584 1.00 86.94 763 VAL A N 1
ATOM 5855 C CA . VAL A 1 763 ? 27.504 20.959 -10.935 1.00 86.94 763 VAL A CA 1
ATOM 5856 C C . VAL A 1 763 ? 26.884 19.610 -11.320 1.00 86.94 763 VAL A C 1
ATOM 5858 O O . VAL A 1 763 ? 25.750 19.553 -11.805 1.00 86.94 763 VAL A O 1
ATOM 5861 N N . ALA A 1 764 ? 27.589 18.508 -11.051 1.00 87.06 764 ALA A N 1
ATOM 5862 C CA . ALA A 1 764 ? 27.084 17.158 -11.284 1.00 87.06 764 ALA A CA 1
ATOM 5863 C C . ALA A 1 764 ? 25.856 16.830 -10.412 1.00 87.06 764 ALA A C 1
ATOM 5865 O O . ALA A 1 764 ? 24.890 16.243 -10.910 1.00 87.06 764 ALA A O 1
ATOM 5866 N N . ASP A 1 765 ? 25.862 17.229 -9.135 1.00 87.38 765 ASP A N 1
ATOM 5867 C CA . ASP A 1 765 ? 24.707 17.097 -8.239 1.00 87.38 765 ASP A CA 1
ATOM 5868 C C . ASP A 1 765 ? 23.513 17.939 -8.725 1.00 87.38 765 ASP A C 1
ATOM 5870 O O . ASP A 1 765 ? 22.404 17.411 -8.813 1.00 87.38 765 ASP A O 1
ATOM 5874 N N . THR A 1 766 ? 23.743 19.184 -9.153 1.00 90.25 766 THR A N 1
ATOM 5875 C CA . THR A 1 766 ? 22.702 20.080 -9.688 1.00 90.25 766 THR A CA 1
ATOM 5876 C C . THR A 1 766 ? 22.008 19.452 -10.898 1.00 90.25 766 THR A C 1
ATOM 5878 O O . THR A 1 766 ? 20.780 19.373 -10.930 1.00 90.25 766 THR A O 1
ATOM 5881 N N . ARG A 1 767 ? 22.772 18.907 -11.860 1.00 90.75 767 ARG A N 1
ATOM 5882 C CA . ARG A 1 767 ? 22.209 18.179 -13.017 1.00 90.75 767 ARG A CA 1
ATOM 5883 C C . ARG A 1 767 ? 21.397 16.959 -12.588 1.00 90.75 767 ARG A C 1
ATOM 5885 O O . ARG A 1 767 ? 20.289 16.752 -13.079 1.00 90.75 767 ARG A O 1
ATOM 5892 N N . ARG A 1 768 ? 21.917 16.166 -11.645 1.00 89.19 768 ARG A N 1
ATOM 5893 C CA . ARG A 1 768 ? 21.204 15.000 -11.103 1.00 89.19 768 ARG A CA 1
ATOM 5894 C C . ARG A 1 768 ? 19.869 15.406 -10.473 1.00 89.19 768 ARG A C 1
ATOM 5896 O O . ARG A 1 768 ? 18.862 14.756 -10.741 1.00 89.19 768 ARG A O 1
ATOM 5903 N N . ARG A 1 769 ? 19.847 16.461 -9.656 1.00 90.06 769 ARG A N 1
ATOM 5904 C CA . ARG A 1 769 ? 18.624 16.949 -8.999 1.00 90.06 769 ARG A CA 1
ATOM 5905 C C . ARG A 1 769 ? 17.625 17.522 -9.982 1.00 90.06 769 ARG A C 1
ATOM 5907 O O . ARG A 1 769 ? 16.439 17.252 -9.842 1.00 90.06 769 ARG A O 1
ATOM 5914 N N . LEU A 1 770 ? 18.098 18.249 -10.988 1.00 92.44 770 LEU A N 1
ATOM 5915 C CA . LEU A 1 770 ? 17.245 18.780 -12.041 1.00 92.44 770 LEU A CA 1
ATOM 5916 C C . LEU A 1 770 ? 16.559 17.645 -12.817 1.00 92.44 770 LEU A C 1
ATOM 5918 O O . LEU A 1 770 ? 15.346 17.679 -13.015 1.00 92.44 770 LEU A O 1
ATOM 5922 N N . ALA A 1 771 ? 17.299 16.577 -13.146 1.00 91.56 771 ALA A N 1
ATOM 5923 C CA . ALA A 1 771 ? 16.717 15.371 -13.737 1.00 91.56 771 ALA A CA 1
ATOM 5924 C C . ALA A 1 771 ? 15.633 14.740 -12.840 1.00 91.56 771 ALA A C 1
ATOM 5926 O O . ALA A 1 771 ? 14.590 14.325 -13.343 1.00 91.56 771 ALA A O 1
ATOM 5927 N N . MET A 1 772 ? 15.849 14.701 -11.518 1.00 89.38 772 MET A N 1
ATOM 5928 C CA . MET A 1 772 ? 14.858 14.198 -10.556 1.00 89.38 772 MET A CA 1
ATOM 5929 C C . MET A 1 772 ? 13.599 15.073 -10.503 1.00 89.38 772 MET A C 1
ATOM 5931 O O . MET A 1 772 ? 12.496 14.533 -10.546 1.00 89.38 772 MET A O 1
ATOM 5935 N N . CYS A 1 773 ? 13.744 16.405 -10.460 1.00 91.62 773 CYS A N 1
ATOM 5936 C CA . CYS A 1 773 ? 12.608 17.333 -10.470 1.00 91.62 773 CYS A CA 1
ATOM 5937 C C . CYS A 1 773 ? 11.736 17.128 -11.713 1.00 91.62 773 CYS A C 1
ATOM 5939 O O . CYS A 1 773 ? 10.514 17.021 -11.604 1.00 91.62 773 CYS A O 1
ATOM 5941 N N . TYR A 1 774 ? 12.370 16.999 -12.879 1.00 93.69 774 TYR A N 1
ATOM 5942 C CA . TYR A 1 774 ? 11.677 16.746 -14.136 1.00 93.69 774 TYR A CA 1
ATOM 5943 C C . TYR A 1 774 ? 11.028 15.358 -14.203 1.00 93.69 774 TYR A C 1
ATOM 5945 O O . TYR A 1 774 ? 9.901 15.231 -14.681 1.00 93.69 774 TYR A O 1
ATOM 5953 N N . GLU A 1 775 ? 11.675 14.313 -13.678 1.00 90.31 775 GLU A N 1
ATOM 5954 C CA . GLU A 1 775 ? 11.071 12.975 -13.606 1.00 90.31 775 GLU A CA 1
ATOM 5955 C C . GLU A 1 775 ? 9.831 12.966 -12.691 1.00 90.31 775 GLU A C 1
ATOM 5957 O O . GLU A 1 775 ? 8.798 12.391 -13.050 1.00 90.31 775 GLU A O 1
ATOM 5962 N N . ALA A 1 776 ? 9.897 13.645 -11.544 1.00 87.56 776 ALA A N 1
ATOM 5963 C CA . ALA A 1 776 ? 8.767 13.778 -10.629 1.00 87.56 776 ALA A CA 1
ATOM 5964 C C . ALA A 1 776 ? 7.623 14.614 -11.235 1.00 87.56 776 ALA A C 1
ATOM 5966 O O . ALA A 1 776 ? 6.453 14.231 -11.139 1.00 87.56 776 ALA A O 1
ATOM 5967 N N . ALA A 1 777 ? 7.943 15.713 -11.929 1.00 89.25 777 ALA A N 1
ATOM 5968 C CA . ALA A 1 777 ? 6.955 16.521 -12.643 1.00 89.25 777 ALA A CA 1
ATOM 5969 C C . ALA A 1 777 ? 6.267 15.710 -13.754 1.00 89.25 777 ALA A C 1
ATOM 5971 O O . ALA A 1 777 ? 5.041 15.750 -13.886 1.00 89.25 777 ALA A O 1
ATOM 5972 N N . ALA A 1 778 ? 7.030 14.906 -14.503 1.00 90.00 778 ALA A N 1
ATOM 5973 C CA . ALA A 1 778 ? 6.491 14.039 -15.545 1.00 90.00 778 ALA A CA 1
ATOM 5974 C C . ALA A 1 778 ? 5.441 13.057 -15.005 1.00 90.00 778 ALA A C 1
ATOM 5976 O O . ALA A 1 778 ? 4.392 12.904 -15.629 1.00 90.00 778 ALA A O 1
ATOM 5977 N N . ARG A 1 779 ? 5.686 12.438 -13.841 1.00 84.94 779 ARG A N 1
ATOM 5978 C CA . ARG A 1 779 ? 4.715 11.534 -13.197 1.00 84.94 779 ARG A CA 1
ATOM 5979 C C . ARG A 1 779 ? 3.455 12.273 -12.739 1.00 84.94 779 ARG A C 1
ATOM 5981 O O . ARG A 1 779 ? 2.361 11.850 -13.087 1.00 84.94 779 ARG A O 1
ATOM 5988 N N . ARG A 1 780 ? 3.580 13.452 -12.110 1.00 83.12 780 ARG A N 1
ATOM 5989 C CA . ARG A 1 780 ? 2.408 14.297 -11.772 1.00 83.12 780 ARG A CA 1
ATOM 5990 C C . ARG A 1 780 ? 1.554 14.640 -13.000 1.00 83.12 780 ARG A C 1
ATOM 5992 O O . ARG A 1 780 ? 0.332 14.752 -12.898 1.00 83.12 780 ARG A O 1
ATOM 5999 N N . HIS A 1 781 ? 2.175 14.859 -14.159 1.00 85.25 781 HIS A N 1
ATOM 6000 C CA . HIS A 1 781 ? 1.442 15.090 -15.404 1.00 85.25 781 HIS A CA 1
ATOM 6001 C C . HIS A 1 781 ? 0.826 13.812 -15.981 1.00 85.25 781 HIS A C 1
ATOM 6003 O O . HIS A 1 781 ? -0.279 13.891 -16.520 1.00 85.25 781 HIS A O 1
ATOM 6009 N N . GLU A 1 782 ? 1.494 12.661 -15.854 1.00 82.19 782 GLU A N 1
ATOM 6010 C CA . GLU A 1 782 ? 0.945 11.351 -16.224 1.00 82.19 782 GLU A CA 1
ATOM 6011 C C . GLU A 1 782 ? -0.318 11.023 -15.417 1.00 82.19 782 GLU A C 1
ATOM 6013 O O . GLU A 1 782 ? -1.335 10.682 -16.026 1.00 82.19 782 GLU A O 1
ATOM 6018 N N . ASP A 1 783 ? -0.285 11.222 -14.097 1.00 71.56 783 ASP A N 1
ATOM 6019 C CA . ASP A 1 783 ? -1.425 11.006 -13.194 1.00 71.56 783 ASP A CA 1
ATOM 6020 C C . ASP A 1 783 ? -2.622 11.876 -13.605 1.00 71.56 783 ASP A C 1
ATOM 6022 O O . ASP A 1 783 ? -3.757 11.415 -13.719 1.00 71.56 783 ASP A O 1
ATOM 6026 N N . ARG A 1 784 ? -2.345 13.138 -13.962 1.00 74.25 784 ARG A N 1
ATOM 6027 C CA . ARG A 1 784 ? -3.329 14.096 -14.498 1.00 74.25 784 ARG A CA 1
ATOM 6028 C C . ARG A 1 784 ? -3.691 13.850 -15.969 1.00 74.25 784 ARG A C 1
ATOM 6030 O O . ARG A 1 784 ? -4.348 14.688 -16.580 1.00 74.25 784 ARG A O 1
ATOM 6037 N N . ARG A 1 785 ? -3.225 12.748 -16.568 1.00 78.38 785 ARG A N 1
ATOM 6038 C CA . ARG A 1 785 ? -3.434 12.350 -17.975 1.00 78.38 785 ARG A CA 1
ATOM 6039 C C . ARG A 1 785 ? -2.992 13.387 -19.018 1.00 78.38 785 ARG A C 1
ATOM 6041 O O . ARG A 1 785 ? -3.397 13.314 -20.176 1.00 78.38 785 ARG A O 1
ATOM 6048 N N . ARG A 1 786 ? -2.100 14.311 -18.652 1.00 85.62 786 ARG A N 1
ATOM 6049 C CA . ARG A 1 786 ? -1.505 15.317 -19.549 1.00 85.62 786 ARG A CA 1
ATOM 6050 C C . ARG A 1 786 ? -0.231 14.762 -20.184 1.00 85.62 786 ARG A C 1
ATOM 6052 O O . ARG A 1 786 ? 0.881 15.151 -19.829 1.00 85.62 786 ARG A O 1
ATOM 6059 N N . LEU A 1 787 ? -0.406 13.820 -21.112 1.00 89.56 787 LEU A N 1
ATOM 6060 C CA . LEU A 1 787 ? 0.687 13.031 -21.694 1.00 89.56 787 LEU A CA 1
ATOM 6061 C C . LEU A 1 787 ? 1.723 13.866 -22.463 1.00 89.56 787 LEU A C 1
ATOM 6063 O O . LEU A 1 787 ? 2.900 13.512 -22.440 1.00 89.56 787 LEU A O 1
ATOM 6067 N N . ASP A 1 788 ? 1.325 14.976 -23.087 1.00 91.75 788 ASP A N 1
ATOM 6068 C CA . ASP A 1 788 ? 2.260 15.867 -23.790 1.00 91.75 788 ASP A CA 1
ATOM 6069 C C . ASP A 1 788 ? 3.248 16.526 -22.820 1.00 91.75 788 ASP A C 1
ATOM 6071 O O . ASP A 1 788 ? 4.460 16.485 -23.033 1.00 91.75 788 ASP A O 1
ATOM 6075 N N . LEU A 1 789 ? 2.745 17.051 -21.697 1.00 91.50 789 LEU A N 1
ATOM 6076 C CA . LEU A 1 789 ? 3.578 17.629 -20.637 1.00 91.50 789 LEU A CA 1
ATOM 6077 C C . LEU A 1 789 ? 4.424 16.556 -19.940 1.00 91.50 789 LEU A C 1
ATOM 6079 O O . LEU A 1 789 ? 5.584 16.802 -19.609 1.00 91.50 789 LEU A O 1
ATOM 6083 N N . ALA A 1 790 ? 3.878 15.351 -19.741 1.00 92.19 790 ALA A N 1
ATOM 6084 C CA . ALA A 1 790 ? 4.630 14.226 -19.184 1.00 92.19 790 ALA A CA 1
ATOM 6085 C C . ALA A 1 790 ? 5.808 13.826 -20.090 1.00 92.19 790 ALA A C 1
ATOM 6087 O O . ALA A 1 790 ? 6.921 13.584 -19.608 1.00 92.19 790 ALA A O 1
ATOM 6088 N N . LEU A 1 791 ? 5.593 13.813 -21.411 1.00 95.56 791 LEU A N 1
ATOM 6089 C CA . LEU A 1 791 ? 6.639 13.571 -22.401 1.00 95.56 791 LEU A CA 1
ATOM 6090 C C . LEU A 1 791 ? 7.698 14.678 -22.386 1.00 95.56 791 LEU A C 1
ATOM 6092 O O . LEU A 1 791 ? 8.883 14.355 -22.320 1.00 95.56 791 LEU A O 1
ATOM 6096 N N . GLN A 1 792 ? 7.294 15.951 -22.400 1.00 95.50 792 GLN A N 1
ATOM 6097 C CA . GLN A 1 792 ? 8.220 17.092 -22.351 1.00 95.50 792 GLN A CA 1
ATOM 6098 C C . GLN A 1 792 ? 9.137 17.027 -21.123 1.00 95.50 792 GLN A C 1
ATOM 6100 O O . GLN A 1 792 ? 10.360 17.030 -21.267 1.00 95.50 792 GLN A O 1
ATOM 6105 N N . ASN A 1 793 ? 8.563 16.854 -19.930 1.00 94.88 793 ASN A N 1
ATOM 6106 C CA . ASN A 1 793 ? 9.331 16.736 -18.689 1.00 94.88 793 ASN A CA 1
ATOM 6107 C C . ASN A 1 793 ? 10.240 15.493 -18.683 1.00 94.88 793 ASN A C 1
ATOM 6109 O O . ASN A 1 793 ? 11.374 15.555 -18.221 1.00 94.88 793 ASN A O 1
ATOM 6113 N N . THR A 1 794 ? 9.809 14.365 -19.256 1.00 95.50 794 THR A N 1
ATOM 6114 C CA . THR A 1 794 ? 10.668 13.165 -19.348 1.00 95.50 794 THR A CA 1
ATOM 6115 C C . THR A 1 794 ? 11.870 13.382 -20.265 1.00 95.50 794 THR A C 1
ATOM 6117 O O . THR A 1 794 ? 12.958 12.876 -19.986 1.00 95.50 794 THR A O 1
ATOM 6120 N N . LEU A 1 795 ? 11.698 14.131 -21.355 1.00 95.50 795 LEU A N 1
ATOM 6121 C CA . LEU A 1 795 ? 12.797 14.488 -22.252 1.00 95.50 795 LEU A CA 1
ATOM 6122 C C . LEU A 1 795 ? 13.765 15.479 -21.588 1.00 95.50 795 LEU A C 1
ATOM 6124 O O . LEU A 1 795 ? 14.975 15.306 -21.725 1.00 95.50 795 LEU A O 1
ATOM 6128 N N . ALA A 1 796 ? 13.255 16.443 -20.815 1.00 94.31 796 ALA A N 1
ATOM 6129 C CA . ALA A 1 796 ? 14.082 17.335 -20.000 1.00 94.31 796 ALA A CA 1
ATOM 6130 C C . ALA A 1 796 ? 14.880 16.551 -18.939 1.00 94.31 796 ALA A C 1
ATOM 6132 O O . ALA A 1 796 ? 16.095 16.706 -18.824 1.00 94.31 796 ALA A O 1
ATOM 6133 N N . ALA A 1 797 ? 14.239 15.604 -18.244 1.00 93.25 797 ALA A N 1
ATOM 6134 C CA . ALA A 1 797 ? 14.921 14.708 -17.310 1.00 93.25 797 ALA A CA 1
ATOM 6135 C C . ALA A 1 797 ? 16.033 13.897 -17.996 1.00 93.25 797 ALA A C 1
ATOM 6137 O O . ALA A 1 797 ? 17.133 13.764 -17.458 1.00 93.25 797 ALA A O 1
ATOM 6138 N N . LEU A 1 798 ? 15.765 13.374 -19.199 1.00 93.31 798 LEU A N 1
ATOM 6139 C CA . LEU A 1 798 ? 16.735 12.611 -19.985 1.00 93.31 798 LEU A CA 1
ATOM 6140 C C . LEU A 1 798 ? 17.950 13.459 -20.382 1.00 93.31 798 LEU A C 1
ATOM 6142 O O . LEU A 1 798 ? 19.064 12.941 -20.357 1.00 93.31 798 LEU A O 1
ATOM 6146 N N . HIS A 1 799 ? 17.749 14.738 -20.713 1.00 92.81 799 HIS A N 1
ATOM 6147 C CA . HIS A 1 799 ? 18.828 15.663 -21.065 1.00 92.81 799 HIS A CA 1
ATOM 6148 C C . HIS A 1 799 ? 19.826 15.861 -19.911 1.00 92.81 799 HIS A C 1
ATOM 6150 O O . HIS A 1 799 ? 21.035 15.898 -20.138 1.00 92.81 799 HIS A O 1
ATOM 6156 N N . HIS A 1 800 ? 19.339 15.922 -18.669 1.00 91.06 800 HIS A N 1
ATOM 6157 C CA . HIS A 1 800 ? 20.183 16.117 -17.484 1.00 91.06 800 HIS A CA 1
ATOM 6158 C C . HIS A 1 800 ? 20.669 14.810 -16.833 1.00 91.06 800 HIS A C 1
ATOM 6160 O O . HIS A 1 800 ? 21.564 14.835 -15.983 1.00 91.06 800 HIS A O 1
ATOM 6166 N N . ALA A 1 801 ? 20.109 13.659 -17.212 1.00 87.19 801 ALA A N 1
ATOM 6167 C CA . ALA A 1 801 ? 20.488 12.366 -16.658 1.00 87.19 801 ALA A CA 1
ATOM 6168 C C . ALA A 1 801 ? 21.916 11.972 -17.071 1.00 87.19 801 ALA A C 1
ATOM 6170 O O . ALA A 1 801 ? 22.222 11.828 -18.252 1.00 87.19 801 ALA A O 1
ATOM 6171 N N . THR A 1 802 ? 22.782 11.712 -16.090 1.00 81.56 802 THR A N 1
ATOM 6172 C CA . THR A 1 802 ? 24.190 11.335 -16.324 1.00 81.56 802 THR A CA 1
ATOM 6173 C C . THR A 1 802 ? 24.425 9.823 -16.333 1.00 81.56 802 THR A C 1
ATOM 6175 O O . THR A 1 802 ? 25.366 9.339 -16.955 1.00 81.56 802 THR A O 1
ATOM 6178 N N . GLN A 1 803 ? 23.573 9.045 -15.656 1.00 82.50 803 GLN A N 1
ATOM 6179 C CA . GLN A 1 803 ? 23.733 7.593 -15.551 1.00 82.50 803 GLN A CA 1
ATOM 6180 C C . GLN A 1 803 ? 23.069 6.866 -16.725 1.00 82.50 803 GLN A C 1
ATOM 6182 O O . GLN A 1 803 ? 21.859 6.983 -16.923 1.00 82.50 803 GLN A O 1
ATOM 6187 N N . ARG A 1 804 ? 23.822 6.007 -17.426 1.00 83.62 804 ARG A N 1
ATOM 6188 C CA . ARG A 1 804 ? 23.333 5.217 -18.576 1.00 83.62 804 ARG A CA 1
ATOM 6189 C C . ARG A 1 804 ? 22.061 4.412 -18.271 1.00 83.62 804 ARG A C 1
ATOM 6191 O O . ARG A 1 804 ? 21.120 4.411 -19.059 1.00 83.62 804 ARG A O 1
ATOM 6198 N N . LYS A 1 805 ? 21.983 3.773 -17.096 1.00 80.25 805 LYS A N 1
ATOM 6199 C CA . LYS A 1 805 ? 20.786 3.016 -16.672 1.00 80.25 805 LYS A CA 1
ATOM 6200 C C . LYS A 1 805 ? 19.559 3.925 -16.496 1.00 80.25 805 LYS A C 1
ATOM 6202 O O . LYS A 1 805 ? 18.462 3.549 -16.905 1.00 80.25 805 LYS A O 1
ATOM 6207 N N . ALA A 1 806 ? 19.744 5.127 -15.942 1.00 80.56 806 ALA A N 1
ATOM 6208 C CA . ALA A 1 806 ? 18.673 6.115 -15.797 1.00 80.56 806 ALA A CA 1
ATOM 6209 C C . ALA A 1 806 ? 18.220 6.657 -17.163 1.00 80.56 806 ALA A C 1
ATOM 6211 O O . ALA A 1 806 ? 17.020 6.741 -17.414 1.00 80.56 806 ALA A O 1
ATOM 6212 N N . GLN A 1 807 ? 19.159 6.925 -18.076 1.00 89.25 807 GLN A N 1
ATOM 6213 C CA . GLN A 1 807 ? 18.853 7.335 -19.450 1.00 89.25 807 GLN A CA 1
ATOM 6214 C C . GLN A 1 807 ? 18.022 6.276 -20.192 1.00 89.25 807 GLN A C 1
ATOM 6216 O O . GLN A 1 807 ? 17.004 6.610 -20.796 1.00 89.25 807 GLN A O 1
ATOM 6221 N N . CYS A 1 808 ? 18.384 4.989 -20.093 1.00 88.75 808 CYS A N 1
ATOM 6222 C CA . CYS A 1 808 ? 17.591 3.889 -20.660 1.00 88.75 808 CYS A CA 1
ATOM 6223 C C . CYS A 1 808 ? 16.154 3.861 -20.110 1.00 88.75 808 CYS A C 1
ATOM 6225 O O . CYS A 1 808 ? 15.202 3.758 -20.885 1.00 88.75 808 CYS A O 1
ATOM 6227 N N . ARG A 1 809 ? 15.982 3.998 -18.787 1.00 88.25 809 ARG A N 1
ATOM 6228 C CA . ARG A 1 809 ? 14.661 4.038 -18.135 1.00 88.25 809 ARG A CA 1
ATOM 6229 C C . ARG A 1 809 ? 13.819 5.225 -18.619 1.00 88.25 809 ARG A C 1
ATOM 6231 O O . ARG A 1 809 ? 12.651 5.051 -18.964 1.00 88.25 809 ARG A O 1
ATOM 6238 N N . LEU A 1 810 ? 14.410 6.418 -18.692 1.00 90.75 810 LEU A N 1
ATOM 6239 C CA . LEU A 1 810 ? 13.722 7.630 -19.150 1.00 90.75 810 LEU A CA 1
ATOM 6240 C C . LEU A 1 810 ? 13.352 7.551 -20.639 1.00 90.75 810 LEU A C 1
ATOM 6242 O O . LEU A 1 810 ? 12.233 7.908 -21.005 1.00 90.75 810 LEU A O 1
ATOM 6246 N N . ARG A 1 811 ? 14.224 6.998 -21.495 1.00 94.00 811 ARG A N 1
ATOM 6247 C CA . ARG A 1 811 ? 13.902 6.732 -22.911 1.00 94.00 811 ARG A CA 1
ATOM 6248 C C . ARG A 1 811 ? 12.747 5.750 -23.067 1.00 94.00 811 ARG A C 1
ATOM 6250 O O . ARG A 1 811 ? 11.869 5.977 -23.898 1.00 94.00 811 ARG A O 1
ATOM 6257 N N . LEU A 1 812 ? 12.723 4.688 -22.260 1.00 92.25 812 LEU A N 1
ATOM 6258 C CA . LEU A 1 812 ? 11.633 3.714 -22.257 1.00 92.25 812 LEU A CA 1
ATOM 6259 C C . LEU A 1 812 ? 10.296 4.378 -21.890 1.00 92.25 812 LEU A C 1
ATOM 6261 O O . LEU A 1 812 ? 9.296 4.169 -22.581 1.00 92.25 812 LEU A O 1
ATOM 6265 N N . ARG A 1 813 ? 10.282 5.223 -20.850 1.00 91.81 813 ARG A N 1
ATOM 6266 C CA . ARG A 1 813 ? 9.094 5.987 -20.435 1.00 91.81 813 ARG A CA 1
ATOM 6267 C C . ARG A 1 813 ? 8.652 6.984 -21.515 1.00 91.81 813 ARG A C 1
ATOM 6269 O O . ARG A 1 813 ? 7.482 6.989 -21.889 1.00 91.81 813 ARG A O 1
ATOM 6276 N N . ALA A 1 814 ? 9.580 7.738 -22.106 1.00 95.69 814 ALA A N 1
ATOM 6277 C CA . ALA A 1 814 ? 9.278 8.642 -23.218 1.00 95.69 814 ALA A CA 1
ATOM 6278 C C . ALA A 1 814 ? 8.684 7.897 -24.430 1.00 95.69 814 ALA A C 1
ATOM 6280 O O . ALA A 1 814 ? 7.717 8.364 -25.032 1.00 95.69 814 ALA A O 1
ATOM 6281 N N . ALA A 1 815 ? 9.208 6.712 -24.765 1.00 95.62 815 ALA A N 1
ATOM 6282 C CA . ALA A 1 815 ? 8.667 5.872 -25.833 1.00 95.62 815 ALA A CA 1
ATOM 6283 C C . ALA A 1 815 ? 7.234 5.394 -25.531 1.00 95.62 815 ALA A C 1
ATOM 6285 O O . ALA A 1 815 ? 6.384 5.437 -26.421 1.00 95.62 815 ALA A O 1
ATOM 6286 N N . ARG A 1 816 ? 6.931 5.032 -24.273 1.00 93.88 816 ARG A N 1
ATOM 6287 C CA . ARG A 1 816 ? 5.564 4.690 -23.829 1.00 93.88 816 ARG A CA 1
ATOM 6288 C C . ARG A 1 816 ? 4.598 5.870 -23.976 1.00 93.88 816 ARG A C 1
ATOM 6290 O O . ARG A 1 816 ? 3.482 5.679 -24.459 1.00 93.88 816 ARG A O 1
ATOM 6297 N N . TYR A 1 817 ? 5.012 7.090 -23.630 1.00 93.06 817 TYR A N 1
ATOM 6298 C CA . TYR A 1 817 ? 4.175 8.278 -23.843 1.00 93.06 817 TYR A CA 1
ATOM 6299 C C . TYR A 1 817 ? 3.926 8.555 -25.319 1.00 93.06 817 TYR A C 1
ATOM 6301 O O . TYR A 1 817 ? 2.778 8.741 -25.715 1.00 93.06 817 TYR A O 1
ATOM 6309 N N . ARG A 1 818 ? 4.969 8.485 -26.153 1.00 95.62 818 ARG A N 1
ATOM 6310 C CA . ARG A 1 818 ? 4.839 8.614 -27.612 1.00 95.62 818 ARG A CA 1
ATOM 6311 C C . ARG A 1 818 ? 3.889 7.572 -28.196 1.00 95.62 818 ARG A C 1
ATOM 6313 O O . ARG A 1 818 ? 3.056 7.913 -29.028 1.00 95.62 818 ARG A O 1
ATOM 6320 N N . GLN A 1 819 ? 3.957 6.328 -27.719 1.00 93.62 819 GLN A N 1
ATOM 6321 C CA . GLN A 1 819 ? 3.019 5.274 -28.105 1.00 93.62 819 GLN A CA 1
ATOM 6322 C C . GLN A 1 819 ? 1.572 5.648 -27.743 1.00 93.62 819 GLN A C 1
ATOM 6324 O O . GLN A 1 819 ? 0.684 5.527 -28.584 1.00 93.62 819 GLN A O 1
ATOM 6329 N N . ARG A 1 820 ? 1.317 6.134 -26.520 1.00 92.06 820 ARG A N 1
ATOM 6330 C CA . ARG A 1 820 ? -0.030 6.558 -26.086 1.00 92.06 820 ARG A CA 1
ATOM 6331 C C . ARG A 1 820 ? -0.543 7.775 -26.867 1.00 92.06 820 ARG A C 1
ATOM 6333 O O . ARG A 1 820 ? -1.727 7.830 -27.183 1.00 92.06 820 ARG A O 1
ATOM 6340 N N . LEU A 1 821 ? 0.352 8.688 -27.246 1.00 93.06 821 LEU A N 1
ATOM 6341 C CA . LEU A 1 821 ? 0.087 9.841 -28.118 1.00 93.06 821 LEU A CA 1
ATOM 6342 C C . LEU A 1 821 ? -0.002 9.477 -29.613 1.00 93.06 821 LEU A C 1
ATOM 6344 O O . LEU A 1 821 ? -0.172 10.360 -30.449 1.00 93.06 821 LEU A O 1
ATOM 6348 N N . ARG A 1 822 ? 0.106 8.187 -29.972 1.00 94.44 822 ARG A N 1
ATOM 6349 C CA . ARG A 1 822 ? 0.085 7.675 -31.357 1.00 94.44 822 ARG A CA 1
ATOM 6350 C C . ARG A 1 822 ? 1.216 8.203 -32.254 1.00 94.44 822 ARG A C 1
ATOM 6352 O O . ARG A 1 822 ? 1.113 8.167 -33.478 1.00 94.44 822 ARG A O 1
ATOM 6359 N N . GLN A 1 823 ? 2.325 8.635 -31.660 1.00 95.31 823 GLN A N 1
ATOM 6360 C CA . GLN A 1 823 ? 3.561 9.014 -32.351 1.00 95.31 823 GLN A CA 1
ATOM 6361 C C . GLN A 1 823 ? 4.408 7.758 -32.624 1.00 95.31 823 GLN A C 1
ATOM 6363 O O . GLN A 1 823 ? 5.458 7.544 -32.014 1.00 95.31 823 GLN A O 1
ATOM 6368 N N . TRP A 1 824 ? 3.908 6.877 -33.496 1.00 94.69 824 TRP A N 1
ATOM 6369 C CA . TRP A 1 824 ? 4.398 5.499 -33.646 1.00 94.69 824 TRP A CA 1
ATOM 6370 C C . TRP A 1 824 ? 5.876 5.391 -34.024 1.00 94.69 824 TRP A C 1
ATOM 6372 O O . TRP A 1 824 ? 6.610 4.637 -33.388 1.00 94.69 824 TRP A O 1
ATOM 6382 N N . GLU A 1 825 ? 6.327 6.158 -35.016 1.00 94.25 825 GLU A N 1
ATOM 6383 C CA . GLU A 1 825 ? 7.718 6.130 -35.488 1.00 94.25 825 GLU A CA 1
ATOM 6384 C C . GLU A 1 825 ? 8.683 6.589 -34.389 1.00 94.25 825 GLU A C 1
ATOM 6386 O O . GLU A 1 825 ? 9.666 5.912 -34.090 1.00 94.25 825 GLU A O 1
ATOM 6391 N N . ALA A 1 826 ? 8.348 7.679 -33.694 1.00 94.38 826 ALA A N 1
ATOM 6392 C CA . ALA A 1 826 ? 9.144 8.200 -32.588 1.00 94.38 826 ALA A CA 1
ATOM 6393 C C . ALA A 1 826 ? 9.137 7.268 -31.356 1.00 94.38 826 ALA A C 1
ATOM 6395 O O . ALA A 1 826 ? 10.127 7.210 -30.615 1.00 94.38 826 ALA A O 1
ATOM 6396 N N . ALA A 1 827 ? 8.042 6.533 -31.126 1.00 95.38 827 ALA A N 1
ATOM 6397 C CA . ALA A 1 827 ? 7.956 5.504 -30.090 1.00 95.38 827 ALA A CA 1
ATOM 6398 C C . ALA A 1 827 ? 8.864 4.313 -30.420 1.00 95.38 827 ALA A C 1
ATOM 6400 O O . ALA A 1 827 ? 9.683 3.912 -29.592 1.00 95.38 827 ALA A O 1
ATOM 6401 N N . VAL A 1 828 ? 8.784 3.797 -31.654 1.00 95.75 828 VAL A N 1
ATOM 6402 C CA . VAL A 1 828 ? 9.681 2.749 -32.154 1.00 95.75 828 VAL A CA 1
ATOM 6403 C C . VAL A 1 828 ? 11.127 3.214 -32.015 1.00 95.75 828 VAL A C 1
ATOM 6405 O O . VAL A 1 828 ? 11.910 2.519 -31.366 1.00 95.75 828 VAL A O 1
ATOM 6408 N N . ALA A 1 829 ? 11.472 4.401 -32.525 1.00 94.81 829 ALA A N 1
ATOM 6409 C CA . ALA A 1 829 ? 12.804 4.993 -32.412 1.00 94.81 829 ALA A CA 1
ATOM 6410 C C . ALA A 1 829 ? 13.334 4.931 -30.968 1.00 94.81 829 ALA A C 1
ATOM 6412 O O . ALA A 1 829 ? 14.376 4.310 -30.727 1.00 94.81 829 ALA A O 1
ATOM 6413 N N . GLY A 1 830 ? 12.556 5.446 -30.007 1.00 93.75 830 GLY A N 1
ATOM 6414 C CA . GLY A 1 830 ? 12.889 5.431 -28.580 1.00 93.75 830 GLY A CA 1
ATOM 6415 C C . GLY A 1 830 ? 13.116 4.027 -28.014 1.00 93.75 830 GLY A C 1
ATOM 6416 O O . GLY A 1 830 ? 14.141 3.787 -27.377 1.00 93.75 830 GLY A O 1
ATOM 6417 N N . TYR A 1 831 ? 12.233 3.065 -28.307 1.00 96.06 831 TYR A N 1
ATOM 6418 C CA . TYR A 1 831 ? 12.418 1.683 -27.852 1.00 96.06 831 TYR A CA 1
ATOM 6419 C C . TYR A 1 831 ? 13.696 1.036 -28.396 1.00 96.06 831 TYR A C 1
ATOM 6421 O O . TYR A 1 831 ? 14.369 0.306 -27.675 1.00 96.06 831 TYR A O 1
ATOM 6429 N N . GLY A 1 832 ? 14.075 1.303 -29.646 1.00 94.56 832 GLY A N 1
ATOM 6430 C CA . GLY A 1 832 ? 15.297 0.694 -30.191 1.00 94.56 832 GLY A CA 1
ATOM 6431 C C . GLY A 1 832 ? 16.586 1.311 -29.663 1.00 94.56 832 GLY A C 1
ATOM 6432 O O . GLY A 1 832 ? 17.575 0.595 -29.559 1.00 94.56 832 GLY A O 1
ATOM 6433 N N . GLN A 1 833 ? 16.576 2.581 -29.243 1.00 94.25 833 GLN A N 1
ATOM 6434 C CA . GLN A 1 833 ? 17.707 3.139 -28.490 1.00 94.25 833 GLN A CA 1
ATOM 6435 C C . GLN A 1 833 ? 17.903 2.379 -27.170 1.00 94.25 833 GLN A C 1
ATOM 6437 O O . GLN A 1 833 ? 19.027 2.026 -26.821 1.00 94.25 833 GLN A O 1
ATOM 6442 N N . VAL A 1 834 ? 16.806 2.040 -26.478 1.00 93.56 834 VAL A N 1
ATOM 6443 C CA . VAL A 1 834 ? 16.866 1.199 -25.271 1.00 93.56 834 VAL A CA 1
ATOM 6444 C C . VAL A 1 834 ? 17.403 -0.198 -25.596 1.00 93.56 834 VAL A C 1
ATOM 6446 O O . VAL A 1 834 ? 18.266 -0.682 -24.874 1.00 93.56 834 VAL A O 1
ATOM 6449 N N . LEU A 1 835 ? 16.970 -0.831 -26.694 1.00 94.06 835 LEU A N 1
ATOM 6450 C CA . LEU A 1 835 ? 17.488 -2.146 -27.112 1.00 94.06 835 LEU A CA 1
ATOM 6451 C C . LEU A 1 835 ? 18.992 -2.135 -27.433 1.00 94.06 835 LEU A C 1
ATOM 6453 O O . LEU A 1 835 ? 19.677 -3.125 -27.176 1.00 94.06 835 LEU A O 1
ATOM 6457 N N . ALA A 1 836 ? 19.511 -1.035 -27.984 1.00 92.12 836 ALA A N 1
ATOM 6458 C CA . ALA A 1 836 ? 20.935 -0.888 -28.275 1.00 92.12 836 ALA A CA 1
ATOM 6459 C C . ALA A 1 836 ? 21.776 -0.768 -26.996 1.00 92.12 836 ALA A C 1
ATOM 6461 O O . ALA A 1 836 ? 22.830 -1.403 -26.861 1.00 92.12 836 ALA A O 1
ATOM 6462 N N . GLU A 1 837 ? 21.295 0.028 -26.042 1.00 89.88 837 GLU A N 1
ATOM 6463 C CA . GLU A 1 837 ? 22.051 0.376 -24.846 1.00 89.88 837 GLU A CA 1
ATOM 6464 C C . GLU A 1 837 ? 21.894 -0.615 -23.687 1.00 89.88 837 GLU A C 1
ATOM 6466 O O . GLU A 1 837 ? 22.860 -0.783 -22.934 1.00 89.88 837 GLU A O 1
ATOM 6471 N N . ALA A 1 838 ? 20.720 -1.234 -23.531 1.00 87.88 838 ALA A N 1
ATOM 6472 C CA . ALA A 1 838 ? 20.401 -2.149 -22.439 1.00 87.88 838 ALA A CA 1
ATOM 6473 C C . ALA A 1 838 ? 20.997 -3.551 -22.648 1.00 87.88 838 ALA A C 1
ATOM 6475 O O . ALA A 1 838 ? 21.316 -3.969 -23.763 1.00 87.88 838 ALA A O 1
ATOM 6476 N N . GLU A 1 839 ? 21.135 -4.292 -21.550 1.00 85.06 839 GLU A N 1
ATOM 6477 C CA . GLU A 1 839 ? 21.645 -5.660 -21.571 1.00 85.06 839 GLU A CA 1
ATOM 6478 C C . GLU A 1 839 ? 20.604 -6.632 -22.165 1.00 85.06 839 GLU A C 1
ATOM 6480 O O . GLU A 1 839 ? 19.455 -6.649 -21.706 1.00 85.06 839 GLU A O 1
ATOM 6485 N N . PRO A 1 840 ? 20.967 -7.449 -23.175 1.00 80.62 840 PRO A N 1
ATOM 6486 C CA . PRO A 1 840 ? 20.051 -8.417 -23.771 1.00 80.62 840 PRO A CA 1
ATOM 6487 C C . PRO A 1 840 ? 19.494 -9.398 -22.735 1.00 80.62 840 PRO A C 1
ATOM 6489 O O . PRO A 1 840 ? 20.246 -10.058 -22.028 1.00 80.62 840 PRO A O 1
ATOM 6492 N N . GLY A 1 841 ? 18.168 -9.531 -22.675 1.00 72.12 841 GLY A N 1
ATOM 6493 C CA . GLY A 1 841 ? 17.494 -10.408 -21.709 1.00 72.12 841 GLY A CA 1
ATOM 6494 C C . GLY A 1 841 ? 17.227 -9.779 -20.336 1.00 72.12 841 GLY A C 1
ATOM 6495 O O . GLY A 1 841 ? 16.476 -10.364 -19.560 1.00 72.12 841 GLY A O 1
ATOM 6496 N N . GLY A 1 842 ? 17.754 -8.582 -20.056 1.00 74.56 842 GLY A N 1
ATOM 6497 C CA . GLY A 1 842 ? 17.373 -7.796 -18.881 1.00 74.56 842 GLY A CA 1
ATOM 6498 C C . GLY A 1 842 ? 15.974 -7.173 -19.005 1.00 74.56 842 GLY A C 1
ATOM 6499 O O . GLY A 1 842 ? 15.429 -7.051 -20.106 1.00 74.56 842 GLY A O 1
ATOM 6500 N N . LEU A 1 843 ? 15.409 -6.720 -17.878 1.00 79.25 843 LEU A N 1
ATOM 6501 C CA . LEU A 1 843 ? 14.044 -6.170 -17.794 1.00 79.25 843 LEU A CA 1
ATOM 6502 C C . LEU A 1 843 ? 13.800 -5.019 -18.788 1.00 79.25 843 LEU A C 1
ATOM 6504 O O . LEU A 1 843 ? 12.865 -5.073 -19.578 1.00 79.25 843 LEU A O 1
ATOM 6508 N N . LEU A 1 844 ? 14.690 -4.018 -18.825 1.00 83.25 844 LEU A N 1
ATOM 6509 C CA . LEU A 1 844 ? 14.557 -2.856 -19.723 1.00 83.25 844 LEU A CA 1
ATOM 6510 C C . LEU A 1 844 ? 14.592 -3.244 -21.210 1.00 83.25 844 LEU A C 1
ATOM 6512 O O . LEU A 1 844 ? 13.902 -2.635 -22.028 1.00 83.25 844 LEU A O 1
ATOM 6516 N N . TRP A 1 845 ? 15.388 -4.257 -21.562 1.00 90.19 845 TRP A N 1
ATOM 6517 C CA . TRP A 1 845 ? 15.464 -4.771 -22.928 1.00 90.19 845 TRP A CA 1
ATOM 6518 C C . TRP A 1 845 ? 14.177 -5.525 -23.296 1.00 90.19 845 TRP A C 1
ATOM 6520 O O . TRP A 1 845 ? 13.622 -5.315 -24.376 1.00 90.19 845 TRP A O 1
ATOM 6530 N N . GLY A 1 846 ? 13.662 -6.351 -22.376 1.00 86.44 846 GLY A N 1
ATOM 6531 C CA . GLY A 1 846 ? 12.382 -7.049 -22.525 1.00 86.44 846 GLY A CA 1
ATOM 6532 C C . GLY A 1 846 ? 11.202 -6.089 -22.692 1.00 86.44 846 GLY A C 1
ATOM 6533 O O . GLY A 1 846 ? 10.418 -6.239 -23.628 1.00 86.44 846 GLY A O 1
ATOM 6534 N N . ASP A 1 847 ? 11.137 -5.048 -21.864 1.00 87.12 847 ASP A N 1
ATOM 6535 C CA . ASP A 1 847 ? 10.100 -4.016 -21.923 1.00 87.12 847 ASP A CA 1
ATOM 6536 C C . ASP A 1 847 ? 10.118 -3.236 -23.240 1.00 87.12 847 ASP A C 1
ATOM 6538 O O . ASP A 1 847 ? 9.064 -2.944 -23.811 1.00 87.12 847 ASP A O 1
ATOM 6542 N N . ALA A 1 848 ? 11.307 -2.898 -23.748 1.00 92.62 848 ALA A N 1
ATOM 6543 C CA . ALA A 1 848 ? 11.442 -2.211 -25.029 1.00 92.62 848 ALA A CA 1
ATOM 6544 C C . ALA A 1 848 ? 10.999 -3.102 -26.200 1.00 92.62 848 ALA A C 1
ATOM 6546 O O . ALA A 1 848 ? 10.280 -2.649 -27.099 1.00 92.62 848 ALA A O 1
ATOM 6547 N N . ARG A 1 849 ? 11.377 -4.386 -26.171 1.00 93.00 849 ARG A N 1
ATOM 6548 C CA . ARG A 1 849 ? 10.936 -5.395 -27.144 1.00 93.00 849 ARG A CA 1
ATOM 6549 C C . ARG A 1 849 ? 9.411 -5.514 -27.153 1.00 93.00 849 ARG A C 1
ATOM 6551 O O . ARG A 1 849 ? 8.781 -5.464 -28.213 1.00 93.00 849 ARG A O 1
ATOM 6558 N N . ASP A 1 850 ? 8.809 -5.649 -25.981 1.00 90.25 850 ASP A N 1
ATOM 6559 C CA . ASP A 1 850 ? 7.372 -5.858 -25.835 1.00 90.25 850 ASP A CA 1
ATOM 6560 C C . ASP A 1 850 ? 6.572 -4.579 -26.164 1.00 90.25 850 ASP A C 1
ATOM 6562 O O . ASP A 1 850 ? 5.500 -4.658 -26.778 1.00 90.25 850 ASP A O 1
ATOM 6566 N N . GLY A 1 851 ? 7.138 -3.399 -25.886 1.00 91.00 851 GLY A N 1
ATOM 6567 C CA . GLY A 1 851 ? 6.629 -2.100 -26.338 1.00 91.00 851 GLY A CA 1
ATOM 6568 C C . GLY A 1 851 ? 6.542 -2.008 -27.863 1.00 91.00 851 GLY A C 1
ATOM 6569 O O . GLY A 1 851 ? 5.462 -1.774 -28.409 1.00 91.00 851 GLY A O 1
ATOM 6570 N N . ILE A 1 852 ? 7.633 -2.319 -28.581 1.00 94.69 852 ILE A N 1
ATOM 6571 C CA . ILE A 1 852 ? 7.615 -2.368 -30.056 1.00 94.69 852 ILE A CA 1
ATOM 6572 C C . ILE A 1 852 ? 6.574 -3.379 -30.544 1.00 94.69 852 ILE A C 1
ATOM 6574 O O . ILE A 1 852 ? 5.845 -3.090 -31.487 1.00 94.69 852 ILE A O 1
ATOM 6578 N N . ARG A 1 853 ? 6.461 -4.556 -29.915 1.00 92.19 853 ARG A N 1
ATOM 6579 C CA . ARG A 1 853 ? 5.482 -5.583 -30.318 1.00 92.19 853 ARG A CA 1
ATOM 6580 C C . ARG A 1 853 ? 4.052 -5.044 -30.246 1.00 92.19 853 ARG A C 1
ATOM 6582 O O . ARG A 1 853 ? 3.264 -5.314 -31.148 1.00 92.19 853 ARG A O 1
ATOM 6589 N N . THR A 1 854 ? 3.755 -4.257 -29.217 1.00 91.81 854 THR A N 1
ATOM 6590 C CA . THR A 1 854 ? 2.455 -3.599 -29.029 1.00 91.81 854 THR A CA 1
ATOM 6591 C C . THR A 1 854 ? 2.202 -2.521 -30.084 1.00 91.81 854 THR A C 1
ATOM 6593 O O . THR A 1 854 ? 1.095 -2.425 -30.611 1.00 91.81 854 THR A O 1
ATOM 6596 N N . VAL A 1 855 ? 3.223 -1.742 -30.459 1.00 93.12 855 VAL A N 1
ATOM 6597 C CA . VAL A 1 855 ? 3.118 -0.788 -31.580 1.00 93.12 855 VAL A CA 1
ATOM 6598 C C . VAL A 1 855 ? 2.838 -1.521 -32.897 1.00 93.12 855 VAL A C 1
ATOM 6600 O O . VAL A 1 855 ? 1.939 -1.135 -33.637 1.00 93.12 855 VAL A O 1
ATOM 6603 N N . LEU A 1 856 ? 3.543 -2.621 -33.176 1.00 92.12 856 LEU A N 1
ATOM 6604 C CA . LEU A 1 856 ? 3.359 -3.397 -34.409 1.00 92.12 856 LEU A CA 1
ATOM 6605 C C . LEU A 1 856 ? 1.961 -4.016 -34.525 1.00 92.12 856 LEU A C 1
ATOM 6607 O O . LEU A 1 856 ? 1.429 -4.099 -35.631 1.00 92.12 856 LEU A O 1
ATOM 6611 N N . SER A 1 857 ? 1.364 -4.463 -33.415 1.00 88.88 857 SER A N 1
ATOM 6612 C CA . SER A 1 857 ? 0.009 -5.030 -33.424 1.00 88.88 857 SER A CA 1
ATOM 6613 C C . SER A 1 857 ? -1.086 -3.974 -33.570 1.00 88.88 857 SER A C 1
ATOM 6615 O O . SER A 1 857 ? -2.180 -4.310 -34.012 1.00 88.88 857 SER A O 1
ATOM 6617 N N . THR A 1 858 ? -0.810 -2.718 -33.211 1.00 90.12 858 THR A N 1
ATOM 6618 C CA . THR A 1 858 ? -1.802 -1.628 -33.217 1.00 90.12 858 THR A CA 1
ATOM 6619 C C . THR A 1 858 ? -1.706 -0.737 -34.453 1.00 90.12 858 THR A C 1
ATOM 6621 O O . THR A 1 858 ? -2.731 -0.436 -35.059 1.00 90.12 858 THR A O 1
ATOM 6624 N N . ALA A 1 859 ? -0.498 -0.336 -34.855 1.00 91.31 859 ALA A N 1
ATOM 6625 C CA . ALA A 1 859 ? -0.247 0.553 -35.992 1.00 91.31 859 ALA A CA 1
ATOM 6626 C C . ALA A 1 859 ? 0.169 -0.191 -37.278 1.00 91.31 859 ALA A C 1
ATOM 6628 O O . ALA A 1 859 ? 0.241 0.412 -38.348 1.00 91.31 859 ALA A O 1
ATOM 6629 N N . GLY A 1 860 ? 0.444 -1.498 -37.192 1.00 90.00 860 GLY A N 1
ATOM 6630 C CA . GLY A 1 860 ? 0.955 -2.307 -38.300 1.00 90.00 860 GLY A CA 1
ATOM 6631 C C . GLY A 1 860 ? 2.481 -2.243 -38.447 1.00 90.00 860 GLY A C 1
ATOM 6632 O O . GLY A 1 860 ? 3.165 -1.499 -37.751 1.00 90.00 860 GLY A O 1
ATOM 6633 N N . ARG A 1 861 ? 3.054 -3.049 -39.355 1.00 91.56 861 ARG A N 1
ATOM 6634 C CA . ARG A 1 861 ? 4.523 -3.146 -39.524 1.00 91.56 861 ARG A CA 1
ATOM 6635 C C . ARG A 1 861 ? 5.155 -2.023 -40.355 1.00 91.56 861 ARG A C 1
ATOM 6637 O O . ARG A 1 861 ? 6.377 -1.919 -40.356 1.00 91.56 861 ARG A O 1
ATOM 6644 N N . ALA A 1 862 ? 4.365 -1.186 -41.033 1.00 90.94 862 ALA A N 1
ATOM 6645 C CA . ALA A 1 862 ? 4.883 -0.101 -41.875 1.00 90.94 862 ALA A CA 1
ATOM 6646 C C . ALA A 1 862 ? 5.776 0.874 -41.083 1.00 90.94 862 ALA A C 1
ATOM 6648 O O . ALA A 1 862 ? 6.859 1.222 -41.540 1.00 90.94 862 ALA A O 1
ATOM 6649 N N . VAL A 1 863 ? 5.393 1.189 -39.840 1.00 91.56 863 VAL A N 1
ATOM 6650 C CA . VAL A 1 863 ? 6.155 2.057 -38.916 1.00 91.56 863 VAL A CA 1
ATOM 6651 C C . VAL A 1 863 ? 7.499 1.462 -38.457 1.00 91.56 863 VAL A C 1
ATOM 6653 O O . VAL A 1 863 ? 8.249 2.104 -37.731 1.00 91.56 863 VAL A O 1
ATOM 6656 N N . TYR A 1 864 ? 7.807 0.218 -38.840 1.00 92.94 864 TYR A N 1
ATOM 6657 C CA . TYR A 1 864 ? 9.055 -0.489 -38.525 1.00 92.94 864 TYR A CA 1
ATOM 6658 C C . TYR A 1 864 ? 9.887 -0.798 -39.779 1.00 92.94 864 TYR A C 1
ATOM 6660 O O . TYR A 1 864 ? 10.898 -1.490 -39.687 1.00 92.94 864 TYR A O 1
ATOM 6668 N N . ALA A 1 865 ? 9.484 -0.300 -40.955 1.00 91.25 865 ALA A N 1
ATOM 6669 C CA . ALA A 1 865 ? 10.103 -0.649 -42.234 1.00 91.25 865 ALA A CA 1
ATOM 6670 C C . ALA A 1 865 ? 11.606 -0.325 -42.293 1.00 91.25 865 ALA A C 1
ATOM 6672 O O . ALA A 1 865 ? 12.382 -1.150 -42.766 1.00 91.25 865 ALA A O 1
ATOM 6673 N N . GLU A 1 866 ? 12.028 0.831 -41.775 1.00 90.88 866 GLU A N 1
ATOM 6674 C CA . GLU A 1 866 ? 13.443 1.228 -41.731 1.00 90.88 866 GLU A CA 1
ATOM 6675 C C . GLU A 1 866 ? 14.292 0.216 -40.949 1.00 90.88 866 GLU A C 1
ATOM 6677 O O . GLU A 1 866 ? 15.314 -0.273 -41.426 1.00 90.88 866 GLU A O 1
ATOM 6682 N N . ARG A 1 867 ? 13.812 -0.189 -39.771 1.00 92.81 867 ARG A N 1
ATOM 6683 C CA . ARG A 1 867 ? 14.495 -1.183 -38.935 1.00 92.81 867 ARG A CA 1
ATOM 6684 C C . ARG A 1 867 ? 14.433 -2.587 -39.498 1.00 92.81 867 ARG A C 1
ATOM 6686 O O . ARG A 1 867 ? 15.347 -3.372 -39.274 1.00 92.81 867 ARG A O 1
ATOM 6693 N N . GLU A 1 868 ? 13.368 -2.913 -40.220 1.00 93.38 868 GLU A N 1
ATOM 6694 C CA . GLU A 1 868 ? 13.279 -4.178 -40.938 1.00 93.38 868 GLU A CA 1
ATOM 6695 C C . GLU A 1 868 ? 14.349 -4.264 -42.033 1.00 93.38 868 GLU A C 1
ATOM 6697 O O . GLU A 1 868 ? 14.975 -5.311 -42.166 1.00 93.38 868 GLU A O 1
ATOM 6702 N N . ARG A 1 869 ? 14.616 -3.168 -42.762 1.00 93.06 869 ARG A N 1
ATOM 6703 C CA . ARG A 1 869 ? 15.706 -3.108 -43.753 1.00 93.06 869 ARG A CA 1
ATOM 6704 C C . ARG A 1 869 ? 17.070 -3.298 -43.093 1.00 93.06 869 ARG A C 1
ATOM 6706 O O . ARG A 1 869 ? 17.805 -4.189 -43.504 1.00 93.06 869 ARG A O 1
ATOM 6713 N N . ALA A 1 870 ? 17.349 -2.577 -42.006 1.00 92.00 870 ALA A N 1
ATOM 6714 C CA . ALA A 1 870 ? 18.595 -2.750 -41.253 1.00 92.00 870 ALA A CA 1
ATOM 6715 C C . ALA A 1 870 ? 18.772 -4.201 -40.754 1.00 92.00 870 ALA A C 1
ATOM 6717 O O . ALA A 1 870 ? 19.833 -4.802 -40.902 1.00 92.00 870 ALA A O 1
ATOM 6718 N N . ALA A 1 871 ? 17.711 -4.822 -40.228 1.00 91.88 871 ALA A N 1
ATOM 6719 C CA . ALA A 1 871 ? 17.749 -6.225 -39.817 1.00 91.88 871 ALA A CA 1
ATOM 6720 C C . ALA A 1 871 ? 17.999 -7.188 -40.995 1.00 91.88 871 ALA A C 1
ATOM 6722 O O . ALA A 1 871 ? 18.682 -8.200 -40.829 1.00 91.88 871 ALA A O 1
ATOM 6723 N N . GLN A 1 872 ? 17.469 -6.889 -42.185 1.00 90.69 872 GLN A N 1
ATOM 6724 C CA . GLN A 1 872 ? 17.722 -7.671 -43.398 1.00 90.69 872 GLN A CA 1
ATOM 6725 C C . GLN A 1 872 ? 19.161 -7.529 -43.901 1.00 90.69 872 GLN A C 1
ATOM 6727 O O . GLN A 1 872 ? 19.717 -8.515 -44.375 1.00 90.69 872 GLN A O 1
ATOM 6732 N N . GLU A 1 873 ? 19.784 -6.361 -43.759 1.00 91.25 873 GLU A N 1
ATOM 6733 C CA . GLU A 1 873 ? 21.196 -6.158 -44.103 1.00 91.25 873 GLU A CA 1
ATOM 6734 C C . GLU A 1 873 ? 22.113 -6.992 -43.218 1.00 91.25 873 GLU A C 1
ATOM 6736 O O . GLU A 1 873 ? 22.978 -7.700 -43.735 1.00 91.25 873 GLU A O 1
ATOM 6741 N N . HIS A 1 874 ? 21.869 -6.994 -41.900 1.00 90.31 874 HIS A N 1
ATOM 6742 C CA . HIS A 1 874 ? 22.540 -7.935 -41.007 1.00 90.31 874 HIS A CA 1
ATOM 6743 C C . HIS A 1 874 ? 22.309 -9.355 -41.529 1.00 90.31 874 HIS A C 1
ATOM 6745 O O . HIS A 1 874 ? 23.289 -10.039 -41.829 1.00 90.31 874 HIS A O 1
ATOM 6751 N N . ARG A 1 875 ? 21.039 -9.748 -41.776 1.00 87.88 875 ARG A N 1
ATOM 6752 C CA . ARG A 1 875 ? 20.628 -11.048 -42.363 1.00 87.88 875 ARG A CA 1
ATOM 6753 C C . ARG A 1 875 ? 21.325 -11.410 -43.686 1.00 87.88 875 ARG A C 1
ATOM 6755 O O . ARG A 1 875 ? 21.431 -12.590 -44.009 1.00 87.88 875 ARG A O 1
ATOM 6762 N N . ALA A 1 876 ? 21.791 -10.452 -44.472 1.00 87.38 876 ALA A N 1
ATOM 6763 C CA . ALA A 1 876 ? 22.472 -10.744 -45.729 1.00 87.38 876 ALA A CA 1
ATOM 6764 C C . ALA A 1 876 ? 23.935 -11.170 -45.512 1.00 87.38 876 ALA A C 1
ATOM 6766 O O . ALA A 1 876 ? 24.443 -12.004 -46.255 1.00 87.38 876 ALA A O 1
ATOM 6767 N N . ARG A 1 877 ? 24.596 -10.654 -44.467 1.00 89.06 877 ARG A N 1
ATOM 6768 C CA . ARG A 1 877 ? 26.029 -10.889 -44.194 1.00 89.06 877 ARG A CA 1
ATOM 6769 C C . ARG A 1 877 ? 26.353 -12.316 -43.740 1.00 89.06 877 ARG A C 1
ATOM 6771 O O . ARG A 1 877 ? 27.480 -12.765 -43.891 1.00 89.06 877 ARG A O 1
ATOM 6778 N N . ASN A 1 878 ? 25.363 -13.044 -43.225 1.00 84.69 878 ASN A N 1
ATOM 6779 C CA . ASN A 1 878 ? 25.428 -14.487 -42.960 1.00 84.69 878 ASN A CA 1
ATOM 6780 C C . ASN A 1 878 ? 26.525 -14.974 -41.993 1.00 84.69 878 ASN A C 1
ATOM 6782 O O . ASN A 1 878 ? 27.028 -16.085 -42.148 1.00 84.69 878 ASN A O 1
ATOM 6786 N N . THR A 1 879 ? 26.852 -14.196 -40.955 1.00 90.31 879 THR A N 1
ATOM 6787 C CA . THR A 1 879 ? 27.813 -14.589 -39.905 1.00 90.31 879 THR A CA 1
ATOM 6788 C C . THR A 1 879 ? 27.150 -14.727 -38.530 1.00 90.31 879 THR A C 1
ATOM 6790 O O . THR A 1 879 ? 26.091 -14.154 -38.263 1.00 90.31 879 THR A O 1
ATOM 6793 N N . ALA A 1 880 ? 27.769 -15.497 -37.627 1.00 86.00 880 ALA A N 1
ATOM 6794 C CA . ALA A 1 880 ? 27.243 -15.711 -36.276 1.00 86.00 880 ALA A CA 1
ATOM 6795 C C . ALA A 1 880 ? 27.171 -14.409 -35.453 1.00 86.00 880 ALA A C 1
ATOM 6797 O O . ALA A 1 880 ? 26.202 -14.199 -34.721 1.00 86.00 880 ALA A O 1
ATOM 6798 N N . ASP A 1 881 ? 28.151 -13.516 -35.595 1.00 88.00 881 ASP A N 1
ATOM 6799 C CA . ASP A 1 881 ? 28.171 -12.240 -34.871 1.00 88.00 881 ASP A CA 1
ATOM 6800 C C . ASP A 1 881 ? 27.087 -11.284 -35.364 1.00 88.00 881 ASP A C 1
ATOM 6802 O O . ASP A 1 881 ? 26.395 -10.666 -34.553 1.00 88.00 881 ASP A O 1
ATOM 6806 N N . GLU A 1 882 ? 26.834 -11.261 -36.673 1.00 91.81 882 GLU A N 1
ATOM 6807 C CA . GLU A 1 882 ? 25.727 -10.502 -37.255 1.00 91.81 882 GLU A CA 1
ATOM 6808 C C . GLU A 1 882 ? 24.363 -11.053 -36.796 1.00 91.81 882 GLU A C 1
ATOM 6810 O O . GLU A 1 882 ? 23.430 -10.286 -36.555 1.00 91.81 882 GLU A O 1
ATOM 6815 N N . TRP A 1 883 ? 24.233 -12.369 -36.564 1.00 90.19 883 TRP A N 1
ATOM 6816 C CA . TRP A 1 883 ? 23.018 -12.968 -35.972 1.00 90.19 883 TRP A CA 1
ATOM 6817 C C . TRP A 1 883 ? 22.803 -12.540 -34.538 1.00 90.19 883 TRP A C 1
ATOM 6819 O O . TRP A 1 883 ? 21.678 -12.207 -34.157 1.00 90.19 883 TRP A O 1
ATOM 6829 N N . ARG A 1 884 ? 23.870 -12.522 -33.740 1.00 90.81 884 ARG A N 1
ATOM 6830 C CA . ARG A 1 884 ? 23.804 -12.050 -32.355 1.00 90.81 884 ARG A CA 1
ATOM 6831 C C . ARG A 1 884 ? 23.432 -10.569 -32.308 1.00 90.81 884 ARG A C 1
ATOM 6833 O O . ARG A 1 884 ? 22.570 -10.191 -31.512 1.00 90.81 884 ARG A O 1
ATOM 6840 N N . LEU A 1 885 ? 24.008 -9.751 -33.191 1.00 91.00 885 LEU A N 1
ATOM 6841 C CA . LEU A 1 885 ? 23.705 -8.324 -33.286 1.00 91.00 885 LEU A CA 1
ATOM 6842 C C . LEU A 1 885 ? 22.252 -8.076 -33.723 1.00 91.00 885 LEU A C 1
ATOM 6844 O O . LEU A 1 885 ? 21.553 -7.275 -33.100 1.00 91.00 885 LEU A O 1
ATOM 6848 N N . LEU A 1 886 ? 21.761 -8.825 -34.716 1.00 92.88 886 LEU A N 1
ATOM 6849 C CA . LEU A 1 886 ? 20.371 -8.763 -35.170 1.00 92.88 886 LEU A CA 1
ATOM 6850 C C . LEU A 1 886 ? 19.399 -9.081 -34.033 1.00 92.88 886 LEU A C 1
ATOM 6852 O O . LEU A 1 886 ? 18.450 -8.335 -33.805 1.00 92.88 886 LEU A O 1
ATOM 6856 N N . LEU A 1 887 ? 19.648 -10.154 -33.280 1.00 91.00 887 LEU A N 1
ATOM 6857 C CA . LEU A 1 887 ? 18.796 -10.534 -32.152 1.00 91.00 887 LEU A CA 1
ATOM 6858 C C . LEU A 1 887 ? 18.844 -9.537 -30.999 1.00 91.00 887 LEU A C 1
ATOM 6860 O O . LEU A 1 887 ? 17.857 -9.406 -30.278 1.00 91.00 887 LEU A O 1
ATOM 6864 N N . ARG A 1 888 ? 19.968 -8.837 -30.830 1.00 92.06 888 ARG A N 1
ATOM 6865 C CA . ARG A 1 888 ? 20.135 -7.789 -29.824 1.00 92.06 888 ARG A CA 1
ATOM 6866 C C . ARG A 1 888 ? 19.382 -6.509 -30.190 1.00 92.06 888 ARG A C 1
ATOM 6868 O O . ARG A 1 888 ? 18.675 -5.973 -29.341 1.00 92.06 888 ARG A O 1
ATOM 6875 N N . LEU A 1 889 ? 19.545 -6.022 -31.419 1.00 93.12 889 LEU A N 1
ATOM 6876 C CA . LEU A 1 889 ? 19.051 -4.707 -31.850 1.00 93.12 889 LEU A CA 1
ATOM 6877 C C . LEU A 1 889 ? 17.648 -4.761 -32.469 1.00 93.12 889 LEU A C 1
ATOM 6879 O O . LEU A 1 889 ? 16.855 -3.832 -32.304 1.00 93.12 889 LEU A O 1
ATOM 6883 N N . TYR A 1 890 ? 17.317 -5.862 -33.147 1.00 94.31 890 TYR A N 1
ATOM 6884 C CA . TYR A 1 890 ? 16.087 -6.026 -33.928 1.00 94.31 890 TYR A CA 1
ATOM 6885 C C . TYR A 1 890 ? 15.305 -7.302 -33.564 1.00 94.31 890 TYR A C 1
ATOM 6887 O O . TYR A 1 890 ? 14.880 -8.047 -34.453 1.00 94.31 890 TYR A O 1
ATOM 6895 N N . PRO A 1 891 ? 15.023 -7.561 -32.272 1.00 93.19 891 PRO A N 1
ATOM 6896 C CA . PRO A 1 891 ? 14.302 -8.760 -31.847 1.00 93.19 891 PRO A CA 1
ATOM 6897 C C . PRO A 1 891 ? 12.882 -8.864 -32.424 1.00 93.19 891 PRO A C 1
ATOM 6899 O O . PRO A 1 891 ? 12.318 -9.951 -32.446 1.00 93.19 891 PRO A O 1
ATOM 6902 N N . ASN A 1 892 ? 12.290 -7.776 -32.924 1.00 92.81 892 ASN A N 1
ATOM 6903 C CA . ASN A 1 892 ? 10.924 -7.783 -33.463 1.00 92.81 892 ASN A CA 1
ATOM 6904 C C . ASN A 1 892 ? 10.864 -7.886 -34.995 1.00 92.81 892 ASN A C 1
ATOM 6906 O O . ASN A 1 892 ? 9.766 -7.865 -35.569 1.00 92.81 892 ASN A O 1
ATOM 6910 N N . SER A 1 893 ? 12.017 -7.988 -35.661 1.00 92.94 893 SER A N 1
ATOM 6911 C CA . SER A 1 893 ? 12.113 -8.174 -37.110 1.00 92.94 893 SER A CA 1
ATOM 6912 C C . SER A 1 893 ? 11.621 -9.562 -37.537 1.00 92.94 893 SER A C 1
ATOM 6914 O O . SER A 1 893 ? 11.714 -10.539 -36.789 1.00 92.94 893 SER A O 1
ATOM 6916 N N . LEU A 1 894 ? 11.134 -9.669 -38.777 1.00 90.25 894 LEU A N 1
ATOM 6917 C CA . LEU A 1 894 ? 10.810 -10.954 -39.404 1.00 90.25 894 LEU A CA 1
ATOM 6918 C C . LEU A 1 894 ? 12.064 -11.809 -39.670 1.00 90.25 894 LEU A C 1
ATOM 6920 O O . LEU A 1 894 ? 11.953 -13.018 -39.871 1.00 90.25 894 LEU A O 1
ATOM 6924 N N . ALA A 1 895 ? 13.257 -11.207 -39.634 1.00 90.00 895 ALA A N 1
ATOM 6925 C CA . ALA A 1 895 ? 14.541 -11.891 -39.740 1.00 90.00 895 ALA A CA 1
ATOM 6926 C C . ALA A 1 895 ? 14.985 -12.576 -38.432 1.00 90.00 895 ALA A C 1
ATOM 6928 O O . ALA A 1 895 ? 15.724 -13.563 -38.488 1.00 90.00 895 ALA A O 1
ATOM 6929 N N . ALA A 1 896 ? 14.515 -12.115 -37.265 1.00 91.50 896 ALA A N 1
ATOM 6930 C CA . ALA A 1 896 ? 14.952 -12.620 -35.959 1.00 91.50 896 ALA A CA 1
ATOM 6931 C C . ALA A 1 896 ? 14.749 -14.141 -35.772 1.00 91.50 896 ALA A C 1
ATOM 6933 O O . ALA A 1 896 ? 15.689 -14.822 -35.352 1.00 91.50 896 ALA A O 1
ATOM 6934 N N . PRO A 1 897 ? 13.608 -14.746 -36.164 1.00 91.00 897 PRO A N 1
ATOM 6935 C CA . PRO A 1 897 ? 13.452 -16.196 -36.081 1.00 91.00 897 PRO A CA 1
ATOM 6936 C C . PRO A 1 897 ? 14.434 -16.970 -36.967 1.00 91.00 897 PRO A C 1
ATOM 6938 O O . PRO A 1 897 ? 14.792 -18.099 -36.646 1.00 91.00 897 PRO A O 1
ATOM 6941 N N . ASN A 1 898 ? 14.857 -16.410 -38.105 1.00 89.94 898 ASN A N 1
ATOM 6942 C CA . ASN A 1 898 ? 15.846 -17.058 -38.965 1.00 89.94 898 ASN A CA 1
ATOM 6943 C C . ASN A 1 898 ? 17.244 -16.997 -38.341 1.00 89.94 898 ASN A C 1
ATOM 6945 O O . ASN A 1 898 ? 17.913 -18.026 -38.303 1.00 89.94 898 ASN A O 1
ATOM 6949 N N . ALA A 1 899 ? 17.631 -15.852 -37.776 1.00 90.44 899 ALA A N 1
ATOM 6950 C CA . ALA A 1 899 ? 18.893 -15.700 -37.052 1.00 90.44 899 ALA A CA 1
ATOM 6951 C C . ALA A 1 899 ? 18.994 -16.671 -35.858 1.00 90.44 899 ALA A C 1
ATOM 6953 O O . ALA A 1 899 ? 19.991 -17.380 -35.732 1.00 90.44 899 ALA A O 1
ATOM 6954 N N . LEU A 1 900 ? 17.934 -16.793 -35.041 1.00 90.81 900 LEU A N 1
ATOM 6955 C CA . LEU A 1 900 ? 17.877 -17.779 -33.947 1.00 90.81 900 LEU A CA 1
ATOM 6956 C C . LEU A 1 900 ? 18.033 -19.215 -34.450 1.00 90.81 900 LEU A C 1
ATOM 6958 O O . LEU A 1 900 ? 18.764 -19.998 -33.850 1.00 90.81 900 LEU A O 1
ATOM 6962 N N . PHE A 1 901 ? 17.358 -19.562 -35.547 1.00 91.19 901 PHE A N 1
ATOM 6963 C CA . PHE A 1 901 ? 17.431 -20.906 -36.116 1.00 91.19 901 PHE A CA 1
ATOM 6964 C C . PHE A 1 901 ? 18.839 -21.224 -36.638 1.00 91.19 901 PHE A C 1
ATOM 6966 O O . PHE A 1 901 ? 19.357 -22.307 -36.380 1.00 91.19 901 PHE A O 1
ATOM 6973 N N . ARG A 1 902 ? 19.484 -20.273 -37.327 1.00 90.12 902 ARG A N 1
ATOM 6974 C CA . ARG A 1 902 ? 20.857 -20.420 -37.836 1.00 90.12 902 ARG A CA 1
ATOM 6975 C C . ARG A 1 902 ? 21.884 -20.525 -36.710 1.00 90.12 902 ARG A C 1
ATOM 6977 O O . ARG A 1 902 ? 22.735 -21.405 -36.772 1.00 90.12 902 ARG A O 1
ATOM 6984 N N . LEU A 1 903 ? 21.770 -19.701 -35.665 1.00 89.75 903 LEU A N 1
ATOM 6985 C CA . LEU A 1 903 ? 22.626 -19.812 -34.477 1.00 89.75 903 LEU A CA 1
ATOM 6986 C C . LEU A 1 903 ? 22.443 -21.155 -33.766 1.00 89.75 903 LEU A C 1
ATOM 6988 O O . LEU A 1 903 ? 23.426 -21.788 -33.405 1.00 89.75 903 LEU A O 1
ATOM 6992 N N . ALA A 1 904 ? 21.203 -21.632 -33.628 1.00 90.19 904 ALA A N 1
ATOM 6993 C CA . ALA A 1 904 ? 20.935 -22.938 -33.031 1.00 90.19 904 ALA A CA 1
ATOM 6994 C C . ALA A 1 904 ? 21.566 -24.090 -33.837 1.00 90.19 904 ALA A C 1
ATOM 6996 O O . ALA A 1 904 ? 22.097 -25.035 -33.254 1.00 90.19 904 ALA A O 1
ATOM 6997 N N . GLN A 1 905 ? 21.536 -24.009 -35.173 1.00 88.88 905 GLN A N 1
ATOM 6998 C CA . GLN A 1 905 ? 22.216 -24.969 -36.049 1.00 88.88 905 GLN A CA 1
ATOM 6999 C C . GLN A 1 905 ? 23.739 -24.920 -35.885 1.00 88.88 905 GLN A C 1
ATOM 7001 O O . GLN A 1 905 ? 24.365 -25.975 -35.829 1.00 88.88 905 GLN A O 1
ATOM 7006 N N . LEU A 1 906 ? 24.315 -23.720 -35.785 1.00 89.81 906 LEU A N 1
ATOM 7007 C CA . LEU A 1 906 ? 25.750 -23.514 -35.596 1.00 89.81 906 LEU A CA 1
ATOM 7008 C C . LEU A 1 906 ? 26.227 -24.117 -34.267 1.00 89.81 906 LEU A C 1
ATOM 7010 O O . LEU A 1 906 ? 27.071 -25.005 -34.288 1.00 89.81 906 LEU A O 1
ATOM 7014 N N . SER A 1 907 ? 25.583 -23.771 -33.146 1.00 86.75 907 SER A N 1
ATOM 7015 C CA . SER A 1 907 ? 25.915 -24.339 -31.829 1.00 86.75 907 SER A CA 1
ATOM 7016 C C . SER A 1 907 ? 25.759 -25.859 -31.786 1.00 86.75 907 SER A C 1
ATOM 7018 O O . SER A 1 907 ? 26.535 -26.555 -31.140 1.00 86.75 907 SER A O 1
ATOM 7020 N N . ARG A 1 908 ? 24.776 -26.410 -32.512 1.00 86.56 908 ARG A N 1
ATOM 7021 C CA . ARG A 1 908 ? 24.617 -27.865 -32.636 1.00 86.56 908 ARG A CA 1
ATOM 7022 C C . ARG A 1 908 ? 25.792 -28.503 -33.380 1.00 86.56 908 ARG A C 1
ATOM 7024 O O . ARG A 1 908 ? 26.228 -29.577 -32.976 1.00 86.56 908 ARG A O 1
ATOM 7031 N N . ASN A 1 909 ? 26.264 -27.875 -34.457 1.00 86.31 909 ASN A N 1
ATOM 7032 C CA . ASN A 1 909 ? 27.391 -28.366 -35.252 1.00 86.31 909 ASN A CA 1
ATOM 7033 C C . ASN A 1 909 ? 28.720 -28.256 -34.484 1.00 86.31 909 ASN A C 1
ATOM 7035 O O . ASN A 1 909 ? 29.558 -29.139 -34.611 1.00 86.31 909 ASN A O 1
ATOM 7039 N N . GLU A 1 910 ? 28.871 -27.230 -33.645 1.00 86.94 910 GLU A N 1
ATOM 7040 C CA . GLU A 1 910 ? 30.005 -27.043 -32.723 1.00 86.94 910 GLU A CA 1
ATOM 7041 C C . GLU A 1 910 ? 29.979 -28.013 -31.524 1.00 86.94 910 GLU A C 1
ATOM 7043 O O . GLU A 1 910 ? 30.928 -28.080 -30.751 1.00 86.94 910 GLU A O 1
ATOM 7048 N N . GLY A 1 911 ? 28.897 -28.781 -31.353 1.00 83.12 911 GLY A N 1
ATOM 7049 C CA . GLY A 1 911 ? 28.745 -29.756 -30.272 1.00 83.12 911 GLY A CA 1
ATOM 7050 C C . GLY A 1 911 ? 28.095 -29.214 -28.993 1.00 83.12 911 GLY A C 1
ATOM 7051 O O . GLY A 1 911 ? 27.748 -30.011 -28.116 1.00 83.12 911 GLY A O 1
ATOM 7052 N N . ASP A 1 912 ? 27.815 -27.909 -28.896 1.00 86.44 912 ASP A N 1
ATOM 7053 C CA . ASP A 1 912 ? 27.068 -27.315 -27.780 1.00 86.44 912 ASP A CA 1
ATOM 7054 C C . ASP A 1 912 ? 25.557 -27.579 -27.911 1.00 86.44 912 ASP A C 1
ATOM 7056 O O . ASP A 1 912 ? 24.727 -26.757 -28.327 1.00 86.44 912 ASP A O 1
ATOM 7060 N N . ARG A 1 913 ? 25.177 -28.795 -27.512 1.00 83.81 913 ARG A N 1
ATOM 7061 C CA . ARG A 1 913 ? 23.783 -29.255 -27.514 1.00 83.81 913 ARG A CA 1
ATOM 7062 C C . ARG A 1 913 ? 22.899 -28.457 -26.552 1.00 83.81 913 ARG A C 1
ATOM 7064 O O . ARG A 1 913 ? 21.683 -28.427 -26.752 1.00 83.81 913 ARG A O 1
ATOM 7071 N N . ALA A 1 914 ? 23.456 -27.859 -25.498 1.00 81.56 914 ALA A N 1
ATOM 7072 C CA . ALA A 1 914 ? 22.678 -27.107 -24.517 1.00 81.56 914 ALA A CA 1
ATOM 7073 C C . ALA A 1 914 ? 22.260 -25.744 -25.081 1.00 81.56 914 ALA A C 1
ATOM 7075 O O . ALA A 1 914 ? 21.063 -25.434 -25.070 1.00 81.56 914 ALA A O 1
ATOM 7076 N N . ALA A 1 915 ? 23.204 -24.995 -25.659 1.00 81.44 915 ALA A N 1
ATOM 7077 C CA . ALA A 1 915 ? 22.921 -23.725 -26.323 1.00 81.44 915 ALA A CA 1
ATOM 7078 C C . ALA A 1 915 ? 21.963 -23.901 -27.510 1.00 81.44 915 ALA A C 1
ATOM 7080 O O . ALA A 1 915 ? 20.997 -23.143 -27.641 1.00 81.44 915 ALA A O 1
ATOM 7081 N N . ALA A 1 916 ? 22.147 -24.955 -28.316 1.00 87.38 916 ALA A N 1
ATOM 7082 C CA . ALA A 1 916 ? 21.248 -25.266 -29.427 1.00 87.38 916 ALA A CA 1
ATOM 7083 C C . ALA A 1 916 ? 19.798 -25.498 -28.957 1.00 87.38 916 ALA A C 1
ATOM 7085 O O . ALA A 1 916 ? 18.859 -24.917 -29.508 1.00 87.38 916 ALA A O 1
ATOM 7086 N N . ARG A 1 917 ? 19.597 -26.302 -27.899 1.00 87.81 917 ARG A N 1
ATOM 7087 C CA . ARG A 1 917 ? 18.261 -26.533 -27.317 1.00 87.81 917 ARG A CA 1
ATOM 7088 C C . ARG A 1 917 ? 17.647 -25.245 -26.779 1.00 87.81 917 ARG A C 1
ATOM 7090 O O . ARG A 1 917 ? 16.471 -24.990 -27.037 1.00 87.81 917 ARG A O 1
ATOM 7097 N N . LEU A 1 918 ? 18.423 -24.432 -26.062 1.00 85.88 918 LEU A N 1
ATOM 7098 C CA . LEU A 1 918 ? 17.945 -23.159 -25.523 1.00 85.88 918 LEU A CA 1
ATOM 7099 C C . LEU A 1 918 ? 17.488 -22.216 -26.647 1.00 85.88 918 LEU A C 1
ATOM 7101 O O . LEU A 1 918 ? 16.413 -21.624 -26.549 1.00 85.88 918 LEU A O 1
ATOM 7105 N N . ALA A 1 919 ? 18.256 -22.123 -27.735 1.00 86.38 919 ALA A N 1
ATOM 7106 C CA . ALA A 1 919 ? 17.929 -21.291 -28.889 1.00 86.38 919 ALA A CA 1
ATOM 7107 C C . ALA A 1 919 ? 16.673 -21.779 -29.638 1.00 86.38 919 ALA A C 1
ATOM 7109 O O . ALA A 1 919 ? 15.790 -20.968 -29.931 1.00 86.38 919 ALA A O 1
ATOM 7110 N N . PHE A 1 920 ? 16.527 -23.090 -29.879 1.00 90.94 920 PHE A N 1
ATOM 7111 C CA . PHE A 1 920 ? 15.306 -23.652 -30.479 1.00 90.94 920 PHE A CA 1
ATOM 7112 C C . PHE A 1 920 ? 14.074 -23.460 -29.586 1.00 90.94 920 PHE A C 1
ATOM 7114 O O . PHE A 1 920 ? 13.010 -23.068 -30.072 1.00 90.94 920 PHE A O 1
ATOM 7121 N N . HIS A 1 921 ? 14.220 -23.672 -28.275 1.00 88.69 921 HIS A N 1
ATOM 7122 C CA . HIS A 1 921 ? 13.158 -23.415 -27.306 1.00 88.69 921 HIS A CA 1
ATOM 7123 C C . HIS A 1 921 ? 12.747 -21.936 -27.306 1.00 88.69 921 HIS A C 1
ATOM 7125 O O . HIS A 1 921 ? 11.556 -21.619 -27.363 1.00 88.69 921 HIS A O 1
ATOM 7131 N N . ARG A 1 922 ? 13.725 -21.022 -27.294 1.00 88.25 922 ARG A N 1
ATOM 7132 C CA . ARG A 1 922 ? 13.487 -19.576 -27.353 1.00 88.25 922 ARG A CA 1
ATOM 7133 C C . ARG A 1 922 ? 12.742 -19.187 -28.628 1.00 88.25 922 ARG A C 1
ATOM 7135 O O . ARG A 1 922 ? 11.759 -18.460 -28.533 1.00 88.25 922 ARG A O 1
ATOM 7142 N N . LEU A 1 923 ? 13.135 -19.722 -29.787 1.00 89.94 923 LEU A N 1
ATOM 7143 C CA . LEU A 1 923 ? 12.450 -19.481 -31.060 1.00 89.94 923 LEU A CA 1
ATOM 7144 C C . LEU A 1 923 ? 10.975 -19.899 -30.991 1.00 89.94 923 LEU A C 1
ATOM 7146 O O . LEU A 1 923 ? 10.096 -19.097 -31.303 1.00 89.94 923 LEU A O 1
ATOM 7150 N N . ALA A 1 924 ? 10.694 -21.119 -30.527 1.00 87.81 924 ALA A N 1
ATOM 7151 C CA . ALA A 1 924 ? 9.332 -21.649 -30.448 1.00 87.81 924 ALA A CA 1
ATOM 7152 C C . ALA A 1 924 ? 8.449 -20.951 -29.397 1.00 87.81 924 ALA A C 1
ATOM 7154 O O . ALA A 1 924 ? 7.220 -20.980 -29.496 1.00 87.81 924 ALA A O 1
ATOM 7155 N N . ARG A 1 925 ? 9.052 -20.355 -28.362 1.00 86.00 925 ARG A N 1
ATOM 7156 C CA . ARG A 1 925 ? 8.336 -19.588 -27.333 1.00 86.00 925 ARG A CA 1
ATOM 7157 C C . ARG A 1 925 ? 8.090 -18.142 -27.761 1.00 86.00 925 ARG A C 1
ATOM 7159 O O . ARG A 1 925 ? 6.989 -17.639 -27.582 1.00 86.00 925 ARG A O 1
ATOM 7166 N N . GLU A 1 926 ? 9.108 -17.470 -28.294 1.00 83.06 926 GLU A N 1
ATOM 7167 C CA . GLU A 1 926 ? 9.066 -16.031 -28.593 1.00 83.06 926 GLU A CA 1
ATOM 7168 C C . GLU A 1 926 ? 8.445 -15.728 -29.963 1.00 83.06 926 GLU A C 1
ATOM 7170 O O . GLU A 1 926 ? 7.825 -14.678 -30.132 1.00 83.06 926 GLU A O 1
ATOM 7175 N N . TYR A 1 927 ? 8.542 -16.658 -30.922 1.00 86.38 927 TYR A N 1
ATOM 7176 C CA . TYR A 1 927 ? 8.066 -16.475 -32.297 1.00 86.38 927 TYR A CA 1
ATOM 7177 C C . TYR A 1 927 ? 7.169 -17.629 -32.774 1.00 86.38 927 TYR A C 1
ATOM 7179 O O . TYR A 1 927 ? 7.462 -18.245 -33.800 1.00 86.38 927 TYR A O 1
ATOM 7187 N N . PRO A 1 928 ? 6.041 -17.917 -32.100 1.00 85.75 928 PRO A N 1
ATOM 7188 C CA . PRO A 1 928 ? 5.177 -19.048 -32.456 1.00 85.75 928 PRO A CA 1
ATOM 7189 C C . PRO A 1 928 ? 4.555 -18.921 -33.857 1.00 85.75 928 PRO A C 1
ATOM 7191 O O . PRO A 1 928 ? 4.228 -19.907 -34.497 1.00 85.75 928 PRO A O 1
ATOM 7194 N N . ARG A 1 929 ? 4.419 -17.706 -34.399 1.00 84.50 929 ARG A N 1
ATOM 7195 C CA . ARG A 1 929 ? 3.902 -17.500 -35.767 1.00 84.50 929 ARG A CA 1
ATOM 7196 C C . ARG A 1 929 ? 4.974 -17.612 -36.859 1.00 84.50 929 ARG A C 1
ATOM 7198 O O . ARG A 1 929 ? 4.674 -17.388 -38.026 1.00 84.50 929 ARG A O 1
ATOM 7205 N N . SER A 1 930 ? 6.225 -17.899 -36.498 1.00 86.38 930 SER A N 1
ATOM 7206 C CA . SER A 1 930 ? 7.320 -18.023 -37.461 1.00 86.38 930 SER A CA 1
ATOM 7207 C C . SER A 1 930 ? 7.216 -19.326 -38.263 1.00 86.38 930 SER A C 1
ATOM 7209 O O . SER A 1 930 ? 6.961 -20.372 -37.666 1.00 86.38 930 SER A O 1
ATOM 7211 N N . PRO A 1 931 ? 7.538 -19.325 -39.572 1.00 85.50 931 PRO A N 1
ATOM 7212 C CA . PRO A 1 931 ? 7.651 -20.563 -40.348 1.00 85.50 931 PRO A CA 1
ATOM 7213 C C . PRO A 1 931 ? 8.729 -21.519 -39.800 1.00 85.50 931 PRO A C 1
ATOM 7215 O O . PRO A 1 931 ? 8.644 -22.726 -40.006 1.00 85.50 931 PRO A O 1
ATOM 7218 N N . ASN A 1 932 ? 9.710 -21.006 -39.044 1.00 87.56 932 ASN A N 1
ATOM 7219 C CA . ASN A 1 932 ? 10.759 -21.819 -38.421 1.00 87.56 932 ASN A CA 1
ATOM 7220 C C . ASN A 1 932 ? 10.346 -22.412 -37.062 1.00 87.56 932 ASN A C 1
ATOM 7222 O O . ASN A 1 932 ? 11.064 -23.262 -36.542 1.00 87.56 932 ASN A O 1
ATOM 7226 N N . ALA A 1 933 ? 9.228 -21.981 -36.464 1.00 88.19 933 ALA A N 1
ATOM 7227 C CA . ALA A 1 933 ? 8.766 -22.465 -35.158 1.00 88.19 933 ALA A CA 1
ATOM 7228 C C . ALA A 1 933 ? 8.504 -23.981 -35.115 1.00 88.19 933 ALA A C 1
ATOM 7230 O O . ALA A 1 933 ? 9.041 -24.639 -34.217 1.00 88.19 933 ALA A O 1
ATOM 7231 N N . PRO A 1 934 ? 7.769 -24.579 -36.073 1.00 90.50 934 PRO A N 1
ATOM 7232 C CA . PRO A 1 934 ? 7.555 -26.022 -36.061 1.00 90.50 934 PRO A CA 1
ATOM 7233 C C . PRO A 1 934 ? 8.848 -26.813 -36.321 1.00 90.50 934 PRO A C 1
ATOM 7235 O O . PRO A 1 934 ? 9.100 -27.816 -35.654 1.00 90.50 934 PRO A O 1
ATOM 7238 N N . ALA A 1 935 ? 9.728 -26.317 -37.199 1.00 89.25 935 ALA A N 1
ATOM 7239 C CA . ALA A 1 935 ? 11.047 -26.913 -37.419 1.00 89.25 935 ALA A CA 1
ATOM 7240 C C . ALA A 1 935 ? 11.927 -26.853 -36.155 1.00 89.25 935 ALA A C 1
ATOM 7242 O O . ALA A 1 935 ? 12.603 -27.823 -35.826 1.00 89.25 935 ALA A O 1
ATOM 7243 N N . ALA A 1 936 ? 11.880 -25.751 -35.400 1.00 90.62 936 ALA A N 1
ATOM 7244 C CA . ALA A 1 936 ? 12.596 -25.615 -34.133 1.00 90.62 936 ALA A CA 1
ATOM 7245 C C . ALA A 1 936 ? 12.058 -26.559 -33.048 1.00 90.62 936 ALA A C 1
ATOM 7247 O O . ALA A 1 936 ? 12.850 -27.151 -32.322 1.00 90.62 936 ALA A O 1
ATOM 7248 N N . LEU A 1 937 ? 10.735 -26.744 -32.946 1.00 91.00 937 LEU A N 1
ATOM 7249 C CA . LEU A 1 937 ? 10.134 -27.725 -32.032 1.00 91.00 937 LEU A CA 1
ATOM 7250 C C . LEU A 1 937 ? 10.539 -29.160 -32.394 1.00 91.00 937 LEU A C 1
ATOM 7252 O O . LEU A 1 937 ? 10.842 -29.951 -31.502 1.00 91.00 937 LEU A O 1
ATOM 7256 N N . MET A 1 938 ? 10.593 -29.487 -33.688 1.00 91.12 938 MET A N 1
ATOM 7257 C CA . MET A 1 938 ? 11.079 -30.787 -34.156 1.00 91.12 938 MET A CA 1
ATOM 7258 C C . MET A 1 938 ? 12.550 -31.006 -33.773 1.00 91.12 938 MET A C 1
ATOM 7260 O O . MET A 1 938 ? 12.902 -32.047 -33.221 1.00 91.12 938 MET A O 1
ATOM 7264 N N . GLU A 1 939 ? 13.410 -30.013 -34.002 1.00 89.50 939 GLU A N 1
ATOM 7265 C CA . GLU A 1 939 ? 14.827 -30.087 -33.626 1.00 89.50 939 GLU A CA 1
ATOM 7266 C C . GLU A 1 939 ? 15.037 -30.117 -32.102 1.00 89.50 939 GLU A C 1
ATOM 7268 O O . GLU A 1 939 ? 15.900 -30.844 -31.608 1.00 89.50 939 GLU A O 1
ATOM 7273 N N . LEU A 1 940 ? 14.196 -29.425 -31.331 1.00 89.75 940 LEU A N 1
ATOM 7274 C CA . LEU A 1 940 ? 14.184 -29.500 -29.870 1.00 89.75 940 LEU A CA 1
ATOM 7275 C C . LEU A 1 940 ? 13.795 -30.905 -29.378 1.00 89.75 940 LEU A C 1
ATOM 7277 O O . LEU A 1 940 ? 14.448 -31.449 -28.485 1.00 89.75 940 LEU A O 1
ATOM 7281 N N . ALA A 1 941 ? 12.770 -31.518 -29.982 1.00 88.81 941 ALA A N 1
ATOM 7282 C CA . ALA A 1 941 ? 12.347 -32.882 -29.670 1.00 88.81 941 ALA A CA 1
ATOM 7283 C C . ALA A 1 941 ? 13.442 -33.909 -29.998 1.00 88.81 941 ALA A C 1
ATOM 7285 O O . ALA A 1 941 ? 13.739 -34.771 -29.167 1.00 88.81 941 ALA A O 1
ATOM 7286 N N . ARG A 1 942 ? 14.100 -33.776 -31.160 1.00 87.88 942 ARG A N 1
ATOM 7287 C CA . ARG A 1 942 ? 15.279 -34.581 -31.527 1.00 87.88 942 ARG A CA 1
ATOM 7288 C C . ARG A 1 942 ? 16.405 -34.403 -30.511 1.00 87.88 942 ARG A C 1
ATOM 7290 O O . ARG A 1 942 ? 16.958 -35.391 -30.031 1.00 87.88 942 ARG A O 1
ATOM 7297 N N . GLY A 1 943 ? 16.689 -33.164 -30.111 1.00 85.00 943 GLY A N 1
ATOM 7298 C CA . GLY A 1 943 ? 17.680 -32.850 -29.083 1.00 85.00 943 GLY A CA 1
ATOM 7299 C C . GLY A 1 943 ? 17.401 -33.548 -27.748 1.00 85.00 943 GLY A C 1
ATOM 7300 O O . GLY A 1 943 ? 18.311 -34.144 -27.173 1.00 85.00 943 GLY A O 1
ATOM 7301 N N . TYR A 1 944 ? 16.151 -33.547 -27.272 1.00 85.12 944 TYR A N 1
ATOM 7302 C CA . TYR A 1 944 ? 15.767 -34.285 -26.061 1.00 85.12 944 TYR A CA 1
ATOM 7303 C C . TYR A 1 944 ? 15.852 -35.805 -26.232 1.00 85.12 944 TYR A C 1
ATOM 7305 O O . TYR A 1 944 ? 16.324 -36.484 -25.322 1.00 85.12 944 TYR A O 1
ATOM 7313 N N . ALA A 1 945 ? 15.456 -36.342 -27.389 1.00 83.44 945 ALA A N 1
ATOM 7314 C CA . ALA A 1 945 ? 15.539 -37.774 -27.674 1.00 83.44 945 ALA A CA 1
ATOM 7315 C C . ALA A 1 945 ? 16.995 -38.273 -27.686 1.00 83.44 945 ALA A C 1
ATOM 7317 O O . ALA A 1 945 ? 17.307 -39.261 -27.026 1.00 83.44 945 ALA A O 1
ATOM 7318 N N . THR A 1 946 ? 17.899 -37.544 -28.352 1.00 81.19 946 THR A N 1
ATOM 7319 C CA . THR A 1 946 ? 19.343 -37.857 -28.370 1.00 81.19 946 THR A CA 1
ATOM 7320 C C . THR A 1 946 ? 20.015 -37.702 -27.004 1.00 81.19 946 THR A C 1
ATOM 7322 O O . THR A 1 946 ? 21.025 -38.345 -26.746 1.00 81.19 946 THR A O 1
ATOM 7325 N N . GLY A 1 947 ? 19.456 -36.870 -26.119 1.00 78.00 947 GLY A N 1
ATOM 7326 C CA . GLY A 1 947 ? 19.923 -36.690 -24.742 1.00 78.00 947 GLY A CA 1
ATOM 7327 C C . GLY A 1 947 ? 19.298 -37.650 -23.724 1.00 78.00 947 GLY A C 1
ATOM 7328 O O . GLY A 1 947 ? 19.495 -37.450 -22.532 1.00 78.00 947 GLY A O 1
ATOM 7329 N N . GLY A 1 948 ? 18.499 -38.636 -24.153 1.00 80.00 948 GLY A N 1
ATOM 7330 C CA . GLY A 1 948 ? 17.840 -39.609 -23.266 1.00 80.00 948 GLY A CA 1
ATOM 7331 C C . GLY A 1 948 ? 16.551 -39.118 -22.582 1.00 80.00 948 GLY A C 1
ATOM 7332 O O . GLY A 1 948 ? 15.851 -39.902 -21.943 1.00 80.00 948 GLY A O 1
ATOM 7333 N N . ALA A 1 949 ? 16.158 -37.854 -22.764 1.00 84.88 949 ALA A N 1
ATOM 7334 C CA . ALA A 1 949 ? 14.983 -37.243 -22.138 1.00 84.88 949 ALA A CA 1
ATOM 7335 C C . ALA A 1 949 ? 13.676 -37.538 -22.911 1.00 84.88 949 ALA A C 1
ATOM 7337 O O . ALA A 1 949 ? 13.005 -36.638 -23.427 1.00 84.88 949 ALA A O 1
ATOM 7338 N N . ARG A 1 950 ? 13.285 -38.819 -22.987 1.00 82.75 950 ARG A N 1
ATOM 7339 C CA . ARG A 1 950 ? 12.126 -39.293 -23.780 1.00 82.75 950 ARG A CA 1
ATOM 7340 C C . ARG A 1 950 ? 10.787 -38.646 -23.402 1.00 82.75 950 ARG A C 1
ATOM 7342 O O . ARG A 1 950 ? 9.946 -38.431 -24.272 1.00 82.75 950 ARG A O 1
ATOM 7349 N N . ALA A 1 951 ? 10.560 -38.340 -22.123 1.00 80.31 951 ALA A N 1
ATOM 7350 C CA . ALA A 1 951 ? 9.326 -37.685 -21.672 1.00 80.31 951 ALA A CA 1
ATOM 7351 C C . ALA A 1 951 ? 9.206 -36.250 -22.217 1.00 80.31 951 ALA A C 1
ATOM 7353 O O . ALA A 1 951 ? 8.167 -35.880 -22.761 1.00 80.31 951 ALA A O 1
ATOM 7354 N N . MET A 1 952 ? 10.300 -35.485 -22.165 1.00 77.50 952 MET A N 1
ATOM 7355 C CA . MET A 1 952 ? 10.362 -34.121 -22.701 1.00 77.50 952 MET A CA 1
ATOM 7356 C C . MET A 1 952 ? 10.195 -34.112 -24.222 1.00 77.50 952 MET A C 1
ATOM 7358 O O . MET A 1 952 ? 9.431 -33.307 -24.748 1.00 77.50 952 MET A O 1
ATOM 7362 N N . ALA A 1 953 ? 10.831 -35.054 -24.929 1.00 83.94 953 ALA A N 1
ATOM 7363 C CA . ALA A 1 953 ? 10.657 -35.211 -26.374 1.00 83.94 953 ALA A CA 1
ATOM 7364 C C . ALA A 1 953 ? 9.184 -35.462 -26.753 1.00 83.94 953 ALA A C 1
ATOM 7366 O O . ALA A 1 953 ? 8.659 -34.792 -27.643 1.00 83.94 953 ALA A O 1
ATOM 7367 N N . ARG A 1 954 ? 8.486 -36.358 -26.032 1.00 85.81 954 ARG A N 1
ATOM 7368 C CA . ARG A 1 954 ? 7.043 -36.602 -26.226 1.00 85.81 954 ARG A CA 1
ATOM 7369 C C . ARG A 1 954 ? 6.203 -35.352 -25.963 1.00 85.81 954 ARG A C 1
ATOM 7371 O O . ARG A 1 954 ? 5.326 -35.044 -26.766 1.00 85.81 954 ARG A O 1
ATOM 7378 N N . GLY A 1 955 ? 6.493 -34.611 -24.893 1.00 86.31 955 GLY A N 1
ATOM 7379 C CA . GLY A 1 955 ? 5.800 -33.357 -24.577 1.00 86.31 955 GLY A CA 1
ATOM 7380 C C . GLY A 1 955 ? 5.951 -32.297 -25.675 1.00 86.31 955 GLY A C 1
ATOM 7381 O O . GLY A 1 955 ? 4.966 -31.681 -26.085 1.00 86.31 955 GLY A O 1
ATOM 7382 N N . VAL A 1 956 ? 7.162 -32.129 -26.216 1.00 87.69 956 VAL A N 1
ATOM 7383 C CA . VAL A 1 956 ? 7.431 -31.185 -27.316 1.00 87.69 956 VAL A CA 1
ATOM 7384 C C . VAL A 1 956 ? 6.739 -31.619 -28.613 1.00 87.69 956 VAL A C 1
ATOM 7386 O O . VAL A 1 956 ? 6.151 -30.781 -29.295 1.00 87.69 956 VAL A O 1
ATOM 7389 N N . LEU A 1 957 ? 6.736 -32.916 -28.940 1.00 87.12 957 LEU A N 1
ATOM 7390 C CA . LEU A 1 957 ? 6.019 -33.444 -30.110 1.00 87.12 957 LEU A CA 1
ATOM 7391 C C . LEU A 1 957 ? 4.497 -33.293 -29.980 1.00 87.12 957 LEU A C 1
ATOM 7393 O O . LEU A 1 957 ? 3.832 -32.939 -30.953 1.00 87.12 957 LEU A O 1
ATOM 7397 N N . ALA A 1 958 ? 3.943 -33.505 -28.784 1.00 87.94 958 ALA A N 1
ATOM 7398 C CA . ALA A 1 958 ? 2.529 -33.258 -28.511 1.00 87.94 958 ALA A CA 1
ATOM 7399 C C . ALA A 1 958 ? 2.179 -31.775 -28.710 1.00 87.94 958 ALA A C 1
ATOM 7401 O O . ALA A 1 958 ? 1.182 -31.454 -29.360 1.00 87.94 958 ALA A O 1
ATOM 7402 N N . ARG A 1 959 ? 3.040 -30.867 -28.229 1.00 89.75 959 ARG A N 1
ATOM 7403 C CA . ARG A 1 959 ? 2.904 -29.424 -28.465 1.00 89.75 959 ARG A CA 1
ATOM 7404 C C . ARG A 1 959 ? 2.943 -29.084 -29.958 1.00 89.75 959 ARG A C 1
ATOM 7406 O O . ARG A 1 959 ? 2.077 -28.346 -30.416 1.00 89.75 959 ARG A O 1
ATOM 7413 N N . LEU A 1 960 ? 3.891 -29.645 -30.713 1.00 89.94 960 LEU A N 1
ATOM 7414 C CA . LEU A 1 960 ? 4.009 -29.448 -32.162 1.00 89.94 960 LEU A CA 1
ATOM 7415 C C . LEU A 1 960 ? 2.730 -29.874 -32.900 1.00 89.94 960 LEU A C 1
ATOM 7417 O O . LEU A 1 960 ? 2.218 -29.102 -33.704 1.00 89.94 960 LEU A O 1
ATOM 7421 N N . ARG A 1 961 ? 2.183 -31.058 -32.592 1.00 87.81 961 ARG A N 1
ATOM 7422 C CA . ARG A 1 961 ? 0.938 -31.558 -33.209 1.00 87.81 961 ARG A CA 1
ATOM 7423 C C . ARG A 1 961 ? -0.271 -30.687 -32.872 1.00 87.81 961 ARG A C 1
ATOM 7425 O O . ARG A 1 961 ? -1.101 -30.440 -33.740 1.00 87.81 961 ARG A O 1
ATOM 7432 N N . ARG A 1 962 ? -0.358 -30.212 -31.626 1.00 90.06 962 ARG A N 1
ATOM 7433 C CA . ARG A 1 962 ? -1.455 -29.355 -31.158 1.00 90.06 962 ARG A CA 1
ATOM 7434 C C . ARG A 1 962 ? -1.409 -27.958 -31.780 1.00 90.06 962 ARG A C 1
ATOM 7436 O O . ARG A 1 962 ? -2.444 -27.439 -32.172 1.00 90.06 962 ARG A O 1
ATOM 7443 N N . GLU A 1 963 ? -0.228 -27.340 -31.836 1.00 87.81 963 GLU A N 1
ATOM 7444 C CA . GLU A 1 963 ? -0.064 -25.952 -32.296 1.00 87.81 963 GLU A CA 1
ATOM 7445 C C . GLU A 1 963 ? 0.089 -25.838 -33.825 1.00 87.81 963 GLU A C 1
ATOM 7447 O O . GLU A 1 963 ? -0.293 -24.817 -34.394 1.00 87.81 963 GLU A O 1
ATOM 7452 N N . TYR A 1 964 ? 0.594 -26.877 -34.507 1.00 89.44 964 TYR A N 1
ATOM 7453 C CA . TYR A 1 964 ? 0.880 -26.864 -35.951 1.00 89.44 964 TYR A CA 1
ATOM 7454 C C . TYR A 1 964 ? 0.390 -28.146 -36.661 1.00 89.44 964 TYR A C 1
ATOM 7456 O O . TYR A 1 964 ? 1.188 -28.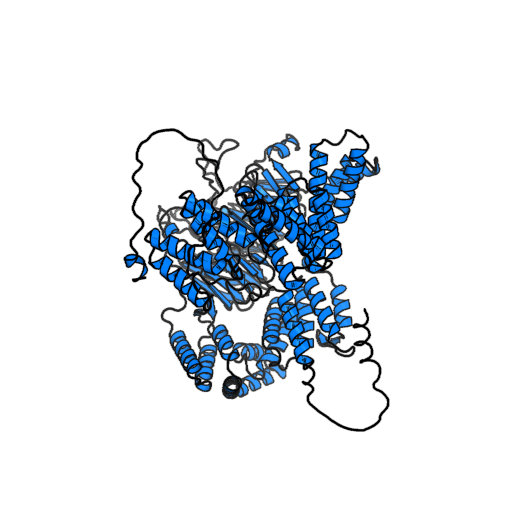863 -37.266 1.00 89.44 964 TYR A O 1
ATOM 7464 N N . PRO A 1 965 ? -0.923 -28.443 -36.653 1.00 85.25 965 PRO A N 1
ATOM 7465 C CA . PRO A 1 965 ? -1.468 -29.712 -37.155 1.00 85.25 965 PRO A CA 1
ATOM 7466 C C . PRO A 1 965 ? -1.273 -29.934 -38.665 1.00 85.25 965 PRO A C 1
ATOM 7468 O O . PRO A 1 965 ? -1.294 -31.068 -39.129 1.00 85.25 965 PRO A O 1
ATOM 7471 N N . LYS A 1 966 ? -1.078 -28.859 -39.440 1.00 84.31 966 LYS A N 1
ATOM 7472 C CA . LYS A 1 966 ? -0.867 -28.907 -40.899 1.00 84.31 966 LYS A CA 1
ATOM 7473 C C . LYS A 1 966 ? 0.610 -28.983 -41.306 1.00 84.31 966 LYS A C 1
ATOM 7475 O O . LYS A 1 966 ? 0.903 -29.048 -42.496 1.00 84.31 966 LYS A O 1
ATOM 7480 N N . TRP A 1 967 ? 1.541 -28.909 -40.354 1.00 83.00 967 TRP A N 1
ATOM 7481 C CA . TRP A 1 967 ? 2.967 -28.901 -40.664 1.00 83.00 967 TRP A CA 1
ATOM 7482 C C . TRP A 1 967 ? 3.479 -30.322 -40.916 1.00 83.00 967 TRP A C 1
ATOM 7484 O O . TRP A 1 967 ? 3.291 -31.213 -40.089 1.00 83.00 967 TRP A O 1
ATOM 7494 N N . GLN A 1 968 ? 4.155 -30.518 -42.046 1.00 75.31 968 GLN A N 1
ATOM 7495 C CA . GLN A 1 968 ? 4.817 -31.770 -42.402 1.00 75.31 968 GLN A CA 1
ATOM 7496 C C . GLN A 1 968 ? 6.332 -31.584 -42.318 1.00 75.31 968 GLN A C 1
ATOM 7498 O O . GLN A 1 968 ? 6.860 -30.529 -42.679 1.00 75.31 968 GLN A O 1
ATOM 7503 N N . ALA A 1 969 ? 7.040 -32.606 -41.835 1.00 64.81 969 ALA A N 1
ATOM 7504 C CA . ALA A 1 969 ? 8.495 -32.577 -41.827 1.00 64.81 969 ALA A CA 1
ATOM 7505 C C . ALA A 1 969 ? 9.010 -32.523 -43.278 1.00 64.81 969 ALA A C 1
ATOM 7507 O O . ALA A 1 969 ? 8.519 -33.289 -44.108 1.00 64.81 969 ALA A O 1
ATOM 7508 N N . PRO A 1 970 ? 9.988 -31.658 -43.604 1.00 59.69 970 PRO A N 1
ATOM 7509 C CA . PRO A 1 970 ? 10.551 -31.616 -44.946 1.00 59.69 970 PRO A CA 1
ATOM 7510 C C . PRO A 1 970 ? 11.157 -32.980 -45.304 1.00 59.69 970 PRO A C 1
ATOM 7512 O O . PRO A 1 970 ? 12.081 -33.466 -44.650 1.00 59.69 970 PRO A O 1
ATOM 7515 N N . THR A 1 971 ? 10.615 -33.603 -46.345 1.00 42.41 971 THR A N 1
ATOM 7516 C CA . THR A 1 971 ? 11.021 -34.901 -46.887 1.00 42.41 971 THR A CA 1
ATOM 7517 C C . THR A 1 971 ? 12.213 -34.740 -47.833 1.00 42.41 971 THR A C 1
ATOM 7519 O O . THR A 1 971 ? 12.082 -34.972 -49.026 1.00 42.41 971 THR A O 1
ATOM 7522 N N . SER A 1 972 ? 13.369 -34.288 -47.326 1.00 34.50 972 SER A N 1
ATOM 7523 C CA . SER A 1 972 ? 14.731 -34.546 -47.860 1.00 34.50 972 SER A CA 1
ATOM 7524 C C . SER A 1 972 ? 15.770 -33.604 -47.234 1.00 34.50 972 SER A C 1
ATOM 7526 O O . SER A 1 972 ? 15.446 -32.458 -46.913 1.00 34.50 972 SER A O 1
ATOM 7528 N N . PRO A 1 973 ? 17.037 -34.034 -47.081 1.00 36.22 973 PRO A N 1
ATOM 7529 C CA . PRO A 1 973 ? 18.126 -33.127 -46.753 1.00 36.22 973 PRO A CA 1
ATOM 7530 C C . PRO A 1 973 ? 18.420 -32.259 -47.983 1.00 36.22 973 PRO A C 1
ATOM 7532 O O . PRO A 1 973 ? 18.913 -32.752 -48.992 1.00 36.22 973 PRO A O 1
ATOM 7535 N N . THR A 1 9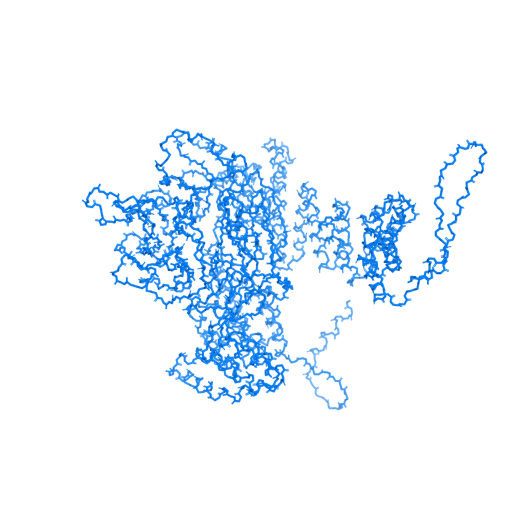74 ? 18.117 -30.963 -47.922 1.00 27.28 974 THR A N 1
ATOM 7536 C CA . THR A 1 974 ? 18.638 -29.992 -48.898 1.00 27.28 974 THR A CA 1
ATOM 7537 C C . THR A 1 974 ? 20.162 -30.143 -48.984 1.00 27.28 974 THR A C 1
ATOM 7539 O O . THR A 1 974 ? 20.812 -30.060 -47.935 1.00 27.28 974 THR A O 1
ATOM 7542 N N . PRO A 1 975 ? 20.750 -30.342 -50.179 1.00 30.69 975 PRO A N 1
ATOM 7543 C CA . PRO A 1 975 ? 22.194 -30.310 -50.330 1.00 30.69 975 PRO A CA 1
ATOM 7544 C C . PRO A 1 975 ? 22.667 -28.907 -49.951 1.00 30.69 975 PRO A C 1
ATOM 7546 O O . PRO A 1 975 ? 22.151 -27.909 -50.457 1.00 30.69 975 PRO A O 1
ATOM 7549 N N . GLN A 1 976 ? 23.631 -28.814 -49.038 1.00 31.66 976 GLN A N 1
ATOM 7550 C CA . GLN A 1 976 ? 24.412 -27.590 -48.914 1.00 31.66 97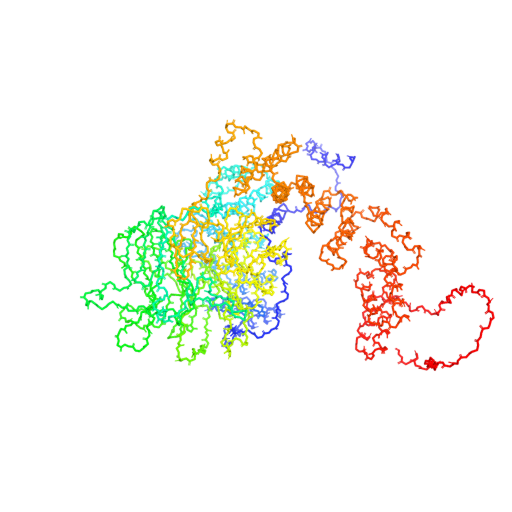6 GLN A CA 1
ATOM 7551 C C . GLN A 1 976 ? 25.096 -27.344 -50.268 1.00 31.66 976 GLN A C 1
ATOM 7553 O O . GLN A 1 976 ? 25.634 -28.301 -50.835 1.00 31.66 976 GLN A O 1
ATOM 7558 N N . PRO A 1 977 ? 25.106 -26.114 -50.808 1.00 30.31 977 PRO A N 1
ATOM 7559 C CA . PRO A 1 977 ? 25.997 -25.813 -51.914 1.00 30.31 977 PRO A CA 1
ATOM 7560 C C . PRO A 1 977 ? 27.423 -26.027 -51.398 1.00 30.31 977 PRO A C 1
ATOM 7562 O O . PRO A 1 977 ? 27.852 -25.365 -50.452 1.00 30.31 977 PRO A O 1
ATOM 7565 N N . ARG A 1 978 ? 28.135 -27.004 -51.969 1.00 29.72 978 ARG A N 1
ATOM 7566 C CA . ARG A 1 978 ? 29.580 -27.131 -51.778 1.00 29.72 978 ARG A CA 1
ATOM 7567 C C . ARG A 1 978 ? 30.192 -25.813 -52.243 1.00 29.72 978 ARG A C 1
ATOM 7569 O O . ARG A 1 978 ? 30.091 -25.476 -53.419 1.00 29.72 978 ARG A O 1
ATOM 7576 N N . ALA A 1 979 ? 30.790 -25.068 -51.318 1.00 30.05 979 ALA A N 1
ATOM 7577 C CA . ALA A 1 979 ? 31.747 -24.043 -51.687 1.00 30.05 979 ALA A CA 1
ATOM 7578 C C . ALA A 1 979 ? 32.844 -24.735 -52.505 1.00 30.05 979 ALA A C 1
ATOM 7580 O O . ALA A 1 979 ? 33.390 -25.750 -52.069 1.00 30.05 979 ALA A O 1
ATOM 7581 N N . ALA A 1 980 ? 33.104 -24.231 -53.708 1.00 28.58 980 ALA A N 1
ATOM 7582 C CA . ALA A 1 980 ? 34.269 -24.618 -54.480 1.00 28.58 980 ALA A CA 1
ATOM 7583 C C . ALA A 1 980 ? 35.508 -24.193 -53.681 1.00 28.58 980 ALA A C 1
ATOM 7585 O O . ALA A 1 980 ? 35.837 -23.012 -53.611 1.00 28.58 980 ALA A O 1
ATOM 7586 N N . VAL A 1 981 ? 36.136 -25.157 -53.015 1.00 32.53 981 VAL A N 1
ATOM 7587 C CA . VAL A 1 981 ? 37.505 -25.027 -52.520 1.00 32.53 981 VAL A CA 1
ATOM 7588 C C . VAL A 1 981 ? 38.401 -25.418 -53.699 1.00 32.53 981 VAL A C 1
ATOM 7590 O O . VAL A 1 981 ? 38.157 -26.479 -54.282 1.00 32.53 981 VAL A O 1
ATOM 7593 N N . PRO A 1 982 ? 39.375 -24.589 -54.113 1.00 30.70 982 PRO A N 1
ATOM 7594 C CA . PRO A 1 982 ? 40.356 -25.002 -55.106 1.00 30.70 982 PRO A CA 1
ATOM 7595 C C . PRO A 1 982 ? 41.170 -26.165 -54.537 1.00 30.70 982 PRO A C 1
ATOM 7597 O O . PRO A 1 982 ? 41.541 -26.145 -53.365 1.00 30.70 982 PRO A O 1
ATOM 7600 N N . HIS A 1 983 ? 41.414 -27.176 -55.364 1.00 28.97 983 HIS A N 1
ATOM 7601 C CA . HIS A 1 983 ? 42.377 -28.227 -55.068 1.00 28.97 983 HIS A CA 1
ATOM 7602 C C . HIS A 1 983 ? 43.743 -27.604 -54.768 1.00 28.97 983 HIS A C 1
ATOM 7604 O O . HIS A 1 983 ? 44.263 -26.868 -55.602 1.00 28.97 983 HIS A O 1
ATOM 7610 N N . ASP A 1 984 ? 44.308 -27.940 -53.613 1.00 29.27 984 ASP A N 1
ATOM 7611 C CA . ASP A 1 984 ? 45.752 -27.950 -53.419 1.00 29.27 984 ASP A CA 1
ATOM 7612 C C . ASP A 1 984 ? 46.124 -29.326 -52.857 1.00 29.27 984 ASP A C 1
ATOM 7614 O O . ASP A 1 984 ? 45.418 -29.883 -52.006 1.00 29.27 984 ASP A O 1
ATOM 7618 N N . GLU A 1 985 ? 47.141 -29.925 -53.460 1.00 31.41 985 GLU A N 1
ATOM 7619 C CA . GLU A 1 985 ? 47.601 -31.287 -53.212 1.00 31.41 985 GLU A CA 1
ATOM 7620 C C . GLU A 1 985 ? 48.514 -31.349 -51.980 1.00 31.41 985 GLU A C 1
ATOM 7622 O O . GLU A 1 985 ? 49.270 -30.426 -51.701 1.00 31.41 985 GLU A O 1
ATOM 7627 N N . GLY A 1 986 ? 48.497 -32.499 -51.298 1.00 29.12 986 GLY A N 1
ATOM 7628 C CA . GLY A 1 986 ? 49.526 -32.901 -50.336 1.00 29.12 986 GLY A CA 1
ATOM 7629 C C . GLY A 1 986 ? 49.139 -32.718 -48.868 1.00 29.12 986 GLY A C 1
ATOM 7630 O O . GLY A 1 986 ? 49.140 -31.615 -48.341 1.00 29.12 986 GLY A O 1
ATOM 7631 N N . ASP A 1 987 ? 48.829 -33.807 -48.165 1.00 28.73 987 ASP A N 1
ATOM 7632 C CA . ASP A 1 987 ? 49.822 -34.550 -47.370 1.00 28.73 987 ASP A CA 1
ATOM 7633 C C . ASP A 1 987 ? 49.124 -35.547 -46.409 1.00 28.73 987 ASP A C 1
ATOM 7635 O O . ASP A 1 987 ? 47.933 -35.456 -46.102 1.00 28.73 987 ASP A O 1
ATOM 7639 N N . THR A 1 988 ? 49.862 -36.572 -46.006 1.00 30.98 988 THR A N 1
ATOM 7640 C CA . THR A 1 988 ? 49.415 -37.876 -45.493 1.00 30.98 988 THR A CA 1
ATOM 7641 C C . THR A 1 988 ? 49.094 -37.967 -43.981 1.00 30.98 988 THR A C 1
ATOM 7643 O O . THR A 1 988 ? 49.959 -37.679 -43.168 1.00 30.98 988 THR A O 1
ATOM 7646 N N . GLY A 1 989 ? 47.909 -38.518 -43.634 1.00 27.70 989 GLY A N 1
ATOM 7647 C CA . GLY A 1 989 ? 47.564 -39.378 -42.459 1.00 27.70 989 GLY A CA 1
ATOM 7648 C C . GLY A 1 989 ? 47.688 -38.860 -40.997 1.00 27.70 989 GLY A C 1
ATOM 7649 O O . GLY A 1 989 ? 48.278 -37.812 -40.768 1.00 27.70 989 GLY A O 1
ATOM 7650 N N . PRO A 1 990 ? 47.202 -39.601 -39.959 1.00 37.69 990 PRO A N 1
ATOM 7651 C CA . PRO A 1 990 ? 46.247 -40.720 -39.946 1.00 37.69 990 PRO A CA 1
ATOM 7652 C C . PRO A 1 990 ? 45.004 -40.523 -39.023 1.00 37.69 990 PRO A C 1
ATOM 7654 O O . PRO A 1 990 ? 45.022 -39.828 -38.013 1.00 37.69 990 PRO A O 1
ATOM 7657 N N . GLU A 1 991 ? 43.921 -41.204 -39.409 1.00 30.89 991 GLU A N 1
ATOM 7658 C CA . GLU A 1 991 ? 42.865 -41.845 -38.598 1.00 30.89 991 GLU A CA 1
ATOM 7659 C C . GLU A 1 991 ? 42.332 -41.184 -37.304 1.00 30.89 991 GLU A C 1
ATOM 7661 O O . GLU A 1 991 ? 42.847 -41.378 -36.205 1.00 30.89 991 GLU A O 1
ATOM 7666 N N . ALA A 1 992 ? 41.136 -40.584 -37.408 1.00 30.16 992 ALA A N 1
ATOM 7667 C CA . ALA A 1 992 ? 40.205 -40.434 -36.290 1.00 30.16 992 ALA A CA 1
ATOM 7668 C C . ALA A 1 992 ? 38.892 -41.184 -36.578 1.00 30.16 992 ALA A C 1
ATOM 7670 O O . ALA A 1 992 ? 38.191 -40.947 -37.562 1.00 30.16 992 ALA A O 1
ATOM 7671 N N . MET A 1 993 ? 38.594 -42.112 -35.675 1.00 31.33 993 MET A N 1
ATOM 7672 C CA . MET A 1 993 ? 37.466 -43.038 -35.610 1.00 31.33 993 MET A CA 1
ATOM 7673 C C . MET A 1 993 ? 36.101 -42.347 -35.841 1.00 31.33 993 MET A C 1
ATOM 7675 O O . MET A 1 993 ? 35.537 -41.727 -34.939 1.00 31.33 993 MET A O 1
ATOM 7679 N N . LEU A 1 994 ? 35.533 -42.471 -37.046 1.00 31.02 994 LEU A N 1
ATOM 7680 C CA . LEU A 1 994 ? 34.173 -42.009 -37.347 1.00 31.02 994 LEU A CA 1
ATOM 7681 C C . LEU A 1 994 ? 33.143 -43.065 -36.929 1.00 31.02 994 LEU A C 1
ATOM 7683 O O . LEU A 1 994 ? 33.015 -44.132 -37.534 1.00 31.02 994 LEU A O 1
ATOM 7687 N N . ALA A 1 995 ? 32.365 -42.732 -35.899 1.00 34.91 995 ALA A N 1
ATOM 7688 C CA . ALA A 1 995 ? 31.144 -43.436 -35.540 1.00 34.91 995 ALA A CA 1
ATOM 7689 C C . ALA A 1 995 ? 30.173 -43.460 -36.737 1.00 34.91 995 ALA A C 1
ATOM 7691 O O . ALA A 1 995 ? 29.801 -42.419 -37.281 1.00 34.91 995 ALA A O 1
ATOM 7692 N N . ARG A 1 996 ? 29.760 -44.667 -37.142 1.00 33.00 996 ARG A N 1
ATOM 7693 C CA . ARG A 1 996 ? 28.773 -44.896 -38.208 1.00 33.00 996 ARG A CA 1
ATOM 7694 C C . ARG A 1 996 ? 27.460 -44.144 -37.919 1.00 33.00 996 ARG A C 1
ATOM 7696 O O . ARG A 1 996 ? 26.991 -44.177 -36.779 1.00 33.00 996 ARG A O 1
ATOM 7703 N N . PRO A 1 997 ? 26.801 -43.546 -38.929 1.00 36.03 997 PRO A N 1
ATOM 7704 C CA . PRO A 1 997 ? 25.428 -43.081 -38.769 1.00 36.03 997 PRO A CA 1
ATOM 7705 C C . PRO A 1 997 ? 24.492 -44.284 -38.529 1.00 36.03 997 PRO A C 1
ATOM 7707 O O . PRO A 1 997 ? 24.727 -45.362 -39.085 1.00 36.03 997 PRO A O 1
ATOM 7710 N N . PRO A 1 998 ? 23.433 -44.137 -37.710 1.00 37.44 998 PRO A N 1
ATOM 7711 C CA . PRO A 1 998 ? 22.502 -45.227 -37.451 1.00 37.44 998 PRO A CA 1
ATOM 7712 C C . PRO A 1 998 ? 21.774 -45.631 -38.737 1.00 37.44 998 PRO A C 1
ATOM 7714 O O . PRO A 1 998 ? 21.430 -44.794 -39.575 1.00 37.44 998 PRO A O 1
ATOM 7717 N N . SER A 1 999 ? 21.547 -46.935 -38.890 1.00 40.19 999 SER A N 1
ATOM 7718 C CA . SER A 1 999 ? 20.879 -47.501 -40.057 1.00 40.19 999 SER A CA 1
ATOM 7719 C C . SER A 1 999 ? 19.413 -47.061 -40.141 1.00 40.19 999 SER A C 1
ATOM 7721 O O . SER A 1 999 ? 18.749 -46.793 -39.136 1.00 40.19 999 SER A O 1
ATOM 7723 N N . LYS A 1 1000 ? 18.894 -47.043 -41.376 1.00 36.97 1000 LYS A N 1
ATOM 7724 C CA . LYS A 1 1000 ? 17.500 -46.742 -41.760 1.00 36.97 1000 LYS A CA 1
ATOM 7725 C C . LYS A 1 1000 ? 16.427 -47.444 -40.906 1.00 36.97 1000 LYS A C 1
ATOM 7727 O O . LYS A 1 1000 ? 15.305 -46.956 -40.854 1.00 36.97 1000 LYS A O 1
ATOM 7732 N N . ALA A 1 1001 ? 16.759 -48.538 -40.219 1.00 33.06 1001 ALA A N 1
ATOM 7733 C CA . ALA A 1 1001 ? 15.839 -49.272 -39.352 1.00 33.06 1001 ALA A CA 1
ATOM 7734 C C . ALA A 1 1001 ? 15.437 -48.496 -38.079 1.00 33.06 1001 ALA A C 1
ATOM 7736 O O . ALA A 1 1001 ? 14.312 -48.639 -37.610 1.00 33.06 1001 ALA A O 1
ATOM 7737 N N . ALA A 1 1002 ? 16.296 -47.613 -37.551 1.00 36.88 1002 ALA A N 1
ATOM 7738 C CA . ALA A 1 1002 ? 15.977 -46.826 -36.352 1.00 36.88 1002 ALA A CA 1
ATOM 7739 C C . ALA A 1 1002 ? 14.966 -45.689 -36.614 1.00 36.88 1002 ALA A C 1
ATOM 7741 O O . ALA A 1 1002 ? 14.314 -45.217 -35.686 1.00 36.88 1002 ALA A O 1
ATOM 7742 N N . LEU A 1 1003 ? 14.808 -45.267 -37.874 1.00 40.09 1003 LEU A N 1
ATOM 7743 C CA . LEU A 1 1003 ? 13.890 -44.195 -38.281 1.00 40.09 1003 LEU A CA 1
ATOM 7744 C C . LEU A 1 1003 ? 12.446 -44.668 -38.508 1.00 40.09 1003 LEU A C 1
ATOM 7746 O O . LEU A 1 1003 ? 11.567 -43.824 -38.623 1.00 40.09 1003 LEU A O 1
ATOM 7750 N N . ALA A 1 1004 ? 12.196 -45.980 -38.567 1.00 33.38 1004 ALA A N 1
ATOM 7751 C CA . ALA A 1 1004 ? 10.871 -46.533 -38.859 1.00 33.38 1004 ALA A CA 1
ATOM 7752 C C . ALA A 1 1004 ? 10.072 -46.970 -37.610 1.00 33.38 1004 ALA A C 1
ATOM 7754 O O . ALA A 1 1004 ? 8.907 -47.326 -37.746 1.00 33.38 1004 ALA A O 1
ATOM 7755 N N . SER A 1 1005 ? 10.663 -46.947 -36.404 1.00 31.20 1005 SER A N 1
ATOM 7756 C CA . SER A 1 1005 ? 9.982 -47.340 -35.145 1.00 31.20 1005 SER A CA 1
ATOM 7757 C C . SER A 1 1005 ? 9.691 -46.180 -34.172 1.00 31.20 1005 SER A C 1
ATOM 7759 O O . SER A 1 1005 ? 9.300 -46.412 -33.028 1.00 31.20 1005 SER A O 1
ATOM 7761 N N . LEU A 1 1006 ? 9.870 -44.934 -34.622 1.00 34.06 1006 LEU A N 1
ATOM 7762 C CA . LEU A 1 1006 ? 9.521 -43.681 -33.930 1.00 34.06 1006 LEU A CA 1
ATOM 7763 C C . LEU A 1 1006 ? 8.404 -42.972 -34.695 1.00 34.06 1006 LEU A C 1
ATOM 7765 O O . LEU A 1 1006 ? 7.594 -42.283 -34.030 1.00 34.06 1006 LEU A O 1
#

Foldseek 3Di:
DVVVVVVVVVVPDDDDDDDDDDDDDDDPDPDLLQVLLVLLVVLLCVLFVFLVVQVFDADDDDDFLDDLAPPDPLVVLVVVLVVCVVVVVLLSNLVSLLVCLVPFQQRWDDPDNFKIFGSLVVSVVSLLPDDPVSLVSNQVVPQVVLVVLVVCCVVVNDVCSLVVSCSNVCSHLCNLVSLQVVLLVCVVLLLLLQSLLSLVVSSVCRPVHPDRSLQSLLSNLSSCQSQLNNVSSLVSLVSSVVSDDQPDFYQRPNDTHGSVRSNVVSVPDPRPVVVDFFADFDFDDFQDKDWAPLDPPPPDDDPDDQDDQDDPNGGDAAAEFKDWDDDPQWIWTDGQFWTWIARQRHRHTQDTGGLCPPPVVPVDRWGQDDSPQAHYYFYWDDDPQKIKGWRGWTDDPPDPDTDHQQWIWIAGNSRDDDIDIHHLDDDDDDRDQFKHFLEYFDDQSQWTKTWMFGHVQSQWIKIWIAGPPRRHTPDIGTDDGHDHAPAPPVRDRGRYSAAYWDYDSQWTWDDRLSQKIWIAGRNRRRTGMIGGHDFDPVCRPDDDSQQQFARHQHWADASQWTWGGRRRDQKIWIARNRHRRTSDIDGCPQWHYFQHDYHQWTWTFFQKIFIAGVNRHTPDIGGDPATADARWYDGLQWIWGFGWQWIWIARNQHRDTLDTDGPVNSCVVDDPPDPDSDHAYYWDRDRQWIWGTGSTMIIIGGGHDLLVVLVVVCVVPVQDLVSLLSQLSVCVSNVVLVSNLVSLVSSLVSVVVDDPPDDPVSVLVSLQSNLVSLCNQLVVCVVVVVLVSSLVSLVSSLVSDDDLVSNLSSLLVNLVSCVVVVVLLSSLVSLLVSLVSDDPPDPSNVSSLVSNVVSCVPVNCPSVVVVLVVLVVLVVVPDLVSLVVSCSRPVPHLCNLVSLQSNLVVCVVVVNLVSNLVSLVCSLVVPVVRPCNLVSLQVNLVSCVVVVNPVVSVVSVVVSCVSPVPDDDPPDPDDDPPDDDDDDDDDDDDDDDDDDDDDPVVVPPD

Secondary structure (DSSP, 8-state):
-TTSTTTGGGSS---S---------PPPPPPHHHHHHHHHHHHHHHHS--TTTSPPPPPPPS--S--TTTT-HHHHHHHHHHHHHHTT-HHHHHHHHHHHHHH-TTSEEESSSSEEEEHHHHHHHHHHTS-HHHHHHHHHHHHHHHHHHHHHHHTTS-THHHHHHHHH-TTSTTHHHHHHHHHHHHHHTT-HHHHHHHHHHHHHHGGG-SS-HHHHHHHHHHHHHHTT-HHHHHHHHHHHHTTS-TT-EEEETTEEEEHHHHHHHHHHS--TTTTSPPPP--EEEEEEEEE--S-S---SS---TT--S-BTTB----SEEEE-EEETTEEEEE-SSEEEEEETTT--EEEEEES-SGGGGGT---B---GGG-EEEEE-EEETTEEEEEPPPBB-TT-SS-B---EEEEEETT--S--EEEESSS-TT-TTSSEEESSPPEEETTEEEEEEEESTT--EEEEEEEETTT--EEEEEEEEE-PPPPPPTTS----EEPPPPEEETTEEEEE-SSSEEEEEETTT--EEEEEE----GGGGSS---TTSS-S----EEETTEEEE--TT-SEEEEEETTT--EEEEEE-TT--EEEEEETTEEEEESSEEEEEETTS-EEEEEE-SS-B-S--EEETTEEEEEETTEEEEEETTT--EEEEEEHHHHHHTS-TT--------EEEEETTEEEEE-SSEEEEEEEP--HHHHHHHHHH-TT-HHHHHHHHHHHHHTT-HHHHHHHHHHHHHHHHTT-TTS-HHHHHHHHHHHHHHHHHHHHHHHHTT-HHHHHHHHHHHHHH--SHHHHHHHHHHHHHHHHHTT-HHHHHHHHHHHHHHSPTTSHHHHHHHHHHHHHHHHH-SGGGHHHHHHHHHHHHH--HHHHHHHHHH-TTSTTHHHHHHHHHHHHHHTT-HHHHHHHHHHHHHH-TTSTHHHHHHHHHHHHHHHTT-HHHHHHHHHHHHHH-TT----SS-PPP----PPP-----------PPPPPGGGGS--

Sequence (1006 aa):
MRRWLLVLALVGAACVGAAAPAWGMGAAPPDRAALVTRALREALESIVPVASALAPQSEPTGDVSVDYAEGSKALAVLDEAMRCEREGRWGDAARLYQHLIDERPNELCRHGPRLYLPIRAYAVERLAKFPPRGLAEYRLQVDKEAEALWRRASAGQDPAALDTLVSRFPLSSRGDDALAYLASRWTARGEYGRAMRAWRRLVRLGASSDVPATSVAAKVAVCLHQLGRADAARSLLERIGALVEPDDAVRVAGKRTPLDELAARLESLPDASQEHEPVAVRPGRLVWSDSLPTSAAVHRSHVPPSVSLWQDDRVYMPTVDIAPSVADGCMVYPSRTSLISRWLPTGKLRWEWPWAPEQRADNVAPQISMAENTDGRWACTVAEGQVWCPVPMVRLRGRQSPQLDGRMVALDAAGKGAARLLAAADGLAAPLDEGYFACPPVAAGRHLVAAVRVGRRGEEFHLTALRATDGQRLWRTYICGRGPEPTDLRGYHRPAFESLPAVSDGLVVACAGDGVVAAVEADSGRLQWAVAYDQLATRRRRILKRNDAWQDATPRIADGTVYVSPTDSDFLYAIALDSGQLLWRRPREDNRFLVAAHRDCVYVAGTRAACLDAKGEVEWERPLPNAVVGRPVLGGGVLHLPVGGGLVFLDATTGGILHHVTWTDWKDTQPRSFGADISSGDLQLAGEHLVITTPFTLNVFERWRLREAAERRLAQRPKDPAALYAMGLEHQWAGHLEQAAKALETTLEQAASNDPRLSDAQVADTRRRLAMCYEAAARRHEDRRRLDLALQNTLAALHHATQRKAQCRLRLRAARYRQRLRQWEAAVAGYGQVLAEAEPGGLLWGDARDGIRTVLSTAGRAVYAERERAAQEHRARNTADEWRLLLRLYPNSLAAPNALFRLAQLSRNEGDRAAARLAFHRLAREYPRSPNAPAALMELARGYATGGARAMARGVLARLRREYPKWQAPTSPTPQPRAAVPHDEGDTGPEAMLARPPSKAALASL